Protein AF-0000000066228039 (afdb_homodimer)

Solvent-accessible surface area (backbone atoms only — not comparable to full-atom values): 43867 Å² total; per-residue (Å²): 128,67,71,74,52,61,68,42,88,36,39,60,69,29,49,45,78,56,31,52,53,53,50,50,52,51,50,52,42,49,57,50,37,39,31,60,58,36,40,48,34,48,66,56,63,55,35,44,38,63,57,51,46,48,49,45,32,68,83,21,65,51,63,66,64,15,53,51,63,43,64,46,97,85,69,42,59,28,18,46,34,66,58,59,66,60,52,52,48,40,48,39,60,56,65,63,45,70,88,60,54,58,45,41,37,32,35,66,48,77,29,28,34,61,57,84,59,50,94,71,35,43,18,48,39,37,35,43,34,40,40,40,36,52,54,78,51,38,65,56,52,32,52,52,51,48,48,53,50,51,35,32,47,75,69,70,47,40,89,59,43,45,38,36,36,28,61,55,22,46,72,69,20,38,53,56,34,52,53,53,44,48,59,57,46,57,77,42,49,90,67,39,46,74,68,41,49,53,24,57,76,75,42,47,73,55,47,60,70,48,85,46,66,64,36,43,60,56,53,71,73,45,84,53,53,77,81,40,44,44,73,66,35,47,50,42,51,53,47,25,52,52,48,26,54,70,70,68,54,72,69,42,81,34,80,62,63,67,85,80,49,73,44,58,31,32,48,33,39,34,31,29,34,79,84,55,60,91,61,26,71,44,30,41,37,34,20,28,34,50,42,41,30,63,50,42,41,93,51,70,41,31,24,36,37,36,39,28,40,47,58,46,56,56,68,73,51,88,81,88,76,88,73,91,64,38,34,34,35,36,36,52,57,80,86,21,42,66,59,43,51,48,51,51,54,55,42,39,76,70,72,37,31,40,39,79,52,71,70,78,54,67,70,59,40,50,49,55,47,58,74,64,65,40,46,38,38,34,44,29,32,70,65,24,62,75,66,60,35,40,36,36,36,34,59,81,75,71,42,76,44,80,34,42,67,72,57,44,52,58,61,70,73,105,130,68,70,75,52,60,70,41,88,35,37,61,70,28,50,44,78,54,30,54,52,53,50,49,52,51,51,52,42,49,56,51,36,39,32,59,56,36,38,48,34,47,66,54,64,58,34,44,39,64,57,50,46,48,50,45,31,69,82,21,65,51,64,66,63,15,54,52,63,43,64,44,96,84,69,42,58,29,18,45,33,65,58,60,67,58,52,51,48,40,48,39,59,56,65,63,45,71,86,59,54,59,44,40,38,32,35,68,49,77,28,30,36,62,56,84,58,50,93,73,36,43,18,49,41,36,34,44,35,40,40,39,36,52,55,80,50,40,66,56,53,31,52,50,52,48,48,53,50,52,36,32,47,74,69,69,46,40,89,58,45,44,38,36,36,26,62,53,24,46,71,68,19,39,53,55,33,51,53,53,45,46,60,56,47,58,78,42,48,89,67,37,46,74,67,42,51,54,25,57,76,75,41,49,73,55,46,59,69,47,84,44,66,62,37,43,60,57,51,69,72,46,84,54,52,76,81,41,44,43,73,66,35,46,50,43,51,53,48,25,52,52,48,26,54,69,70,66,54,75,71,41,81,34,79,62,62,66,85,81,48,74,44,57,30,32,49,32,39,34,30,31,32,78,84,56,59,90,61,26,71,44,31,40,36,34,20,28,34,52,42,42,29,63,50,41,40,94,51,68,41,29,23,35,36,37,40,28,40,47,58,45,55,58,67,74,52,87,80,88,76,88,76,90,61,39,33,35,35,34,35,70,46,82,85,24,41,67,58,45,51,49,50,50,54,56,42,38,76,70,73,37,30,41,40,78,52,70,69,77,54,67,71,60,40,50,49,54,46,58,74,61,64,40,46,38,38,33,43,30,36,71,67,25,63,74,68,60,36,38,36,35,35,33,61,82,76,71,42,74,44,80,34,42,66,71,57,45,52,56,61,69,74,99

Nearest PDB structures (foldseek):
  4e51-assembly1_A  TM=9.260E-01  e=1.771E-45  Burkholderia thailandensis E264
  4rdx-assembly1_A-2  TM=8.899E-01  e=1.552E-43  Thermus thermophilus HB27
  2el9-assembly1_A  TM=9.300E-01  e=3.653E-41  Escherichia coli
  1h4v-assembly1_B-2  TM=8.916E-01  e=3.252E-41  Thermus thermophilus HB27
  3hrk-assembly1_A  TM=7.608E-01  e=1.314E-29  Trypanosoma cruzi

Secondary structure (DSSP, 8-state):
------PPTT---B-HHHHHHHHHHHHHHHHHHHHTT-EE-B--SEEEHHHHHHHH-TTSHIIIII--EEE-TTS-EEEE-S-SHHHHHHHHHHTTGGGG-SEEEEEEEEEE-----BTTB-SEEEEEEEEEES--SHHHHHHHHHHHHHHHHHTT-GGG-EEEEEE---HHHHHHHHHHHHHHHHTTGGGS-HHHHHHHHH-GGGGGG---HHHHHHHTTS--GGGG--HHHHHHHHHHHHHHHHTT---EE-TT---S-TT-EEEEEEEE-STTTT--EEEEEEE-TTHHHHTT-SS---EEEEEEEHHHHHHTS------PPPEEEEE-SGGGHHHHHHHHHHHHHTT--EEE--SS-HHHHHHHHHHTT-SEEEEE-HHHHHHT-EEEEETTTTEEEEE-HHHHHHHHH-/------PPTT---B-HHHHHHHHHHHHHHHHHHHHTT-EE-B--SEEEHHHHHHHH-TTSHIIIII--EEE-TTS-EEEE-S-SHHHHHHHHHHTTGGGG-SEEEEEEEEEE-----BTTB-SEEEEEEEEEES--SHHHHHHHHHHHHHHHHHTT-GGG-EEEEEE---HHHHHHHHHHHHHHHHTTGGGS-HHHHHHHHH-GGGGGG---HHHHHHHTTS--GGGG--HHHHHHHHHHHHHHHHTT---EE-TT---S-TT-EEEEEEEE-STTTT--EEEEEEE-TTHHHHTT-SS---EEEEEEEHHHHHHTS------PPPEEEEESSGGGHHHHHHHHHHHHHTT--EEE--SS-HHHHHHHHHHTT-SEEEEE-HHHHHHT-EEEEETTTTEEEEE-HHHHHHHHH-

Foldseek 3Di:
DPDDDDDDFQDDDCDPVNVVLLVVLLVLLVVLLVVVPADEDDFDQKAQLVLCCLQQPCLFCQNVPWWAWDQDPVRTIMTGAQDCPSRVLVVCVVVVCLVVPFHKYWYKDWHATRDNDDQLGGRIFMKIKIKGWFDDALLVVLSQVLSVLVSCVSLPLNVQKAKEKEFCADPQLVVVLLVQQLVQCVVVLVQQDPSCNVCSVVPNLLLLVDPDPSSVVSNVPGDFSVVRHDPVLVVRVVVNVVSNVVSVHDHDYDRSADPSGDQFGTMWIFMFGPPPPPGTTFKIWGWRQCSSVSSPDPDTMTMIMMMGTSSVSSVSDDDDDDDQAAEEEEEDDPVCVVVSVVLQVVLVVVVGHYYYQYDDDPVVSVVVSVVSVHQKYWYTYPVCVVVQWIWMAGPVVRDIDIGHSVVVSVVRVD/DPDDDDDDFQDDDQDPVNVVLLVVLLVLLVVLLVVVVADEDDFDQKDQLVLCCLQFPCLFCQNVPWWAWDQDPVRTIMTGAQDCPSRVLVVCVVVVCLVVPFHKYWYKDWHATRDNDDQLGGRIFMKIKIKGWFDDALLVVLSQVLSVLVSCVSLPLNVQKAKEKEFCADPQLVVVLLVQQLVQCVVVLVQQDPSCNVCSVVPNLLLLVDPDPSSVVSNVPGDFSVVRHDPVLVVRVVVNVVSNVVSVHDHDYDRSADPSGDQFGTMWIFMFGPPPPPGTTFKIWGWRQCSSVSSPDPDTMTMIMMMGTSSVSSVSDDDDDDDQAAEEEEEPDPVQVVVSVVLQVVLVVVVGHYYYQYDDDPVVSVVVSVVSVHQKYWYTYPVCSVVQWIWMAGPVVRDIDIGHSVVVSVVRVD

Structure (mmCIF, N/CA/C/O backbone):
data_AF-0000000066228039-model_v1
#
loop_
_entity.id
_entity.type
_entity.pdbx_description
1 polymer 'Histidine--tRNA ligase'
#
loop_
_atom_site.group_PDB
_atom_site.id
_atom_site.type_symbol
_atom_site.label_atom_id
_atom_site.label_alt_id
_atom_site.label_comp_id
_atom_site.label_asym_id
_atom_site.label_entity_id
_atom_site.label_seq_id
_atom_site.pdbx_PDB_ins_code
_atom_site.Cartn_x
_atom_site.Cartn_y
_atom_site.Cartn_z
_atom_site.occupancy
_atom_site.B_iso_or_equiv
_atom_site.auth_seq_id
_atom_site.auth_comp_id
_atom_site.auth_asym_id
_atom_site.auth_atom_id
_atom_site.pdbx_PDB_model_num
ATOM 1 N N . MET A 1 1 ? -26.594 -16.141 -19.859 1 44.31 1 MET A N 1
ATOM 2 C CA . MET A 1 1 ? -25.203 -15.734 -19.922 1 44.31 1 MET A CA 1
ATOM 3 C C . MET A 1 1 ? -24.75 -15.125 -18.594 1 44.31 1 MET A C 1
ATOM 5 O O . MET A 1 1 ? -25.422 -14.234 -18.062 1 44.31 1 MET A O 1
ATOM 9 N N . THR A 1 2 ? -23.797 -15.75 -17.828 1 62.97 2 THR A N 1
ATOM 10 C CA . THR A 1 2 ? -23.406 -15.289 -16.5 1 62.97 2 THR A CA 1
ATOM 11 C C . THR A 1 2 ? -22.922 -13.844 -16.547 1 62.97 2 THR A C 1
ATOM 13 O O . THR A 1 2 ? -22.156 -13.469 -17.438 1 62.97 2 THR A O 1
ATOM 16 N N . GLU A 1 3 ? -23.625 -12.945 -15.883 1 76.12 3 GLU A N 1
ATOM 17 C CA . GLU A 1 3 ? -23.328 -11.516 -15.836 1 76.12 3 GLU A CA 1
ATOM 18 C C . GLU A 1 3 ? -21.844 -11.266 -15.641 1 76.12 3 GLU A C 1
ATOM 20 O O . GLU A 1 3 ? -21.203 -11.93 -14.828 1 76.12 3 GLU A O 1
ATOM 25 N N . LYS A 1 4 ? -21.328 -10.477 -16.562 1 82.06 4 LYS A N 1
ATOM 26 C CA . LYS A 1 4 ? -19.922 -10.141 -16.5 1 82.06 4 LYS A CA 1
ATOM 27 C C . LYS A 1 4 ? -19.609 -9.359 -15.227 1 82.06 4 LYS A C 1
ATOM 29 O O . LYS A 1 4 ? -20.312 -8.422 -14.867 1 82.06 4 LYS A O 1
ATOM 34 N N . LEU A 1 5 ? -18.594 -9.852 -14.547 1 90.75 5 LEU A N 1
ATOM 35 C CA . LEU A 1 5 ? -18.188 -9.227 -13.297 1 90.75 5 LEU A CA 1
ATOM 36 C C . LEU A 1 5 ? -17.531 -7.875 -13.555 1 90.75 5 LEU A C 1
ATOM 38 O O . LEU A 1 5 ? -16.781 -7.723 -14.523 1 90.75 5 LEU A O 1
ATOM 42 N N . GLN A 1 6 ? -17.953 -6.848 -12.875 1 92.06 6 GLN A N 1
ATOM 43 C CA . GLN A 1 6 ? -17.422 -5.488 -12.961 1 92.06 6 GLN A CA 1
ATOM 44 C C . GLN A 1 6 ? -16.969 -4.984 -11.594 1 92.06 6 GLN A C 1
ATOM 46 O O . GLN A 1 6 ? -17.453 -5.453 -10.562 1 92.06 6 GLN A O 1
ATOM 51 N N . PRO A 1 7 ? -15.961 -4.129 -11.602 1 94.25 7 PRO A N 1
ATOM 52 C CA . PRO A 1 7 ? -15.703 -3.457 -10.328 1 94.25 7 PRO A CA 1
ATOM 53 C C . PRO A 1 7 ? -16.859 -2.561 -9.891 1 94.25 7 PRO A C 1
ATOM 55 O O . PRO A 1 7 ? -17.719 -2.221 -10.695 1 94.25 7 PRO A O 1
ATOM 58 N N . LEU A 1 8 ? -16.859 -2.227 -8.617 1 94.56 8 LEU A N 1
ATOM 59 C CA . LEU A 1 8 ? -17.875 -1.291 -8.148 1 94.56 8 LEU A CA 1
ATOM 60 C C . LEU A 1 8 ? -17.734 0.058 -8.844 1 94.56 8 LEU A C 1
ATOM 62 O O . LEU A 1 8 ? -16.641 0.462 -9.211 1 94.56 8 LEU A O 1
ATOM 66 N N . ARG A 1 9 ? -18.906 0.684 -8.914 1 92.06 9 ARG A N 1
ATOM 67 C CA . ARG A 1 9 ? -18.891 2.041 -9.453 1 92.06 9 ARG A CA 1
ATOM 68 C C . ARG A 1 9 ? -17.953 2.932 -8.641 1 92.06 9 ARG A C 1
ATOM 70 O O . ARG A 1 9 ? -18.031 2.949 -7.406 1 92.06 9 ARG A O 1
ATOM 77 N N . GLY A 1 10 ? -17.047 3.633 -9.312 1 93.44 10 GLY A N 1
ATOM 78 C CA . GLY A 1 10 ? -16.141 4.551 -8.641 1 93.44 10 GLY A CA 1
ATOM 79 C C . GLY A 1 10 ? -14.883 3.881 -8.125 1 93.44 10 GLY A C 1
ATOM 80 O O . GLY A 1 10 ? -14.008 4.539 -7.559 1 93.44 10 GLY A O 1
ATOM 81 N N . MET A 1 11 ? -14.797 2.609 -8.297 1 94.75 11 MET A N 1
ATOM 82 C CA . MET A 1 11 ? -13.586 1.885 -7.918 1 94.75 11 MET A CA 1
ATOM 83 C C . MET A 1 11 ? -12.883 1.316 -9.141 1 94.75 11 MET A C 1
ATOM 85 O O . MET A 1 11 ? -13.5 0.649 -9.969 1 94.75 11 MET A O 1
ATOM 89 N N . LYS A 1 12 ? -11.672 1.653 -9.281 1 95.38 12 LYS A N 1
ATOM 90 C CA . LYS A 1 12 ? -10.953 1.305 -10.508 1 95.38 12 LYS A CA 1
ATOM 91 C C . LYS A 1 12 ? -9.758 0.416 -10.203 1 95.38 12 LYS A C 1
ATOM 93 O O . LYS A 1 12 ? -9.078 0.602 -9.188 1 95.38 12 LYS A O 1
ATOM 98 N N . ASP A 1 13 ? -9.516 -0.549 -11.078 1 97.69 13 ASP A N 1
ATOM 99 C CA . ASP A 1 13 ? -8.258 -1.287 -11.055 1 97.69 13 ASP A CA 1
ATOM 100 C C . ASP A 1 13 ? -7.09 -0.39 -11.461 1 97.69 13 ASP A C 1
ATOM 102 O O . ASP A 1 13 ? -7.207 0.418 -12.383 1 97.69 13 ASP A O 1
ATOM 106 N N . LEU A 1 14 ? -6.039 -0.48 -10.711 1 97.94 14 LEU A N 1
ATOM 107 C CA . LEU A 1 14 ? -4.781 0.117 -11.148 1 97.94 14 LEU A CA 1
ATOM 108 C C . LEU A 1 14 ? -3.941 -0.893 -11.922 1 97.94 14 LEU A C 1
ATOM 110 O O . LEU A 1 14 ? -3.129 -1.61 -11.336 1 97.94 14 LEU A O 1
ATOM 114 N N . LEU A 1 15 ? -4.109 -0.898 -13.227 1 98 15 LEU A N 1
ATOM 115 C CA . LEU A 1 15 ? -3.289 -1.758 -14.07 1 98 15 LEU A CA 1
ATOM 116 C C . LEU A 1 15 ? -1.834 -1.299 -14.062 1 98 15 LEU A C 1
ATOM 118 O O . LEU A 1 15 ? -1.52 -0.225 -13.547 1 98 15 LEU A O 1
ATOM 122 N N . PRO A 1 16 ? -0.871 -2.029 -14.539 1 96.5 16 PRO A N 1
ATOM 123 C CA . PRO A 1 16 ? 0.557 -1.754 -14.367 1 96.5 16 PRO A CA 1
ATOM 124 C C . PRO A 1 16 ? 0.943 -0.345 -14.812 1 96.5 16 PRO A C 1
ATOM 126 O O . PRO A 1 16 ? 1.729 0.327 -14.141 1 96.5 16 PRO A O 1
ATOM 129 N N . ASP A 1 17 ? 0.383 0.131 -15.875 1 95.25 17 ASP A N 1
ATOM 130 C CA . ASP A 1 17 ? 0.742 1.449 -16.391 1 95.25 17 ASP A CA 1
ATOM 131 C C . ASP A 1 17 ? 0.316 2.553 -15.43 1 95.25 17 ASP A C 1
ATOM 133 O O . ASP A 1 17 ? 1.046 3.525 -15.227 1 95.25 17 ASP A O 1
ATOM 137 N N . ASP A 1 18 ? -0.859 2.391 -14.852 1 95.81 18 ASP A N 1
ATOM 138 C CA . ASP A 1 18 ? -1.334 3.352 -13.867 1 95.81 18 ASP A CA 1
ATOM 139 C C . ASP A 1 18 ? -0.622 3.158 -12.523 1 95.81 18 ASP A C 1
ATOM 141 O O . ASP A 1 18 ? -0.309 4.133 -11.836 1 95.81 18 ASP A O 1
ATOM 145 N N . TYR A 1 19 ? -0.403 1.95 -12.234 1 97.5 19 TYR A N 1
ATOM 146 C CA . TYR A 1 19 ? 0.233 1.646 -10.953 1 97.5 19 TYR A CA 1
ATOM 147 C C . TYR A 1 19 ? 1.625 2.26 -10.883 1 97.5 19 TYR A C 1
ATOM 149 O O . TYR A 1 19 ? 2.023 2.781 -9.836 1 97.5 19 TYR A O 1
ATOM 157 N N . LYS A 1 20 ? 2.402 2.164 -11.938 1 96.88 20 LYS A N 1
ATOM 158 C CA . LYS A 1 20 ? 3.77 2.68 -11.938 1 96.88 20 LYS A CA 1
ATOM 159 C C . LYS A 1 20 ? 3.791 4.18 -11.664 1 96.88 20 LYS A C 1
ATOM 161 O O . LYS A 1 20 ? 4.703 4.684 -11.008 1 96.88 20 LYS A O 1
ATOM 166 N N . VAL A 1 21 ? 2.768 4.871 -12.203 1 97.94 21 VAL A N 1
ATOM 167 C CA . VAL A 1 21 ? 2.668 6.305 -11.961 1 97.94 21 VAL A CA 1
ATOM 168 C C . VAL A 1 21 ? 2.363 6.566 -10.484 1 97.94 21 VAL A C 1
ATOM 170 O O . VAL A 1 21 ? 3.008 7.406 -9.852 1 97.94 21 VAL A O 1
ATOM 173 N N . HIS A 1 22 ? 1.357 5.859 -9.922 1 98.25 22 HIS A N 1
ATOM 174 C CA . HIS A 1 22 ? 1.043 5.98 -8.5 1 98.25 22 HIS A CA 1
ATOM 175 C C . HIS A 1 22 ? 2.271 5.711 -7.641 1 98.25 22 HIS A C 1
ATOM 177 O O . HIS A 1 22 ? 2.562 6.465 -6.711 1 98.25 22 HIS A O 1
ATOM 183 N N . ASP A 1 23 ? 2.896 4.629 -8.008 1 97.81 23 ASP A N 1
ATOM 184 C CA . ASP A 1 23 ? 4.07 4.219 -7.246 1 97.81 23 ASP A CA 1
ATOM 185 C C . ASP A 1 23 ? 5.168 5.277 -7.312 1 97.81 23 ASP A C 1
ATOM 187 O O . ASP A 1 23 ? 5.848 5.539 -6.316 1 97.81 23 ASP A O 1
ATOM 191 N N . TYR A 1 24 ? 5.402 5.875 -8.492 1 97.94 24 TYR A N 1
ATOM 192 C CA . TYR A 1 24 ? 6.367 6.953 -8.672 1 97.94 24 TYR A CA 1
ATOM 193 C C . TYR A 1 24 ? 6.043 8.133 -7.766 1 97.94 24 TYR A C 1
ATOM 195 O O . TYR A 1 24 ? 6.926 8.656 -7.082 1 97.94 24 TYR A O 1
ATOM 203 N N . ILE A 1 25 ? 4.812 8.531 -7.75 1 98.75 25 ILE A N 1
ATOM 204 C CA . ILE A 1 25 ? 4.352 9.664 -6.953 1 98.75 25 ILE A CA 1
ATOM 205 C C . ILE A 1 25 ? 4.57 9.375 -5.469 1 98.75 25 ILE A C 1
ATOM 207 O O . ILE A 1 25 ? 5.09 10.219 -4.734 1 98.75 25 ILE A O 1
ATOM 211 N N . ILE A 1 26 ? 4.18 8.195 -5.02 1 98.69 26 ILE A N 1
ATOM 212 C CA . ILE A 1 26 ? 4.305 7.797 -3.623 1 98.69 26 ILE A CA 1
ATOM 213 C C . ILE A 1 26 ? 5.777 7.801 -3.215 1 98.69 26 ILE A C 1
ATOM 215 O O . ILE A 1 26 ? 6.133 8.328 -2.16 1 98.69 26 ILE A O 1
ATOM 219 N N . ASN A 1 27 ? 6.621 7.238 -4.043 1 97.94 27 ASN A N 1
ATOM 220 C CA . ASN A 1 27 ? 8.039 7.141 -3.725 1 97.94 27 ASN A CA 1
ATOM 221 C C . ASN A 1 27 ? 8.695 8.516 -3.652 1 97.94 27 ASN A C 1
ATOM 223 O O . ASN A 1 27 ? 9.508 8.773 -2.762 1 97.94 27 ASN A O 1
ATOM 227 N N . LYS A 1 28 ? 8.367 9.375 -4.621 1 98.38 28 LYS A N 1
ATOM 228 C CA . LYS A 1 28 ? 8.906 10.734 -4.594 1 98.38 28 LYS A CA 1
ATOM 229 C C . LYS A 1 28 ? 8.484 11.469 -3.318 1 98.38 28 LYS A C 1
ATOM 231 O O . LYS A 1 28 ? 9.305 12.125 -2.68 1 98.38 28 LYS A O 1
ATOM 236 N N . ALA A 1 29 ? 7.207 11.367 -2.967 1 98.75 29 ALA A N 1
ATOM 237 C CA . ALA A 1 29 ? 6.695 12.008 -1.76 1 98.75 29 ALA A CA 1
ATOM 238 C C . ALA A 1 29 ? 7.375 11.453 -0.512 1 98.75 29 ALA A C 1
ATOM 240 O O . ALA A 1 29 ? 7.742 12.203 0.393 1 98.75 29 ALA A O 1
ATOM 241 N N . ARG A 1 30 ? 7.477 10.141 -0.447 1 98.25 30 ARG A N 1
ATOM 242 C CA . ARG A 1 30 ? 8.141 9.492 0.678 1 98.25 30 ARG A CA 1
ATOM 243 C C . ARG A 1 30 ? 9.57 10 0.836 1 98.25 30 ARG A C 1
ATOM 245 O O . ARG A 1 30 ? 10 10.336 1.943 1 98.25 30 ARG A O 1
ATOM 252 N N . ASP A 1 31 ? 10.32 10.055 -0.283 1 97.88 31 ASP A N 1
ATOM 253 C CA . ASP A 1 31 ? 11.719 10.469 -0.256 1 97.88 31 ASP A CA 1
ATOM 254 C C . ASP A 1 31 ? 11.867 11.891 0.281 1 97.88 31 ASP A C 1
ATOM 256 O O . ASP A 1 31 ? 12.758 12.164 1.084 1 97.88 31 ASP A O 1
ATOM 260 N N . VAL A 1 32 ? 10.984 12.75 -0.179 1 98.56 32 VAL A N 1
ATOM 261 C CA . VAL A 1 32 ? 11.023 14.125 0.319 1 98.56 32 VAL A CA 1
ATOM 262 C C . VAL A 1 32 ? 10.664 14.141 1.804 1 98.56 32 VAL A C 1
ATOM 264 O O . VAL A 1 32 ? 11.297 14.852 2.592 1 98.56 32 VAL A O 1
ATOM 267 N N . GLY A 1 33 ? 9.609 13.398 2.217 1 98.44 33 GLY A N 1
ATOM 268 C CA . GLY A 1 33 ? 9.195 13.344 3.609 1 98.44 33 GLY A CA 1
ATOM 269 C C . GLY A 1 33 ? 10.312 12.914 4.543 1 98.44 33 GLY A C 1
ATOM 270 O O . GLY A 1 33 ? 10.414 13.414 5.668 1 98.44 33 GLY A O 1
ATOM 271 N N . VAL A 1 34 ? 11.156 12.016 4.086 1 97.38 34 VAL A N 1
ATOM 272 C CA . VAL A 1 34 ? 12.273 11.516 4.879 1 97.38 34 VAL A CA 1
ATOM 273 C C . VAL A 1 34 ? 13.227 12.664 5.207 1 97.38 34 VAL A C 1
ATOM 275 O O . VAL A 1 34 ? 13.773 12.727 6.312 1 97.38 34 VAL A O 1
ATOM 278 N N . LEU A 1 35 ? 13.453 13.602 4.285 1 97.5 35 LEU A N 1
ATOM 279 C CA . LEU A 1 35 ? 14.336 14.742 4.496 1 97.5 35 LEU A CA 1
ATOM 280 C C . LEU A 1 35 ? 13.812 15.625 5.625 1 97.5 35 LEU A C 1
ATOM 282 O O . LEU A 1 35 ? 14.578 16.375 6.234 1 97.5 35 LEU A O 1
ATOM 286 N N . TYR A 1 36 ? 12.508 15.531 5.875 1 98 36 TYR A N 1
ATOM 287 C CA . TYR A 1 36 ? 11.859 16.328 6.91 1 98 36 TYR A CA 1
ATOM 288 C C . TYR A 1 36 ? 11.68 15.523 8.188 1 98 36 TYR A C 1
ATOM 290 O O . TYR A 1 36 ? 11.094 16 9.164 1 98 36 TYR A O 1
ATOM 298 N N . GLY A 1 37 ? 12.094 14.234 8.172 1 96.31 37 GLY A N 1
ATOM 299 C CA . GLY A 1 37 ? 12.062 13.414 9.367 1 96.31 37 GLY A CA 1
ATOM 300 C C . GLY A 1 37 ? 10.789 12.609 9.516 1 96.31 37 GLY A C 1
ATOM 301 O O . GLY A 1 37 ? 10.508 12.062 10.586 1 96.31 37 GLY A O 1
ATOM 302 N N . TYR A 1 38 ? 9.977 12.539 8.484 1 97.88 38 TYR A N 1
ATOM 303 C CA . TYR A 1 38 ? 8.734 11.773 8.562 1 97.88 38 TYR A CA 1
ATOM 304 C C . TYR A 1 38 ? 9.008 10.281 8.469 1 97.88 38 TYR A C 1
ATOM 306 O O . TYR A 1 38 ? 9.875 9.852 7.699 1 97.88 38 TYR A O 1
ATOM 314 N N . LYS A 1 39 ? 8.266 9.516 9.258 1 97 39 LYS A N 1
ATOM 315 C CA . LYS A 1 39 ? 8.312 8.055 9.25 1 97 39 LYS A CA 1
ATOM 316 C C . LYS A 1 39 ? 6.98 7.469 8.781 1 97 39 LYS A C 1
ATOM 318 O O . LYS A 1 39 ? 5.914 7.977 9.125 1 97 39 LYS A O 1
ATOM 323 N N . GLN A 1 40 ? 7.043 6.473 8.031 1 97.88 40 GLN A N 1
ATOM 324 C CA . GLN A 1 40 ? 5.836 5.926 7.422 1 97.88 40 GLN A CA 1
ATOM 325 C C . GLN A 1 40 ? 5.113 4.984 8.383 1 97.88 40 GLN A C 1
ATOM 327 O O . GLN A 1 40 ? 5.75 4.242 9.125 1 97.88 40 GLN A O 1
ATOM 332 N N . MET A 1 41 ? 3.867 5.02 8.391 1 98.31 41 MET A N 1
ATOM 333 C CA . MET A 1 41 ? 2.979 4.129 9.133 1 98.31 41 MET A CA 1
ATOM 334 C C . MET A 1 41 ? 1.677 3.904 8.375 1 98.31 41 MET A C 1
ATOM 336 O O . MET A 1 41 ? 1.448 4.52 7.332 1 98.31 41 MET A O 1
ATOM 340 N N . SER A 1 42 ? 0.885 2.984 8.789 1 98.31 42 SER A N 1
ATOM 341 C CA . SER A 1 42 ? -0.4 2.697 8.164 1 98.31 42 SER A CA 1
ATOM 342 C C . SER A 1 42 ? -1.448 2.307 9.195 1 98.31 42 SER A C 1
ATOM 344 O O . SER A 1 42 ? -1.128 1.662 10.195 1 98.31 42 SER A O 1
ATOM 346 N N . THR A 1 43 ? -2.652 2.734 8.984 1 98.38 43 THR A N 1
ATOM 347 C CA . THR A 1 43 ? -3.785 2.367 9.828 1 98.38 43 THR A CA 1
ATOM 348 C C . THR A 1 43 ? -4.719 1.412 9.094 1 98.38 43 THR A C 1
ATOM 350 O O . THR A 1 43 ? -4.645 1.285 7.867 1 98.38 43 THR A O 1
ATOM 353 N N . PRO A 1 44 ? -5.555 0.731 9.797 1 98.12 44 PRO A N 1
ATOM 354 C CA . PRO A 1 44 ? -6.504 -0.18 9.148 1 98.12 44 PRO A CA 1
ATOM 355 C C . PRO A 1 44 ? -7.43 0.53 8.164 1 98.12 44 PRO A C 1
ATOM 357 O O . PRO A 1 44 ? -7.711 1.721 8.328 1 98.12 44 PRO A O 1
ATOM 360 N N . ILE A 1 45 ? -7.875 -0.251 7.195 1 98.5 45 ILE A N 1
ATOM 361 C CA . ILE A 1 45 ? -8.82 0.233 6.195 1 98.5 45 ILE A CA 1
ATOM 362 C C . ILE A 1 45 ? -10.172 0.495 6.852 1 98.5 45 ILE A C 1
ATOM 364 O O . ILE A 1 45 ? -10.898 1.413 6.457 1 98.5 45 ILE A O 1
ATOM 368 N N . VAL A 1 46 ? -10.523 -0.31 7.801 1 97.56 46 VAL A N 1
ATOM 369 C CA . VAL A 1 46 ? -11.812 -0.244 8.469 1 97.56 46 VAL A CA 1
ATOM 370 C C . VAL A 1 46 ? -11.625 0.208 9.914 1 97.56 46 VAL A C 1
ATOM 372 O O . VAL A 1 46 ? -10.75 -0.302 10.625 1 97.56 46 VAL A O 1
ATOM 375 N N . GLU A 1 47 ? -12.391 1.202 10.32 1 97.5 47 GLU A N 1
ATOM 376 C CA . GLU A 1 47 ? -12.445 1.719 11.68 1 97.5 47 GLU A CA 1
ATOM 377 C C . GLU A 1 47 ? -13.875 1.72 12.219 1 97.5 47 GLU A C 1
ATOM 379 O O . GLU A 1 47 ? -14.828 1.557 11.453 1 97.5 47 GLU A O 1
ATOM 384 N N . TYR A 1 48 ? -13.984 1.815 13.562 1 96.31 48 TYR A N 1
ATOM 385 C CA . TYR A 1 48 ? -15.312 2.105 14.086 1 96.31 48 TYR A CA 1
ATOM 386 C C . TYR A 1 48 ? -15.844 3.42 13.523 1 96.31 48 TYR A C 1
ATOM 388 O O . TYR A 1 48 ? -15.109 4.402 13.43 1 96.31 48 TYR A O 1
ATOM 396 N N . THR A 1 49 ? -17.109 3.443 13.203 1 95.06 49 THR A N 1
ATOM 397 C CA . THR A 1 49 ? -17.719 4.645 12.633 1 95.06 49 THR A CA 1
ATOM 398 C C . THR A 1 49 ? -17.578 5.824 13.594 1 95.06 49 THR A C 1
ATOM 400 O O . THR A 1 49 ? -17.406 6.969 13.156 1 95.06 49 THR A O 1
ATOM 403 N N . LYS A 1 50 ? -17.562 5.57 14.859 1 94.19 50 LYS A N 1
ATOM 404 C CA . LYS A 1 50 ? -17.5 6.613 15.875 1 94.19 50 LYS A CA 1
ATOM 405 C C . LYS A 1 50 ? -16.203 7.406 15.781 1 94.19 50 LYS A C 1
ATOM 407 O O . LYS A 1 50 ? -16.141 8.555 16.219 1 94.19 50 LYS A O 1
ATOM 412 N N . VAL A 1 51 ? -15.133 6.797 15.211 1 95.69 51 VAL A N 1
ATOM 413 C CA . VAL A 1 51 ? -13.875 7.504 14.984 1 95.69 51 VAL A CA 1
ATOM 414 C C . VAL A 1 51 ? -14.125 8.734 14.117 1 95.69 51 VAL A C 1
ATOM 416 O O . VAL A 1 51 ? -13.625 9.82 14.414 1 95.69 51 VAL A O 1
ATOM 419 N N . PHE A 1 52 ? -14.945 8.602 13.172 1 94.31 52 PHE A N 1
ATOM 420 C CA . PHE A 1 52 ? -15.172 9.664 12.195 1 94.31 52 PHE A CA 1
ATOM 421 C C . PHE A 1 52 ? -16.312 10.578 12.648 1 94.31 52 PHE A C 1
ATOM 423 O O . PHE A 1 52 ? -16.297 11.773 12.359 1 94.31 52 PHE A O 1
ATOM 430 N N . ASN A 1 53 ? -17.25 10.031 13.359 1 91.12 53 ASN A N 1
ATOM 431 C CA . ASN A 1 53 ? -18.312 10.859 13.922 1 91.12 53 ASN A CA 1
ATOM 432 C C . ASN A 1 53 ? -17.75 11.898 14.898 1 91.12 53 ASN A C 1
ATOM 434 O O . ASN A 1 53 ? -18.188 13.047 14.906 1 91.12 53 ASN A O 1
ATOM 438 N N . ARG A 1 54 ? -16.828 11.461 15.617 1 88.56 54 ARG A N 1
ATOM 439 C CA . ARG A 1 54 ? -16.25 12.336 16.625 1 88.56 54 ARG A CA 1
ATOM 440 C C . ARG A 1 54 ? -15.32 13.367 15.992 1 88.56 54 ARG A C 1
ATOM 442 O O . ARG A 1 54 ? -15.211 14.5 16.469 1 88.56 54 ARG A O 1
ATOM 449 N N . SER A 1 55 ? -14.609 12.984 14.992 1 88.75 55 SER A N 1
ATOM 450 C CA . SER A 1 55 ? -13.586 13.852 14.422 1 88.75 55 SER A CA 1
ATOM 451 C C . SER A 1 55 ? -14.188 14.859 13.445 1 88.75 55 SER A C 1
ATOM 453 O O . SER A 1 55 ? -13.922 16.062 13.547 1 88.75 55 SER A O 1
ATOM 455 N N . MET A 1 56 ? -14.977 14.461 12.555 1 83.88 56 MET A N 1
ATOM 456 C CA . MET A 1 56 ? -15.453 15.312 11.461 1 83.88 56 MET A CA 1
ATOM 457 C C . MET A 1 56 ? -16.797 15.953 11.82 1 83.88 56 MET A C 1
ATOM 459 O O . MET A 1 56 ? -17.188 16.953 11.227 1 83.88 56 MET A O 1
ATOM 463 N N . GLY A 1 57 ? -17.406 15.477 12.805 1 78.62 57 GLY A N 1
ATOM 464 C CA . GLY A 1 57 ? -18.703 16.016 13.172 1 78.62 57 GLY A CA 1
ATOM 465 C C . GLY A 1 57 ? -19.828 15.5 12.305 1 78.62 57 GLY A C 1
ATOM 466 O O . GLY A 1 57 ? -19.641 15.25 11.109 1 78.62 57 GLY A O 1
ATOM 467 N N . GLU A 1 58 ? -20.953 15.477 12.789 1 73.62 58 GLU A N 1
ATOM 468 C CA . GLU A 1 58 ? -22.109 14.914 12.117 1 73.62 58 GLU A CA 1
ATOM 469 C C . GLU A 1 58 ? -22.578 15.812 10.969 1 73.62 58 GLU A C 1
ATOM 471 O O . GLU A 1 58 ? -23.203 15.336 10.023 1 73.62 58 GLU A O 1
ATOM 476 N N . SER A 1 59 ? -22.141 17 11.023 1 71.56 59 SER A N 1
ATOM 477 C CA . SER A 1 59 ? -22.609 17.953 10.016 1 71.56 59 SER A CA 1
ATOM 478 C C . SER A 1 59 ? -21.703 17.969 8.797 1 71.56 59 SER A C 1
ATOM 480 O O . SER A 1 59 ? -22.031 18.578 7.777 1 71.56 59 SER A O 1
ATOM 482 N N . SER A 1 60 ? -20.641 17.266 8.906 1 79.19 60 SER A N 1
ATOM 483 C CA . SER A 1 60 ? -19.75 17.219 7.75 1 79.19 60 SER A CA 1
ATOM 484 C C . SER A 1 60 ? -20.375 16.453 6.59 1 79.19 60 SER A C 1
ATOM 486 O O . SER A 1 60 ? -21.062 15.453 6.801 1 79.19 60 SER A O 1
ATOM 488 N N . ASP A 1 61 ? -20.094 16.875 5.363 1 77.88 61 ASP A N 1
ATOM 489 C CA . ASP A 1 61 ? -20.594 16.203 4.164 1 77.88 61 ASP A CA 1
ATOM 490 C C . ASP A 1 61 ? -20.109 14.758 4.105 1 77.88 61 ASP A C 1
ATOM 492 O O . ASP A 1 61 ? -20.828 13.875 3.637 1 77.88 61 ASP A O 1
ATOM 496 N N . VAL A 1 62 ? -19 14.531 4.613 1 80.56 62 VAL A N 1
ATOM 497 C CA . VAL A 1 62 ? -18.406 13.195 4.586 1 80.56 62 VAL A CA 1
ATOM 498 C C . VAL A 1 62 ? -19.234 12.25 5.461 1 80.56 62 VAL A C 1
ATOM 500 O O . VAL A 1 62 ? -19.625 11.172 5.023 1 80.56 62 VAL A O 1
ATOM 503 N N . ILE A 1 63 ? -19.562 12.641 6.598 1 81.25 63 ILE A N 1
ATOM 504 C CA . ILE A 1 63 ? -20.266 11.789 7.547 1 81.25 63 ILE A CA 1
ATOM 505 C C . ILE A 1 63 ? -21.734 11.672 7.145 1 81.25 63 ILE A C 1
ATOM 507 O O . ILE A 1 63 ? -22.312 10.578 7.184 1 81.25 63 ILE A O 1
ATOM 511 N N . SER A 1 64 ? -22.25 12.695 6.703 1 78.81 64 SER A N 1
ATOM 512 C CA . SER A 1 64 ? -23.688 12.727 6.457 1 78.81 64 SER A CA 1
ATOM 513 C C . SER A 1 64 ? -24.031 12.031 5.141 1 78.81 64 SER A C 1
ATOM 515 O O . SER A 1 64 ? -25.094 11.414 5.02 1 78.81 64 SER A O 1
ATOM 517 N N . LYS A 1 65 ? -23.094 12.023 4.215 1 81.56 65 LYS A N 1
ATOM 518 C CA . LYS A 1 65 ? -23.5 11.609 2.877 1 81.56 65 LYS A CA 1
ATOM 519 C C . LYS A 1 65 ? -22.516 10.609 2.277 1 81.56 65 LYS A C 1
ATOM 521 O O . LYS A 1 65 ? -22.906 9.758 1.475 1 81.56 65 LYS A O 1
ATOM 526 N N . GLU A 1 66 ? -21.281 10.719 2.672 1 89.38 66 GLU A N 1
ATOM 527 C CA . GLU A 1 66 ? -20.281 10.094 1.809 1 89.38 66 GLU A CA 1
ATOM 528 C C . GLU A 1 66 ? -19.609 8.914 2.502 1 89.38 66 GLU A C 1
ATOM 530 O O . GLU A 1 66 ? -18.875 8.156 1.871 1 89.38 66 GLU A O 1
ATOM 535 N N . ILE A 1 67 ? -19.891 8.664 3.707 1 92.25 67 ILE A N 1
ATOM 536 C CA . ILE A 1 67 ? -19.156 7.656 4.465 1 92.25 67 ILE A CA 1
ATOM 537 C C . ILE A 1 67 ? -19.703 6.27 4.133 1 92.25 67 ILE A C 1
ATOM 539 O O . ILE A 1 67 ? -20.906 6.09 3.994 1 92.25 67 ILE A O 1
ATOM 543 N N . TYR A 1 68 ? -18.797 5.301 3.832 1 93.62 68 TYR A N 1
ATOM 544 C CA . TYR A 1 68 ? -19.156 3.891 3.742 1 93.62 68 TYR A CA 1
ATOM 545 C C . TYR A 1 68 ? -19.234 3.258 5.125 1 93.62 68 TYR A C 1
ATOM 547 O O . TYR A 1 68 ? -18.25 2.701 5.617 1 93.62 68 TYR A O 1
ATOM 555 N N . SER A 1 69 ? -20.391 3.318 5.711 1 93 69 SER A N 1
ATOM 556 C CA . SER A 1 69 ? -20.609 2.752 7.035 1 93 69 SER A CA 1
ATOM 557 C C . SER A 1 69 ? -21.547 1.558 6.977 1 93 69 SER A C 1
ATOM 559 O O . SER A 1 69 ? -22.516 1.562 6.211 1 93 69 SER A O 1
ATOM 561 N N . PHE A 1 70 ? -21.281 0.505 7.754 1 93.25 70 PHE A N 1
ATOM 562 C CA . PHE A 1 70 ? -22.094 -0.705 7.77 1 93.25 70 PHE A CA 1
ATOM 563 C C . PHE A 1 70 ? -21.984 -1.42 9.109 1 93.25 70 PHE A C 1
ATOM 565 O O . PHE A 1 70 ? -21.094 -1.104 9.914 1 93.25 70 PHE A O 1
ATOM 572 N N . LEU A 1 71 ? -22.859 -2.326 9.352 1 92.25 71 LEU A N 1
ATOM 573 C CA . LEU A 1 71 ? -22.812 -3.164 10.547 1 92.25 71 LEU A CA 1
ATOM 574 C C . LEU A 1 71 ? -21.922 -4.383 10.32 1 92.25 71 LEU A C 1
ATOM 576 O O . LEU A 1 71 ? -22.062 -5.086 9.32 1 92.25 71 LEU A O 1
ATOM 580 N N . ASP A 1 72 ? -21.031 -4.555 11.211 1 88.56 72 ASP A N 1
ATOM 581 C CA . ASP A 1 72 ? -20.188 -5.738 11.078 1 88.56 72 ASP A CA 1
ATOM 582 C C . ASP A 1 72 ? -20.844 -6.957 11.711 1 88.56 72 ASP A C 1
ATOM 584 O O . ASP A 1 72 ? -22 -6.895 12.133 1 88.56 72 ASP A O 1
ATOM 588 N N . LYS A 1 73 ? -20.172 -8.086 11.711 1 87.38 73 LYS A N 1
ATOM 589 C CA . LYS A 1 73 ? -20.734 -9.336 12.203 1 87.38 73 LYS A CA 1
ATOM 590 C C . LYS A 1 73 ? -21 -9.273 13.703 1 87.38 73 LYS A C 1
ATOM 592 O O . LYS A 1 73 ? -21.812 -10.039 14.227 1 87.38 73 LYS A O 1
ATOM 597 N N . SER A 1 74 ? -20.312 -8.414 14.43 1 88.12 74 SER A N 1
ATOM 598 C CA . SER A 1 74 ? -20.531 -8.211 15.859 1 88.12 74 SER A CA 1
ATOM 599 C C . SER A 1 74 ? -21.594 -7.137 16.109 1 88.12 74 SER A C 1
ATOM 601 O O . SER A 1 74 ? -21.734 -6.668 17.25 1 88.12 74 SER A O 1
ATOM 603 N N . ASN A 1 75 ? -22.156 -6.594 15.117 1 91.31 75 ASN A N 1
ATOM 604 C CA . ASN A 1 75 ? -23.203 -5.574 15.172 1 91.31 75 ASN A CA 1
ATOM 605 C C . ASN A 1 75 ? -22.641 -4.223 15.602 1 91.31 75 ASN A C 1
ATOM 607 O O . ASN A 1 75 ? -23.312 -3.465 16.297 1 91.31 75 ASN A O 1
ATOM 611 N N . ASP A 1 76 ? -21.422 -4.047 15.336 1 92.25 76 ASP A N 1
ATOM 612 C CA . ASP A 1 76 ? -20.812 -2.734 15.516 1 92.25 76 ASP A CA 1
ATOM 613 C C . ASP A 1 76 ? -20.812 -1.946 14.211 1 92.25 76 ASP A C 1
ATOM 615 O O . ASP A 1 76 ? -20.609 -2.516 13.133 1 92.25 76 ASP A O 1
ATOM 619 N N . PHE A 1 77 ? -21.078 -0.671 14.367 1 94.25 77 PHE A N 1
ATOM 620 C CA . PHE A 1 77 ? -20.969 0.184 13.195 1 94.25 77 PHE A CA 1
ATOM 621 C C . PHE A 1 77 ? -19.5 0.443 12.852 1 94.25 77 PHE A C 1
ATOM 623 O O . PHE A 1 77 ? -18.766 1.015 13.656 1 94.25 77 PHE A O 1
ATOM 630 N N . VAL A 1 78 ? -19.141 0.026 11.672 1 96.06 78 VAL A N 1
ATOM 631 C CA . VAL A 1 78 ? -17.766 0.22 11.203 1 96.06 78 VAL A CA 1
ATOM 632 C C . VAL A 1 78 ? -17.781 0.917 9.844 1 96.06 78 VAL A C 1
ATOM 634 O O . VAL A 1 78 ? -18.812 0.935 9.156 1 96.06 78 VAL A O 1
ATOM 637 N N . ALA A 1 79 ? -16.719 1.575 9.5 1 96.38 79 ALA A N 1
ATOM 638 C CA . ALA A 1 79 ? -16.672 2.359 8.273 1 96.38 79 ALA A CA 1
ATOM 639 C C . ALA A 1 79 ? -15.328 2.195 7.566 1 96.38 79 ALA A C 1
ATOM 641 O O . ALA A 1 79 ? -14.289 2.041 8.219 1 96.38 79 ALA A O 1
ATOM 642 N N . LEU A 1 80 ? -15.398 2.121 6.199 1 97.44 80 LEU A N 1
ATOM 643 C CA . LEU A 1 80 ? -14.172 2.348 5.441 1 97.44 80 LEU A CA 1
ATOM 644 C C . LEU A 1 80 ? -13.641 3.758 5.676 1 97.44 80 LEU A C 1
ATOM 646 O O . LEU A 1 80 ? -14.406 4.723 5.668 1 97.44 80 LEU A O 1
ATOM 650 N N . ARG A 1 81 ? -12.367 3.871 5.934 1 97.88 81 ARG A N 1
ATOM 651 C CA . ARG A 1 81 ? -11.82 5.176 6.289 1 97.88 81 ARG A CA 1
ATOM 652 C C . ARG A 1 81 ? -12.016 6.18 5.156 1 97.88 81 ARG A C 1
ATOM 654 O O . ARG A 1 81 ? -11.602 5.934 4.023 1 97.88 81 ARG A O 1
ATOM 661 N N . PRO A 1 82 ? -12.539 7.363 5.43 1 96.38 82 PRO A N 1
ATOM 662 C CA . PRO A 1 82 ? -12.672 8.406 4.406 1 96.38 82 PRO A CA 1
ATOM 663 C C . PRO A 1 82 ? -11.461 9.336 4.359 1 96.38 82 PRO A C 1
ATOM 665 O O . PRO A 1 82 ? -11.375 10.195 3.477 1 96.38 82 PRO A O 1
ATOM 668 N N . GLU A 1 83 ? -10.57 9.188 5.328 1 94.94 83 GLU A N 1
ATOM 669 C CA . GLU A 1 83 ? -9.359 9.992 5.449 1 94.94 83 GLU A CA 1
ATOM 670 C C . GLU A 1 83 ? -8.367 9.344 6.418 1 94.94 83 GLU A C 1
ATOM 672 O O . GLU A 1 83 ? -8.703 8.383 7.113 1 94.94 83 GLU A O 1
ATOM 677 N N . PHE A 1 84 ? -7.195 9.859 6.52 1 97.81 84 PHE A N 1
ATOM 678 C CA . PHE A 1 84 ? -6.148 9.273 7.348 1 97.81 84 PHE A CA 1
ATOM 679 C C . PHE A 1 84 ? -6.082 9.961 8.703 1 97.81 84 PHE A C 1
ATOM 681 O O . PHE A 1 84 ? -5.715 9.344 9.703 1 97.81 84 PHE A O 1
ATOM 688 N N . THR A 1 85 ? -6.34 11.273 8.766 1 97.88 85 THR A N 1
ATOM 689 C CA . THR A 1 85 ? -6.016 12.094 9.922 1 97.88 85 THR A CA 1
ATOM 690 C C . THR A 1 85 ? -6.68 11.539 11.18 1 97.88 85 THR A C 1
ATOM 692 O O . THR A 1 85 ? -6.012 11.305 12.188 1 97.88 85 THR A O 1
ATOM 695 N N . ALA A 1 86 ? -7.996 11.312 11.109 1 96.75 86 ALA A N 1
ATOM 696 C CA . ALA A 1 86 ? -8.727 10.789 12.266 1 96.75 86 ALA A CA 1
ATOM 697 C C . ALA A 1 86 ? -8.172 9.43 12.695 1 96.75 86 ALA A C 1
ATOM 699 O O . ALA A 1 86 ? -8.094 9.141 13.891 1 96.75 86 ALA A O 1
ATOM 700 N N . CYS A 1 87 ? -7.844 8.617 11.711 1 98.25 87 CYS A N 1
ATOM 701 C CA . CYS A 1 87 ? -7.305 7.293 11.992 1 98.25 87 CYS A CA 1
ATOM 702 C C . CYS A 1 87 ? -5.953 7.391 12.688 1 98.25 87 CYS A C 1
ATOM 704 O O . CYS A 1 87 ? -5.664 6.617 13.602 1 98.25 87 CYS A O 1
ATOM 706 N N . ILE A 1 88 ? -5.129 8.305 12.266 1 98.5 88 ILE A N 1
ATOM 707 C CA . ILE A 1 88 ? -3.793 8.477 12.82 1 98.5 88 ILE A CA 1
ATOM 708 C C . ILE A 1 88 ? -3.9 9 14.258 1 98.5 88 ILE A C 1
ATOM 710 O O . ILE A 1 88 ? -3.168 8.555 15.141 1 98.5 88 ILE A O 1
ATOM 714 N N . ILE A 1 89 ? -4.809 9.938 14.492 1 97.81 89 ILE A N 1
ATOM 715 C CA . ILE A 1 89 ? -5.004 10.445 15.852 1 97.81 89 ILE A CA 1
ATOM 716 C C . ILE A 1 89 ? -5.57 9.344 16.734 1 97.81 89 ILE A C 1
ATOM 718 O O . ILE A 1 89 ? -5.184 9.211 17.906 1 97.81 89 ILE A O 1
ATOM 722 N N . ARG A 1 90 ? -6.531 8.57 16.234 1 98.06 90 ARG A N 1
ATOM 723 C CA . ARG A 1 90 ? -6.984 7.391 16.953 1 98.06 90 ARG A CA 1
ATOM 724 C C . ARG A 1 90 ? -5.809 6.484 17.312 1 98.06 90 ARG A C 1
ATOM 726 O O . ARG A 1 90 ? -5.723 5.984 18.438 1 98.06 90 ARG A O 1
ATOM 733 N N . SER A 1 91 ? -4.926 6.219 16.359 1 98.25 91 SER A N 1
ATOM 734 C CA . SER A 1 91 ? -3.74 5.395 16.578 1 98.25 91 SER A CA 1
ATOM 735 C C . SER A 1 91 ? -2.859 5.973 17.688 1 98.25 91 SER A C 1
ATOM 737 O O . SER A 1 91 ? -2.328 5.23 18.516 1 98.25 91 SER A O 1
ATOM 739 N N . LEU A 1 92 ? -2.664 7.316 17.656 1 97.62 92 LEU A N 1
ATOM 740 C CA . LEU A 1 92 ? -1.904 7.996 18.703 1 97.62 92 LEU A CA 1
ATOM 741 C C . LEU A 1 92 ? -2.486 7.703 20.078 1 97.62 92 LEU A C 1
ATOM 743 O O . LEU A 1 92 ? -1.749 7.371 21.016 1 97.62 92 LEU A O 1
ATOM 747 N N . ILE A 1 93 ? -3.793 7.801 20.188 1 96.44 93 ILE A N 1
ATOM 748 C CA . ILE A 1 93 ? -4.492 7.648 21.453 1 96.44 93 ILE A CA 1
ATOM 749 C C . ILE A 1 93 ? -4.445 6.184 21.906 1 96.44 93 ILE A C 1
ATOM 751 O O . ILE A 1 93 ? -4.031 5.883 23.016 1 96.44 93 ILE A O 1
ATOM 755 N N . SER A 1 94 ? -4.805 5.289 21.031 1 96.75 94 SER A N 1
ATOM 756 C CA . SER A 1 94 ? -4.965 3.883 21.391 1 96.75 94 SER A CA 1
ATOM 757 C C . SER A 1 94 ? -3.613 3.229 21.656 1 96.75 94 SER A C 1
ATOM 759 O O . SER A 1 94 ? -3.521 2.305 22.469 1 96.75 94 SER A O 1
ATOM 761 N N . ASN A 1 95 ? -2.613 3.682 21 1 96.81 95 ASN A N 1
ATOM 762 C CA . ASN A 1 95 ? -1.286 3.117 21.219 1 96.81 95 ASN A CA 1
ATOM 763 C C . ASN A 1 95 ? -0.521 3.887 22.297 1 96.81 95 ASN A C 1
ATOM 765 O O . ASN A 1 95 ? 0.642 3.586 22.562 1 96.81 95 ASN A O 1
ATOM 769 N N . ARG A 1 96 ? -1.08 4.867 22.922 1 95.44 96 ARG A N 1
ATOM 770 C CA . ARG A 1 96 ? -0.495 5.656 24 1 95.44 96 ARG A CA 1
ATOM 771 C C . ARG A 1 96 ? 0.866 6.211 23.594 1 95.44 96 ARG A C 1
ATOM 773 O O . ARG A 1 96 ? 1.854 6.027 24.312 1 95.44 96 ARG A O 1
ATOM 780 N N . LEU A 1 97 ? 0.837 6.914 22.453 1 95.88 97 LEU A N 1
ATOM 781 C CA . LEU A 1 97 ? 2.098 7.387 21.891 1 95.88 97 LEU A CA 1
ATOM 782 C C . LEU A 1 97 ? 2.424 8.789 22.391 1 95.88 97 LEU A C 1
ATOM 784 O O . LEU A 1 97 ? 3.344 9.438 21.875 1 95.88 97 LEU A O 1
ATOM 788 N N . GLN A 1 98 ? 1.766 9.305 23.359 1 93.19 98 GLN A N 1
ATOM 789 C CA . GLN A 1 98 ? 1.913 10.68 23.812 1 93.19 98 GLN A CA 1
ATOM 790 C C . GLN A 1 98 ? 3.322 10.93 24.344 1 93.19 98 GLN A C 1
ATOM 792 O O . GLN A 1 98 ? 3.857 12.031 24.203 1 93.19 98 GLN A O 1
ATOM 797 N N . HIS A 1 99 ? 3.906 9.938 24.922 1 92 99 HIS A N 1
ATOM 798 C CA . HIS A 1 99 ? 5.227 10.086 25.516 1 92 99 HIS A CA 1
ATOM 799 C C . HIS A 1 99 ? 6.305 10.211 24.438 1 92 99 HIS A C 1
ATOM 801 O O . HIS A 1 99 ? 7.434 10.609 24.734 1 92 99 HIS A O 1
ATOM 807 N N . LYS A 1 100 ? 5.965 9.992 23.188 1 93.69 100 LYS A N 1
ATOM 808 C CA . LYS A 1 100 ? 6.934 10.008 22.094 1 93.69 100 LYS A CA 1
ATOM 809 C C . LYS A 1 100 ? 6.82 11.297 21.281 1 93.69 100 LYS A C 1
ATOM 811 O O . LYS A 1 100 ? 7.488 11.453 20.266 1 93.69 100 LYS A O 1
ATOM 816 N N . LEU A 1 101 ? 5.988 12.219 21.672 1 94.81 101 LEU A N 1
ATOM 817 C CA . LEU A 1 101 ? 5.785 13.461 20.938 1 94.81 101 LEU A CA 1
ATOM 818 C C . LEU A 1 101 ? 7.035 14.336 21 1 94.81 101 LEU A C 1
ATOM 820 O O . LEU A 1 101 ? 7.754 14.336 22 1 94.81 101 LEU A O 1
ATOM 824 N N . PRO A 1 102 ? 7.293 15.031 19.938 1 96.38 102 PRO A N 1
ATOM 825 C CA . PRO A 1 102 ? 6.531 15.164 18.703 1 96.38 102 PRO A CA 1
ATOM 826 C C . PRO A 1 102 ? 6.766 14 17.734 1 96.38 102 PRO A C 1
ATOM 828 O O . PRO A 1 102 ? 7.812 13.352 17.797 1 96.38 102 PRO A O 1
ATOM 831 N N . LEU A 1 103 ? 5.75 13.742 16.906 1 97.12 103 LEU A N 1
ATOM 832 C CA . LEU A 1 103 ? 5.785 12.656 15.938 1 97.12 103 LEU A CA 1
ATOM 833 C C . LEU A 1 103 ? 5.48 13.172 14.531 1 97.12 103 LEU A C 1
ATOM 835 O O . LEU A 1 103 ? 4.625 14.047 14.359 1 97.12 103 LEU A O 1
ATOM 839 N N . LYS A 1 104 ? 6.152 12.719 13.547 1 97.81 104 LYS A N 1
ATOM 840 C CA . LYS A 1 104 ? 5.918 12.992 12.133 1 97.81 104 LYS A CA 1
ATOM 841 C C . LYS A 1 104 ? 5.617 11.711 11.367 1 97.81 104 LYS A C 1
ATOM 843 O O . LYS A 1 104 ? 6.5 10.867 11.188 1 97.81 104 LYS A O 1
ATOM 848 N N . PHE A 1 105 ? 4.398 11.602 10.859 1 98.75 105 PHE A N 1
ATOM 849 C CA . PHE A 1 105 ? 3.977 10.375 10.188 1 98.75 105 PHE A CA 1
ATOM 850 C C . PHE A 1 105 ? 3.654 10.641 8.727 1 98.75 105 PHE A C 1
ATOM 852 O O . PHE A 1 105 ? 3.051 11.664 8.391 1 98.75 105 PHE A O 1
ATOM 859 N N . PHE A 1 106 ? 4.125 9.812 7.883 1 98.81 106 PHE A N 1
ATOM 860 C CA . PHE A 1 106 ? 3.709 9.719 6.488 1 98.81 106 PHE A CA 1
ATOM 861 C C . PHE A 1 106 ? 2.855 8.477 6.266 1 98.81 106 PHE A C 1
ATOM 863 O O . PHE A 1 106 ? 3.217 7.379 6.703 1 98.81 106 PHE A O 1
ATOM 870 N N . SER A 1 107 ? 1.703 8.609 5.699 1 98.81 107 SER A N 1
ATOM 871 C CA . SER A 1 107 ? 0.84 7.488 5.328 1 98.81 107 SER A CA 1
ATOM 872 C C . SER A 1 107 ? 0.345 7.625 3.893 1 98.81 107 SER A C 1
ATOM 874 O O . SER A 1 107 ? 0.209 8.742 3.381 1 98.81 107 SER A O 1
ATOM 876 N N . THR A 1 108 ? 0.123 6.535 3.262 1 98.75 108 THR A N 1
ATOM 877 C CA . THR A 1 108 ? -0.434 6.508 1.913 1 98.75 108 THR A CA 1
ATOM 878 C C . THR A 1 108 ? -1.335 5.289 1.728 1 98.75 108 THR A C 1
ATOM 880 O O . THR A 1 108 ? -1.214 4.305 2.459 1 98.75 108 THR A O 1
ATOM 883 N N . GLY A 1 109 ? -2.195 5.324 0.858 1 98.06 109 GLY A N 1
ATOM 884 C CA . GLY A 1 109 ? -3.104 4.23 0.56 1 98.06 109 GLY A CA 1
ATOM 885 C C . GLY A 1 109 ? -4.504 4.695 0.201 1 98.06 109 GLY A C 1
ATOM 886 O O . GLY A 1 109 ? -4.734 5.891 0.016 1 98.06 109 GLY A O 1
ATOM 887 N N . PRO A 1 110 ? -5.438 3.764 0.088 1 98.31 110 PRO A N 1
ATOM 888 C CA . PRO A 1 110 ? -6.793 4.105 -0.355 1 98.31 110 PRO A CA 1
ATOM 889 C C . PRO A 1 110 ? -7.641 4.711 0.758 1 98.31 110 PRO A C 1
ATOM 891 O O . PRO A 1 110 ? -7.492 4.34 1.926 1 98.31 110 PRO A O 1
ATOM 894 N N . VAL A 1 111 ? -8.438 5.59 0.429 1 97.94 111 VAL A N 1
ATOM 895 C CA . VAL A 1 111 ? -9.523 6.129 1.237 1 97.94 111 VAL A CA 1
ATOM 896 C C . VAL A 1 111 ? -10.836 6.062 0.452 1 97.94 111 VAL A C 1
ATOM 898 O O . VAL A 1 111 ? -10.828 5.859 -0.765 1 97.94 111 VAL A O 1
ATOM 901 N N . PHE A 1 112 ? -11.969 6.23 1.146 1 97.19 112 PHE A N 1
ATOM 902 C CA . PHE A 1 112 ? -13.242 5.883 0.532 1 97.19 112 PHE A CA 1
ATOM 903 C C . PHE A 1 112 ? -14.281 6.973 0.787 1 97.19 112 PHE A C 1
ATOM 905 O O . PHE A 1 112 ? -14.531 7.344 1.936 1 97.19 112 PHE A O 1
ATOM 912 N N . ARG A 1 113 ? -14.844 7.43 -0.2 1 94.88 113 ARG A N 1
ATOM 913 C CA . ARG A 1 113 ? -15.961 8.367 -0.125 1 94.88 113 ARG A CA 1
ATOM 914 C C . ARG A 1 113 ? -17.016 8.047 -1.185 1 94.88 113 ARG A C 1
ATOM 916 O O . ARG A 1 113 ? -16.688 7.883 -2.361 1 94.88 113 ARG A O 1
ATOM 923 N N . TYR A 1 114 ? -18.234 7.906 -0.726 1 91.75 114 TYR A N 1
ATOM 924 C CA . TYR A 1 114 ? -19.344 7.586 -1.622 1 91.75 114 TYR A CA 1
ATOM 925 C C . TYR A 1 114 ? -19.797 8.82 -2.391 1 91.75 114 TYR A C 1
ATOM 927 O O . TYR A 1 114 ? -20.906 9.312 -2.195 1 91.75 114 TYR A O 1
ATOM 935 N N . ASP A 1 115 ? -18.984 9.227 -3.27 1 86.31 115 ASP A N 1
ATOM 936 C CA . ASP A 1 115 ? -19.266 10.398 -4.09 1 86.31 115 ASP A CA 1
ATOM 937 C C . ASP A 1 115 ? -19.641 10 -5.516 1 86.31 115 ASP A C 1
ATOM 939 O O . ASP A 1 115 ? -19.531 8.828 -5.883 1 86.31 115 ASP A O 1
ATOM 943 N N . ARG A 1 116 ? -20.203 10.953 -6.23 1 84.5 116 ARG A N 1
ATOM 944 C CA . ARG A 1 116 ? -20.438 10.727 -7.652 1 84.5 116 ARG A CA 1
ATOM 945 C C . ARG A 1 116 ? -19.125 10.688 -8.43 1 84.5 116 ARG A C 1
ATOM 947 O O . ARG A 1 116 ? -18.406 11.695 -8.5 1 84.5 116 ARG A O 1
ATOM 954 N N . PRO A 1 117 ? -18.906 9.539 -9.047 1 84.19 117 PRO A N 1
ATOM 955 C CA . PRO A 1 117 ? -17.609 9.383 -9.688 1 84.19 117 PRO A CA 1
ATOM 956 C C . PRO A 1 117 ? -17.422 10.312 -10.891 1 84.19 117 PRO A C 1
ATOM 958 O O . PRO A 1 117 ? -18.375 10.539 -11.648 1 84.19 117 PRO A O 1
ATOM 961 N N . GLN A 1 118 ? -16.328 10.93 -11.102 1 81.06 118 GLN A N 1
ATOM 962 C CA . GLN A 1 118 ? -15.867 11.727 -12.234 1 81.06 118 GLN A CA 1
ATOM 963 C C . GLN A 1 118 ? -14.359 11.602 -12.414 1 81.06 118 GLN A C 1
ATOM 965 O O . GLN A 1 118 ? -13.703 10.836 -11.695 1 81.06 118 GLN A O 1
ATOM 970 N N . ALA A 1 119 ? -13.93 12.312 -13.492 1 74.69 119 ALA A N 1
ATOM 971 C CA . ALA A 1 119 ? -12.492 12.258 -13.711 1 74.69 119 ALA A CA 1
ATOM 972 C C . ALA A 1 119 ? -11.727 12.797 -12.508 1 74.69 119 ALA A C 1
ATOM 974 O O . ALA A 1 119 ? -11.977 13.914 -12.055 1 74.69 119 ALA A O 1
ATOM 975 N N . GLY A 1 120 ? -10.883 11.945 -11.953 1 73.31 120 GLY A N 1
ATOM 976 C CA . GLY A 1 120 ? -10.086 12.352 -10.805 1 73.31 120 GLY A CA 1
ATOM 977 C C . GLY A 1 120 ? -10.836 12.203 -9.492 1 73.31 120 GLY A C 1
ATOM 978 O O . GLY A 1 120 ? -10.281 12.5 -8.422 1 73.31 120 GLY A O 1
ATOM 979 N N . ARG A 1 121 ? -12.086 11.836 -9.609 1 82.81 121 ARG A N 1
ATOM 980 C CA . ARG A 1 121 ? -12.898 11.625 -8.414 1 82.81 121 ARG A CA 1
ATOM 981 C C . ARG A 1 121 ? -13.492 10.219 -8.391 1 82.81 121 ARG A C 1
ATOM 983 O O . ARG A 1 121 ? -14.414 9.922 -9.164 1 82.81 121 ARG A O 1
ATOM 990 N N . GLN A 1 122 ? -12.969 9.461 -7.508 1 92.62 122 GLN A N 1
ATOM 991 C CA . GLN A 1 122 ? -13.383 8.07 -7.344 1 92.62 122 GLN A CA 1
ATOM 992 C C . GLN A 1 122 ? -13.898 7.812 -5.934 1 92.62 122 GLN A C 1
ATOM 994 O O . GLN A 1 122 ? -13.711 8.633 -5.035 1 92.62 122 GLN A O 1
ATOM 999 N N . ARG A 1 123 ? -14.641 6.754 -5.82 1 96.12 123 ARG A N 1
ATOM 1000 C CA . ARG A 1 123 ? -15.133 6.379 -4.496 1 96.12 123 ARG A CA 1
ATOM 1001 C C . ARG A 1 123 ? -14.031 5.715 -3.674 1 96.12 123 ARG A C 1
ATOM 1003 O O . ARG A 1 123 ? -14.031 5.797 -2.443 1 96.12 123 ARG A O 1
ATOM 1010 N N . GLN A 1 124 ? -13.211 4.996 -4.301 1 97.5 124 GLN A N 1
ATOM 1011 C CA . GLN A 1 124 ? -11.898 4.625 -3.781 1 97.5 124 GLN A CA 1
ATOM 1012 C C . GLN A 1 124 ? -10.781 5.395 -4.492 1 97.5 124 GLN A C 1
ATOM 1014 O O . GLN A 1 124 ? -10.625 5.281 -5.707 1 97.5 124 GLN A O 1
ATOM 1019 N N . PHE A 1 125 ? -10.133 6.219 -3.785 1 96.94 125 PHE A N 1
ATOM 1020 C CA . PHE A 1 125 ? -8.969 6.926 -4.316 1 96.94 125 PHE A CA 1
ATOM 1021 C C . PHE A 1 125 ? -7.812 6.887 -3.328 1 96.94 125 PHE A C 1
ATOM 1023 O O . PHE A 1 125 ? -7.93 6.305 -2.248 1 96.94 125 PHE A O 1
ATOM 1030 N N . HIS A 1 126 ? -6.672 7.355 -3.691 1 98.12 126 HIS A N 1
ATOM 1031 C CA . HIS A 1 126 ? -5.477 7.191 -2.875 1 98.12 126 HIS A CA 1
ATOM 1032 C C . HIS A 1 126 ? -4.922 8.547 -2.438 1 98.12 126 HIS A C 1
ATOM 1034 O O . HIS A 1 126 ? -5.004 9.523 -3.18 1 98.12 126 HIS A O 1
ATOM 1040 N N . GLN A 1 127 ? -4.391 8.523 -1.235 1 98.38 127 GLN A N 1
ATOM 1041 C CA . GLN A 1 127 ? -3.895 9.789 -0.707 1 98.38 127 GLN A CA 1
ATOM 1042 C C . GLN A 1 127 ? -2.449 9.656 -0.232 1 98.38 127 GLN A C 1
ATOM 1044 O O . GLN A 1 127 ? -2.02 8.57 0.172 1 98.38 127 GLN A O 1
ATOM 1049 N N . LEU A 1 128 ? -1.687 10.695 -0.38 1 98.75 128 LEU A N 1
ATOM 1050 C CA . LEU A 1 128 ? -0.54 10.992 0.47 1 98.75 128 LEU A CA 1
ATOM 1051 C C . LEU A 1 128 ? -0.97 11.766 1.711 1 98.75 128 LEU A C 1
ATOM 1053 O O . LEU A 1 128 ? -1.771 12.695 1.619 1 98.75 128 LEU A O 1
ATOM 1057 N N . ASN A 1 129 ? -0.509 11.344 2.846 1 98.88 129 ASN A N 1
ATOM 1058 C CA . ASN A 1 129 ? -0.921 12.016 4.074 1 98.88 129 ASN A CA 1
ATOM 1059 C C . ASN A 1 129 ? 0.262 12.242 5.012 1 98.88 129 ASN A C 1
ATOM 1061 O O . ASN A 1 129 ? 1.001 11.305 5.324 1 98.88 129 ASN A O 1
ATOM 1065 N N . TYR A 1 130 ? 0.482 13.445 5.398 1 98.88 130 TYR A N 1
ATOM 1066 C CA . TYR A 1 130 ? 1.526 13.828 6.344 1 98.88 130 TYR A CA 1
ATOM 1067 C C . TYR A 1 130 ? 0.928 14.445 7.602 1 98.88 130 TYR A C 1
ATOM 1069 O O . TYR A 1 130 ? 0.061 15.32 7.52 1 98.88 130 TYR A O 1
ATOM 1077 N N . GLU A 1 131 ? 1.312 13.969 8.766 1 98.88 131 GLU A N 1
ATOM 1078 C CA . GLU A 1 131 ? 0.85 14.492 10.047 1 98.88 131 GLU A CA 1
ATOM 1079 C C . GLU A 1 131 ? 2.023 14.828 10.961 1 98.88 131 GLU A C 1
ATOM 1081 O O . GLU A 1 131 ? 2.842 13.961 11.273 1 98.88 131 GLU A O 1
ATOM 1086 N N . TYR A 1 132 ? 2.162 16.062 11.297 1 98.69 132 TYR A N 1
ATOM 1087 C CA . TYR A 1 132 ? 3.09 16.531 12.32 1 98.69 132 TYR A CA 1
ATOM 1088 C C . TYR A 1 132 ? 2.367 16.766 13.641 1 98.69 132 TYR A C 1
ATOM 1090 O O . TYR A 1 132 ? 1.638 17.75 13.781 1 98.69 132 TYR A O 1
ATOM 1098 N N . ILE A 1 133 ? 2.605 15.922 14.656 1 98.56 133 ILE A N 1
ATOM 1099 C CA . ILE A 1 133 ? 1.795 15.875 15.867 1 98.56 133 ILE A CA 1
ATOM 1100 C C . ILE A 1 133 ? 2.66 16.219 17.078 1 98.56 133 ILE A C 1
ATOM 1102 O O . ILE A 1 133 ? 3.744 15.656 17.25 1 98.56 133 ILE A O 1
ATOM 1106 N N . GLY A 1 134 ? 2.164 17.125 17.922 1 97.38 134 GLY A N 1
ATOM 1107 C CA . GLY A 1 134 ? 2.789 17.328 19.219 1 97.38 134 GLY A CA 1
ATOM 1108 C C . GLY A 1 134 ? 3.629 18.594 19.266 1 97.38 134 GLY A C 1
ATOM 1109 O O . GLY A 1 134 ? 4.305 18.844 20.266 1 97.38 134 GLY A O 1
ATOM 1110 N N . ALA A 1 135 ? 3.643 19.422 18.203 1 95.44 135 ALA A N 1
ATOM 1111 C CA . ALA A 1 135 ? 4.41 20.656 18.172 1 95.44 135 ALA A CA 1
ATOM 1112 C C . ALA A 1 135 ? 3.555 21.828 17.672 1 95.44 135 ALA A C 1
ATOM 1114 O O . ALA A 1 135 ? 2.895 21.719 16.641 1 95.44 135 ALA A O 1
ATOM 1115 N N . LYS A 1 136 ? 3.553 22.844 18.469 1 94.62 136 LYS A N 1
ATOM 1116 C CA . LYS A 1 136 ? 2.775 24.031 18.078 1 94.62 136 LYS A CA 1
ATOM 1117 C C . LYS A 1 136 ? 3.686 25.203 17.766 1 94.62 136 LYS A C 1
ATOM 1119 O O . LYS A 1 136 ? 4.582 25.531 18.547 1 94.62 136 LYS A O 1
ATOM 1124 N N . GLY A 1 137 ? 3.441 25.828 16.641 1 95.31 137 GLY A N 1
ATOM 1125 C CA . GLY A 1 137 ? 4.145 27.047 16.281 1 95.31 137 GLY A CA 1
ATOM 1126 C C . GLY A 1 137 ? 4.059 27.359 14.805 1 95.31 137 GLY A C 1
ATOM 1127 O O . GLY A 1 137 ? 3.859 26.469 13.984 1 95.31 137 GLY A O 1
ATOM 1128 N N . ALA A 1 138 ? 4.203 28.641 14.539 1 97.69 138 ALA A N 1
ATOM 1129 C CA . ALA A 1 138 ? 4.195 29.094 13.141 1 97.69 138 ALA A CA 1
ATOM 1130 C C . ALA A 1 138 ? 5.309 28.406 12.352 1 97.69 138 ALA A C 1
ATOM 1132 O O . ALA A 1 138 ? 5.148 28.141 11.156 1 97.69 138 ALA A O 1
ATOM 1133 N N . ILE A 1 139 ? 6.383 28.062 13.016 1 97.5 139 ILE A N 1
ATOM 1134 C CA . ILE A 1 139 ? 7.543 27.484 12.352 1 97.5 139 ILE A CA 1
ATOM 1135 C C . ILE A 1 139 ? 7.199 26.062 11.875 1 97.5 139 ILE A C 1
ATOM 1137 O O . ILE A 1 139 ? 7.664 25.641 10.812 1 97.5 139 ILE A O 1
ATOM 1141 N N . THR A 1 140 ? 6.414 25.281 12.688 1 98 140 THR A N 1
ATOM 1142 C CA . THR A 1 140 ? 6.008 23.938 12.281 1 98 140 THR A CA 1
ATOM 1143 C C . THR A 1 140 ? 5.059 24 11.086 1 98 140 THR A C 1
ATOM 1145 O O . THR A 1 140 ? 5.109 23.156 10.195 1 98 140 THR A O 1
ATOM 1148 N N . ASP A 1 141 ? 4.215 25.062 11.117 1 98.69 141 ASP A N 1
ATOM 1149 C CA . ASP A 1 141 ? 3.307 25.266 9.992 1 98.69 141 ASP A CA 1
ATOM 1150 C C . ASP A 1 141 ? 4.078 25.562 8.711 1 98.69 141 ASP A C 1
ATOM 1152 O O . ASP A 1 141 ? 3.791 25 7.652 1 98.69 141 ASP A O 1
ATOM 1156 N N . ALA A 1 142 ? 5.035 26.469 8.859 1 98.69 142 ALA A N 1
ATOM 1157 C CA . ALA A 1 142 ? 5.852 26.844 7.707 1 98.69 142 ALA A CA 1
ATOM 1158 C C . ALA A 1 142 ? 6.633 25.656 7.176 1 98.69 142 ALA A C 1
ATOM 1160 O O . ALA A 1 142 ? 6.75 25.469 5.961 1 98.69 142 ALA A O 1
ATOM 1161 N N . ASP A 1 143 ? 7.195 24.891 8.094 1 98.38 143 ASP A N 1
ATOM 1162 C CA . ASP A 1 143 ? 7.945 23.688 7.73 1 98.38 143 ASP A CA 1
ATOM 1163 C C . ASP A 1 143 ? 7.062 22.688 6.973 1 98.38 143 ASP A C 1
ATOM 1165 O O . ASP A 1 143 ? 7.504 22.078 6 1 98.38 143 ASP A O 1
ATOM 1169 N N . THR A 1 144 ? 5.848 22.516 7.414 1 98.69 144 THR A N 1
ATOM 1170 C CA . THR A 1 144 ? 4.887 21.609 6.785 1 98.69 144 THR A CA 1
ATOM 1171 C C . THR A 1 144 ? 4.52 22.109 5.387 1 98.69 144 THR A C 1
ATOM 1173 O O . THR A 1 144 ? 4.449 21.312 4.445 1 98.69 144 THR A O 1
ATOM 1176 N N . LEU A 1 145 ? 4.301 23.406 5.289 1 98.81 145 LEU A N 1
ATOM 1177 C CA . LEU A 1 145 ? 3.975 23.984 3.99 1 98.81 145 LEU A CA 1
ATOM 1178 C C . LEU A 1 145 ? 5.148 23.844 3.025 1 98.81 145 LEU A C 1
ATOM 1180 O O . LEU A 1 145 ? 4.953 23.562 1.84 1 98.81 145 LEU A O 1
ATOM 1184 N N . LYS A 1 146 ? 6.352 24.078 3.521 1 98.81 146 LYS A N 1
ATOM 1185 C CA . LYS A 1 146 ? 7.535 23.922 2.682 1 98.81 146 LYS A CA 1
ATOM 1186 C C . LYS A 1 146 ? 7.688 22.469 2.211 1 98.81 146 LYS A C 1
ATOM 1188 O O . LYS A 1 146 ? 8.102 22.219 1.075 1 98.81 146 LYS A O 1
ATOM 1193 N N . LEU A 1 147 ? 7.387 21.547 3.08 1 98.81 147 LEU A N 1
ATOM 1194 C CA . LEU A 1 147 ? 7.359 20.141 2.693 1 98.81 147 LEU A CA 1
ATOM 1195 C C . LEU A 1 147 ? 6.441 19.922 1.498 1 98.81 147 LEU A C 1
ATOM 1197 O O . LEU A 1 147 ? 6.824 19.281 0.521 1 98.81 147 LEU A O 1
ATOM 1201 N N . ALA A 1 148 ? 5.219 20.453 1.602 1 98.88 148 ALA A N 1
ATOM 1202 C CA . ALA A 1 148 ? 4.262 20.312 0.507 1 98.88 148 ALA A CA 1
ATOM 1203 C C . ALA A 1 148 ? 4.828 20.875 -0.791 1 98.88 148 ALA A C 1
ATOM 1205 O O . ALA A 1 148 ? 4.738 20.25 -1.845 1 98.88 148 ALA A O 1
ATOM 1206 N N . VAL A 1 149 ? 5.438 22.047 -0.702 1 98.75 149 VAL A N 1
ATOM 1207 C CA . VAL A 1 149 ? 6.02 22.688 -1.869 1 98.75 149 VAL A CA 1
ATOM 1208 C C . VAL A 1 149 ? 7.129 21.812 -2.451 1 98.75 149 VAL A C 1
ATOM 1210 O O . VAL A 1 149 ? 7.207 21.641 -3.668 1 98.75 149 VAL A O 1
ATOM 1213 N N . ASP A 1 150 ? 7.996 21.297 -1.597 1 98.75 150 ASP A N 1
ATOM 1214 C CA . ASP A 1 150 ? 9.125 20.5 -2.055 1 98.75 150 ASP A CA 1
ATOM 1215 C C . ASP A 1 150 ? 8.648 19.203 -2.719 1 98.75 150 ASP A C 1
ATOM 1217 O O . ASP A 1 150 ? 9.281 18.719 -3.66 1 98.75 150 ASP A O 1
ATOM 1221 N N . ILE A 1 151 ? 7.547 18.656 -2.223 1 98.81 151 ILE A N 1
ATOM 1222 C CA . ILE A 1 151 ? 6.969 17.469 -2.855 1 98.81 151 ILE A CA 1
ATOM 1223 C C . ILE A 1 151 ? 6.477 17.828 -4.258 1 98.81 151 ILE A C 1
ATOM 1225 O O . ILE A 1 151 ? 6.75 17.109 -5.219 1 98.81 151 ILE A O 1
ATOM 1229 N N . LEU A 1 152 ? 5.742 18.938 -4.379 1 98.75 152 LEU A N 1
ATOM 1230 C CA . LEU A 1 152 ? 5.227 19.375 -5.676 1 98.75 152 LEU A CA 1
ATOM 1231 C C . LEU A 1 152 ? 6.367 19.672 -6.641 1 98.75 152 LEU A C 1
ATOM 1233 O O . LEU A 1 152 ? 6.258 19.391 -7.84 1 98.75 152 LEU A O 1
ATOM 1237 N N . LYS A 1 153 ? 7.477 20.219 -6.152 1 98.5 153 LYS A N 1
ATOM 1238 C CA . LYS A 1 153 ? 8.664 20.469 -6.969 1 98.5 153 LYS A CA 1
ATOM 1239 C C . LYS A 1 153 ? 9.281 19.156 -7.449 1 98.5 153 LYS A C 1
ATOM 1241 O O . LYS A 1 153 ? 9.641 19.031 -8.625 1 98.5 153 LYS A O 1
ATOM 1246 N N . ALA A 1 154 ? 9.414 18.234 -6.492 1 98.25 154 ALA A N 1
ATOM 1247 C CA . ALA A 1 154 ? 9.992 16.953 -6.84 1 98.25 154 ALA A CA 1
ATOM 1248 C C . ALA A 1 154 ? 9.164 16.25 -7.926 1 98.25 154 ALA A C 1
ATOM 1250 O O . ALA A 1 154 ? 9.719 15.539 -8.766 1 98.25 154 ALA A O 1
ATOM 1251 N N . LEU A 1 155 ? 7.898 16.484 -7.914 1 98.38 155 LEU A N 1
ATOM 1252 C CA . LEU A 1 155 ? 6.988 15.875 -8.883 1 98.38 155 LEU A CA 1
ATOM 1253 C C . LEU A 1 155 ? 6.887 16.734 -10.141 1 98.38 155 LEU A C 1
ATOM 1255 O O . LEU A 1 155 ? 6.199 16.359 -11.094 1 98.38 155 LEU A O 1
ATOM 1259 N N . GLU A 1 156 ? 7.496 17.906 -10.125 1 98.06 156 GLU A N 1
ATOM 1260 C CA . GLU A 1 156 ? 7.582 18.828 -11.258 1 98.06 156 GLU A CA 1
ATOM 1261 C C . GLU A 1 156 ? 6.203 19.375 -11.625 1 98.06 156 GLU A C 1
ATOM 1263 O O . GLU A 1 156 ? 5.867 19.484 -12.805 1 98.06 156 GLU A O 1
ATOM 1268 N N . ILE A 1 157 ? 5.395 19.688 -10.594 1 97.94 157 ILE A N 1
ATOM 1269 C CA . ILE A 1 157 ? 4.078 20.234 -10.883 1 97.94 157 ILE A CA 1
ATOM 1270 C C . ILE A 1 157 ? 3.852 21.484 -10.039 1 97.94 157 ILE A C 1
ATOM 1272 O O . ILE A 1 157 ? 2.75 22.047 -10.023 1 97.94 157 ILE A O 1
ATOM 1276 N N . GLU A 1 158 ? 4.875 21.953 -9.312 1 97.88 158 GLU A N 1
ATOM 1277 C CA . GLU A 1 158 ? 4.75 23.125 -8.43 1 97.88 158 GLU A CA 1
ATOM 1278 C C . GLU A 1 158 ? 4.285 24.344 -9.203 1 97.88 158 GLU A C 1
ATOM 1280 O O . GLU A 1 158 ? 3.422 25.094 -8.727 1 97.88 158 GLU A O 1
ATOM 1285 N N . GLN A 1 159 ? 4.809 24.516 -10.398 1 97.06 159 GLN A N 1
ATOM 1286 C CA . GLN A 1 159 ? 4.527 25.719 -11.188 1 97.06 159 GLN A CA 1
ATOM 1287 C C . GLN A 1 159 ? 3.064 25.75 -11.617 1 97.06 159 GLN A C 1
ATOM 1289 O O . GLN A 1 159 ? 2.535 26.828 -11.945 1 97.06 159 GLN A O 1
ATOM 1294 N N . ASP A 1 160 ? 2.439 24.625 -11.602 1 97.06 160 ASP A N 1
ATOM 1295 C CA . ASP A 1 160 ? 1.051 24.516 -12.039 1 97.06 160 ASP A CA 1
ATOM 1296 C C . ASP A 1 160 ? 0.093 24.594 -10.852 1 97.06 160 ASP A C 1
ATOM 1298 O O . ASP A 1 160 ? -1.103 24.328 -10.992 1 97.06 160 ASP A O 1
ATOM 1302 N N . THR A 1 161 ? 0.595 24.938 -9.68 1 97.62 161 THR A N 1
ATOM 1303 C CA . THR A 1 161 ? -0.249 24.984 -8.492 1 97.62 161 THR A CA 1
ATOM 1304 C C . THR A 1 161 ? -0.14 26.344 -7.812 1 97.62 161 THR A C 1
ATOM 1306 O O . THR A 1 161 ? 0.832 27.078 -8.023 1 97.62 161 THR A O 1
ATOM 1309 N N . THR A 1 162 ? -1.14 26.719 -7.125 1 97.5 162 THR A N 1
ATOM 1310 C CA . THR A 1 162 ? -1.182 27.938 -6.32 1 97.5 162 THR A CA 1
ATOM 1311 C C . THR A 1 162 ? -1.536 27.609 -4.871 1 97.5 162 THR A C 1
ATOM 1313 O O . THR A 1 162 ? -2.523 26.922 -4.609 1 97.5 162 THR A O 1
ATOM 1316 N N . LEU A 1 163 ? -0.694 28.078 -3.982 1 98.25 163 LEU A N 1
ATOM 1317 C CA . LEU A 1 163 ? -0.984 27.906 -2.562 1 98.25 163 LEU A CA 1
ATOM 1318 C C . LEU A 1 163 ? -1.951 28.984 -2.08 1 98.25 163 LEU A C 1
ATOM 1320 O O . LEU A 1 163 ? -1.609 30.172 -2.064 1 98.25 163 LEU A O 1
ATOM 1324 N N . GLU A 1 164 ? -3.162 28.594 -1.749 1 97.44 164 GLU A N 1
ATOM 1325 C CA . GLU A 1 164 ? -4.113 29.453 -1.045 1 97.44 164 GLU A CA 1
ATOM 1326 C C . GLU A 1 164 ? -3.998 29.281 0.467 1 97.44 164 GLU A C 1
ATOM 1328 O O . GLU A 1 164 ? -4.047 28.156 0.972 1 97.44 164 GLU A O 1
ATOM 1333 N N . LEU A 1 165 ? -3.809 30.375 1.116 1 97.88 165 LEU A N 1
ATOM 1334 C CA . LEU A 1 165 ? -3.492 30.359 2.539 1 97.88 165 LEU A CA 1
ATOM 1335 C C . LEU A 1 165 ? -4.48 31.203 3.334 1 97.88 165 LEU A C 1
ATOM 1337 O O . LEU A 1 165 ? -4.883 32.281 2.887 1 97.88 165 LEU A O 1
ATOM 1341 N N . ASN A 1 166 ? -4.973 30.703 4.438 1 96.38 166 ASN A N 1
ATOM 1342 C CA . ASN A 1 166 ? -5.801 31.438 5.391 1 96.38 166 ASN A CA 1
ATOM 1343 C C . ASN A 1 166 ? -5.488 31.031 6.828 1 96.38 166 ASN A C 1
ATOM 1345 O O . ASN A 1 166 ? -4.754 30.078 7.062 1 96.38 166 ASN A O 1
ATOM 1349 N N . SER A 1 167 ? -5.828 31.859 7.789 1 97 167 SER A N 1
ATOM 1350 C CA . SER A 1 167 ? -5.809 31.5 9.203 1 97 167 SER A CA 1
ATOM 1351 C C . SER A 1 167 ? -7.215 31.5 9.797 1 97 167 SER A C 1
ATOM 1353 O O . SER A 1 167 ? -7.953 32.469 9.641 1 97 167 SER A O 1
ATOM 1355 N N . LEU A 1 168 ? -7.566 30.438 10.461 1 94.94 168 LEU A N 1
ATOM 1356 C CA . LEU A 1 168 ? -8.875 30.328 11.094 1 94.94 168 LEU A CA 1
ATOM 1357 C C . LEU A 1 168 ? -8.828 30.844 12.531 1 94.94 168 LEU A C 1
ATOM 1359 O O . LEU A 1 168 ? -9.828 30.781 13.25 1 94.94 168 LEU A O 1
ATOM 1363 N N . GLY A 1 169 ? -7.668 31.359 12.922 1 95.44 169 GLY A N 1
ATOM 1364 C CA . GLY A 1 169 ? -7.508 31.922 14.25 1 95.44 169 GLY A CA 1
ATOM 1365 C C . GLY A 1 169 ? -7.715 30.922 15.367 1 95.44 169 GLY A C 1
ATOM 1366 O O . GLY A 1 169 ? -7.789 29.719 15.117 1 95.44 169 GLY A O 1
ATOM 1367 N N . CYS A 1 170 ? -7.625 31.375 16.578 1 94.88 170 CYS A N 1
ATOM 1368 C CA . CYS A 1 170 ? -7.875 30.562 17.766 1 94.88 170 CYS A CA 1
ATOM 1369 C C . CYS A 1 170 ? -9.367 30.422 18.031 1 94.88 170 CYS A C 1
ATOM 1371 O O . CYS A 1 170 ? -10.188 30.969 17.281 1 94.88 170 CYS A O 1
ATOM 1373 N N . ASN A 1 171 ? -9.688 29.688 19.031 1 92.5 171 ASN A N 1
ATOM 1374 C CA . ASN A 1 171 ? -11.094 29.453 19.375 1 92.5 171 ASN A CA 1
ATOM 1375 C C . ASN A 1 171 ? -11.828 30.766 19.641 1 92.5 171 ASN A C 1
ATOM 1377 O O . ASN A 1 171 ? -12.992 30.922 19.25 1 92.5 171 ASN A O 1
ATOM 1381 N N . GLU A 1 172 ? -11.195 31.656 20.328 1 95.38 172 GLU A N 1
ATOM 1382 C CA . GLU A 1 172 ? -11.805 32.938 20.641 1 95.38 172 GLU A CA 1
ATOM 1383 C C . GLU A 1 172 ? -12.094 33.75 19.375 1 95.38 172 GLU A C 1
ATOM 1385 O O . GLU A 1 172 ? -13.172 34.312 19.219 1 95.38 172 GLU A O 1
ATOM 1390 N N . SER A 1 173 ? -11.094 33.844 18.5 1 95.5 173 SER A N 1
ATOM 1391 C CA . SER A 1 173 ? -11.273 34.5 17.219 1 95.5 173 SER A CA 1
ATOM 1392 C C . SER A 1 173 ? -12.453 33.938 16.438 1 95.5 173 SER A C 1
ATOM 1394 O O . SER A 1 173 ? -13.289 34.656 15.922 1 95.5 173 SER A O 1
ATOM 1396 N N . ARG A 1 174 ? -12.57 32.625 16.391 1 92.69 174 ARG A N 1
ATOM 1397 C CA . ARG A 1 174 ? -13.586 31.938 15.617 1 92.69 174 ARG A CA 1
ATOM 1398 C C . ARG A 1 174 ? -14.977 32.156 16.203 1 92.69 174 ARG A C 1
ATOM 1400 O O . ARG A 1 174 ? -15.945 32.312 15.469 1 92.69 174 ARG A O 1
ATOM 1407 N N . SER A 1 175 ? -15.023 32.094 17.484 1 93.06 175 SER A N 1
ATOM 1408 C CA . SER A 1 175 ? -16.297 32.281 18.156 1 93.06 175 SER A CA 1
ATOM 1409 C C . SER A 1 175 ? -16.891 33.656 17.859 1 93.06 175 SER A C 1
ATOM 1411 O O . SER A 1 175 ? -18.078 33.781 17.547 1 93.06 175 SER A O 1
ATOM 1413 N N . VAL A 1 176 ? -16.078 34.625 17.969 1 95.62 176 VAL A N 1
ATOM 1414 C CA . VAL A 1 176 ? -16.531 36 17.688 1 95.62 176 VAL A CA 1
ATOM 1415 C C . VAL A 1 176 ? -16.922 36.125 16.219 1 95.62 176 VAL A C 1
ATOM 1417 O O . VAL A 1 176 ? -17.969 36.688 15.898 1 95.62 176 VAL A O 1
ATOM 1420 N N . TYR A 1 177 ? -16.141 35.594 15.383 1 94.56 177 TYR A N 1
ATOM 1421 C CA . TYR A 1 177 ? -16.406 35.656 13.953 1 94.56 177 TYR A CA 1
ATOM 1422 C C . TYR A 1 177 ? -17.703 34.938 13.609 1 94.56 177 TYR A C 1
ATOM 1424 O O . TYR A 1 177 ? -18.5 35.438 12.812 1 94.56 177 TYR A O 1
ATOM 1432 N N . GLN A 1 178 ? -17.875 33.75 14.117 1 93.06 178 GLN A N 1
ATOM 1433 C CA . GLN A 1 178 ? -19.078 32.969 13.836 1 93.06 178 GLN A CA 1
ATOM 1434 C C . GLN A 1 178 ? -20.328 33.75 14.195 1 93.06 178 GLN A C 1
ATOM 1436 O O . GLN A 1 178 ? -21.328 33.719 13.469 1 93.06 178 GLN A O 1
ATOM 1441 N N . GLN A 1 179 ? -20.281 34.438 15.32 1 95.12 179 GLN A N 1
ATOM 1442 C CA . GLN A 1 179 ? -21.422 35.25 15.727 1 95.12 179 GLN A CA 1
ATOM 1443 C C . GLN A 1 179 ? -21.688 36.344 14.711 1 95.12 179 GLN A C 1
ATOM 1445 O O . GLN A 1 179 ? -22.844 36.594 14.336 1 95.12 179 GLN A O 1
ATOM 1450 N N . LYS A 1 180 ? -20.641 37 14.305 1 96.19 180 LYS A N 1
ATOM 1451 C CA . LYS A 1 180 ? -20.781 38.094 13.336 1 96.19 180 LYS A CA 1
ATOM 1452 C C . LYS A 1 180 ? -21.266 37.562 11.992 1 96.19 180 LYS A C 1
ATOM 1454 O O . LYS A 1 180 ? -22.047 38.219 11.305 1 96.19 180 LYS A O 1
ATOM 1459 N N . LEU A 1 181 ? -20.734 36.406 11.641 1 95.25 181 LEU A N 1
ATOM 1460 C CA . LEU A 1 181 ? -21.141 35.781 10.383 1 95.25 181 LEU A CA 1
ATOM 1461 C C . LEU A 1 181 ? -22.625 35.438 10.398 1 95.25 181 LEU A C 1
ATOM 1463 O O . LEU A 1 181 ? -23.328 35.656 9.414 1 95.25 181 LEU A O 1
ATOM 1467 N N . VAL A 1 182 ? -23.047 34.875 11.477 1 96.19 182 VAL A N 1
ATOM 1468 C CA . VAL A 1 182 ? -24.453 34.5 11.617 1 96.19 182 VAL A CA 1
ATOM 1469 C C . VAL A 1 182 ? -25.328 35.781 11.547 1 96.19 182 VAL A C 1
ATOM 1471 O O . VAL A 1 182 ? -26.375 35.781 10.906 1 96.19 182 VAL A O 1
ATOM 1474 N N . GLU A 1 183 ? -24.938 36.781 12.266 1 96.62 183 GLU A N 1
ATOM 1475 C CA . GLU A 1 183 ? -25.656 38.062 12.219 1 96.62 183 GLU A CA 1
ATOM 1476 C C . GLU A 1 183 ? -25.797 38.562 10.781 1 96.62 183 GLU A C 1
ATOM 1478 O O . GLU A 1 183 ? -26.875 38.969 10.359 1 96.62 183 GLU A O 1
ATOM 1483 N N . TYR A 1 184 ? -24.75 38.5 10.078 1 96.94 184 TYR A N 1
ATOM 1484 C CA . TYR A 1 184 ? -24.734 38.969 8.688 1 96.94 184 TYR A CA 1
ATOM 1485 C C . TYR A 1 184 ? -25.625 38.094 7.824 1 96.94 184 TYR A C 1
ATOM 1487 O O . TYR A 1 184 ? -26.453 38.594 7.055 1 96.94 184 TYR A O 1
ATOM 1495 N N . LEU A 1 185 ? -25.516 36.781 7.93 1 96.44 185 LEU A N 1
ATOM 1496 C CA . LEU A 1 185 ? -26.188 35.844 7.047 1 96.44 185 LEU A CA 1
ATOM 1497 C C . LEU A 1 185 ? -27.688 35.844 7.324 1 96.44 185 LEU A C 1
ATOM 1499 O O . LEU A 1 185 ? -28.484 35.531 6.434 1 96.44 185 LEU A O 1
ATOM 1503 N N . ASN A 1 186 ? -27.984 36.156 8.57 1 96.38 186 ASN A N 1
ATOM 1504 C CA . ASN A 1 186 ? -29.406 36.219 8.914 1 96.38 186 ASN A CA 1
ATOM 1505 C C . ASN A 1 186 ? -30.141 37.25 8.086 1 96.38 186 ASN A C 1
ATOM 1507 O O . ASN A 1 186 ? -31.328 37.094 7.793 1 96.38 186 ASN A O 1
ATOM 1511 N N . ASP A 1 187 ? -29.5 38.25 7.715 1 96.19 187 ASP A N 1
ATOM 1512 C CA . ASP A 1 187 ? -30.094 39.281 6.875 1 96.19 187 ASP A CA 1
ATOM 1513 C C . ASP A 1 187 ? -30.438 38.719 5.492 1 96.19 187 ASP A C 1
ATOM 1515 O O . ASP A 1 187 ? -31.266 39.281 4.785 1 96.19 187 ASP A O 1
ATOM 1519 N N . PHE A 1 188 ? -29.828 37.688 5.145 1 96.19 188 PHE A N 1
ATOM 1520 C CA . PHE A 1 188 ? -30.016 37.094 3.814 1 96.19 188 PHE A CA 1
ATOM 1521 C C . PHE A 1 188 ? -30.625 35.719 3.908 1 96.19 188 PHE A C 1
ATOM 1523 O O . PHE A 1 188 ? -30.547 34.938 2.955 1 96.19 188 PHE A O 1
ATOM 1530 N N . LYS A 1 189 ? -31.094 35.312 4.945 1 95.12 189 LYS A N 1
ATOM 1531 C CA . LYS A 1 189 ? -31.531 33.969 5.266 1 95.12 189 LYS A CA 1
ATOM 1532 C C . LYS A 1 189 ? -32.438 33.406 4.184 1 95.12 189 LYS A C 1
ATOM 1534 O O . LYS A 1 189 ? -32.312 32.25 3.771 1 95.12 189 LYS A O 1
ATOM 1539 N N . ASP A 1 190 ? -33.344 34.156 3.646 1 95.06 190 ASP A N 1
ATOM 1540 C CA . ASP A 1 190 ? -34.344 33.719 2.686 1 95.06 190 ASP A CA 1
ATOM 1541 C C . ASP A 1 190 ? -33.719 33.531 1.299 1 95.06 190 ASP A C 1
ATOM 1543 O O . ASP A 1 190 ? -34.312 32.844 0.444 1 95.06 190 ASP A O 1
ATOM 1547 N N . GLN A 1 191 ? -32.594 34.156 1.151 1 96.06 191 GLN A N 1
ATOM 1548 C CA . GLN A 1 191 ? -31.938 34.094 -0.154 1 96.06 191 GLN A CA 1
ATOM 1549 C C . GLN A 1 191 ? -30.938 32.938 -0.217 1 96.06 191 GLN A C 1
ATOM 1551 O O . GLN A 1 191 ? -30.516 32.531 -1.303 1 96.06 191 GLN A O 1
ATOM 1556 N N . LEU A 1 192 ? -30.531 32.406 0.895 1 96.12 192 LEU A N 1
ATOM 1557 C CA . LEU A 1 192 ? -29.547 31.359 0.961 1 96.12 192 LEU A CA 1
ATOM 1558 C C . LEU A 1 192 ? -30.094 30.062 0.356 1 96.12 192 LEU A C 1
ATOM 1560 O O . LEU A 1 192 ? -31.312 29.844 0.357 1 96.12 192 LEU A O 1
ATOM 1564 N N . SER A 1 193 ? -29.234 29.281 -0.242 1 95.19 193 SER A N 1
ATOM 1565 C CA . SER A 1 193 ? -29.609 27.953 -0.703 1 95.19 193 SER A CA 1
ATOM 1566 C C . SER A 1 193 ? -30.172 27.109 0.438 1 95.19 193 SER A C 1
ATOM 1568 O O . SER A 1 193 ? -29.922 27.406 1.61 1 95.19 193 SER A O 1
ATOM 1570 N N . GLU A 1 194 ? -30.875 26.047 0.116 1 92.31 194 GLU A N 1
ATOM 1571 C CA . GLU A 1 194 ? -31.469 25.172 1.123 1 92.31 194 GLU A CA 1
ATOM 1572 C C . GLU A 1 194 ? -30.406 24.547 2.01 1 92.31 194 GLU A C 1
ATOM 1574 O O . GLU A 1 194 ? -30.578 24.438 3.225 1 92.31 194 GLU A O 1
ATOM 1579 N N . GLU A 1 195 ? -29.359 24.234 1.41 1 88.56 195 GLU A N 1
ATOM 1580 C CA . GLU A 1 195 ? -28.25 23.656 2.166 1 88.56 195 GLU A CA 1
ATOM 1581 C C . GLU A 1 195 ? -27.672 24.672 3.148 1 88.56 195 GLU A C 1
ATOM 1583 O O . GLU A 1 195 ? -27.359 24.328 4.289 1 88.56 195 GLU A O 1
ATOM 1588 N N . SER A 1 196 ? -27.562 25.844 2.697 1 92.94 196 SER A N 1
ATOM 1589 C CA . SER A 1 196 ? -26.953 26.891 3.533 1 92.94 196 SER A CA 1
ATOM 1590 C C . SER A 1 196 ? -27.922 27.328 4.633 1 92.94 196 SER A C 1
ATOM 1592 O O . SER A 1 196 ? -27.484 27.734 5.715 1 92.94 196 SER A O 1
ATOM 1594 N N . LYS A 1 197 ? -29.156 27.141 4.383 1 93.69 197 LYS A N 1
ATOM 1595 C CA . LYS A 1 197 ? -30.125 27.406 5.441 1 93.69 197 LYS A CA 1
ATOM 1596 C C . LYS A 1 197 ? -29.953 26.438 6.602 1 93.69 197 LYS A C 1
ATOM 1598 O O . LYS A 1 197 ? -30.016 26.828 7.766 1 93.69 197 LYS A O 1
ATOM 1603 N N . ILE A 1 198 ? -29.672 25.312 6.281 1 88.88 198 ILE A N 1
ATOM 1604 C CA . ILE A 1 198 ? -29.453 24.281 7.293 1 88.88 198 ILE A CA 1
ATOM 1605 C C . ILE A 1 198 ? -28.141 24.547 8.016 1 88.88 198 ILE A C 1
ATOM 1607 O O . ILE A 1 198 ? -28.062 24.484 9.25 1 88.88 198 ILE A O 1
ATOM 1611 N N . ARG A 1 199 ? -27.156 24.922 7.293 1 88.06 199 ARG A N 1
ATOM 1612 C CA . ARG A 1 199 ? -25.828 25.156 7.848 1 88.06 199 ARG A CA 1
ATOM 1613 C C . ARG A 1 199 ? -25.828 26.375 8.766 1 88.06 199 ARG A C 1
ATOM 1615 O O . ARG A 1 199 ? -25.047 26.453 9.719 1 88.06 199 ARG A O 1
ATOM 1622 N N . LEU A 1 200 ? -26.688 27.281 8.422 1 92.25 200 LEU A N 1
ATOM 1623 C CA . LEU A 1 200 ? -26.75 28.516 9.211 1 92.25 200 LEU A CA 1
ATOM 1624 C C . LEU A 1 200 ? -27 28.203 10.68 1 92.25 200 LEU A C 1
ATOM 1626 O O . LEU A 1 200 ? -26.484 28.875 11.562 1 92.25 200 LEU A O 1
ATOM 1630 N N . SER A 1 201 ? -27.766 27.156 10.938 1 87.94 201 SER A N 1
ATOM 1631 C CA . SER A 1 201 ? -28.109 26.781 12.305 1 87.94 201 SER A CA 1
ATOM 1632 C C . SER A 1 201 ? -27.125 25.781 12.883 1 87.94 201 SER A C 1
ATOM 1634 O O . SER A 1 201 ? -26.875 25.75 14.086 1 87.94 201 SER A O 1
ATOM 1636 N N . LYS A 1 202 ? -26.484 25 12.094 1 84.06 202 LYS A N 1
ATOM 1637 C CA . LYS A 1 202 ? -25.672 23.891 12.578 1 84.06 202 LYS A CA 1
ATOM 1638 C C . LYS A 1 202 ? -24.188 24.281 12.578 1 84.06 202 LYS A C 1
ATOM 1640 O O . LYS A 1 202 ? -23.469 24.016 13.555 1 84.06 202 LYS A O 1
ATOM 1645 N N . ASN A 1 203 ? -23.766 24.797 11.438 1 85.06 203 ASN A N 1
ATOM 1646 C CA . ASN A 1 203 ? -22.375 25.172 11.258 1 85.06 203 ASN A CA 1
ATOM 1647 C C . ASN A 1 203 ? -22.219 26.281 10.219 1 85.06 203 ASN A C 1
ATOM 1649 O O . ASN A 1 203 ? -21.781 26.031 9.094 1 85.06 203 ASN A O 1
ATOM 1653 N N . PRO A 1 204 ? -22.438 27.5 10.672 1 89 204 PRO A N 1
ATOM 1654 C CA . PRO A 1 204 ? -22.484 28.625 9.734 1 89 204 PRO A CA 1
ATOM 1655 C C . PRO A 1 204 ? -21.188 28.797 8.945 1 89 204 PRO A C 1
ATOM 1657 O O . PRO A 1 204 ? -21.203 29.281 7.816 1 89 204 PRO A O 1
ATOM 1660 N N . MET A 1 205 ? -20.047 28.375 9.484 1 86.69 205 MET A N 1
ATOM 1661 C CA . MET A 1 205 ? -18.766 28.547 8.812 1 86.69 205 MET A CA 1
ATOM 1662 C C . MET A 1 205 ? -18.734 27.75 7.508 1 86.69 205 MET A C 1
ATOM 1664 O O . MET A 1 205 ? -18.031 28.125 6.57 1 86.69 205 MET A O 1
ATOM 1668 N N . ARG A 1 206 ? -19.484 26.781 7.395 1 85.69 206 ARG A N 1
ATOM 1669 C CA . ARG A 1 206 ? -19.5 25.906 6.223 1 85.69 206 ARG A CA 1
ATOM 1670 C C . ARG A 1 206 ? -20.156 26.594 5.035 1 85.69 206 ARG A C 1
ATOM 1672 O O . ARG A 1 206 ? -19.969 26.188 3.887 1 85.69 206 ARG A O 1
ATOM 1679 N N . ILE A 1 207 ? -20.953 27.578 5.301 1 89.88 207 ILE A N 1
ATOM 1680 C CA . ILE A 1 207 ? -21.625 28.328 4.234 1 89.88 207 ILE A CA 1
ATOM 1681 C C . ILE A 1 207 ? -20.562 29.031 3.375 1 89.88 207 ILE A C 1
ATOM 1683 O O . ILE A 1 207 ? -20.797 29.266 2.184 1 89.88 207 ILE A O 1
ATOM 1687 N N . LEU A 1 208 ? -19.438 29.281 3.924 1 89.06 208 LEU A N 1
ATOM 1688 C CA . LEU A 1 208 ? -18.344 29.969 3.227 1 89.06 208 LEU A CA 1
ATOM 1689 C C . LEU A 1 208 ? -17.781 29.094 2.109 1 89.06 208 LEU A C 1
ATOM 1691 O O . LEU A 1 208 ? -17.109 29.594 1.212 1 89.06 208 LEU A O 1
ATOM 1695 N N . ASP A 1 209 ? -18.031 27.812 2.18 1 82.62 209 ASP A N 1
ATOM 1696 C CA . ASP A 1 209 ? -17.547 26.875 1.175 1 82.62 209 ASP A CA 1
ATOM 1697 C C . ASP A 1 209 ? -18.656 26.5 0.197 1 82.62 209 ASP A C 1
ATOM 1699 O O . ASP A 1 209 ? -18.531 25.547 -0.566 1 82.62 209 ASP A O 1
ATOM 1703 N N . SER A 1 210 ? -19.75 27.203 0.267 1 86.62 210 SER A N 1
ATOM 1704 C CA . SER A 1 210 ? -20.891 26.875 -0.58 1 86.62 210 SER A CA 1
ATOM 1705 C C . SER A 1 210 ? -20.547 27.031 -2.057 1 86.62 210 SER A C 1
ATOM 1707 O O . SER A 1 210 ? -19.844 27.969 -2.439 1 86.62 210 SER A O 1
ATOM 1709 N N . LYS A 1 211 ? -21.047 26.234 -2.953 1 79.88 211 LYS A N 1
ATOM 1710 C CA . LYS A 1 211 ? -20.828 26.266 -4.398 1 79.88 211 LYS A CA 1
ATOM 1711 C C . LYS A 1 211 ? -21.969 26.984 -5.113 1 79.88 211 LYS A C 1
ATOM 1713 O O . LYS A 1 211 ? -21.906 27.203 -6.324 1 79.88 211 LYS A O 1
ATOM 1718 N N . SER A 1 212 ? -22.969 27.25 -4.238 1 90.19 212 SER A N 1
ATOM 1719 C CA . SER A 1 212 ? -24.109 27.969 -4.793 1 90.19 212 SER A CA 1
ATOM 1720 C C . SER A 1 212 ? -23.703 29.375 -5.215 1 90.19 212 SER A C 1
ATOM 1722 O O . SER A 1 212 ? -23.109 30.125 -4.434 1 90.19 212 SER A O 1
ATOM 1724 N N . GLU A 1 213 ? -24.141 29.688 -6.395 1 92.56 213 GLU A N 1
ATOM 1725 C CA . GLU A 1 213 ? -23.812 31.016 -6.91 1 92.56 213 GLU A CA 1
ATOM 1726 C C . GLU A 1 213 ? -24.438 32.094 -6.039 1 92.56 213 GLU A C 1
ATOM 1728 O O . GLU A 1 213 ? -23.812 33.125 -5.793 1 92.56 213 GLU A O 1
ATOM 1733 N N . THR A 1 214 ? -25.625 31.797 -5.711 1 93.88 214 THR A N 1
ATOM 1734 C CA . THR A 1 214 ? -26.312 32.781 -4.879 1 93.88 214 THR A CA 1
ATOM 1735 C C . THR A 1 214 ? -25.594 32.938 -3.537 1 93.88 214 THR A C 1
ATOM 1737 O O . THR A 1 214 ? -25.422 34.062 -3.057 1 93.88 214 THR A O 1
ATOM 1740 N N . ASP A 1 215 ? -25.281 31.891 -2.885 1 95.44 215 ASP A N 1
ATOM 1741 C CA . ASP A 1 215 ? -24.562 31.938 -1.616 1 95.44 215 ASP A CA 1
ATOM 1742 C C . ASP A 1 215 ? -23.234 32.688 -1.771 1 95.44 215 ASP A C 1
ATOM 1744 O O . ASP A 1 215 ? -22.859 33.469 -0.904 1 95.44 215 ASP A O 1
ATOM 1748 N N . GLN A 1 216 ? -22.609 32.406 -2.844 1 93.25 216 GLN A N 1
ATOM 1749 C CA . GLN A 1 216 ? -21.297 33 -3.084 1 93.25 216 GLN A CA 1
ATOM 1750 C C . GLN A 1 216 ? -21.391 34.5 -3.184 1 93.25 216 GLN A C 1
ATOM 1752 O O . GLN A 1 216 ? -20.516 35.219 -2.701 1 93.25 216 GLN A O 1
ATOM 1757 N N . LYS A 1 217 ? -22.391 34.969 -3.797 1 94.81 217 LYS A N 1
ATOM 1758 C CA . LYS A 1 217 ? -22.609 36.406 -3.902 1 94.81 217 LYS A CA 1
ATOM 1759 C C . LYS A 1 217 ? -22.828 37.031 -2.527 1 94.81 217 LYS A C 1
ATOM 1761 O O . LYS A 1 217 ? -22.344 38.125 -2.252 1 94.81 217 LYS A O 1
ATOM 1766 N N . ILE A 1 218 ? -23.562 36.344 -1.783 1 95.62 218 ILE A N 1
ATOM 1767 C CA . ILE A 1 218 ? -23.844 36.812 -0.438 1 95.62 218 ILE A CA 1
ATOM 1768 C C . ILE A 1 218 ? -22.578 36.812 0.406 1 95.62 218 ILE A C 1
ATOM 1770 O O . ILE A 1 218 ? -22.281 37.781 1.105 1 95.62 218 ILE A O 1
ATOM 1774 N N . ILE A 1 219 ? -21.828 35.75 0.319 1 94.06 219 ILE A N 1
ATOM 1775 C CA . ILE A 1 219 ? -20.625 35.531 1.122 1 94.06 219 ILE A CA 1
ATOM 1776 C C . ILE A 1 219 ? -19.547 36.531 0.736 1 94.06 219 ILE A C 1
ATOM 1778 O O . ILE A 1 219 ? -18.719 36.906 1.566 1 94.06 219 ILE A O 1
ATOM 1782 N N . ALA A 1 220 ? -19.656 37 -0.468 1 93.38 220 ALA A N 1
ATOM 1783 C CA . ALA A 1 220 ? -18.625 37.906 -0.979 1 93.38 220 ALA A CA 1
ATOM 1784 C C . ALA A 1 220 ? -18.547 39.188 -0.132 1 93.38 220 ALA A C 1
ATOM 1786 O O . ALA A 1 220 ? -17.484 39.812 -0.034 1 93.38 220 ALA A O 1
ATOM 1787 N N . ASN A 1 221 ? -19.641 39.5 0.498 1 94 221 ASN A N 1
ATOM 1788 C CA . ASN A 1 221 ? -19.672 40.719 1.299 1 94 221 ASN A CA 1
ATOM 1789 C C . ASN A 1 221 ? -19.75 40.406 2.791 1 94 221 ASN A C 1
ATOM 1791 O O . ASN A 1 221 ? -19.984 41.281 3.605 1 94 221 ASN A O 1
ATOM 1795 N N . ALA A 1 222 ? -19.547 39.188 3.064 1 95.12 222 ALA A N 1
ATOM 1796 C CA . ALA A 1 222 ? -19.578 38.812 4.469 1 95.12 222 ALA A CA 1
ATOM 1797 C C . ALA A 1 222 ? -18.328 39.281 5.207 1 95.12 222 ALA A C 1
ATOM 1799 O O . ALA A 1 222 ? -17.281 39.5 4.59 1 95.12 222 ALA A O 1
ATOM 1800 N N . PRO A 1 223 ? -18.422 39.469 6.488 1 95.5 223 PRO A N 1
ATOM 1801 C CA . PRO A 1 223 ? -17.203 39.781 7.254 1 95.5 223 PRO A CA 1
ATOM 1802 C C . PRO A 1 223 ? -16.125 38.719 7.078 1 95.5 223 PRO A C 1
ATOM 1804 O O . PRO A 1 223 ? -16.422 37.562 6.75 1 95.5 223 PRO A O 1
ATOM 1807 N N . VAL A 1 224 ? -14.945 39.156 7.262 1 95.19 224 VAL A N 1
ATOM 1808 C CA . VAL A 1 224 ? -13.828 38.219 7.133 1 95.19 224 VAL A CA 1
ATOM 1809 C C . VAL A 1 224 ? -13.219 37.969 8.508 1 95.19 224 VAL A C 1
ATOM 1811 O O . VAL A 1 224 ? -13.117 38.875 9.336 1 95.19 224 VAL A O 1
ATOM 1814 N N . LEU A 1 225 ? -12.812 36.781 8.68 1 94.38 225 LEU A N 1
ATOM 1815 C CA . LEU A 1 225 ? -12.375 36.281 9.977 1 94.38 225 LEU A CA 1
ATOM 1816 C C . LEU A 1 225 ? -11.18 37.094 10.484 1 94.38 225 LEU A C 1
ATOM 1818 O O . LEU A 1 225 ? -11.055 37.344 11.688 1 94.38 225 LEU A O 1
ATOM 1822 N N . SER A 1 226 ? -10.281 37.562 9.625 1 95.62 226 SER A N 1
ATOM 1823 C CA . SER A 1 226 ? -9.055 38.25 10.008 1 95.62 226 SER A CA 1
ATOM 1824 C C . SER A 1 226 ? -9.352 39.531 10.773 1 95.62 226 SER A C 1
ATOM 1826 O O . SER A 1 226 ? -8.5 40.031 11.508 1 95.62 226 SER A O 1
ATOM 1828 N N . GLU A 1 227 ? -10.539 40.031 10.609 1 96.06 227 GLU A N 1
ATOM 1829 C CA . GLU A 1 227 ? -10.953 41.25 11.297 1 96.06 227 GLU A CA 1
ATOM 1830 C C . GLU A 1 227 ? -11.188 41 12.781 1 96.06 227 GLU A C 1
ATOM 1832 O O . GLU A 1 227 ? -11.25 41.938 13.578 1 96.06 227 GLU A O 1
ATOM 1837 N N . TYR A 1 228 ? -11.242 39.781 13.094 1 96.5 228 TYR A N 1
ATOM 1838 C CA . TYR A 1 228 ? -11.633 39.438 14.461 1 96.5 228 TYR A CA 1
ATOM 1839 C C . TYR A 1 228 ? -10.555 38.625 15.164 1 96.5 228 TYR A C 1
ATOM 1841 O O . TYR A 1 228 ? -10.82 37.969 16.188 1 96.5 228 TYR A O 1
ATOM 1849 N N . TYR A 1 229 ? -9.398 38.625 14.656 1 97.38 229 TYR A N 1
ATOM 1850 C CA . TYR A 1 229 ? -8.266 37.906 15.258 1 97.38 229 TYR A CA 1
ATOM 1851 C C . TYR A 1 229 ? -7.965 38.469 16.641 1 97.38 229 TYR A C 1
ATOM 1853 O O . TYR A 1 229 ? -8.016 39.688 16.859 1 97.38 229 TYR A O 1
ATOM 1861 N N . THR A 1 230 ? -7.68 37.594 17.594 1 97.81 230 THR A N 1
ATOM 1862 C CA . THR A 1 230 ? -6.977 38.031 18.781 1 97.81 230 THR A CA 1
ATOM 1863 C C . THR A 1 230 ? -5.551 38.469 18.453 1 97.81 230 THR A C 1
ATOM 1865 O O . THR A 1 230 ? -5.059 38.188 17.359 1 97.81 230 THR A O 1
ATOM 1868 N N . ASP A 1 231 ? -4.871 39.094 19.406 1 97.56 231 ASP A N 1
ATOM 1869 C CA . ASP A 1 231 ? -3.477 39.5 19.203 1 97.56 231 ASP A CA 1
ATOM 1870 C C . ASP A 1 231 ? -2.594 38.281 18.969 1 97.56 231 ASP A C 1
ATOM 1872 O O . ASP A 1 231 ? -1.693 38.281 18.141 1 97.56 231 ASP A O 1
ATOM 1876 N N . GLU A 1 232 ? -2.918 37.25 19.641 1 95.75 232 GLU A N 1
ATOM 1877 C CA . GLU A 1 232 ? -2.15 36.031 19.516 1 95.75 232 GLU A CA 1
ATOM 1878 C C . GLU A 1 232 ? -2.299 35.438 18.125 1 95.75 232 GLU A C 1
ATOM 1880 O O . GLU A 1 232 ? -1.318 34.969 17.531 1 95.75 232 GLU A O 1
ATOM 1885 N N . SER A 1 233 ? -3.539 35.406 17.656 1 97.44 233 SER A N 1
ATOM 1886 C CA . SER A 1 233 ? -3.799 34.844 16.328 1 97.44 233 SER A CA 1
ATOM 1887 C C . SER A 1 233 ? -3.129 35.688 15.242 1 97.44 233 SER A C 1
ATOM 1889 O O . SER A 1 233 ? -2.611 35.125 14.266 1 97.44 233 SER A O 1
ATOM 1891 N N . LYS A 1 234 ? -3.168 36.969 15.43 1 97.69 234 LYS A N 1
ATOM 1892 C CA . LYS A 1 234 ? -2.52 37.875 14.484 1 97.69 234 LYS A CA 1
ATOM 1893 C C . LYS A 1 234 ? -1.014 37.625 14.438 1 97.69 234 LYS A C 1
ATOM 1895 O O . LYS A 1 234 ? -0.426 37.531 13.359 1 97.69 234 LYS A O 1
ATOM 1900 N N . GLU A 1 235 ? -0.453 37.562 15.578 1 97.62 235 GLU A N 1
ATOM 1901 C CA . GLU A 1 235 ? 0.986 37.344 15.68 1 97.62 235 GLU A CA 1
ATOM 1902 C C . GLU A 1 235 ? 1.383 36 15.078 1 97.62 235 GLU A C 1
ATOM 1904 O O . GLU A 1 235 ? 2.406 35.906 14.398 1 97.62 235 GLU A O 1
ATOM 1909 N N . TYR A 1 236 ? 0.568 35.031 15.391 1 97.75 236 TYR A N 1
ATOM 1910 C CA . TYR A 1 236 ? 0.817 33.688 14.859 1 97.75 236 TYR A CA 1
ATOM 1911 C C . TYR A 1 236 ? 0.853 33.688 13.336 1 97.75 236 TYR A C 1
ATOM 1913 O O . TYR A 1 236 ? 1.765 33.125 12.719 1 97.75 236 TYR A O 1
ATOM 1921 N N . PHE A 1 237 ? -0.077 34.344 12.727 1 98.12 237 PHE A N 1
ATOM 1922 C CA . PHE A 1 237 ? -0.18 34.375 11.273 1 98.12 237 PHE A CA 1
ATOM 1923 C C . PHE A 1 237 ? 0.942 35.219 10.672 1 98.12 237 PHE A C 1
ATOM 1925 O O . PHE A 1 237 ? 1.502 34.875 9.633 1 98.12 237 PHE A O 1
ATOM 1932 N N . GLU A 1 238 ? 1.258 36.312 11.281 1 98.06 238 GLU A N 1
ATOM 1933 C CA . GLU A 1 238 ? 2.357 37.156 10.828 1 98.06 238 GLU A CA 1
ATOM 1934 C C . GLU A 1 238 ? 3.684 36.406 10.852 1 98.06 238 GLU A C 1
ATOM 1936 O O . GLU A 1 238 ? 4.492 36.531 9.938 1 98.06 238 GLU A O 1
ATOM 1941 N N . GLU A 1 239 ? 3.889 35.656 11.914 1 97.81 239 GLU A N 1
ATOM 1942 C CA . GLU A 1 239 ? 5.09 34.812 12.016 1 97.81 239 GLU A CA 1
ATOM 1943 C C . GLU A 1 239 ? 5.141 33.781 10.906 1 97.81 239 GLU A C 1
ATOM 1945 O O . GLU A 1 239 ? 6.203 33.5 10.344 1 97.81 239 GLU A O 1
ATOM 1950 N N . LEU A 1 240 ? 3.99 33.125 10.641 1 98.56 240 LEU A N 1
ATOM 1951 C CA . LEU A 1 240 ? 3.926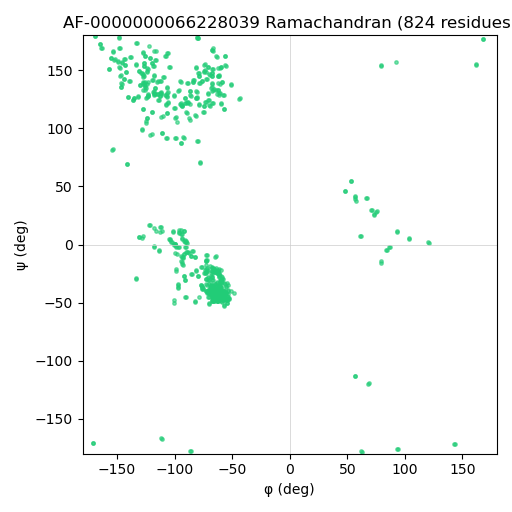 32.156 9.562 1 98.56 240 LEU A CA 1
ATOM 1952 C C . LEU A 1 240 ? 4.344 32.781 8.234 1 98.56 240 LEU A C 1
ATOM 1954 O O . LEU A 1 240 ? 5.152 32.219 7.504 1 98.56 240 LEU A O 1
ATOM 1958 N N . ILE A 1 241 ? 3.824 33.938 7.949 1 98.38 241 ILE A N 1
ATOM 1959 C CA . ILE A 1 241 ? 4.129 34.656 6.707 1 98.38 241 ILE A CA 1
ATOM 1960 C C . ILE A 1 241 ? 5.625 34.938 6.637 1 98.38 241 ILE A C 1
ATOM 1962 O O . ILE A 1 241 ? 6.25 34.75 5.59 1 98.38 241 ILE A O 1
ATOM 1966 N N . GLN A 1 242 ? 6.156 35.375 7.738 1 98.25 242 GLN A N 1
ATOM 1967 C CA . GLN A 1 242 ? 7.586 35.688 7.797 1 98.25 242 GLN A CA 1
ATOM 1968 C C . GLN A 1 242 ? 8.414 34.438 7.457 1 98.25 242 GLN A C 1
ATOM 1970 O O . GLN A 1 242 ? 9.359 34.531 6.668 1 98.25 242 GLN A O 1
ATOM 1975 N N . TYR A 1 243 ? 8.117 33.312 8.078 1 98.38 243 TYR A N 1
ATOM 1976 C CA . TYR A 1 243 ? 8.859 32.094 7.832 1 98.38 243 TYR A CA 1
ATOM 1977 C C . TYR A 1 243 ? 8.68 31.625 6.391 1 98.38 243 TYR A C 1
ATOM 1979 O O . TYR A 1 243 ? 9.625 31.125 5.773 1 98.38 243 TYR A O 1
ATOM 1987 N N . LEU A 1 244 ? 7.43 31.719 5.84 1 98.69 244 LEU A N 1
ATOM 1988 C CA . LEU A 1 244 ? 7.191 31.328 4.453 1 98.69 244 LEU A CA 1
ATOM 1989 C C . LEU A 1 244 ? 8.031 32.188 3.504 1 98.69 244 LEU A C 1
ATOM 1991 O O . LEU A 1 244 ? 8.562 31.672 2.514 1 98.69 244 LEU A O 1
ATOM 1995 N N . ASP A 1 245 ? 8.172 33.469 3.812 1 98.25 245 ASP A N 1
ATOM 1996 C CA . ASP A 1 245 ? 8.984 34.344 3.006 1 98.25 245 ASP A CA 1
ATOM 1997 C C . ASP A 1 245 ? 10.453 33.938 3.035 1 98.25 245 ASP A C 1
ATOM 1999 O O . ASP A 1 245 ? 11.133 33.938 2.002 1 98.25 245 ASP A O 1
ATOM 2003 N N . ILE A 1 246 ? 10.906 33.594 4.18 1 97.44 246 ILE A N 1
ATOM 2004 C CA . ILE A 1 246 ? 12.281 33.156 4.348 1 97.44 246 ILE A CA 1
ATOM 2005 C C . ILE A 1 246 ? 12.516 31.875 3.518 1 97.44 246 ILE A C 1
ATOM 2007 O O . ILE A 1 246 ? 13.578 31.719 2.902 1 97.44 246 ILE A O 1
ATOM 2011 N N . LEU A 1 247 ? 11.547 31.031 3.471 1 98.06 247 LEU A N 1
ATOM 2012 C CA . LEU A 1 247 ? 11.664 29.75 2.793 1 98.06 247 LEU A CA 1
ATOM 2013 C C . LEU A 1 247 ? 11.375 29.891 1.301 1 98.06 247 LEU A C 1
ATOM 2015 O O . LEU A 1 247 ? 11.461 28.922 0.55 1 98.06 247 LEU A O 1
ATOM 2019 N N . GLY A 1 248 ? 10.969 31.047 0.853 1 97.69 248 GLY A N 1
ATOM 2020 C CA . GLY A 1 248 ? 10.703 31.297 -0.555 1 97.69 248 GLY A CA 1
ATOM 2021 C C . GLY A 1 248 ? 9.406 30.688 -1.04 1 97.69 248 GLY A C 1
ATOM 2022 O O . GLY A 1 248 ? 9.289 30.328 -2.213 1 97.69 248 GLY A O 1
ATOM 2023 N N . VAL A 1 249 ? 8.445 30.531 -0.135 1 98.44 249 VAL A N 1
ATOM 2024 C CA . VAL A 1 249 ? 7.164 29.922 -0.491 1 98.44 249 VAL A CA 1
ATOM 2025 C C . VAL A 1 249 ? 6.191 31.016 -0.949 1 98.44 249 VAL A C 1
ATOM 2027 O O . VAL A 1 249 ? 5.91 31.953 -0.205 1 98.44 249 VAL A O 1
ATOM 2030 N N . LYS A 1 250 ? 5.711 30.875 -2.146 1 98.19 250 LYS A N 1
ATOM 2031 C CA . LYS A 1 250 ? 4.711 31.797 -2.67 1 98.19 250 LYS A CA 1
ATOM 2032 C C . LYS A 1 250 ? 3.305 31.391 -2.238 1 98.19 250 LYS A C 1
ATOM 2034 O O . LYS A 1 250 ? 2.984 30.203 -2.193 1 98.19 250 LYS A O 1
ATOM 2039 N N . TYR A 1 251 ? 2.516 32.344 -1.911 1 98.19 251 TYR A N 1
ATOM 2040 C CA . TYR A 1 251 ? 1.156 32.062 -1.467 1 98.19 251 TYR A CA 1
ATOM 2041 C C . TYR A 1 251 ? 0.204 33.188 -1.853 1 98.19 251 TYR A C 1
ATOM 2043 O O . TYR A 1 251 ? 0.64 34.281 -2.191 1 98.19 251 TYR A O 1
ATOM 2051 N N . SER A 1 252 ? -1.058 32.906 -1.937 1 97.81 252 SER A N 1
ATOM 2052 C CA . SER A 1 252 ? -2.154 33.875 -2.025 1 97.81 252 SER A CA 1
ATOM 2053 C C . SER A 1 252 ? -3.092 33.75 -0.828 1 97.81 252 SER A C 1
ATOM 2055 O O . SER A 1 252 ? -3.516 32.656 -0.473 1 97.81 252 SER A O 1
ATOM 2057 N N . ILE A 1 253 ? -3.371 34.875 -0.227 1 97.25 253 ILE A N 1
ATOM 2058 C CA . ILE A 1 253 ? -4.285 34.844 0.911 1 97.25 253 ILE A CA 1
ATOM 2059 C C . ILE A 1 253 ? -5.723 34.75 0.414 1 97.25 253 ILE A C 1
ATOM 2061 O O . ILE A 1 253 ? -6.168 35.562 -0.387 1 97.25 253 ILE A O 1
ATOM 2065 N N . ASN A 1 254 ? -6.418 33.719 0.803 1 95.06 254 ASN A N 1
ATOM 2066 C CA . ASN A 1 254 ? -7.844 33.531 0.552 1 95.06 254 ASN A CA 1
ATOM 2067 C C . ASN A 1 254 ? -8.656 33.625 1.843 1 95.06 254 ASN A C 1
ATOM 2069 O O . ASN A 1 254 ? -8.82 32.594 2.533 1 95.06 254 ASN A O 1
ATOM 2073 N N . PRO A 1 255 ? -9.203 34.75 2.137 1 92.75 255 PRO A N 1
ATOM 2074 C CA . PRO A 1 255 ? -9.891 34.938 3.416 1 92.75 255 PRO A CA 1
ATOM 2075 C C . PRO A 1 255 ? -11.125 34.062 3.561 1 92.75 255 PRO A C 1
ATOM 2077 O O . PRO A 1 255 ? -11.68 33.938 4.656 1 92.75 255 PRO A O 1
ATOM 2080 N N . ARG A 1 256 ? -11.578 33.406 2.521 1 90.38 256 ARG A N 1
ATOM 2081 C CA . ARG A 1 256 ? -12.789 32.594 2.564 1 90.38 256 ARG A CA 1
ATOM 2082 C C . ARG A 1 256 ? -12.445 31.094 2.658 1 90.38 256 ARG A C 1
ATOM 2084 O O . ARG A 1 256 ? -13.344 30.25 2.727 1 90.38 256 ARG A O 1
ATOM 2091 N N . LEU A 1 257 ? -11.211 30.766 2.736 1 91.44 257 LEU A N 1
ATOM 2092 C CA . LEU A 1 257 ? -10.773 29.375 2.818 1 91.44 257 LEU A CA 1
ATOM 2093 C C . LEU A 1 257 ? -11.039 28.797 4.203 1 91.44 257 LEU A C 1
ATOM 2095 O O . LEU A 1 257 ? -10.492 29.281 5.199 1 91.44 257 LEU A O 1
ATOM 2099 N N . VAL A 1 258 ? -11.961 27.75 4.43 1 84.06 258 VAL A N 1
ATOM 2100 C CA . VAL A 1 258 ? -12.273 27.156 5.73 1 84.06 258 VAL A CA 1
ATOM 2101 C C . VAL A 1 258 ? -12.133 25.641 5.656 1 84.06 258 VAL A C 1
ATOM 2103 O O . VAL A 1 258 ? -12.234 24.953 6.676 1 84.06 258 VAL A O 1
ATOM 2106 N N . ARG A 1 259 ? -11.719 24.812 4.758 1 71.88 259 ARG A N 1
ATOM 2107 C CA . ARG A 1 259 ? -11.328 23.422 4.52 1 71.88 259 ARG A CA 1
ATOM 2108 C C . ARG A 1 259 ? -12.492 22.484 4.793 1 71.88 259 ARG A C 1
ATOM 2110 O O . ARG A 1 259 ? -12.328 21.25 4.754 1 71.88 259 ARG A O 1
ATOM 2117 N N . GLY A 1 260 ? -13.547 22.609 5.027 1 65.94 260 GLY A N 1
ATOM 2118 C CA . GLY A 1 260 ? -14.711 21.75 5.145 1 65.94 260 GLY A CA 1
ATOM 2119 C C . GLY A 1 260 ? -14.773 21 6.465 1 65.94 260 GLY A C 1
ATOM 2120 O O . GLY A 1 260 ? -15.75 20.312 6.75 1 65.94 260 GLY A O 1
ATOM 2121 N N . LEU A 1 261 ? -13.641 20.922 7.258 1 71.06 261 LEU A N 1
ATOM 2122 C CA . LEU A 1 261 ? -13.625 20.219 8.539 1 71.06 261 LEU A CA 1
ATOM 2123 C C . LEU A 1 261 ? -13.656 21.203 9.703 1 71.06 261 LEU A C 1
ATOM 2125 O O . LEU A 1 261 ? -13.062 22.281 9.617 1 71.06 261 LEU A O 1
ATOM 2129 N N . ASP A 1 262 ? -14.18 20.734 10.758 1 77.62 262 ASP A N 1
ATOM 2130 C CA . ASP A 1 262 ? -14.492 21.641 11.867 1 77.62 262 ASP A CA 1
ATOM 2131 C C . ASP A 1 262 ? -13.328 21.703 12.859 1 77.62 262 ASP A C 1
ATOM 2133 O O . ASP A 1 262 ? -13.266 22.609 13.68 1 77.62 262 ASP A O 1
ATOM 2137 N N . TYR A 1 263 ? -12.43 20.812 12.664 1 87.06 263 TYR A N 1
ATOM 2138 C CA . TYR A 1 263 ? -11.453 20.734 13.75 1 87.06 263 TYR A CA 1
ATOM 2139 C C . TYR A 1 263 ? -10.234 21.609 13.445 1 87.06 263 TYR A C 1
ATOM 2141 O O . TYR A 1 263 ? -9.328 21.719 14.273 1 87.06 263 TYR A O 1
ATOM 2149 N N . TYR A 1 264 ? -10.266 22.328 12.398 1 91 264 TYR A N 1
ATOM 2150 C CA . TYR A 1 264 ? -9.102 23.125 12.023 1 91 264 TYR A CA 1
ATOM 2151 C C . TYR A 1 264 ? -9.023 24.406 12.852 1 91 264 TYR A C 1
ATOM 2153 O O . TYR A 1 264 ? -10.047 24.938 13.281 1 91 264 TYR A O 1
ATOM 2161 N N . CYS A 1 265 ? -7.855 24.844 13.109 1 94.44 265 CYS A N 1
ATOM 2162 C CA . CYS A 1 265 ? -7.547 26.109 13.742 1 94.44 265 CYS A CA 1
ATOM 2163 C C . CYS A 1 265 ? -6.293 26.734 13.141 1 94.44 265 CYS A C 1
ATOM 2165 O O . CYS A 1 265 ? -5.5 26.047 12.492 1 94.44 265 CYS A O 1
ATOM 2167 N N . HIS A 1 266 ? -6.188 28.062 13.234 1 96.38 266 HIS A N 1
ATOM 2168 C CA . HIS A 1 266 ? -5.023 28.781 12.734 1 96.38 266 HIS A CA 1
ATOM 2169 C C . HIS A 1 266 ? -4.789 28.5 11.258 1 96.38 266 HIS A C 1
ATOM 2171 O O . HIS A 1 266 ? -5.684 28.703 10.43 1 96.38 266 HIS A O 1
ATOM 2177 N N . THR A 1 267 ? -3.723 27.844 10.867 1 97.94 267 THR A N 1
ATOM 2178 C CA . THR A 1 267 ? -3.291 27.734 9.477 1 97.94 267 THR A CA 1
ATOM 2179 C C . THR A 1 267 ? -4.211 26.781 8.703 1 97.94 267 THR A C 1
ATOM 2181 O O . THR A 1 267 ? -4.438 25.656 9.117 1 97.94 267 THR A O 1
ATOM 2184 N N . ALA A 1 268 ? -4.805 27.203 7.676 1 96.94 268 ALA A N 1
ATOM 2185 C CA . ALA A 1 268 ? -5.531 26.422 6.676 1 96.94 268 ALA A CA 1
ATOM 2186 C C . ALA A 1 268 ? -5.012 26.719 5.27 1 96.94 268 ALA A C 1
ATOM 2188 O O . ALA A 1 268 ? -4.711 27.859 4.941 1 96.94 268 ALA A O 1
ATOM 2189 N N . PHE A 1 269 ? -4.848 25.719 4.469 1 97.88 269 PHE A N 1
ATOM 2190 C CA . PHE A 1 269 ? -4.277 25.969 3.154 1 97.88 269 PHE A CA 1
ATOM 2191 C C . PHE A 1 269 ? -4.754 24.938 2.143 1 97.88 269 PHE A C 1
ATOM 2193 O O . PHE A 1 269 ? -5.234 23.859 2.521 1 97.88 269 PHE A O 1
ATOM 2200 N N . GLU A 1 270 ? -4.645 25.312 0.903 1 96.81 270 GLU A N 1
ATOM 2201 C CA . GLU A 1 270 ? -4.914 24.453 -0.245 1 96.81 270 GLU A CA 1
ATOM 2202 C C . GLU A 1 270 ? -4 24.797 -1.419 1 96.81 270 GLU A C 1
ATOM 2204 O O . GLU A 1 270 ? -3.693 25.969 -1.649 1 96.81 270 GLU A O 1
ATOM 2209 N N . PHE A 1 271 ? -3.48 23.812 -2.025 1 97.94 271 PHE A N 1
ATOM 2210 C CA . PHE A 1 271 ? -2.854 23.969 -3.332 1 97.94 271 PHE A CA 1
ATOM 2211 C C . PHE A 1 271 ? -3.844 23.672 -4.449 1 97.94 271 PHE A C 1
ATOM 2213 O O . PHE A 1 271 ? -4.367 22.562 -4.535 1 97.94 271 PHE A O 1
ATOM 2220 N N . THR A 1 272 ? -4.086 24.641 -5.285 1 96.44 272 THR A N 1
ATOM 2221 C CA . THR A 1 272 ? -5.07 24.5 -6.355 1 96.44 272 THR A CA 1
ATOM 2222 C C . THR A 1 272 ? -4.398 24.594 -7.723 1 96.44 272 THR A C 1
ATOM 2224 O O . THR A 1 272 ? -3.248 25.016 -7.824 1 96.44 272 THR A O 1
ATOM 2227 N N . THR A 1 273 ? -5.066 24.078 -8.688 1 96.38 273 THR A N 1
ATOM 2228 C CA . THR A 1 273 ? -4.574 24.125 -10.062 1 96.38 273 THR A CA 1
ATOM 2229 C C . THR A 1 273 ? -5.684 24.562 -11.016 1 96.38 273 THR A C 1
ATOM 2231 O O . THR A 1 273 ? -6.867 24.422 -10.703 1 96.38 273 THR A O 1
ATOM 2234 N N . LYS A 1 274 ? -5.363 25.109 -12.102 1 93.19 274 LYS A N 1
ATOM 2235 C CA . LYS A 1 274 ? -6.309 25.453 -13.164 1 93.19 274 LYS A CA 1
ATOM 2236 C C . LYS A 1 274 ? -6.289 24.406 -14.273 1 93.19 274 LYS A C 1
ATOM 2238 O O . LYS A 1 274 ? -7.102 24.469 -15.203 1 93.19 274 LYS A O 1
ATOM 2243 N N . LYS A 1 275 ? -5.469 23.422 -14.094 1 91.75 275 LYS A N 1
ATOM 2244 C CA . LYS A 1 275 ? -5.27 22.438 -15.156 1 91.75 275 LYS A CA 1
ATOM 2245 C C . LYS A 1 275 ? -6.379 21.406 -15.156 1 91.75 275 LYS A C 1
ATOM 2247 O O . LYS A 1 275 ? -6.621 20.734 -16.172 1 91.75 275 LYS A O 1
ATOM 2252 N N . LEU A 1 276 ? -7.039 21.203 -14.094 1 86.31 276 LEU A N 1
ATOM 2253 C CA . LEU A 1 276 ? -7.945 20.062 -13.977 1 86.31 276 LEU A CA 1
ATOM 2254 C C . LEU A 1 276 ? -9.398 20.531 -13.922 1 86.31 276 LEU A C 1
ATOM 2256 O O . LEU A 1 276 ? -10.273 19.781 -13.484 1 86.31 276 LEU A O 1
ATOM 2260 N N . GLY A 1 277 ? -9.703 21.672 -14.242 1 80.44 277 GLY A N 1
ATOM 2261 C CA . GLY A 1 277 ? -11.07 22.156 -14.305 1 80.44 277 GLY A CA 1
ATOM 2262 C C . GLY A 1 277 ? -11.727 22.25 -12.938 1 80.44 277 GLY A C 1
ATOM 2263 O O . GLY A 1 277 ? -11.188 22.875 -12.023 1 80.44 277 GLY A O 1
ATOM 2264 N N . SER A 1 278 ? -12.852 21.484 -12.758 1 70.56 278 SER A N 1
ATOM 2265 C CA . SER A 1 278 ? -13.656 21.578 -11.539 1 70.56 278 SER A CA 1
ATOM 2266 C C . SER A 1 278 ? -12.93 20.984 -10.344 1 70.56 278 SER A C 1
ATOM 2268 O O . SER A 1 278 ? -13.242 21.297 -9.195 1 70.56 278 SER A O 1
ATOM 2270 N N . GLN A 1 279 ? -12.047 20.172 -10.602 1 73.81 279 GLN A N 1
ATOM 2271 C CA . GLN A 1 279 ? -11.258 19.578 -9.531 1 73.81 279 GLN A CA 1
ATOM 2272 C C . GLN A 1 279 ? -9.961 20.359 -9.312 1 73.81 279 GLN A C 1
ATOM 2274 O O . GLN A 1 279 ? -8.883 19.875 -9.672 1 73.81 279 GLN A O 1
ATOM 2279 N N . SER A 1 280 ? -10.055 21.297 -8.539 1 86.75 280 SER A N 1
ATOM 2280 C CA . SER A 1 280 ? -8.945 22.25 -8.539 1 86.75 280 SER A CA 1
ATOM 2281 C C . SER A 1 280 ? -7.977 21.969 -7.395 1 86.75 280 SER A C 1
ATOM 2283 O O . SER A 1 280 ? -6.812 22.375 -7.449 1 86.75 280 SER A O 1
ATOM 2285 N N . THR A 1 281 ? -8.414 21.297 -6.348 1 92.88 281 THR A N 1
ATOM 2286 C CA . THR A 1 281 ? -7.539 21.125 -5.191 1 92.88 281 THR A CA 1
ATOM 2287 C C . THR A 1 281 ? -6.641 19.906 -5.355 1 92.88 281 THR A C 1
ATOM 2289 O O . THR A 1 281 ? -7.133 18.797 -5.539 1 92.88 281 THR A O 1
ATOM 2292 N N . ILE A 1 282 ? -5.402 20.078 -5.332 1 95.88 282 ILE A N 1
ATOM 2293 C CA . ILE A 1 282 ? -4.402 19.031 -5.445 1 95.88 282 ILE A CA 1
ATOM 2294 C C . ILE A 1 282 ? -4.047 18.5 -4.059 1 95.88 282 ILE A C 1
ATOM 2296 O O . ILE A 1 282 ? -3.902 17.281 -3.867 1 95.88 282 ILE A O 1
ATOM 2300 N N . LEU A 1 283 ? -3.848 19.391 -3.156 1 97.06 283 LEU A N 1
ATOM 2301 C CA . LEU A 1 283 ? -3.488 19.094 -1.773 1 97.06 283 LEU A CA 1
ATOM 2302 C C . LEU A 1 283 ? -4.082 20.125 -0.827 1 97.06 283 LEU A C 1
ATOM 2304 O O . LEU A 1 283 ? -4.262 21.297 -1.206 1 97.06 283 LEU A O 1
ATOM 2308 N N . ALA A 1 284 ? -4.461 19.672 0.368 1 97 284 ALA A N 1
ATOM 2309 C CA . ALA A 1 284 ? -5.031 20.562 1.365 1 97 284 ALA A CA 1
ATOM 2310 C C . ALA A 1 284 ? -4.672 20.125 2.779 1 97 284 ALA A C 1
ATOM 2312 O O . ALA A 1 284 ? -4.414 18.938 3.018 1 97 284 ALA A O 1
ATOM 2313 N N . GLY A 1 285 ? -4.617 21.047 3.629 1 97.19 285 GLY A N 1
ATOM 2314 C CA . GLY A 1 285 ? -4.285 20.734 5.012 1 97.19 285 GLY A CA 1
ATOM 2315 C C . GLY A 1 285 ? -4.48 21.922 5.945 1 97.19 285 GLY A C 1
ATOM 2316 O O . GLY A 1 285 ? -5.137 22.891 5.586 1 97.19 285 GLY A O 1
ATOM 2317 N N . GLY A 1 286 ? -4.012 21.734 7.129 1 97.75 286 GLY A N 1
ATOM 2318 C CA . GLY A 1 286 ? -4.145 22.75 8.148 1 97.75 286 GLY A CA 1
ATOM 2319 C C . GLY A 1 286 ? -3.811 22.266 9.547 1 97.75 286 GLY A C 1
ATOM 2320 O O . GLY A 1 286 ? -3.436 21.094 9.719 1 97.75 286 GLY A O 1
ATOM 2321 N N . ARG A 1 287 ? -3.877 23.234 10.438 1 98.06 287 ARG A N 1
ATOM 2322 C CA . ARG A 1 287 ? -3.621 22.938 11.844 1 98.06 287 ARG A CA 1
ATOM 2323 C C . ARG A 1 287 ? -4.902 22.516 12.555 1 98.06 287 ARG A C 1
ATOM 2325 O O . ARG A 1 287 ? -5.965 23.094 12.328 1 98.06 287 ARG A O 1
ATOM 2332 N N . TYR A 1 288 ? -4.785 21.484 13.422 1 96.88 288 TYR A N 1
ATOM 2333 C CA . TYR A 1 288 ? -5.953 20.938 14.109 1 96.88 288 TYR A CA 1
ATOM 2334 C C . TYR A 1 288 ? -5.609 20.562 15.547 1 96.88 288 TYR A C 1
ATOM 2336 O O . TYR A 1 288 ? -5.84 19.422 15.969 1 96.88 288 TYR A O 1
ATOM 2344 N N . ASP A 1 289 ? -5.363 21.453 16.359 1 97.25 289 ASP A N 1
ATOM 2345 C CA . ASP A 1 289 ? -4.809 21.297 17.703 1 97.25 289 ASP A CA 1
ATOM 2346 C C . ASP A 1 289 ? -5.805 20.609 18.625 1 97.25 289 ASP A C 1
ATOM 2348 O O . ASP A 1 289 ? -5.406 19.938 19.594 1 97.25 289 ASP A O 1
ATOM 2352 N N . GLY A 1 290 ? -7.039 20.719 18.391 1 95.19 290 GLY A N 1
ATOM 2353 C CA . GLY A 1 290 ? -8.039 20.25 19.328 1 95.19 290 GLY A CA 1
ATOM 2354 C C . GLY A 1 290 ? -8.57 18.875 18.984 1 95.19 290 GLY A C 1
ATOM 2355 O O . GLY A 1 290 ? -9.352 18.281 19.75 1 95.19 290 GLY A O 1
ATOM 2356 N N . LEU A 1 291 ? -8.148 18.25 17.906 1 95.75 291 LEU A N 1
ATOM 2357 C CA . LEU A 1 291 ? -8.758 17.031 17.391 1 95.75 291 LEU A CA 1
ATOM 2358 C C . LEU A 1 291 ? -8.578 15.883 18.375 1 95.75 291 LEU A C 1
ATOM 2360 O O . LEU A 1 291 ? -9.523 15.125 18.625 1 95.75 291 LEU A O 1
ATOM 2364 N N . ALA A 1 292 ? -7.367 15.727 18.922 1 96.25 292 ALA A N 1
ATOM 2365 C CA . ALA A 1 292 ? -7.125 14.633 19.859 1 96.25 292 ALA A CA 1
ATOM 2366 C C . ALA A 1 292 ? -8.094 14.703 21.031 1 96.25 292 ALA A C 1
ATOM 2368 O O . ALA A 1 292 ? -8.656 13.68 21.438 1 96.25 292 ALA A O 1
ATOM 2369 N N . LYS A 1 293 ? -8.273 15.859 21.578 1 95.12 293 LYS A N 1
ATOM 2370 C CA . LYS A 1 293 ? -9.18 16.031 22.703 1 95.12 293 LYS A CA 1
ATOM 2371 C C . LYS A 1 293 ? -10.617 15.727 22.297 1 95.12 293 LYS A C 1
ATOM 2373 O O . LYS A 1 293 ? -11.352 15.055 23.031 1 95.12 293 LYS A O 1
ATOM 2378 N N . ILE A 1 294 ? -11.016 16.234 21.172 1 92.88 294 ILE A N 1
ATOM 2379 C CA . ILE A 1 294 ? -12.344 15.953 20.641 1 92.88 294 ILE A CA 1
ATOM 2380 C C . ILE A 1 294 ? -12.57 14.445 20.547 1 92.88 294 ILE A C 1
ATOM 2382 O O . ILE A 1 294 ? -13.664 13.961 20.828 1 92.88 294 ILE A O 1
ATOM 2386 N N . MET A 1 295 ? -11.539 13.742 20.281 1 94.69 295 MET A N 1
ATOM 2387 C CA . MET A 1 295 ? -11.648 12.305 20.047 1 94.69 295 MET A CA 1
ATOM 2388 C C . MET A 1 295 ? -11.469 11.531 21.344 1 94.69 295 MET A C 1
ATOM 2390 O O . MET A 1 295 ? -11.461 10.297 21.344 1 94.69 295 MET A O 1
ATOM 2394 N N . GLY A 1 296 ? -11.227 12.172 22.391 1 92.69 296 GLY A N 1
ATOM 2395 C CA . GLY A 1 296 ? -11.273 11.484 23.688 1 92.69 296 GLY A CA 1
ATOM 2396 C C . GLY A 1 296 ? -9.953 11.531 24.422 1 92.69 296 GLY A C 1
ATOM 2397 O O . GLY A 1 296 ? -9.82 10.961 25.516 1 92.69 296 GLY A O 1
ATOM 2398 N N . ASN A 1 297 ? -8.977 12.188 23.875 1 93.94 297 ASN A N 1
ATOM 2399 C CA . ASN A 1 297 ? -7.734 12.398 24.609 1 93.94 297 ASN A CA 1
ATOM 2400 C C . ASN A 1 297 ? -7.922 13.398 25.75 1 93.94 297 ASN A C 1
ATOM 2402 O O . ASN A 1 297 ? -8.805 14.258 25.688 1 93.94 297 ASN A O 1
ATOM 2406 N N . ASN A 1 298 ? -7.113 13.258 26.75 1 92.94 298 ASN A N 1
ATOM 2407 C CA . ASN A 1 298 ? -7.246 14.148 27.906 1 92.94 298 ASN A CA 1
ATOM 2408 C C . ASN A 1 298 ? -6.836 15.57 27.562 1 92.94 298 ASN A C 1
ATOM 2410 O O . ASN A 1 298 ? -7.469 16.531 28 1 92.94 298 ASN A O 1
ATOM 2414 N N . ASP A 1 299 ? -5.824 15.68 26.828 1 93.81 299 ASP A N 1
ATOM 2415 C CA . ASP A 1 299 ? -5.266 16.984 26.531 1 93.81 299 ASP A CA 1
ATOM 2416 C C . ASP A 1 299 ? -5.281 17.266 25.016 1 93.81 299 ASP A C 1
ATOM 2418 O O . ASP A 1 299 ? -5.375 16.328 24.219 1 93.81 299 ASP A O 1
ATOM 2422 N N . ASP A 1 300 ? -5.262 18.578 24.734 1 95.81 300 ASP A N 1
ATOM 2423 C CA . ASP A 1 300 ? -4.977 18.938 23.359 1 95.81 300 ASP A CA 1
ATOM 2424 C C . ASP A 1 300 ? -3.592 18.453 22.938 1 95.81 300 ASP A C 1
ATOM 2426 O O . ASP A 1 300 ? -2.678 18.375 23.75 1 95.81 300 ASP A O 1
ATOM 2430 N N . VAL A 1 301 ? -3.521 18.094 21.75 1 97.69 301 VAL A N 1
ATOM 2431 C CA . VAL A 1 301 ? -2.246 17.766 21.125 1 97.69 301 VAL A CA 1
ATOM 2432 C C . VAL A 1 301 ? -2.084 18.547 19.828 1 97.69 301 VAL A C 1
ATOM 2434 O O . VAL A 1 301 ? -2.619 18.172 18.781 1 97.69 301 VAL A O 1
ATOM 2437 N N . PRO A 1 302 ? -1.34 19.656 19.875 1 98 302 PRO A N 1
ATOM 2438 C CA . PRO A 1 302 ? -1.166 20.438 18.656 1 98 302 PRO A CA 1
ATOM 2439 C C . PRO A 1 302 ? -0.716 19.578 17.469 1 98 302 PRO A C 1
ATOM 2441 O O . PRO A 1 302 ? 0.103 18.672 17.625 1 98 302 PRO A O 1
ATOM 2444 N N . ALA A 1 303 ? -1.3 19.844 16.328 1 98.44 303 ALA A N 1
ATOM 2445 C CA . ALA A 1 303 ? -0.961 19.047 15.141 1 98.44 303 ALA A CA 1
ATOM 2446 C C . ALA A 1 303 ? -1.274 19.828 13.859 1 98.44 303 ALA A C 1
ATOM 2448 O O . ALA A 1 303 ? -2.164 20.672 13.844 1 98.44 303 ALA A O 1
ATOM 2449 N N . ILE A 1 304 ? -0.547 19.547 12.852 1 98.62 304 ILE A N 1
ATOM 2450 C CA . ILE A 1 304 ? -0.777 20.062 11.508 1 98.62 304 ILE A CA 1
ATOM 2451 C C . ILE A 1 304 ? -0.465 18.984 10.477 1 98.62 304 ILE A C 1
ATOM 2453 O O . ILE A 1 304 ? 0.349 18.094 10.727 1 98.62 304 ILE A O 1
ATOM 2457 N N . GLY A 1 305 ? -1.145 19.016 9.406 1 98.31 305 GLY A N 1
ATOM 2458 C CA . GLY A 1 305 ? -0.898 18.047 8.352 1 98.31 305 GLY A CA 1
ATOM 2459 C C . GLY A 1 305 ? -1.611 18.375 7.059 1 98.31 305 GLY A C 1
ATOM 2460 O O . GLY A 1 305 ? -2.236 19.438 6.941 1 98.31 305 GLY A O 1
ATOM 2461 N N . PHE A 1 306 ? -1.412 17.547 6.117 1 98.56 306 PHE A N 1
ATOM 2462 C CA . PHE A 1 306 ? -2.105 17.719 4.848 1 98.56 306 PHE A CA 1
ATOM 2463 C C . PHE A 1 306 ? -2.223 16.375 4.117 1 98.56 306 PHE A C 1
ATOM 2465 O O . PHE A 1 306 ? -1.551 15.406 4.477 1 98.56 306 PHE A O 1
ATOM 2472 N N . ALA A 1 307 ? -3.143 16.359 3.205 1 98.06 307 ALA A N 1
ATOM 2473 C CA . ALA A 1 307 ? -3.342 15.211 2.32 1 98.06 307 ALA A CA 1
ATOM 2474 C C . ALA A 1 307 ? -3.375 15.648 0.858 1 98.06 307 ALA A C 1
ATOM 2476 O O . ALA A 1 307 ? -3.756 16.781 0.551 1 98.06 307 ALA A O 1
ATOM 2477 N N . ALA A 1 308 ? -2.916 14.836 0.023 1 98.12 308 ALA A N 1
ATOM 2478 C CA . ALA A 1 308 ? -2.932 15.062 -1.42 1 98.12 308 ALA A CA 1
ATOM 2479 C C . ALA A 1 308 ? -3.508 13.852 -2.156 1 98.12 308 ALA A C 1
ATOM 2481 O O . ALA A 1 308 ? -3.232 12.711 -1.793 1 98.12 308 ALA A O 1
ATOM 2482 N N . GLY A 1 309 ? -4.336 14.109 -3.121 1 97.12 309 GLY A N 1
ATOM 2483 C CA . GLY A 1 309 ? -4.867 13.023 -3.928 1 97.12 309 GLY A CA 1
ATOM 2484 C C . GLY A 1 309 ? -3.906 12.555 -5 1 97.12 309 GLY A C 1
ATOM 2485 O O . GLY A 1 309 ? -3.49 13.336 -5.859 1 97.12 309 GLY A O 1
ATOM 2486 N N . ILE A 1 310 ? -3.625 11.297 -5.039 1 98 310 ILE A N 1
ATOM 2487 C CA . ILE A 1 310 ? -2.646 10.742 -5.969 1 98 310 ILE A CA 1
ATOM 2488 C C . ILE A 1 310 ? -3.223 10.75 -7.387 1 98 310 ILE A C 1
ATOM 2490 O O . ILE A 1 310 ? -2.508 11.031 -8.352 1 98 310 ILE A O 1
ATOM 2494 N N . GLU A 1 311 ? -4.547 10.414 -7.527 1 96.44 311 GLU A N 1
ATOM 2495 C CA . GLU A 1 311 ? -5.188 10.391 -8.836 1 96.44 311 GLU A CA 1
ATOM 2496 C C . GLU A 1 311 ? -5.105 11.758 -9.516 1 96.44 311 GLU A C 1
ATOM 2498 O O . GLU A 1 311 ? -4.828 11.852 -10.711 1 96.44 311 GLU A O 1
ATOM 2503 N N . ARG A 1 312 ? -5.355 12.773 -8.727 1 95.69 312 ARG A N 1
ATOM 2504 C CA . ARG A 1 312 ? -5.301 14.125 -9.281 1 95.69 312 ARG A CA 1
ATOM 2505 C C . ARG A 1 312 ? -3.875 14.5 -9.672 1 95.69 312 ARG A C 1
ATOM 2507 O O . ARG A 1 312 ? -3.652 15.109 -10.719 1 95.69 312 ARG A O 1
ATOM 2514 N N . ILE A 1 313 ? -2.9 14.211 -8.805 1 97.69 313 ILE A N 1
ATOM 2515 C CA . ILE A 1 313 ? -1.499 14.484 -9.117 1 97.69 313 ILE A CA 1
ATOM 2516 C C . ILE A 1 313 ? -1.101 13.75 -10.398 1 97.69 313 ILE A C 1
ATOM 2518 O O . ILE A 1 313 ? -0.375 14.297 -11.227 1 97.69 313 ILE A O 1
ATOM 2522 N N . ALA A 1 314 ? -1.566 12.523 -10.57 1 96.75 314 ALA A N 1
ATOM 2523 C CA . ALA A 1 314 ? -1.246 11.703 -11.734 1 96.75 314 ALA A CA 1
ATOM 2524 C C . ALA A 1 314 ? -1.731 12.367 -13.023 1 96.75 314 ALA A C 1
ATOM 2526 O O . ALA A 1 314 ? -1.152 12.164 -14.086 1 96.75 314 ALA A O 1
ATOM 2527 N N . LEU A 1 315 ? -2.771 13.172 -12.938 1 95.31 315 LEU A N 1
ATOM 2528 C CA . LEU A 1 315 ? -3.367 13.797 -14.109 1 95.31 315 LEU A CA 1
ATOM 2529 C C . LEU A 1 315 ? -2.641 15.094 -14.461 1 95.31 315 LEU A C 1
ATOM 2531 O O . LEU A 1 315 ? -2.869 15.664 -15.531 1 95.31 315 LEU A O 1
ATOM 2535 N N . MET A 1 316 ? -1.744 15.594 -13.594 1 96.56 316 MET A N 1
ATOM 2536 C CA . MET A 1 316 ? -1.165 16.922 -13.719 1 96.56 316 MET A CA 1
ATOM 2537 C C . MET A 1 316 ? -0.17 16.984 -14.867 1 96.56 316 MET A C 1
ATOM 2539 O O . MET A 1 316 ? 0.126 18.062 -15.383 1 96.56 316 MET A O 1
ATOM 2543 N N . ARG A 1 317 ? 0.384 15.828 -15.227 1 96.5 317 ARG A N 1
ATOM 2544 C CA . ARG A 1 317 ? 1.351 15.758 -16.312 1 96.5 317 ARG A CA 1
ATOM 2545 C C . ARG A 1 317 ? 1.525 14.328 -16.797 1 96.5 317 ARG A C 1
ATOM 2547 O O . ARG A 1 317 ? 1.003 13.391 -16.203 1 96.5 317 ARG A O 1
ATOM 2554 N N . GLU A 1 318 ? 2.166 14.227 -17.859 1 96.44 318 GLU A N 1
ATOM 2555 C CA . GLU A 1 318 ? 2.562 12.898 -18.312 1 96.44 318 GLU A CA 1
ATOM 2556 C C . GLU A 1 318 ? 3.822 12.422 -17.609 1 96.44 318 GLU A C 1
ATOM 2558 O O . GLU A 1 318 ? 4.793 13.172 -17.484 1 96.44 318 GLU A O 1
ATOM 2563 N N . TYR A 1 319 ? 3.691 11.242 -17.031 1 96 319 TYR A N 1
ATOM 2564 C CA . TYR A 1 319 ? 4.836 10.656 -16.344 1 96 319 TYR A CA 1
ATOM 2565 C C . TYR A 1 319 ? 5.52 9.609 -17.219 1 96 319 TYR A C 1
ATOM 2567 O O . TYR A 1 319 ? 4.883 8.648 -17.656 1 96 319 TYR A O 1
ATOM 2575 N N . ASN A 1 320 ? 6.75 9.852 -17.562 1 92.75 320 ASN A N 1
ATOM 2576 C CA . ASN A 1 320 ? 7.539 8.867 -18.297 1 92.75 320 ASN A CA 1
ATOM 2577 C C . ASN A 1 320 ? 8.469 8.086 -17.375 1 92.75 320 ASN A C 1
ATOM 2579 O O . ASN A 1 320 ? 9.641 8.438 -17.219 1 92.75 320 ASN A O 1
ATOM 2583 N N . ILE A 1 321 ? 7.957 6.984 -16.906 1 92.94 321 ILE A N 1
ATOM 2584 C CA . ILE A 1 321 ? 8.703 6.188 -15.953 1 92.94 321 ILE A CA 1
ATOM 2585 C C . ILE A 1 321 ? 9.359 5.004 -16.656 1 92.94 321 ILE A C 1
ATOM 2587 O O . ILE A 1 321 ? 8.688 4.242 -17.359 1 92.94 321 ILE A O 1
ATOM 2591 N N . SER A 1 322 ? 10.68 4.855 -16.438 1 87.88 322 SER A N 1
ATOM 2592 C CA . SER A 1 322 ? 11.414 3.754 -17.047 1 87.88 322 SER A CA 1
ATOM 2593 C C . SER A 1 322 ? 11.055 2.42 -16.406 1 87.88 322 SER A C 1
ATOM 2595 O O . SER A 1 322 ? 10.75 2.365 -15.203 1 87.88 322 SER A O 1
ATOM 2597 N N . GLU A 1 323 ? 10.984 1.37 -17.25 1 85.75 323 GLU A N 1
ATOM 2598 C CA . GLU A 1 323 ? 10.734 0.017 -16.766 1 85.75 323 GLU A CA 1
ATOM 2599 C C . GLU A 1 323 ? 11.844 -0.941 -17.203 1 85.75 323 GLU A C 1
ATOM 2601 O O . GLU A 1 323 ? 12.508 -0.713 -18.203 1 85.75 323 GLU A O 1
ATOM 2606 N N . VAL A 1 324 ? 12.023 -1.918 -16.391 1 87.88 324 VAL A N 1
ATOM 2607 C CA . VAL A 1 324 ? 12.977 -2.969 -16.734 1 87.88 324 VAL A CA 1
ATOM 2608 C C . VAL A 1 324 ? 12.445 -3.805 -17.891 1 87.88 324 VAL A C 1
ATOM 2610 O O . VAL A 1 324 ? 11.328 -4.32 -17.828 1 87.88 324 VAL A O 1
ATOM 2613 N N . LYS A 1 325 ? 13.172 -3.939 -18.984 1 89.62 325 LYS A N 1
ATOM 2614 C CA . LYS A 1 325 ? 12.82 -4.797 -20.109 1 89.62 325 LYS A CA 1
ATOM 2615 C C . LYS A 1 325 ? 13.461 -6.176 -19.969 1 89.62 325 LYS A C 1
ATOM 2617 O O . LYS A 1 325 ? 14.688 -6.297 -19.922 1 89.62 325 LYS A O 1
ATOM 2622 N N . PRO A 1 326 ? 12.641 -7.109 -19.906 1 93.88 326 PRO A N 1
ATOM 2623 C CA . PRO A 1 326 ? 13.227 -8.438 -19.719 1 93.88 326 PRO A CA 1
ATOM 2624 C C . PRO A 1 326 ? 13.891 -8.977 -20.984 1 93.88 326 PRO A C 1
ATOM 2626 O O . PRO A 1 326 ? 13.477 -8.625 -22.094 1 93.88 326 PRO A O 1
ATOM 2629 N N . VAL A 1 327 ? 14.93 -9.773 -20.797 1 96.31 327 VAL A N 1
ATOM 2630 C CA . VAL A 1 327 ? 15.484 -10.617 -21.859 1 96.31 327 VAL A CA 1
ATOM 2631 C C . VAL A 1 327 ? 14.609 -11.852 -22.047 1 96.31 327 VAL A C 1
ATOM 2633 O O . VAL A 1 327 ? 14.094 -12.414 -21.078 1 96.31 327 VAL A O 1
ATOM 2636 N N . PHE A 1 328 ? 14.406 -12.211 -23.281 1 97.25 328 PHE A N 1
ATOM 2637 C CA . PHE A 1 328 ? 13.617 -13.414 -23.547 1 97.25 328 PHE A CA 1
ATOM 2638 C C . PHE A 1 328 ? 14.508 -14.555 -24.016 1 97.25 328 PHE A C 1
ATOM 2640 O O . PHE A 1 328 ? 15.453 -14.344 -24.781 1 97.25 328 PHE A O 1
ATOM 2647 N N . VAL A 1 329 ? 14.281 -15.695 -23.5 1 97.25 329 VAL A N 1
ATOM 2648 C CA . VAL A 1 329 ? 14.953 -16.906 -23.953 1 97.25 329 VAL A CA 1
ATOM 2649 C C . VAL A 1 329 ? 13.969 -17.797 -24.719 1 97.25 329 VAL A C 1
ATOM 2651 O O . VAL A 1 329 ? 12.891 -18.109 -24.219 1 97.25 329 VAL A O 1
ATOM 2654 N N . LEU A 1 330 ? 14.352 -18.203 -25.906 1 96.69 330 LEU A N 1
ATOM 2655 C CA . LEU A 1 330 ? 13.516 -19 -26.781 1 96.69 330 LEU A CA 1
ATOM 2656 C C . LEU A 1 330 ? 14.18 -20.344 -27.094 1 96.69 330 LEU A C 1
ATOM 2658 O O . LEU A 1 330 ? 14.945 -20.469 -28.062 1 96.69 330 LEU A O 1
ATOM 2662 N N . PRO A 1 331 ? 13.828 -21.375 -26.344 1 97.12 331 PRO A N 1
ATOM 2663 C CA . PRO A 1 331 ? 14.305 -22.703 -26.734 1 97.12 331 PRO A CA 1
ATOM 2664 C C . PRO A 1 331 ? 13.672 -23.188 -28.047 1 97.12 331 PRO A C 1
ATOM 2666 O O . PRO A 1 331 ? 12.453 -23.125 -28.203 1 97.12 331 PRO A O 1
ATOM 2669 N N . ILE A 1 332 ? 14.5 -23.688 -28.953 1 95.31 332 ILE A N 1
ATOM 2670 C CA . ILE A 1 332 ? 14.031 -24.25 -30.219 1 95.31 332 ILE A CA 1
ATOM 2671 C C . ILE A 1 332 ? 13.961 -25.766 -30.094 1 95.31 332 ILE A C 1
ATOM 2673 O O . ILE A 1 332 ? 14.984 -26.453 -30.156 1 95.31 332 ILE A O 1
ATOM 2677 N N . GLY A 1 333 ? 12.703 -26.266 -29.969 1 92.69 333 GLY A N 1
ATOM 2678 C CA . GLY A 1 333 ? 12.492 -27.688 -29.781 1 92.69 333 GLY A CA 1
ATOM 2679 C C . GLY A 1 333 ? 12.414 -28.094 -28.328 1 92.69 333 GLY A C 1
ATOM 2680 O O . GLY A 1 333 ? 13.039 -27.469 -27.469 1 92.69 333 GLY A O 1
ATOM 2681 N N . LYS A 1 334 ? 11.797 -29.203 -28.016 1 91.88 334 LYS A N 1
ATOM 2682 C CA . LYS A 1 334 ? 11.562 -29.688 -26.656 1 91.88 334 LYS A CA 1
ATOM 2683 C C . LYS A 1 334 ? 12.867 -30.078 -25.984 1 91.88 334 LYS A C 1
ATOM 2685 O O . LYS A 1 334 ? 13.008 -29.938 -24.766 1 91.88 334 LYS A O 1
ATOM 2690 N N . ASN A 1 335 ? 13.805 -30.469 -26.766 1 94.38 335 ASN A N 1
ATOM 2691 C CA . ASN A 1 335 ? 15.062 -30.984 -26.234 1 94.38 335 ASN A CA 1
ATOM 2692 C C . ASN A 1 335 ? 15.914 -29.859 -25.641 1 94.38 335 ASN A C 1
ATOM 2694 O O . ASN A 1 335 ? 16.875 -30.125 -24.906 1 94.38 335 ASN A O 1
ATOM 2698 N N . ASN A 1 336 ? 15.562 -28.609 -25.938 1 96.69 336 ASN A N 1
ATOM 2699 C CA . ASN A 1 336 ? 16.391 -27.5 -25.5 1 96.69 336 ASN A CA 1
ATOM 2700 C C . ASN A 1 336 ? 15.766 -26.75 -24.328 1 96.69 336 ASN A C 1
ATOM 2702 O O . ASN A 1 336 ? 16.344 -25.781 -23.828 1 96.69 336 ASN A O 1
ATOM 2706 N N . ILE A 1 337 ? 14.648 -27.266 -23.828 1 96.56 337 ILE A N 1
ATOM 2707 C CA . ILE A 1 337 ? 13.914 -26.578 -22.766 1 96.56 337 ILE A CA 1
ATOM 2708 C C . ILE A 1 337 ? 14.695 -26.672 -21.469 1 96.56 337 ILE A C 1
ATOM 2710 O O . ILE A 1 337 ? 14.867 -25.688 -20.75 1 96.56 337 ILE A O 1
ATOM 2714 N N . CYS A 1 338 ? 15.195 -27.844 -21.172 1 96.5 338 CYS A N 1
ATOM 2715 C CA . CYS A 1 338 ? 15.914 -28.047 -19.922 1 96.5 338 CYS A CA 1
ATOM 2716 C C . CYS A 1 338 ? 17.172 -27.172 -19.859 1 96.5 338 CYS A C 1
ATOM 2718 O O . CYS A 1 338 ? 17.422 -26.531 -18.844 1 96.5 338 CYS A O 1
ATOM 2720 N N . TYR A 1 339 ? 17.891 -27.141 -20.953 1 95.94 339 TYR A N 1
ATOM 2721 C CA . TYR A 1 339 ? 19.094 -26.312 -21 1 95.94 339 TYR A CA 1
ATOM 2722 C C . TYR A 1 339 ? 18.734 -24.844 -20.906 1 95.94 339 TYR A C 1
ATOM 2724 O O . TYR A 1 339 ? 19.406 -24.078 -20.219 1 95.94 339 TYR A O 1
ATOM 2732 N N . ALA A 1 340 ? 17.719 -24.438 -21.594 1 97.19 340 ALA A N 1
ATOM 2733 C CA . ALA A 1 340 ? 17.25 -23.062 -21.531 1 97.19 340 ALA A CA 1
ATOM 2734 C C . ALA A 1 340 ? 16.891 -22.672 -20.094 1 97.19 340 ALA A C 1
ATOM 2736 O O . ALA A 1 340 ? 17.188 -21.547 -19.656 1 97.19 340 ALA A O 1
ATOM 2737 N N . LEU A 1 341 ? 16.25 -23.594 -19.406 1 97.31 341 LEU A N 1
ATOM 2738 C CA . LEU A 1 341 ? 15.859 -23.344 -18.016 1 97.31 341 LEU A CA 1
ATOM 2739 C C . LEU A 1 341 ? 17.078 -23.141 -17.125 1 97.31 341 LEU A C 1
ATOM 2741 O O . LEU A 1 341 ? 17.078 -22.281 -16.25 1 97.31 341 LEU A O 1
ATOM 2745 N N . GLU A 1 342 ? 18.094 -23.891 -17.375 1 96.5 342 GLU A N 1
ATOM 2746 C CA . GLU A 1 342 ? 19.344 -23.734 -16.641 1 96.5 342 GLU A CA 1
ATOM 2747 C C . GLU A 1 342 ? 19.938 -22.344 -16.875 1 96.5 342 GLU A C 1
ATOM 2749 O O . GLU A 1 342 ? 20.391 -21.688 -15.938 1 96.5 342 GLU A O 1
ATOM 2754 N N . ILE A 1 343 ? 19.953 -21.922 -18.109 1 96.12 343 ILE A N 1
ATOM 2755 C CA . ILE A 1 343 ? 20.516 -20.641 -18.5 1 96.12 343 ILE A CA 1
ATOM 2756 C C . ILE A 1 343 ? 19.719 -19.516 -17.859 1 96.12 343 ILE A C 1
ATOM 2758 O O . ILE A 1 343 ? 20.312 -18.562 -17.344 1 96.12 343 ILE A O 1
ATOM 2762 N N . VAL A 1 344 ? 18.422 -19.609 -17.906 1 97.25 344 VAL A N 1
ATOM 2763 C CA . VAL A 1 344 ? 17.531 -18.594 -17.344 1 97.25 344 VAL A CA 1
ATOM 2764 C C . VAL A 1 344 ? 17.797 -18.453 -15.844 1 97.25 344 VAL A C 1
ATOM 2766 O O . VAL A 1 344 ? 17.922 -17.328 -15.336 1 97.25 344 VAL A O 1
ATOM 2769 N N . ASP A 1 345 ? 17.891 -19.562 -15.188 1 97.56 345 ASP A N 1
ATOM 2770 C CA . ASP A 1 345 ? 18.141 -19.562 -13.742 1 97.56 345 ASP A CA 1
ATOM 2771 C C . ASP A 1 345 ? 19.484 -18.906 -13.422 1 97.56 345 ASP A C 1
ATOM 2773 O O . ASP A 1 345 ? 19.578 -18.094 -12.492 1 97.56 345 ASP A O 1
ATOM 2777 N N . LYS A 1 346 ? 20.516 -19.203 -14.188 1 96.44 346 LYS A N 1
ATOM 2778 C CA . LYS A 1 346 ? 21.844 -18.625 -13.992 1 96.44 346 LYS A CA 1
ATOM 2779 C C . LYS A 1 346 ? 21.844 -17.125 -14.234 1 96.44 346 LYS A C 1
ATOM 2781 O O . LYS A 1 346 ? 22.453 -16.359 -13.484 1 96.44 346 LYS A O 1
ATOM 2786 N N . LEU A 1 347 ? 21.172 -16.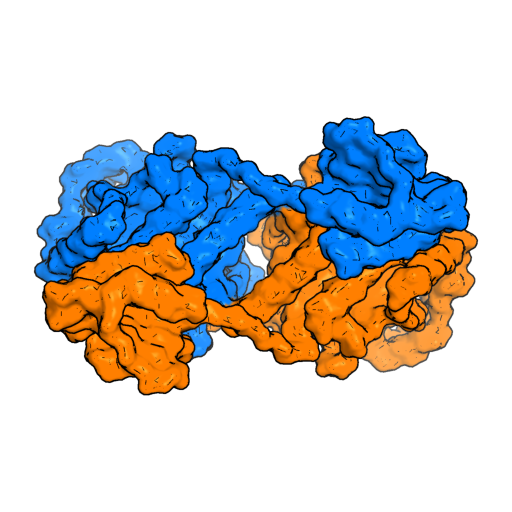688 -15.25 1 96.62 347 LEU A N 1
ATOM 2787 C CA . LEU A 1 347 ? 21.141 -15.266 -15.586 1 96.62 347 LEU A CA 1
ATOM 2788 C C . LEU A 1 347 ? 20.375 -14.477 -14.523 1 96.62 347 LEU A C 1
ATOM 2790 O O . LEU A 1 347 ? 20.734 -13.352 -14.195 1 96.62 347 LEU A O 1
ATOM 2794 N N . ARG A 1 348 ? 19.297 -15.086 -13.992 1 97.06 348 ARG A N 1
ATOM 2795 C CA . ARG A 1 348 ? 18.516 -14.422 -12.953 1 97.06 348 ARG A CA 1
ATOM 2796 C C . ARG A 1 348 ? 19.344 -14.234 -11.688 1 97.06 348 ARG A C 1
ATOM 2798 O O . ARG A 1 348 ? 19.203 -13.227 -10.992 1 97.06 348 ARG A O 1
ATOM 2805 N N . THR A 1 349 ? 20.219 -15.203 -11.383 1 95.44 349 THR A N 1
ATOM 2806 C CA . THR A 1 349 ? 21.094 -15.094 -10.227 1 95.44 349 THR A CA 1
ATOM 2807 C C . THR A 1 349 ? 22.062 -13.914 -10.383 1 95.44 349 THR A C 1
ATOM 2809 O O . THR A 1 349 ? 22.578 -13.391 -9.391 1 95.44 349 THR A O 1
ATOM 2812 N N . GLU A 1 350 ? 22.25 -13.484 -11.648 1 95.88 350 GLU A N 1
ATOM 2813 C CA . GLU A 1 350 ? 23.094 -12.328 -11.938 1 95.88 350 GLU A CA 1
ATOM 2814 C C . GLU A 1 350 ? 22.25 -11.062 -12.07 1 95.88 350 GLU A C 1
ATOM 2816 O O . GLU A 1 350 ? 22.703 -10.07 -12.641 1 95.88 350 GLU A O 1
ATOM 2821 N N . ASN A 1 351 ? 20.984 -11.141 -11.656 1 95.81 351 ASN A N 1
ATOM 2822 C CA . ASN A 1 351 ? 20.062 -10.016 -11.578 1 95.81 351 ASN A CA 1
ATOM 2823 C C . ASN A 1 351 ? 19.641 -9.539 -12.961 1 95.81 351 ASN A C 1
ATOM 2825 O O . ASN A 1 351 ? 19.484 -8.344 -13.195 1 95.81 351 ASN A O 1
ATOM 2829 N N . ILE A 1 352 ? 19.609 -10.422 -13.914 1 96.38 352 ILE A N 1
ATOM 2830 C CA . ILE A 1 352 ? 19.062 -10.117 -15.227 1 96.38 352 ILE A CA 1
ATOM 2831 C C . ILE A 1 352 ? 17.594 -10.555 -15.297 1 96.38 352 ILE A C 1
ATOM 2833 O O . ILE A 1 352 ? 17.281 -11.719 -15.047 1 96.38 352 ILE A O 1
ATOM 2837 N N . ALA A 1 353 ? 16.734 -9.617 -15.562 1 96.69 353 ALA A N 1
ATOM 2838 C CA . ALA A 1 353 ? 15.336 -9.961 -15.781 1 96.69 353 ALA A CA 1
ATOM 2839 C C . ALA A 1 353 ? 15.156 -10.781 -17.047 1 96.69 353 ALA A C 1
ATOM 2841 O O . ALA A 1 353 ? 15.578 -10.359 -18.141 1 96.69 353 ALA A O 1
ATOM 2842 N N . ILE A 1 354 ? 14.609 -11.938 -16.906 1 96.94 354 ILE A N 1
ATOM 2843 C CA . ILE A 1 354 ? 14.586 -12.844 -18.047 1 96.94 354 ILE A CA 1
ATOM 2844 C C . ILE A 1 354 ? 13.312 -13.68 -18.016 1 96.94 354 ILE A C 1
ATOM 2846 O O . ILE A 1 354 ? 12.883 -14.125 -16.953 1 96.94 354 ILE A O 1
ATOM 2850 N N . ILE A 1 355 ? 12.672 -13.906 -19.141 1 96.81 355 ILE A N 1
ATOM 2851 C CA . ILE A 1 355 ? 11.453 -14.695 -19.297 1 96.81 355 ILE A CA 1
ATOM 2852 C C . ILE A 1 355 ? 11.688 -15.82 -20.297 1 96.81 355 ILE A C 1
ATOM 2854 O O . ILE A 1 355 ? 12.242 -15.586 -21.375 1 96.81 355 ILE A O 1
ATOM 2858 N N . ILE A 1 356 ? 11.375 -16.984 -19.984 1 96.5 356 ILE A N 1
ATOM 2859 C CA . ILE A 1 356 ? 11.492 -18.125 -20.906 1 96.5 356 ILE A CA 1
ATOM 2860 C C . ILE A 1 356 ? 10.195 -18.266 -21.703 1 96.5 356 ILE A C 1
ATOM 2862 O O . ILE A 1 356 ? 9.117 -18.375 -21.125 1 96.5 356 ILE A O 1
ATOM 2866 N N . GLU A 1 357 ? 10.289 -18.219 -22.984 1 94.75 357 GLU A N 1
ATOM 2867 C CA . GLU A 1 357 ? 9.172 -18.391 -23.906 1 94.75 357 GLU A CA 1
ATOM 2868 C C . GLU A 1 357 ? 9.242 -19.75 -24.609 1 94.75 357 GLU A C 1
ATOM 2870 O O . GLU A 1 357 ? 9.734 -19.828 -25.734 1 94.75 357 GLU A O 1
ATOM 2875 N N . SER A 1 358 ? 8.586 -20.734 -24.016 1 93.19 358 SER A N 1
ATOM 2876 C CA . SER A 1 358 ? 8.742 -22.094 -24.531 1 93.19 358 SER A CA 1
ATOM 2877 C C . SER A 1 358 ? 7.41 -22.641 -25.016 1 93.19 358 SER A C 1
ATOM 2879 O O . SER A 1 358 ? 7.355 -23.75 -25.562 1 93.19 358 SER A O 1
ATOM 2881 N N . LEU A 1 359 ? 6.309 -21.875 -24.875 1 90.31 359 LEU A N 1
ATOM 2882 C CA . LEU A 1 359 ? 4.992 -22.453 -25.125 1 90.31 359 LEU A CA 1
ATOM 2883 C C . LEU A 1 359 ? 4.418 -21.938 -26.438 1 90.31 359 LEU A C 1
ATOM 2885 O O . LEU A 1 359 ? 4.426 -20.719 -26.688 1 90.31 359 LEU A O 1
ATOM 2889 N N . GLY A 1 360 ? 3.965 -22.891 -27.219 1 89.62 360 GLY A N 1
ATOM 2890 C CA . GLY A 1 360 ? 3.316 -22.516 -28.469 1 89.62 360 GLY A CA 1
ATOM 2891 C C . GLY A 1 360 ? 4.266 -22.516 -29.656 1 89.62 360 GLY A C 1
ATOM 2892 O O . GLY A 1 360 ? 5.445 -22.844 -29.516 1 89.62 360 GLY A O 1
ATOM 2893 N N . LYS A 1 361 ? 3.676 -22.078 -30.812 1 93.69 361 LYS A N 1
ATOM 2894 C CA . LYS A 1 361 ? 4.445 -22.016 -32.062 1 93.69 361 LYS A CA 1
ATOM 2895 C C . LYS A 1 361 ? 5.414 -20.828 -32.031 1 93.69 361 LYS A C 1
ATOM 2897 O O . LYS A 1 361 ? 5.141 -19.812 -31.406 1 93.69 361 LYS A O 1
ATOM 2902 N N . ILE A 1 362 ? 6.488 -21.016 -32.688 1 92.88 362 ILE A N 1
ATOM 2903 C CA . ILE A 1 362 ? 7.574 -20.047 -32.688 1 92.88 362 ILE A CA 1
ATOM 2904 C C . ILE A 1 362 ? 7.039 -18.688 -33.094 1 92.88 362 ILE A C 1
ATOM 2906 O O . ILE A 1 362 ? 7.414 -17.656 -32.531 1 92.88 362 ILE A O 1
ATOM 2910 N N . ALA A 1 363 ? 6.152 -18.656 -34.125 1 93.56 363 ALA A N 1
ATOM 2911 C CA . ALA A 1 363 ? 5.621 -17.391 -34.625 1 93.56 363 ALA A CA 1
ATOM 2912 C C . ALA A 1 363 ? 4.867 -16.641 -33.531 1 93.56 363 ALA A C 1
ATOM 2914 O O . ALA A 1 363 ? 5.012 -15.43 -33.375 1 93.56 363 ALA A O 1
ATOM 2915 N N . LYS A 1 364 ? 4.078 -17.344 -32.812 1 93.31 364 LYS A N 1
ATOM 2916 C CA . LYS A 1 364 ? 3.314 -16.734 -31.719 1 93.31 364 LYS A CA 1
ATOM 2917 C C . LYS A 1 364 ? 4.23 -16.297 -30.594 1 93.31 364 LYS A C 1
ATOM 2919 O O . LYS A 1 364 ? 3.994 -15.258 -29.969 1 93.31 364 LYS A O 1
ATOM 2924 N N . ARG A 1 365 ? 5.238 -17.125 -30.312 1 94.69 365 ARG A N 1
ATOM 2925 C CA . ARG A 1 365 ? 6.215 -16.766 -29.297 1 94.69 365 ARG A CA 1
ATOM 2926 C C . ARG A 1 365 ? 6.93 -15.461 -29.641 1 94.69 365 ARG A C 1
ATOM 2928 O O . ARG A 1 365 ? 7.066 -14.57 -28.812 1 94.69 365 ARG A O 1
ATOM 2935 N N . MET A 1 366 ? 7.266 -15.328 -30.875 1 93.38 366 MET A N 1
ATOM 2936 C CA . MET A 1 366 ? 7.953 -14.133 -31.359 1 93.38 366 MET A CA 1
ATOM 2937 C C . MET A 1 366 ? 7.047 -12.914 -31.266 1 93.38 366 MET A C 1
ATOM 2939 O O . MET A 1 366 ? 7.496 -11.828 -30.891 1 93.38 366 MET A O 1
ATOM 2943 N N . GLN A 1 367 ? 5.875 -13.133 -31.594 1 92.94 367 GLN A N 1
ATOM 2944 C CA . GLN A 1 367 ? 4.91 -12.039 -31.516 1 92.94 367 GLN A CA 1
ATOM 2945 C C . GLN A 1 367 ? 4.777 -11.516 -30.094 1 92.94 367 GLN A C 1
ATOM 2947 O O . GLN A 1 367 ? 4.734 -10.305 -29.875 1 92.94 367 GLN A O 1
ATOM 2952 N N . ARG A 1 368 ? 4.695 -12.43 -29.125 1 91.31 368 ARG A N 1
ATOM 2953 C CA . ARG A 1 368 ? 4.602 -12.039 -27.734 1 91.31 368 ARG A CA 1
ATOM 2954 C C . ARG A 1 368 ? 5.828 -11.242 -27.297 1 91.31 368 ARG A C 1
ATOM 2956 O O . ARG A 1 368 ? 5.707 -10.266 -26.547 1 91.31 368 ARG A O 1
ATOM 2963 N N . ILE A 1 369 ? 6.98 -11.641 -27.75 1 93.19 369 ILE A N 1
ATOM 2964 C CA . ILE A 1 369 ? 8.234 -10.984 -27.422 1 93.19 369 ILE A CA 1
ATOM 2965 C C . ILE A 1 369 ? 8.242 -9.562 -27.984 1 93.19 369 ILE A C 1
ATOM 2967 O O . ILE A 1 369 ? 8.625 -8.617 -27.297 1 93.19 369 ILE A O 1
ATOM 2971 N N . PHE A 1 370 ? 7.715 -9.391 -29.141 1 89.75 370 PHE A N 1
ATOM 2972 C CA . PHE A 1 370 ? 7.688 -8.078 -29.797 1 89.75 370 PHE A CA 1
ATOM 2973 C C . PHE A 1 370 ? 6.699 -7.156 -29.094 1 89.75 370 PHE A C 1
ATOM 2975 O O . PHE A 1 370 ? 6.953 -5.957 -28.953 1 89.75 370 PHE A O 1
ATOM 2982 N N . ASN A 1 371 ? 5.66 -7.758 -28.641 1 87.75 371 ASN A N 1
ATOM 2983 C CA . ASN A 1 371 ? 4.637 -6.98 -27.953 1 87.75 371 ASN A CA 1
ATOM 2984 C C . ASN A 1 371 ? 5.152 -6.43 -26.625 1 87.75 371 ASN A C 1
ATOM 2986 O O . ASN A 1 371 ? 4.645 -5.422 -26.125 1 87.75 371 ASN A O 1
ATOM 2990 N N . GLU A 1 372 ? 6.156 -7.047 -26.078 1 87.56 372 GLU A N 1
ATOM 2991 C CA . GLU A 1 372 ? 6.707 -6.629 -24.797 1 87.56 372 GLU A CA 1
ATOM 2992 C C . GLU A 1 372 ? 7.879 -5.672 -24.984 1 87.56 372 GLU A C 1
ATOM 2994 O O . GLU A 1 372 ? 8.547 -5.309 -24.016 1 87.56 372 GLU A O 1
ATOM 2999 N N . ASN A 1 373 ? 8.117 -5.215 -26.156 1 83.94 373 ASN A N 1
ATOM 3000 C CA . ASN A 1 373 ? 9.203 -4.301 -26.5 1 83.94 373 ASN A CA 1
ATOM 3001 C C . ASN A 1 373 ? 10.531 -4.77 -25.906 1 83.94 373 ASN A C 1
ATOM 3003 O O . ASN A 1 373 ? 11.266 -3.982 -25.312 1 83.94 373 ASN A O 1
ATOM 3007 N N . ALA A 1 374 ? 10.836 -6.039 -26.047 1 90.44 374 ALA A N 1
ATOM 3008 C CA . ALA A 1 374 ? 12.086 -6.617 -25.562 1 90.44 374 ALA A CA 1
ATOM 3009 C C . ALA A 1 374 ? 13.281 -6.074 -26.344 1 90.44 374 ALA A C 1
ATOM 3011 O O . ALA A 1 374 ? 13.148 -5.68 -27.5 1 90.44 374 ALA A O 1
ATOM 3012 N N . GLN A 1 375 ? 14.383 -6.039 -25.672 1 91.94 375 GLN A N 1
ATOM 3013 C CA . GLN A 1 375 ? 15.609 -5.578 -26.328 1 91.94 375 GLN A CA 1
ATOM 3014 C C . GLN A 1 375 ? 16.438 -6.75 -26.828 1 91.94 375 GLN A C 1
ATOM 3016 O O . GLN A 1 375 ? 17.047 -6.676 -27.891 1 91.94 375 GLN A O 1
ATOM 3021 N N . PHE A 1 376 ? 16.438 -7.824 -26.031 1 96.19 376 PHE A N 1
ATOM 3022 C CA . PHE A 1 376 ? 17.266 -8.961 -26.375 1 96.19 376 PHE A CA 1
ATOM 3023 C C . PHE A 1 376 ? 16.453 -10.25 -26.406 1 96.19 376 PHE A C 1
ATOM 3025 O O . PHE A 1 376 ? 15.562 -10.438 -25.578 1 96.19 376 PHE A O 1
ATOM 3032 N N . ILE A 1 377 ? 16.828 -11.109 -27.312 1 97.25 377 ILE A N 1
ATOM 3033 C CA . ILE A 1 377 ? 16.312 -12.477 -27.375 1 97.25 377 ILE A CA 1
ATOM 3034 C C . ILE A 1 377 ? 17.484 -13.461 -27.406 1 97.25 377 ILE A C 1
ATOM 3036 O O . ILE A 1 377 ? 18.453 -13.25 -28.141 1 97.25 377 ILE A O 1
ATOM 3040 N N . ILE A 1 378 ? 17.422 -14.422 -26.641 1 97.62 378 ILE A N 1
ATOM 3041 C CA . ILE A 1 378 ? 18.406 -15.508 -26.656 1 97.62 378 ILE A CA 1
ATOM 3042 C C . ILE A 1 378 ? 17.766 -16.766 -27.266 1 97.62 378 ILE A C 1
ATOM 3044 O O . ILE A 1 378 ? 16.781 -17.281 -26.75 1 97.62 378 ILE A O 1
ATOM 3048 N N . PHE A 1 379 ? 18.328 -17.234 -28.312 1 97.19 379 PHE A N 1
ATOM 3049 C CA . PHE A 1 379 ? 17.891 -18.484 -28.938 1 97.19 379 PHE A CA 1
ATOM 3050 C C . PHE A 1 379 ? 18.75 -19.656 -28.469 1 97.19 379 PHE A C 1
ATOM 3052 O O . PHE A 1 379 ? 19.969 -19.562 -28.453 1 97.19 379 PHE A O 1
ATOM 3059 N N . ILE A 1 380 ? 18.078 -20.688 -28.109 1 96.88 380 ILE A N 1
ATOM 3060 C CA . ILE A 1 380 ? 18.797 -21.906 -27.703 1 96.88 380 ILE A CA 1
ATOM 3061 C C . ILE A 1 380 ? 18.312 -23.094 -28.531 1 96.88 380 ILE A C 1
ATOM 3063 O O . ILE A 1 380 ? 17.25 -23.641 -28.266 1 96.88 380 ILE A O 1
ATOM 3067 N N . GLY A 1 381 ? 19.078 -23.5 -29.453 1 96.69 381 GLY A N 1
ATOM 3068 C CA . GLY A 1 381 ? 18.828 -24.688 -30.25 1 96.69 381 GLY A CA 1
ATOM 3069 C C . GLY A 1 381 ? 19.828 -25.797 -29.984 1 96.69 381 GLY A C 1
ATOM 3070 O O . GLY A 1 381 ? 20.562 -25.75 -28.984 1 96.69 381 GLY A O 1
ATOM 3071 N N . ASP A 1 382 ? 19.797 -26.75 -30.859 1 96.88 382 ASP A N 1
ATOM 3072 C CA . ASP A 1 382 ? 20.656 -27.922 -30.688 1 96.88 382 ASP A CA 1
ATOM 3073 C C . ASP A 1 382 ? 22.141 -27.516 -30.781 1 96.88 382 ASP A C 1
ATOM 3075 O O . ASP A 1 382 ? 22.969 -28.016 -30.016 1 96.88 382 ASP A O 1
ATOM 3079 N N . GLU A 1 383 ? 22.438 -26.688 -31.656 1 95.38 383 GLU A N 1
ATOM 3080 C CA . GLU A 1 383 ? 23.812 -26.25 -31.828 1 95.38 383 GLU A CA 1
ATOM 3081 C C . GLU A 1 383 ? 24.312 -25.469 -30.609 1 95.38 383 GLU A C 1
ATOM 3083 O O . GLU A 1 383 ? 25.438 -25.688 -30.141 1 95.38 383 GLU A O 1
ATOM 3088 N N . GLU A 1 384 ? 23.516 -24.516 -30.172 1 94.5 384 GLU A N 1
ATOM 3089 C CA . GLU A 1 384 ? 23.859 -23.719 -29 1 94.5 384 GLU A CA 1
ATOM 3090 C C . GLU A 1 384 ? 24.078 -24.594 -27.781 1 94.5 384 GLU A C 1
ATOM 3092 O O . GLU A 1 384 ? 25.031 -24.406 -27.031 1 94.5 384 GLU A O 1
ATOM 3097 N N . GLN A 1 385 ? 23.141 -25.562 -27.531 1 94.56 385 GLN A N 1
ATOM 3098 C CA . GLN A 1 385 ? 23.25 -26.469 -26.391 1 94.56 385 GLN A CA 1
ATOM 3099 C C . GLN A 1 385 ? 24.5 -27.328 -26.484 1 94.56 385 GLN A C 1
ATOM 3101 O O . GLN A 1 385 ? 25.219 -27.516 -25.484 1 94.56 385 GLN A O 1
ATOM 3106 N N . ALA A 1 386 ? 24.812 -27.828 -27.688 1 95.62 386 ALA A N 1
ATOM 3107 C CA . ALA A 1 386 ? 25.969 -28.703 -27.891 1 95.62 386 ALA A CA 1
ATOM 3108 C C . ALA A 1 386 ? 27.281 -27.953 -27.672 1 95.62 386 ALA A C 1
ATOM 3110 O O . ALA A 1 386 ? 28.234 -28.516 -27.141 1 95.62 386 ALA A O 1
ATOM 3111 N N . ASN A 1 387 ? 27.312 -26.672 -28.047 1 95 387 ASN A N 1
ATOM 3112 C CA . ASN A 1 387 ? 28.547 -25.891 -28.016 1 95 387 ASN A CA 1
ATOM 3113 C C . ASN A 1 387 ? 28.609 -25 -26.781 1 95 387 ASN A C 1
ATOM 3115 O O . ASN A 1 387 ? 29.562 -24.25 -26.609 1 95 387 ASN A O 1
ATOM 3119 N N . ASN A 1 388 ? 27.578 -25.078 -25.953 1 93.69 388 ASN A N 1
ATOM 3120 C CA . ASN A 1 388 ? 27.484 -24.266 -24.75 1 93.69 388 ASN A CA 1
ATOM 3121 C C . ASN A 1 388 ? 27.578 -22.781 -25.078 1 93.69 388 ASN A C 1
ATOM 3123 O O . ASN A 1 388 ? 28.328 -22.047 -24.438 1 93.69 388 ASN A O 1
ATOM 3127 N N . ASN A 1 389 ? 26.953 -22.422 -26.172 1 94.81 389 ASN A N 1
ATOM 3128 C CA . ASN A 1 389 ? 26.891 -21.016 -26.547 1 94.81 389 ASN A CA 1
ATOM 3129 C C . ASN A 1 389 ? 25.453 -20.5 -26.578 1 94.81 389 ASN A C 1
ATOM 3131 O O . ASN A 1 389 ? 24.516 -21.281 -26.375 1 94.81 389 ASN A O 1
ATOM 3135 N N . LEU A 1 390 ? 25.312 -19.219 -26.641 1 96.94 390 LEU A N 1
ATOM 3136 C CA . LEU A 1 390 ? 24.016 -18.531 -26.719 1 96.94 390 LEU A CA 1
ATOM 3137 C C . LEU A 1 390 ? 23.953 -17.641 -27.953 1 96.94 390 LEU A C 1
ATOM 3139 O O . LEU A 1 390 ? 24.906 -16.922 -28.25 1 96.94 390 LEU A O 1
ATOM 3143 N N . LYS A 1 391 ? 22.953 -17.812 -28.688 1 97.69 391 LYS A N 1
ATOM 3144 C CA . LYS A 1 391 ? 22.672 -16.891 -29.781 1 97.69 391 LYS A CA 1
ATOM 3145 C C . LYS A 1 391 ? 21.797 -15.734 -29.328 1 97.69 391 LYS A C 1
ATOM 3147 O O . LYS A 1 391 ? 20.641 -15.945 -28.953 1 97.69 391 LYS A O 1
ATOM 3152 N N . ILE A 1 392 ? 22.359 -14.562 -29.328 1 97.69 392 ILE A N 1
ATOM 3153 C CA . ILE A 1 392 ? 21.656 -13.398 -28.812 1 97.69 392 ILE A CA 1
ATOM 3154 C C . ILE A 1 392 ? 21.344 -12.438 -29.953 1 97.69 392 ILE A C 1
ATOM 3156 O O . ILE A 1 392 ? 22.234 -12.094 -30.75 1 97.69 392 ILE A O 1
ATOM 3160 N N . LYS A 1 393 ? 20.156 -12.078 -30.047 1 96.81 393 LYS A N 1
ATOM 3161 C CA . LYS A 1 393 ? 19.719 -11.055 -31 1 96.81 393 LYS A CA 1
ATOM 3162 C C . LYS A 1 393 ? 19.406 -9.742 -30.281 1 96.81 393 LYS A C 1
ATOM 3164 O O . LYS A 1 393 ? 18.578 -9.719 -29.359 1 96.81 393 LYS A O 1
ATOM 3169 N N . ASP A 1 394 ? 20.078 -8.688 -30.656 1 95.5 394 ASP A N 1
ATOM 3170 C CA . ASP A 1 394 ? 19.766 -7.332 -30.219 1 95.5 394 ASP A CA 1
ATOM 3171 C C . ASP A 1 394 ? 18.719 -6.688 -31.125 1 95.5 394 ASP A C 1
ATOM 3173 O O . ASP A 1 394 ? 19.016 -6.309 -32.25 1 95.5 394 ASP A O 1
ATOM 3177 N N . LEU A 1 395 ? 17.578 -6.57 -30.609 1 93.69 395 LEU A N 1
ATOM 3178 C CA . LEU A 1 395 ? 16.453 -6.117 -31.422 1 93.69 395 LEU A CA 1
ATOM 3179 C C . LEU A 1 395 ? 16.562 -4.625 -31.734 1 93.69 395 LEU A C 1
ATOM 3181 O O . LEU A 1 395 ? 16.062 -4.156 -32.75 1 93.69 395 LEU A O 1
ATOM 3185 N N . LYS A 1 396 ? 17.172 -3.916 -30.828 1 90.56 396 LYS A N 1
ATOM 3186 C CA . LYS A 1 396 ? 17.359 -2.486 -31.047 1 90.56 396 LYS A CA 1
ATOM 3187 C C . LYS A 1 396 ? 18.391 -2.238 -32.156 1 90.56 396 LYS A C 1
ATOM 3189 O O . LYS A 1 396 ? 18.172 -1.418 -33.031 1 90.56 396 LYS A O 1
ATOM 3194 N N . LYS A 1 397 ? 19.484 -3.025 -32.125 1 91.44 397 LYS A N 1
ATOM 3195 C CA . LYS A 1 397 ? 20.578 -2.844 -33.094 1 91.44 397 LYS A CA 1
ATOM 3196 C C . LYS A 1 397 ? 20.391 -3.756 -34.312 1 91.44 397 LYS A C 1
ATOM 3198 O O . LYS A 1 397 ? 21.078 -3.596 -35.312 1 91.44 397 LYS A O 1
ATOM 3203 N N . ALA A 1 398 ? 19.531 -4.633 -34.25 1 92.69 398 ALA A N 1
ATOM 3204 C CA . ALA A 1 398 ? 19.312 -5.629 -35.281 1 92.69 398 ALA A CA 1
ATOM 3205 C C . ALA A 1 398 ? 20.594 -6.414 -35.562 1 92.69 398 ALA A C 1
ATOM 3207 O O . ALA A 1 398 ? 20.984 -6.594 -36.719 1 92.69 398 ALA A O 1
ATOM 3208 N N . GLU A 1 399 ? 21.25 -6.723 -34.469 1 95.38 399 GLU A N 1
ATOM 3209 C CA . GLU A 1 399 ? 22.484 -7.512 -34.562 1 95.38 399 GLU A CA 1
ATOM 3210 C C . GLU A 1 399 ? 22.328 -8.844 -33.812 1 95.38 399 GLU A C 1
ATOM 3212 O O . GLU A 1 399 ? 21.484 -8.977 -32.938 1 95.38 399 GLU A O 1
ATOM 3217 N N . GLU A 1 400 ? 23.094 -9.773 -34.281 1 96.25 400 GLU A N 1
ATOM 3218 C CA . GLU A 1 400 ? 23.109 -11.102 -33.656 1 96.25 400 GLU A CA 1
ATOM 3219 C C . GLU A 1 400 ? 24.516 -11.492 -33.219 1 96.25 400 GLU A C 1
ATOM 3221 O O . GLU A 1 400 ? 25.5 -11.203 -33.906 1 96.25 400 GLU A O 1
ATOM 3226 N N . TYR A 1 401 ? 24.547 -12.094 -32.062 1 95.44 401 TYR A N 1
ATOM 3227 C CA . TYR A 1 401 ? 25.812 -12.539 -31.484 1 95.44 401 TYR A CA 1
ATOM 3228 C C . TYR A 1 401 ? 25.75 -14.008 -31.094 1 95.44 401 TYR A C 1
ATOM 3230 O O . TYR A 1 401 ? 24.703 -14.484 -30.625 1 95.44 401 TYR A O 1
ATOM 3238 N N . ILE A 1 402 ? 26.797 -14.695 -31.359 1 96.88 402 ILE A N 1
ATOM 3239 C CA . ILE A 1 402 ? 26.984 -16.031 -30.781 1 96.88 402 ILE A CA 1
ATOM 3240 C C . ILE A 1 402 ? 28.109 -15.984 -29.75 1 96.88 402 ILE A C 1
ATOM 3242 O O . ILE A 1 402 ? 29.266 -15.789 -30.094 1 96.88 402 ILE A O 1
ATOM 3246 N N . VAL A 1 403 ? 27.734 -16.125 -28.562 1 96.44 403 VAL A N 1
ATOM 3247 C CA . VAL A 1 403 ? 28.703 -15.875 -27.5 1 96.44 403 VAL A CA 1
ATOM 3248 C C . VAL A 1 403 ? 28.562 -16.938 -26.406 1 96.44 403 VAL A C 1
ATOM 3250 O O . VAL A 1 403 ? 27.562 -17.656 -26.344 1 96.44 403 VAL A O 1
ATOM 3253 N N . ASP A 1 404 ? 29.625 -17.031 -25.609 1 95.12 404 ASP A N 1
ATOM 3254 C CA . ASP A 1 404 ? 29.516 -17.891 -24.422 1 95.12 404 ASP A CA 1
ATOM 3255 C C . ASP A 1 404 ? 28.781 -17.172 -23.297 1 95.12 404 ASP A C 1
ATOM 3257 O O . ASP A 1 404 ? 28.359 -16.016 -23.453 1 95.12 404 ASP A O 1
ATOM 3261 N N . PHE A 1 405 ? 28.578 -17.812 -22.188 1 95 405 PHE A N 1
ATOM 3262 C CA . PHE A 1 405 ? 27.781 -17.297 -21.078 1 95 405 PHE A CA 1
ATOM 3263 C C . PHE A 1 405 ? 28.406 -16.031 -20.516 1 95 405 PHE A C 1
ATOM 3265 O O . PHE A 1 405 ? 27.703 -15.062 -20.219 1 95 405 PHE A O 1
ATOM 3272 N N . ALA A 1 406 ? 29.719 -15.984 -20.328 1 94.88 406 ALA A N 1
ATOM 3273 C CA . ALA A 1 406 ? 30.406 -14.836 -19.75 1 94.88 406 ALA A CA 1
ATOM 3274 C C . ALA A 1 406 ? 30.203 -13.586 -20.609 1 94.88 406 ALA A C 1
ATOM 3276 O O . ALA A 1 406 ? 29.953 -12.5 -20.078 1 94.88 406 ALA A O 1
ATOM 3277 N N . LYS A 1 407 ? 30.359 -13.758 -21.906 1 95.31 407 LYS A N 1
ATOM 3278 C CA . LYS A 1 407 ? 30.188 -12.633 -22.828 1 95.31 407 LYS A CA 1
ATOM 3279 C C . LYS A 1 407 ? 28.719 -12.211 -22.906 1 95.31 407 LYS A C 1
ATOM 3281 O O . LYS A 1 407 ? 28.422 -11.023 -23.062 1 95.31 407 LYS A O 1
ATOM 3286 N N . ALA A 1 408 ? 27.844 -13.195 -22.797 1 95.56 408 ALA A N 1
ATOM 3287 C CA . ALA A 1 408 ? 26.406 -12.883 -22.75 1 95.56 408 ALA A CA 1
ATOM 3288 C C . ALA A 1 408 ? 26.094 -11.969 -21.578 1 95.56 408 ALA A C 1
ATOM 3290 O O . ALA A 1 408 ? 25.344 -11 -21.719 1 95.56 408 ALA A O 1
ATOM 3291 N N . LEU A 1 409 ? 26.641 -12.266 -20.406 1 95.19 409 LEU A N 1
ATOM 3292 C CA . LEU A 1 409 ? 26.422 -11.469 -19.203 1 95.19 409 LEU A CA 1
ATOM 3293 C C . LEU A 1 409 ? 26.891 -10.031 -19.422 1 95.19 409 LEU A C 1
ATOM 3295 O O . LEU A 1 409 ? 26.203 -9.086 -19 1 95.19 409 LEU A O 1
ATOM 3299 N N . GLU A 1 410 ? 28.016 -9.891 -20.047 1 94.38 410 GLU A N 1
ATOM 3300 C CA . GLU A 1 410 ? 28.547 -8.562 -20.328 1 94.38 410 GLU A CA 1
ATOM 3301 C C . GLU A 1 410 ? 27.641 -7.773 -21.266 1 94.38 410 GLU A C 1
ATOM 3303 O O . GLU A 1 410 ? 27.422 -6.574 -21.062 1 94.38 410 GLU A O 1
ATOM 3308 N N . LEU A 1 411 ? 27.141 -8.523 -22.219 1 93.31 411 LEU A N 1
ATOM 3309 C CA . LEU A 1 411 ? 26.281 -7.898 -23.219 1 93.31 411 LEU A CA 1
ATOM 3310 C C . LEU A 1 411 ? 24.953 -7.453 -22.625 1 93.31 411 LEU A C 1
ATOM 3312 O O . LEU A 1 411 ? 24.438 -6.398 -22.984 1 93.31 411 LEU A O 1
ATOM 3316 N N . LEU A 1 412 ? 24.422 -8.242 -21.688 1 94.38 412 LEU A N 1
ATOM 3317 C CA . LEU A 1 412 ? 23.078 -8.023 -21.172 1 94.38 412 LEU A CA 1
ATOM 3318 C C . LEU A 1 412 ? 23.094 -7.004 -20.031 1 94.38 412 LEU A C 1
ATOM 3320 O O . LEU A 1 412 ? 22.062 -6.414 -19.703 1 94.38 412 LEU A O 1
ATOM 3324 N N . LYS A 1 413 ? 24.203 -6.871 -19.359 1 89.38 413 LYS A N 1
ATOM 3325 C CA . LYS A 1 413 ? 24.312 -5.918 -18.25 1 89.38 413 LYS A CA 1
ATOM 3326 C C . LYS A 1 413 ? 24.594 -4.512 -18.766 1 89.38 413 LYS A C 1
ATOM 3328 O O . LYS A 1 413 ? 24.469 -3.537 -18.031 1 89.38 413 LYS A O 1
ATOM 3333 N N . LYS A 1 414 ? 24.906 -4.383 -20.031 1 70.69 414 LYS A N 1
ATOM 3334 C CA . LYS A 1 414 ? 25.172 -3.07 -20.609 1 70.69 414 LYS A CA 1
ATOM 3335 C C . LYS A 1 414 ? 23.859 -2.338 -20.922 1 70.69 414 LYS A C 1
ATOM 3337 O O . LYS A 1 414 ? 23.781 -1.113 -20.797 1 70.69 414 LYS A O 1
ATOM 3342 N N . MET B 1 1 ? -16.766 9.68 30.938 1 44.16 1 MET B N 1
ATOM 3343 C CA . MET B 1 1 ? -15.461 9.656 30.281 1 44.16 1 MET B CA 1
ATOM 3344 C C . MET B 1 1 ? -15.578 9.086 28.859 1 44.16 1 MET B C 1
ATOM 3346 O O . MET B 1 1 ? -16.156 8.016 28.672 1 44.16 1 MET B O 1
ATOM 3350 N N . THR B 1 2 ? -15.344 9.891 27.781 1 62.72 2 THR B N 1
ATOM 3351 C CA . THR B 1 2 ? -15.547 9.445 26.406 1 62.72 2 THR B CA 1
ATOM 3352 C C . THR B 1 2 ? -14.719 8.203 26.109 1 62.72 2 THR B C 1
ATOM 3354 O O . THR B 1 2 ? -13.547 8.125 26.484 1 62.72 2 THR B O 1
ATOM 3357 N N . GLU B 1 3 ? -15.375 7.102 25.812 1 75.75 3 GLU B N 1
ATOM 3358 C CA . GLU B 1 3 ? -14.758 5.809 25.531 1 75.75 3 GLU B CA 1
ATOM 3359 C C . GLU B 1 3 ? -13.547 5.957 24.609 1 75.75 3 GLU B C 1
ATOM 3361 O O . GLU B 1 3 ? -13.602 6.703 23.641 1 75.75 3 GLU B O 1
ATOM 3366 N N . LYS B 1 4 ? -12.461 5.418 25.125 1 81.94 4 LYS B N 1
ATOM 3367 C CA . LYS B 1 4 ? -11.227 5.477 24.344 1 81.94 4 LYS B CA 1
ATOM 3368 C C . LYS B 1 4 ? -11.375 4.727 23.016 1 81.94 4 LYS B C 1
ATOM 3370 O O . LYS B 1 4 ? -11.898 3.609 22.984 1 81.94 4 LYS B O 1
ATOM 3375 N N . LEU B 1 5 ? -11.016 5.414 21.984 1 90.88 5 LEU B N 1
ATOM 3376 C CA . LEU B 1 5 ? -11.117 4.836 20.641 1 90.88 5 LEU B CA 1
ATOM 3377 C C . LEU B 1 5 ? -10.078 3.742 20.438 1 90.88 5 LEU B C 1
ATOM 3379 O O . LEU B 1 5 ? -8.945 3.867 20.906 1 90.88 5 LEU B O 1
ATOM 3383 N N . GLN B 1 6 ? -10.477 2.598 19.984 1 92.06 6 GLN B N 1
ATOM 3384 C CA . GLN B 1 6 ? -9.633 1.44 19.703 1 92.06 6 GLN B CA 1
ATOM 3385 C C . GLN B 1 6 ? -9.797 0.974 18.266 1 92.06 6 GLN B C 1
ATOM 3387 O O . GLN B 1 6 ? -10.836 1.217 17.641 1 92.06 6 GLN B O 1
ATOM 3392 N N . PRO B 1 7 ? -8.727 0.442 17.703 1 94.31 7 PRO B N 1
ATOM 3393 C CA . PRO B 1 7 ? -8.953 -0.227 16.422 1 94.31 7 PRO B CA 1
ATOM 3394 C C . PRO B 1 7 ? -9.883 -1.436 16.547 1 94.31 7 PRO B C 1
ATOM 3396 O O . PRO B 1 7 ? -10.102 -1.941 17.656 1 94.31 7 PRO B O 1
ATOM 3399 N N . LEU B 1 8 ? -10.438 -1.85 15.422 1 94.62 8 LEU B N 1
ATOM 3400 C CA . LEU B 1 8 ? -11.25 -3.061 15.438 1 94.62 8 LEU B CA 1
ATOM 3401 C C . LEU B 1 8 ? -10.422 -4.266 15.875 1 94.62 8 LEU B C 1
ATOM 3403 O O . LEU B 1 8 ? -9.219 -4.32 15.617 1 94.62 8 LEU B O 1
ATOM 3407 N N . ARG B 1 9 ? -11.18 -5.191 16.469 1 92 9 ARG B N 1
ATOM 3408 C CA . ARG B 1 9 ? -10.516 -6.445 16.828 1 92 9 ARG B CA 1
ATOM 3409 C C . ARG B 1 9 ? -9.906 -7.105 15.586 1 92 9 ARG B C 1
ATOM 3411 O O . ARG B 1 9 ? -10.57 -7.234 14.555 1 92 9 ARG B O 1
ATOM 3418 N N . GLY B 1 10 ? -8.633 -7.469 15.656 1 93.38 10 GLY B N 1
ATOM 3419 C CA . GLY B 1 10 ? -7.961 -8.148 14.562 1 93.38 10 GLY B CA 1
ATOM 3420 C C . GLY B 1 10 ? -7.363 -7.199 13.547 1 93.38 10 GLY B C 1
ATOM 3421 O O . GLY B 1 10 ? -6.738 -7.633 12.578 1 93.38 10 GLY B O 1
ATOM 3422 N N . MET B 1 11 ? -7.555 -5.945 13.758 1 94.75 11 MET B N 1
ATOM 3423 C CA . MET B 1 11 ? -6.945 -4.949 12.883 1 94.75 11 MET B CA 1
ATOM 3424 C C . MET B 1 11 ? -5.91 -4.121 13.633 1 94.75 11 MET B C 1
ATOM 3426 O O . MET B 1 11 ? -6.199 -3.588 14.711 1 94.75 11 MET B O 1
ATOM 3430 N N . LYS B 1 12 ? -4.746 -4.105 13.133 1 95.31 12 LYS B N 1
ATOM 3431 C CA . LYS B 1 12 ? -3.645 -3.486 13.859 1 95.31 12 LYS B CA 1
ATOM 3432 C C . LYS B 1 12 ? -3.045 -2.326 13.07 1 95.31 12 LYS B C 1
ATOM 3434 O O . LYS B 1 12 ? -2.934 -2.393 11.844 1 95.31 12 LYS B O 1
ATOM 3439 N N . ASP B 1 13 ? -2.686 -1.275 13.789 1 97.75 13 ASP B N 1
ATOM 3440 C CA . ASP B 1 13 ? -1.857 -0.223 13.203 1 97.75 13 ASP B CA 1
ATOM 3441 C C . ASP B 1 13 ? -0.448 -0.733 12.906 1 97.75 13 ASP B C 1
ATOM 3443 O O . ASP B 1 13 ? 0.124 -1.485 13.703 1 97.75 13 ASP B O 1
ATOM 3447 N N . LEU B 1 14 ? 0.027 -0.4 11.75 1 97.94 14 LEU B N 1
ATOM 3448 C CA . LEU B 1 14 ? 1.445 -0.594 11.477 1 97.94 14 LEU B CA 1
ATOM 3449 C C . LEU B 1 14 ? 2.242 0.663 11.805 1 97.94 14 LEU B C 1
ATOM 3451 O O . LEU B 1 14 ? 2.432 1.529 10.953 1 97.94 14 LEU B O 1
ATOM 3455 N N . LEU B 1 15 ? 2.744 0.71 13.016 1 98 15 LEU B N 1
ATOM 3456 C CA . LEU B 1 15 ? 3.604 1.822 13.406 1 98 15 LEU B CA 1
ATOM 3457 C C . LEU B 1 15 ? 4.926 1.782 12.648 1 98 15 LEU B C 1
ATOM 3459 O O . LEU B 1 15 ? 5.223 0.801 11.969 1 98 15 LEU B O 1
ATOM 3463 N N . PRO B 1 16 ? 5.75 2.781 12.641 1 96.5 16 PRO B N 1
ATOM 3464 C CA . PRO B 1 16 ? 6.922 2.898 11.766 1 96.5 16 PRO B CA 1
ATOM 3465 C C . PRO B 1 16 ? 7.848 1.688 11.859 1 96.5 16 PRO B C 1
ATOM 3467 O O . PRO B 1 16 ? 8.352 1.211 10.836 1 96.5 16 PRO B O 1
ATOM 3470 N N . ASP B 1 17 ? 8.055 1.156 13.023 1 95.25 17 ASP B N 1
ATOM 3471 C CA . ASP B 1 17 ? 8.969 0.032 13.188 1 95.25 17 ASP B CA 1
ATOM 3472 C C . ASP B 1 17 ? 8.438 -1.216 12.484 1 95.25 17 ASP B C 1
ATOM 3474 O O . ASP B 1 17 ? 9.211 -1.966 11.883 1 95.25 17 ASP B O 1
ATOM 3478 N N . ASP B 1 18 ? 7.145 -1.428 12.578 1 95.81 18 ASP B N 1
ATOM 3479 C CA . ASP B 1 18 ? 6.527 -2.555 11.883 1 95.81 18 ASP B CA 1
ATOM 3480 C C . ASP B 1 18 ? 6.398 -2.275 10.391 1 95.81 18 ASP B C 1
ATOM 3482 O O . ASP B 1 18 ? 6.582 -3.176 9.562 1 95.81 18 ASP B O 1
ATOM 3486 N N . TYR B 1 19 ? 6.105 -1.072 10.117 1 97.56 19 TYR B N 1
ATOM 3487 C CA . TYR B 1 19 ? 5.918 -0.703 8.719 1 97.56 19 TYR B CA 1
ATOM 3488 C C . TYR B 1 19 ? 7.199 -0.916 7.918 1 97.56 19 TYR B C 1
ATOM 3490 O O . TYR B 1 19 ? 7.156 -1.383 6.777 1 97.56 19 TYR B O 1
ATOM 3498 N N . LYS B 1 20 ? 8.336 -0.53 8.469 1 96.88 20 LYS B N 1
ATOM 3499 C CA . LYS B 1 20 ? 9.602 -0.649 7.758 1 96.88 20 LYS B CA 1
ATOM 3500 C C . LYS B 1 20 ? 9.898 -2.104 7.398 1 96.88 20 LYS B C 1
ATOM 3502 O O . LYS B 1 20 ? 10.469 -2.385 6.344 1 96.88 20 LYS B O 1
ATOM 3507 N N . VAL B 1 21 ? 9.508 -3.002 8.32 1 97.94 21 VAL B N 1
ATOM 3508 C CA . VAL B 1 21 ? 9.703 -4.426 8.055 1 97.94 21 VAL B CA 1
ATOM 3509 C C . VAL B 1 21 ? 8.797 -4.867 6.906 1 97.94 21 VAL B C 1
ATOM 3511 O O . VAL B 1 21 ? 9.242 -5.535 5.977 1 97.94 21 VAL B O 1
ATOM 3514 N N . HIS B 1 22 ? 7.492 -4.512 6.961 1 98.19 22 HIS B N 1
ATOM 3515 C CA . HIS B 1 22 ? 6.562 -4.816 5.875 1 98.19 22 HIS B CA 1
ATOM 3516 C C . HIS B 1 22 ? 7.078 -4.285 4.543 1 98.19 22 HIS B C 1
ATOM 3518 O O . HIS B 1 22 ? 7.066 -5 3.537 1 98.19 22 HIS B O 1
ATOM 3524 N N . ASP B 1 23 ? 7.477 -3.049 4.633 1 97.81 23 ASP B N 1
ATOM 3525 C CA . ASP B 1 23 ? 7.961 -2.389 3.426 1 97.81 23 ASP B CA 1
ATOM 3526 C C . ASP B 1 23 ? 9.188 -3.104 2.863 1 97.81 23 ASP B C 1
ATOM 3528 O O . ASP B 1 23 ? 9.328 -3.244 1.646 1 97.81 23 ASP B O 1
ATOM 3532 N N . TYR B 1 24 ? 10.125 -3.527 3.723 1 97.94 24 TYR B N 1
ATOM 3533 C CA . TYR B 1 24 ? 11.305 -4.281 3.322 1 97.94 24 TYR B CA 1
ATOM 3534 C C . TYR B 1 24 ? 10.914 -5.57 2.609 1 97.94 24 TYR B C 1
ATOM 3536 O O . TYR B 1 24 ? 11.445 -5.883 1.542 1 97.94 24 TYR B O 1
ATOM 3544 N N . ILE B 1 25 ? 10 -6.293 3.172 1 98.75 25 ILE B N 1
ATOM 3545 C CA . ILE B 1 25 ? 9.531 -7.566 2.627 1 98.75 25 ILE B CA 1
ATOM 3546 C C . ILE B 1 25 ? 8.898 -7.336 1.257 1 98.75 25 ILE B C 1
ATOM 3548 O O . ILE B 1 25 ? 9.195 -8.055 0.3 1 98.75 25 ILE B O 1
ATOM 3552 N N . ILE B 1 26 ? 8.031 -6.348 1.151 1 98.69 26 ILE B N 1
ATOM 3553 C CA . ILE B 1 26 ? 7.336 -6.035 -0.092 1 98.69 26 ILE B CA 1
ATOM 3554 C C . ILE B 1 26 ? 8.352 -5.664 -1.173 1 98.69 26 ILE B C 1
ATOM 3556 O O . ILE B 1 26 ? 8.266 -6.152 -2.303 1 98.69 26 ILE B O 1
ATOM 3560 N N . ASN B 1 27 ? 9.305 -4.836 -0.83 1 98 27 ASN B N 1
ATOM 3561 C CA . ASN B 1 27 ? 10.289 -4.375 -1.802 1 98 27 ASN B CA 1
ATOM 3562 C C . ASN B 1 27 ? 11.172 -5.52 -2.291 1 98 27 ASN B C 1
ATOM 3564 O O . ASN B 1 27 ? 11.469 -5.613 -3.484 1 98 27 ASN B O 1
ATOM 3568 N N . LYS B 1 28 ? 11.609 -6.367 -1.36 1 98.38 28 LYS B N 1
ATOM 3569 C CA . LYS B 1 28 ? 12.414 -7.527 -1.748 1 98.38 28 LYS B CA 1
ATOM 3570 C C . LYS B 1 28 ? 11.633 -8.438 -2.699 1 98.38 28 LYS B C 1
ATOM 3572 O O . LYS B 1 28 ? 12.18 -8.891 -3.707 1 98.38 28 LYS B O 1
ATOM 3577 N N . ALA B 1 29 ? 10.375 -8.711 -2.373 1 98.75 29 ALA B N 1
ATOM 3578 C CA . ALA B 1 29 ? 9.531 -9.555 -3.213 1 98.75 29 ALA B CA 1
ATOM 3579 C C . ALA B 1 29 ? 9.32 -8.93 -4.586 1 98.75 29 ALA B C 1
ATOM 3581 O O . ALA B 1 29 ? 9.383 -9.617 -5.609 1 98.75 29 ALA B O 1
ATOM 3582 N N . ARG B 1 30 ? 9.016 -7.656 -4.586 1 98.25 30 ARG B N 1
ATOM 3583 C CA . ARG B 1 30 ? 8.836 -6.934 -5.84 1 98.25 30 ARG B CA 1
ATOM 3584 C C . ARG B 1 30 ? 10.07 -7.043 -6.723 1 98.25 30 ARG B C 1
ATOM 3586 O O . ARG B 1 30 ? 9.969 -7.332 -7.914 1 98.25 30 ARG B O 1
ATOM 3593 N N . ASP B 1 31 ? 11.266 -6.801 -6.125 1 97.88 31 ASP B N 1
ATOM 3594 C CA . ASP B 1 31 ? 12.516 -6.812 -6.871 1 97.88 31 ASP B CA 1
ATOM 3595 C C . ASP B 1 31 ? 12.766 -8.18 -7.516 1 97.88 31 ASP B C 1
ATOM 3597 O O . ASP B 1 31 ? 13.18 -8.258 -8.672 1 97.88 31 ASP B O 1
ATOM 3601 N N . VAL B 1 32 ? 12.508 -9.219 -6.75 1 98.56 32 VAL B N 1
ATOM 3602 C CA . VAL B 1 32 ? 12.664 -10.562 -7.301 1 98.56 32 VAL B CA 1
ATOM 3603 C C . VAL B 1 32 ? 11.641 -10.789 -8.406 1 98.56 32 VAL B C 1
ATOM 3605 O O . VAL B 1 32 ? 11.969 -11.359 -9.461 1 98.56 32 VAL B O 1
ATOM 3608 N N . GLY B 1 33 ? 10.359 -10.398 -8.195 1 98.44 33 GLY B N 1
ATOM 3609 C CA . GLY B 1 33 ? 9.32 -10.555 -9.195 1 98.44 33 GLY B CA 1
ATOM 3610 C C . GLY B 1 33 ? 9.664 -9.914 -10.523 1 98.44 33 GLY B C 1
ATOM 3611 O O . GLY B 1 33 ? 9.328 -10.445 -11.586 1 98.44 33 GLY B O 1
ATOM 3612 N N . VAL B 1 34 ? 10.336 -8.789 -10.469 1 97.38 34 VAL B N 1
ATOM 3613 C CA . VAL B 1 34 ? 10.734 -8.055 -11.672 1 97.38 34 VAL B CA 1
ATOM 3614 C C . VAL B 1 34 ? 11.672 -8.922 -12.516 1 97.38 34 VAL B C 1
ATOM 3616 O O . VAL B 1 34 ? 11.594 -8.914 -13.742 1 97.38 34 VAL B O 1
ATOM 3619 N N . LE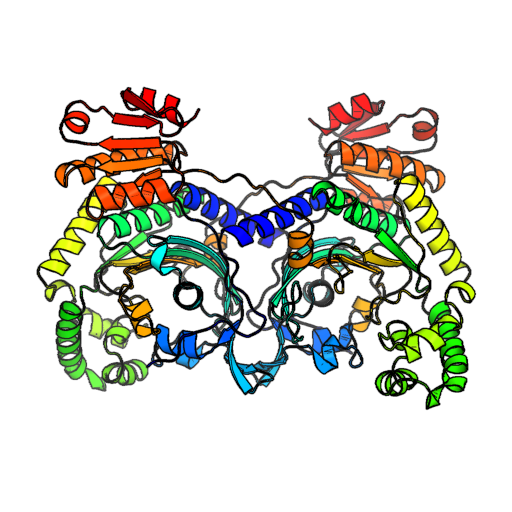U B 1 35 ? 12.57 -9.688 -11.891 1 97.5 35 LEU B N 1
ATOM 3620 C CA . LEU B 1 35 ? 13.5 -10.555 -12.594 1 97.5 35 LEU B CA 1
ATOM 3621 C C . LEU B 1 35 ? 12.758 -11.633 -13.383 1 97.5 35 LEU B C 1
ATOM 3623 O O . LEU B 1 35 ? 13.297 -12.188 -14.344 1 97.5 35 LEU B O 1
ATOM 3627 N N . TYR B 1 36 ? 11.539 -11.906 -12.945 1 98 36 TYR B N 1
ATOM 3628 C CA . TYR B 1 36 ? 10.711 -12.93 -13.586 1 98 36 TYR B CA 1
ATOM 3629 C C . TYR B 1 36 ? 9.711 -12.297 -14.547 1 98 36 TYR B C 1
ATOM 3631 O O . TYR B 1 36 ? 8.875 -13 -15.133 1 98 36 TYR B O 1
ATOM 3639 N N . GLY B 1 37 ? 9.711 -10.953 -14.641 1 96.38 37 GLY B N 1
ATOM 3640 C CA . GLY B 1 37 ? 8.867 -10.266 -15.609 1 96.38 37 GLY B CA 1
ATOM 3641 C C . GLY B 1 37 ? 7.52 -9.852 -15.039 1 96.38 37 GLY B C 1
ATOM 3642 O O . GLY B 1 37 ? 6.617 -9.484 -15.789 1 96.38 37 GLY B O 1
ATOM 3643 N N . TYR B 1 38 ? 7.34 -9.938 -13.75 1 97.94 38 TYR B N 1
ATOM 3644 C CA . TYR B 1 38 ? 6.066 -9.547 -13.148 1 97.94 38 TYR B CA 1
ATOM 3645 C C . TYR B 1 38 ? 5.934 -8.031 -13.086 1 97.94 38 TYR B C 1
ATOM 3647 O O . TYR B 1 38 ? 6.906 -7.328 -12.82 1 97.94 38 TYR B O 1
ATOM 3655 N N . LYS B 1 39 ? 4.715 -7.57 -13.352 1 97 39 LYS B N 1
ATOM 3656 C CA . LYS B 1 39 ? 4.355 -6.156 -13.258 1 97 39 LYS B CA 1
ATOM 3657 C C . LYS B 1 39 ? 3.334 -5.922 -12.148 1 97 39 LYS B C 1
ATOM 3659 O O . LYS B 1 39 ? 2.426 -6.73 -11.953 1 97 39 LYS B O 1
ATOM 3664 N N . GLN B 1 40 ? 3.477 -4.895 -11.461 1 97.81 40 GLN B N 1
ATOM 3665 C CA . GLN B 1 40 ? 2.633 -4.66 -10.297 1 97.81 40 GLN B CA 1
ATOM 3666 C C . GLN B 1 40 ? 1.305 -4.023 -10.695 1 97.81 40 GLN B C 1
ATOM 3668 O O . GLN B 1 40 ? 1.258 -3.191 -11.609 1 97.81 40 GLN B O 1
ATOM 3673 N N . MET B 1 41 ? 0.284 -4.391 -10.086 1 98.31 41 MET B N 1
ATOM 3674 C CA . MET B 1 41 ? -1.059 -3.834 -10.227 1 98.31 41 MET B CA 1
ATOM 3675 C C . MET B 1 41 ? -1.82 -3.922 -8.906 1 98.31 41 MET B C 1
ATOM 3677 O O . MET B 1 41 ? -1.332 -4.512 -7.941 1 98.31 41 MET B O 1
ATOM 3681 N N . SER B 1 42 ? -2.936 -3.277 -8.805 1 98.31 42 SER B N 1
ATOM 3682 C CA . SER B 1 42 ? -3.762 -3.309 -7.605 1 98.31 42 SER B CA 1
ATOM 3683 C C . SER B 1 42 ? -5.246 -3.293 -7.953 1 98.31 42 SER B C 1
ATOM 3685 O O . SER B 1 42 ? -5.656 -2.645 -8.922 1 98.31 42 SER B O 1
ATOM 3687 N N . THR B 1 43 ? -6.016 -4.02 -7.223 1 98.38 43 THR B N 1
ATOM 3688 C CA . THR B 1 43 ? -7.469 -4.039 -7.363 1 98.38 43 THR B CA 1
ATOM 3689 C C . THR B 1 43 ? -8.133 -3.32 -6.195 1 98.38 43 THR B C 1
ATOM 3691 O O . THR B 1 43 ? -7.504 -3.084 -5.164 1 98.38 43 THR B O 1
ATOM 3694 N N . PRO B 1 44 ? -9.352 -2.955 -6.344 1 98.12 44 PRO B N 1
ATOM 3695 C CA . PRO B 1 44 ? -10.07 -2.291 -5.25 1 98.12 44 PRO B CA 1
ATOM 3696 C C . PRO B 1 44 ? -10.156 -3.152 -3.994 1 98.12 44 PRO B C 1
ATOM 3698 O O . PRO B 1 44 ? -10.141 -4.383 -4.082 1 98.12 44 PRO B O 1
ATOM 3701 N N . ILE B 1 45 ? -10.258 -2.451 -2.871 1 98.5 45 ILE B N 1
ATOM 3702 C CA . ILE B 1 45 ? -10.414 -3.1 -1.574 1 98.5 45 ILE B CA 1
ATOM 3703 C C . ILE B 1 45 ? -11.789 -3.771 -1.498 1 98.5 45 ILE B C 1
ATOM 3705 O O . ILE B 1 45 ? -11.938 -4.82 -0.866 1 98.5 45 ILE B O 1
ATOM 3709 N N . VAL B 1 46 ? -12.758 -3.162 -2.092 1 97.56 46 VAL B N 1
ATOM 3710 C CA . VAL B 1 46 ? -14.141 -3.629 -2.041 1 97.56 46 VAL B CA 1
ATOM 3711 C C . VAL B 1 46 ? -14.57 -4.121 -3.422 1 97.56 46 VAL B C 1
ATOM 3713 O O . VAL B 1 46 ? -14.344 -3.443 -4.426 1 97.56 46 VAL B O 1
ATOM 3716 N N . GLU B 1 47 ? -15.133 -5.316 -3.465 1 97.5 47 GLU B N 1
ATOM 3717 C CA . GLU B 1 47 ? -15.711 -5.93 -4.66 1 97.5 47 GLU B CA 1
ATOM 3718 C C . GLU B 1 47 ? -17.156 -6.359 -4.418 1 97.5 47 GLU B C 1
ATOM 3720 O O . GLU B 1 47 ? -17.609 -6.398 -3.275 1 97.5 47 GLU B O 1
ATOM 3725 N N . TYR B 1 48 ? -17.875 -6.578 -5.543 1 96.31 48 TYR B N 1
ATOM 3726 C CA . TYR B 1 48 ? -19.141 -7.258 -5.359 1 96.31 48 TYR B CA 1
ATOM 3727 C C . TYR B 1 48 ? -18.953 -8.617 -4.711 1 96.31 48 TYR B C 1
ATOM 3729 O O . TYR B 1 48 ? -18.031 -9.359 -5.062 1 96.31 48 TYR B O 1
ATOM 3737 N N . THR B 1 49 ? -19.844 -8.969 -3.801 1 95.06 49 THR B N 1
ATOM 3738 C CA . THR B 1 49 ? -19.734 -10.242 -3.098 1 95.06 49 THR B CA 1
ATOM 3739 C C . THR B 1 49 ? -19.75 -11.406 -4.082 1 95.06 49 THR B C 1
ATOM 3741 O O . THR B 1 49 ? -19.094 -12.422 -3.863 1 95.06 49 THR B O 1
ATOM 3744 N N . LYS B 1 50 ? -20.453 -11.25 -5.168 1 94.19 50 LYS B N 1
ATOM 3745 C CA . LYS B 1 50 ? -20.625 -12.312 -6.156 1 94.19 50 LYS B CA 1
ATOM 3746 C C . LYS B 1 50 ? -19.281 -12.703 -6.773 1 94.19 50 LYS B C 1
ATOM 3748 O O . LYS B 1 50 ? -19.125 -13.82 -7.273 1 94.19 50 LYS B O 1
ATOM 3753 N N . VAL B 1 51 ? -18.281 -11.789 -6.766 1 95.62 51 VAL B N 1
ATOM 3754 C CA . VAL B 1 51 ? -16.938 -12.109 -7.246 1 95.62 51 VAL B CA 1
ATOM 3755 C C . VAL B 1 51 ? -16.375 -13.289 -6.461 1 95.62 51 VAL B C 1
ATOM 3757 O O . VAL B 1 51 ? -15.812 -14.219 -7.047 1 95.62 51 VAL B O 1
ATOM 3760 N N . PHE B 1 52 ? -16.625 -13.328 -5.227 1 94.25 52 PHE B N 1
ATOM 3761 C CA . PHE B 1 52 ? -16.047 -14.336 -4.348 1 94.25 52 PHE B CA 1
ATOM 3762 C C . PHE B 1 52 ? -16.953 -15.555 -4.246 1 94.25 52 PHE B C 1
ATOM 3764 O O . PHE B 1 52 ? -16.469 -16.672 -4.094 1 94.25 52 PHE B O 1
ATOM 3771 N N . ASN B 1 53 ? -18.234 -15.336 -4.363 1 91.12 53 ASN B N 1
ATOM 3772 C CA . ASN B 1 53 ? -19.156 -16.469 -4.395 1 91.12 53 ASN B CA 1
ATOM 3773 C C . ASN B 1 53 ? -18.891 -17.375 -5.586 1 91.12 53 ASN B C 1
ATOM 3775 O O . ASN B 1 53 ? -18.938 -18.609 -5.461 1 91.12 53 ASN B O 1
ATOM 3779 N N . ARG B 1 54 ? -18.609 -16.766 -6.629 1 88.5 54 ARG B N 1
ATOM 3780 C CA . ARG B 1 54 ? -18.391 -17.531 -7.855 1 88.5 54 ARG B CA 1
ATOM 3781 C C . ARG B 1 54 ? -17.031 -18.203 -7.84 1 88.5 54 ARG B C 1
ATOM 3783 O O . ARG B 1 54 ? -16.875 -19.297 -8.391 1 88.5 54 ARG B O 1
ATOM 3790 N N . SER B 1 55 ? -16.047 -17.578 -7.293 1 88.62 55 SER B N 1
ATOM 3791 C CA . SER B 1 55 ? -14.688 -18.078 -7.367 1 88.62 55 SER B CA 1
ATOM 3792 C C . SER B 1 55 ? -14.43 -19.141 -6.301 1 88.62 55 SER B C 1
ATOM 3794 O O . SER B 1 55 ? -13.938 -20.234 -6.605 1 88.62 55 SER B O 1
ATOM 3796 N N . MET B 1 56 ? -14.75 -18.922 -5.102 1 83.75 56 MET B N 1
ATOM 3797 C CA . MET B 1 56 ? -14.383 -19.781 -3.984 1 83.75 56 MET B CA 1
ATOM 3798 C C . MET B 1 56 ? -15.484 -20.797 -3.686 1 83.75 56 MET B C 1
ATOM 3800 O O . MET B 1 56 ? -15.242 -21.812 -3.047 1 83.75 56 MET B O 1
ATOM 3804 N N . GLY B 1 57 ? -16.609 -20.578 -4.207 1 78.44 57 GLY B N 1
ATOM 3805 C CA . GLY B 1 57 ? -17.703 -21.469 -3.928 1 78.44 57 GLY B CA 1
ATOM 3806 C C . GLY B 1 57 ? -18.359 -21.219 -2.582 1 78.44 57 GLY B C 1
ATOM 3807 O O . GLY B 1 57 ? -17.688 -20.828 -1.624 1 78.44 57 GLY B O 1
ATOM 3808 N N . GLU B 1 58 ? -19.516 -21.547 -2.443 1 73.44 58 GLU B N 1
ATOM 3809 C CA . GLU B 1 58 ? -20.312 -21.281 -1.248 1 73.44 58 GLU B CA 1
ATOM 3810 C C . GLU B 1 58 ? -19.875 -22.156 -0.084 1 73.44 58 GLU B C 1
ATOM 3812 O O . GLU B 1 58 ? -20.078 -21.812 1.08 1 73.44 58 GLU B O 1
ATOM 3817 N N . SER B 1 59 ? -19.234 -23.188 -0.432 1 71.12 59 SER B N 1
ATOM 3818 C CA . SER B 1 59 ? -18.859 -24.156 0.604 1 71.12 59 SER B CA 1
ATOM 3819 C C . SER B 1 59 ? -17.5 -23.828 1.212 1 71.12 59 SER B C 1
ATOM 3821 O O . SER B 1 59 ? -17.109 -24.422 2.213 1 71.12 59 SER B O 1
ATOM 3823 N N . SER B 1 60 ? -16.875 -22.875 0.653 1 79 60 SER B N 1
ATOM 3824 C CA . SER B 1 60 ? -15.586 -22.516 1.222 1 79 60 SER B CA 1
ATOM 3825 C C . SER B 1 60 ? -15.75 -21.859 2.592 1 79 60 SER B C 1
ATOM 3827 O O . SER B 1 60 ? -16.703 -21.109 2.82 1 79 60 SER B O 1
ATOM 3829 N N . ASP B 1 61 ? -14.789 -22.078 3.49 1 78.06 61 ASP B N 1
ATOM 3830 C CA . ASP B 1 61 ? -14.797 -21.484 4.82 1 78.06 61 ASP B CA 1
ATOM 3831 C C . ASP B 1 61 ? -14.766 -19.953 4.738 1 78.06 61 ASP B C 1
ATOM 3833 O O . ASP B 1 61 ? -15.383 -19.266 5.555 1 78.06 61 ASP B O 1
ATOM 3837 N N . VAL B 1 62 ? -14.148 -19.469 3.762 1 80.19 62 VAL B N 1
ATOM 3838 C CA . VAL B 1 62 ? -14.023 -18.031 3.592 1 80.19 62 VAL B CA 1
ATOM 3839 C C . VAL B 1 62 ? -15.398 -17.422 3.303 1 80.19 62 VAL B C 1
ATOM 3841 O O . VAL B 1 62 ? -15.812 -16.469 3.961 1 80.19 62 VAL B O 1
ATOM 3844 N N . ILE B 1 63 ? -16.125 -17.969 2.451 1 81.06 63 ILE B N 1
ATOM 3845 C CA . ILE B 1 63 ? -17.406 -17.422 2.031 1 81.06 63 ILE B CA 1
ATOM 3846 C C . ILE B 1 63 ? -18.453 -17.672 3.111 1 81.06 63 ILE B C 1
ATOM 3848 O O . ILE B 1 63 ? -19.25 -16.797 3.436 1 81.06 63 ILE B O 1
ATOM 3852 N N . SER B 1 64 ? -18.375 -18.766 3.686 1 78.75 64 SER B N 1
ATOM 3853 C CA . SER B 1 64 ? -19.438 -19.156 4.609 1 78.75 64 SER B CA 1
ATOM 3854 C C . SER B 1 64 ? -19.266 -18.484 5.965 1 78.75 64 SER B C 1
ATOM 3856 O O . SER B 1 64 ? -20.25 -18.172 6.637 1 78.75 64 SER B O 1
ATOM 3858 N N . LYS B 1 65 ? -18.031 -18.156 6.301 1 81.44 65 LYS B N 1
ATOM 3859 C CA . LYS B 1 65 ? -17.828 -17.766 7.695 1 81.44 65 LYS B CA 1
ATOM 3860 C C . LYS B 1 65 ? -16.984 -16.5 7.797 1 81.44 65 LYS B C 1
ATOM 3862 O O . LYS B 1 65 ? -17.141 -15.719 8.742 1 81.44 65 LYS B O 1
ATOM 3867 N N . GLU B 1 66 ? -16.125 -16.297 6.836 1 89.38 66 GLU B N 1
ATOM 3868 C CA . GLU B 1 66 ? -15.039 -15.375 7.133 1 89.38 66 GLU B CA 1
ATOM 3869 C C . GLU B 1 66 ? -15.148 -14.102 6.289 1 89.38 66 GLU B C 1
ATOM 3871 O O . GLU B 1 66 ? -14.422 -13.133 6.523 1 89.38 66 GLU B O 1
ATOM 3876 N N . ILE B 1 67 ? -16.031 -14.031 5.398 1 92.25 67 ILE B N 1
ATOM 3877 C CA . ILE B 1 67 ? -16.078 -12.914 4.457 1 92.25 67 ILE B CA 1
ATOM 3878 C C . ILE B 1 67 ? -16.75 -11.711 5.113 1 92.25 67 ILE B C 1
ATOM 3880 O O . ILE B 1 67 ? -17.734 -11.852 5.844 1 92.25 67 ILE B O 1
ATOM 3884 N N . TYR B 1 68 ? -16.109 -10.508 5.012 1 93.56 68 TYR B N 1
ATOM 3885 C CA . TYR B 1 68 ? -16.75 -9.25 5.375 1 93.56 68 TYR B CA 1
ATOM 3886 C C . TYR B 1 68 ? -17.672 -8.766 4.262 1 93.56 68 TYR B C 1
ATOM 3888 O O . TYR B 1 68 ? -17.25 -7.988 3.398 1 93.56 68 TYR B O 1
ATOM 3896 N N . SER B 1 69 ? -18.891 -9.188 4.305 1 93 69 SER B N 1
ATOM 3897 C CA . SER B 1 69 ? -19.875 -8.805 3.305 1 93 69 SER B CA 1
ATOM 3898 C C . SER B 1 69 ? -20.953 -7.914 3.912 1 93 69 SER B C 1
ATOM 3900 O O . SER B 1 69 ? -21.375 -8.133 5.051 1 93 69 SER B O 1
ATOM 3902 N N . PHE B 1 70 ? -21.406 -6.887 3.193 1 93.19 70 PHE B N 1
ATOM 3903 C CA . PHE B 1 70 ? -22.422 -5.953 3.67 1 93.19 70 PHE B CA 1
ATOM 3904 C C . PHE B 1 70 ? -23.188 -5.332 2.5 1 93.19 70 PHE B C 1
ATOM 3906 O O . PHE B 1 70 ? -22.766 -5.453 1.349 1 93.19 70 PHE B O 1
ATOM 3913 N N . LEU B 1 71 ? -24.266 -4.719 2.783 1 92.25 71 LEU B N 1
ATOM 3914 C CA . LEU B 1 71 ? -25.047 -3.992 1.787 1 92.25 71 LEU B CA 1
ATOM 3915 C C . LEU B 1 71 ? -24.531 -2.566 1.63 1 92.25 71 LEU B C 1
ATOM 3917 O O . LEU B 1 71 ? -24.359 -1.854 2.621 1 92.25 71 LEU B O 1
ATOM 3921 N N . ASP B 1 72 ? -24.297 -2.227 0.438 1 88.75 72 ASP B N 1
ATOM 3922 C CA . ASP B 1 72 ? -23.844 -0.85 0.225 1 88.75 72 ASP B CA 1
ATOM 3923 C C . ASP B 1 72 ? -25.047 0.091 0.083 1 88.75 72 ASP B C 1
ATOM 3925 O O . ASP B 1 72 ? -26.188 -0.317 0.285 1 88.75 72 ASP B O 1
ATOM 3929 N N . LYS B 1 73 ? -24.781 1.36 -0.164 1 87.56 73 LYS B N 1
ATOM 3930 C CA . LYS B 1 73 ? -25.828 2.371 -0.219 1 87.56 73 LYS B CA 1
ATOM 3931 C C . LYS B 1 73 ? -26.766 2.125 -1.398 1 87.56 73 LYS B C 1
ATOM 3933 O O . LYS B 1 73 ? -27.906 2.596 -1.4 1 87.56 73 LYS B O 1
ATOM 3938 N N . SER B 1 74 ? -26.344 1.419 -2.432 1 88.19 74 SER B N 1
ATOM 3939 C CA . SER B 1 74 ? -27.172 1.065 -3.58 1 88.19 74 SER B CA 1
ATOM 3940 C C . SER B 1 74 ? -27.875 -0.271 -3.365 1 88.19 74 SER B C 1
ATOM 3942 O O . SER B 1 74 ? -28.422 -0.845 -4.305 1 88.19 74 SER B O 1
ATOM 3944 N N . ASN B 1 75 ? -27.703 -0.869 -2.258 1 91.31 75 ASN B N 1
ATOM 3945 C CA . ASN B 1 75 ? -28.328 -2.135 -1.865 1 91.31 75 ASN B CA 1
ATOM 3946 C C . ASN B 1 75 ? -27.703 -3.312 -2.609 1 91.31 75 ASN B C 1
ATOM 3948 O O . ASN B 1 75 ? -28.391 -4.273 -2.943 1 91.31 75 ASN B O 1
ATOM 3952 N N . ASP B 1 76 ? -26.516 -3.123 -2.994 1 92.31 76 ASP B N 1
ATOM 3953 C CA . ASP B 1 76 ? -25.734 -4.23 -3.543 1 92.31 76 ASP B CA 1
ATOM 3954 C C . ASP B 1 76 ? -24.875 -4.887 -2.467 1 92.31 76 ASP B C 1
ATOM 3956 O O . ASP B 1 76 ? -24.328 -4.199 -1.597 1 92.31 76 ASP B O 1
ATOM 3960 N N . PHE B 1 77 ? -24.828 -6.195 -2.555 1 94.25 77 PHE B N 1
ATOM 3961 C CA . PHE B 1 77 ? -23.922 -6.891 -1.652 1 94.25 77 PHE B CA 1
ATOM 3962 C C . PHE B 1 77 ? -22.469 -6.711 -2.1 1 94.25 77 PHE B C 1
ATOM 3964 O O . PHE B 1 77 ? -22.094 -7.113 -3.205 1 94.25 77 PHE B O 1
ATOM 3971 N N . VAL B 1 78 ? -21.703 -6.125 -1.229 1 96.06 78 VAL B N 1
ATOM 3972 C CA . VAL B 1 78 ? -20.281 -5.902 -1.51 1 96.06 78 VAL B CA 1
ATOM 3973 C C . VAL B 1 78 ? -19.438 -6.473 -0.378 1 96.06 78 VAL B C 1
ATOM 3975 O O . VAL B 1 78 ? -19.938 -6.719 0.722 1 96.06 78 VAL B O 1
ATOM 3978 N N . ALA B 1 79 ? -18.203 -6.789 -0.66 1 96.38 79 ALA B N 1
ATOM 3979 C CA . ALA B 1 79 ? -17.344 -7.438 0.327 1 96.38 79 ALA B CA 1
ATOM 3980 C C . ALA B 1 79 ? -15.922 -6.863 0.287 1 96.38 79 ALA B C 1
ATOM 3982 O O . ALA B 1 79 ? -15.43 -6.484 -0.778 1 96.38 79 ALA B O 1
ATOM 3983 N N . LEU B 1 80 ? -15.336 -6.711 1.515 1 97.44 80 LEU B N 1
ATOM 3984 C CA . LEU B 1 80 ? -13.883 -6.535 1.552 1 97.44 80 LEU B CA 1
ATOM 3985 C C . LEU B 1 80 ? -13.18 -7.758 0.982 1 97.44 80 LEU B C 1
ATOM 3987 O O . LEU B 1 80 ? -13.539 -8.898 1.293 1 97.44 80 LEU B O 1
ATOM 3991 N N . ARG B 1 81 ? -12.227 -7.535 0.125 1 97.88 81 ARG B N 1
ATOM 3992 C CA . ARG B 1 81 ? -11.586 -8.664 -0.549 1 97.88 81 ARG B CA 1
ATOM 3993 C C . ARG B 1 81 ? -10.922 -9.594 0.455 1 97.88 81 ARG B C 1
ATOM 3995 O O . ARG B 1 81 ? -10.086 -9.164 1.251 1 97.88 81 ARG B O 1
ATOM 4002 N N . PRO B 1 82 ? -11.164 -10.898 0.389 1 96.31 82 PRO B N 1
ATOM 4003 C CA . PRO B 1 82 ? -10.484 -11.859 1.261 1 96.31 82 PRO B CA 1
ATOM 4004 C C . PRO B 1 82 ? -9.211 -12.414 0.638 1 96.31 82 PRO B C 1
ATOM 4006 O O . PRO B 1 82 ? -8.469 -13.148 1.296 1 96.31 82 PRO B O 1
ATOM 4009 N N . GLU B 1 83 ? -8.992 -12.094 -0.637 1 94.94 83 GLU B N 1
ATOM 4010 C CA . GLU B 1 83 ? -7.832 -12.539 -1.399 1 94.94 83 GLU B CA 1
ATOM 4011 C C . GLU B 1 83 ? -7.668 -11.727 -2.678 1 94.94 83 GLU B C 1
ATOM 4013 O O . GLU B 1 83 ? -8.547 -10.938 -3.041 1 94.94 83 GLU B O 1
ATOM 4018 N N . PHE B 1 84 ? -6.602 -11.906 -3.369 1 97.81 84 PHE B N 1
ATOM 4019 C CA . PHE B 1 84 ? -6.309 -11.117 -4.559 1 97.81 84 PHE B CA 1
ATOM 4020 C C . PHE B 1 84 ? -6.73 -11.867 -5.82 1 97.81 84 PHE B C 1
ATOM 4022 O O . PHE B 1 84 ? -7.09 -11.242 -6.824 1 97.81 84 PHE B O 1
ATOM 4029 N N . THR B 1 85 ? -6.617 -13.195 -5.84 1 97.88 85 THR B N 1
ATOM 4030 C CA . THR B 1 85 ? -6.695 -13.984 -7.066 1 97.88 85 THR B CA 1
ATOM 4031 C C . THR B 1 85 ? -8.016 -13.727 -7.789 1 97.88 85 THR B C 1
ATOM 4033 O O . THR B 1 85 ? -8.031 -13.391 -8.977 1 97.88 85 THR B O 1
ATOM 4036 N N . ALA B 1 86 ? -9.133 -13.875 -7.062 1 96.75 86 ALA B N 1
ATOM 4037 C CA . ALA B 1 86 ? -10.445 -13.656 -7.668 1 96.75 86 ALA B CA 1
ATOM 4038 C C . ALA B 1 86 ? -10.57 -12.234 -8.211 1 96.75 86 ALA B C 1
ATOM 4040 O O . ALA B 1 86 ? -11.172 -12.023 -9.266 1 96.75 86 ALA B O 1
ATOM 4041 N N . CYS B 1 87 ? -10.039 -11.289 -7.461 1 98.25 87 CYS B N 1
ATOM 4042 C CA . CYS B 1 87 ? -10.094 -9.891 -7.871 1 98.25 87 CYS B CA 1
ATOM 4043 C C . CYS B 1 87 ? -9.297 -9.664 -9.148 1 98.25 87 CYS B C 1
ATOM 4045 O O . CYS B 1 87 ? -9.727 -8.914 -10.031 1 98.25 87 CYS B O 1
ATOM 4047 N N . ILE B 1 88 ? -8.156 -10.281 -9.25 1 98.5 88 ILE B N 1
ATOM 4048 C CA . ILE B 1 88 ? -7.285 -10.125 -10.406 1 98.5 88 ILE B CA 1
ATOM 4049 C C . ILE B 1 88 ? -7.93 -10.766 -11.633 1 98.5 88 ILE B C 1
ATOM 4051 O O . ILE B 1 88 ? -7.887 -10.203 -12.727 1 98.5 88 ILE B O 1
ATOM 4055 N N . ILE B 1 89 ? -8.547 -11.922 -11.469 1 97.88 89 ILE B N 1
ATOM 4056 C CA . ILE B 1 89 ? -9.234 -12.562 -12.586 1 97.88 89 ILE B CA 1
ATOM 4057 C C . ILE B 1 89 ? -10.445 -11.727 -12.992 1 97.88 89 ILE B C 1
ATOM 4059 O O . ILE B 1 89 ? -10.734 -11.586 -14.18 1 97.88 89 ILE B O 1
ATOM 4063 N N . ARG B 1 90 ? -11.195 -11.219 -12.023 1 98 90 ARG B N 1
ATOM 4064 C CA . ARG B 1 90 ? -12.25 -10.266 -12.344 1 98 90 ARG B CA 1
ATOM 4065 C C . ARG B 1 90 ? -11.703 -9.102 -13.164 1 98 90 ARG B C 1
ATOM 4067 O O . ARG B 1 90 ? -12.32 -8.68 -14.141 1 98 90 ARG B O 1
ATOM 4074 N N . SER B 1 91 ? -10.586 -8.531 -12.75 1 98.19 91 SER B N 1
ATOM 4075 C CA . SER B 1 91 ? -9.938 -7.434 -13.461 1 98.19 91 SER B CA 1
ATOM 4076 C C . SER B 1 91 ? -9.594 -7.824 -14.891 1 98.19 91 SER B C 1
ATOM 4078 O O . SER B 1 91 ? -9.766 -7.031 -15.82 1 98.19 91 SER B O 1
ATOM 4080 N N . LEU B 1 92 ? -9.047 -9.055 -15.07 1 97.62 92 LEU B N 1
ATOM 4081 C CA . LEU B 1 92 ? -8.75 -9.578 -16.391 1 97.62 92 LEU B CA 1
ATOM 4082 C C . LEU B 1 92 ? -9.984 -9.555 -17.281 1 97.62 92 LEU B C 1
ATOM 4084 O O . LEU B 1 92 ? -9.922 -9.102 -18.438 1 97.62 92 LEU B O 1
ATOM 4088 N N . ILE B 1 93 ? -11.094 -10.023 -16.75 1 96.38 93 ILE B N 1
ATOM 4089 C CA . ILE B 1 93 ? -12.336 -10.164 -17.5 1 96.38 93 ILE B CA 1
ATOM 4090 C C . ILE B 1 93 ? -12.914 -8.789 -17.797 1 96.38 93 ILE B C 1
ATOM 4092 O O . ILE B 1 93 ? -13.203 -8.461 -18.953 1 96.38 93 ILE B O 1
ATOM 4096 N N . SER B 1 94 ? -13.039 -7.965 -16.781 1 96.75 94 SER B N 1
ATOM 4097 C CA . SER B 1 94 ? -13.734 -6.688 -16.922 1 96.75 94 SER B CA 1
ATOM 4098 C C . SER B 1 94 ? -12.938 -5.711 -17.766 1 96.75 94 SER B C 1
ATOM 4100 O O . SER B 1 94 ? -13.508 -4.859 -18.453 1 96.75 94 SER B O 1
ATOM 4102 N N . ASN B 1 95 ? -11.656 -5.816 -17.719 1 96.81 95 ASN B N 1
ATOM 4103 C CA . ASN B 1 95 ? -10.82 -4.93 -18.531 1 96.81 95 ASN B CA 1
ATOM 4104 C C . ASN B 1 95 ? -10.508 -5.535 -19.891 1 96.81 95 ASN B C 1
ATOM 4106 O O . ASN B 1 95 ? -9.758 -4.949 -20.672 1 96.81 95 ASN B O 1
ATOM 4110 N N . ARG B 1 96 ? -11 -6.68 -20.234 1 95.5 96 ARG B N 1
ATOM 4111 C CA . ARG B 1 96 ? -10.836 -7.352 -21.516 1 95.5 96 ARG B CA 1
ATOM 4112 C C . ARG B 1 96 ? -9.359 -7.48 -21.875 1 95.5 96 ARG B C 1
ATOM 4114 O O . ARG B 1 96 ? -8.945 -7.086 -22.969 1 95.5 96 ARG B O 1
ATOM 4121 N N . LEU B 1 97 ? -8.625 -8.078 -20.922 1 95.88 97 LEU B N 1
ATOM 4122 C CA . LEU B 1 97 ? -7.18 -8.141 -21.078 1 95.88 97 LEU B CA 1
ATOM 4123 C C . LEU B 1 97 ? -6.773 -9.438 -21.781 1 95.88 97 LEU B C 1
ATOM 4125 O O . LEU B 1 97 ? -5.586 -9.766 -21.844 1 95.88 97 LEU B O 1
ATOM 4129 N N . GLN B 1 98 ? -7.656 -10.18 -22.344 1 93.19 98 GLN B N 1
ATOM 4130 C CA . GLN B 1 98 ? -7.383 -11.492 -22.922 1 93.19 98 GLN B CA 1
ATOM 4131 C C . GLN B 1 98 ? -6.418 -11.383 -24.094 1 93.19 98 GLN B C 1
ATOM 4133 O O . GLN B 1 98 ? -5.602 -12.281 -24.312 1 93.19 98 GLN B O 1
ATOM 4138 N N . HIS B 1 99 ? -6.488 -10.312 -24.797 1 91.88 99 HIS B N 1
ATOM 4139 C CA . HIS B 1 99 ? -5.648 -10.141 -25.969 1 91.88 99 HIS B CA 1
ATOM 4140 C C . HIS B 1 99 ? -4.195 -9.891 -25.578 1 91.88 99 HIS B C 1
ATOM 4142 O O . HIS B 1 99 ? -3.299 -9.984 -26.422 1 91.88 99 HIS B O 1
ATOM 4148 N N . LYS B 1 100 ? -3.918 -9.68 -24.312 1 93.69 100 LYS B N 1
ATOM 4149 C CA . LYS B 1 100 ? -2.574 -9.352 -23.844 1 93.69 100 LYS B CA 1
ATOM 4150 C C . LYS B 1 100 ? -1.916 -10.555 -23.172 1 93.69 100 LYS B C 1
ATOM 4152 O O . LYS B 1 100 ? -0.819 -10.445 -22.625 1 93.69 100 LYS B O 1
ATOM 4157 N N . LEU B 1 101 ? -2.541 -11.695 -23.172 1 94.81 101 LEU B N 1
ATOM 4158 C CA . LEU B 1 101 ? -2.008 -12.891 -22.531 1 94.81 101 LEU B CA 1
ATOM 4159 C C . LEU B 1 101 ? -0.763 -13.391 -23.25 1 94.81 101 LEU B C 1
ATOM 4161 O O . LEU B 1 101 ? -0.664 -13.273 -24.484 1 94.81 101 LEU B O 1
ATOM 4165 N N . PRO B 1 102 ? 0.162 -13.906 -22.531 1 96.38 102 PRO B N 1
ATOM 4166 C CA . PRO B 1 102 ? 0.183 -14.156 -21.094 1 96.38 102 PRO B CA 1
ATOM 4167 C C . PRO B 1 102 ? 0.535 -12.906 -20.281 1 96.38 102 PRO B C 1
ATOM 4169 O O . PRO B 1 102 ? 1.201 -12 -20.797 1 96.38 102 PRO B O 1
ATOM 4172 N N . LEU B 1 103 ? 0.028 -12.875 -19.047 1 97.06 103 LEU B N 1
ATOM 4173 C CA . LEU B 1 103 ? 0.237 -11.75 -18.141 1 97.06 103 LEU B CA 1
ATOM 4174 C C . LEU B 1 103 ? 0.82 -12.227 -16.812 1 97.06 103 LEU B C 1
ATOM 4176 O O . LEU B 1 103 ? 0.439 -13.281 -16.297 1 97.06 103 LEU B O 1
ATOM 4180 N N . LYS B 1 104 ? 1.737 -11.531 -16.25 1 97.75 104 LYS B N 1
ATOM 4181 C CA . LYS B 1 104 ? 2.314 -11.75 -14.93 1 97.75 104 LYS B CA 1
ATOM 4182 C C . LYS B 1 104 ? 2.094 -10.547 -14.023 1 97.75 104 LYS B C 1
ATOM 4184 O O . LYS B 1 104 ? 2.676 -9.484 -14.242 1 97.75 104 LYS B O 1
ATOM 4189 N N . PHE B 1 105 ? 1.309 -10.742 -12.977 1 98.75 105 PHE B N 1
ATOM 4190 C CA . PHE B 1 105 ? 0.953 -9.633 -12.094 1 98.75 105 PHE B CA 1
ATOM 4191 C C . PHE B 1 105 ? 1.486 -9.867 -10.688 1 98.75 105 PHE B C 1
ATOM 4193 O O . PHE B 1 105 ? 1.436 -10.992 -10.172 1 98.75 105 PHE B O 1
ATOM 4200 N N . PHE B 1 106 ? 2.064 -8.875 -10.125 1 98.81 106 PHE B N 1
ATOM 4201 C CA . PHE B 1 106 ? 2.383 -8.789 -8.711 1 98.81 106 PHE B CA 1
ATOM 4202 C C . PHE B 1 106 ? 1.448 -7.812 -8 1 98.81 106 PHE B C 1
ATOM 4204 O O . PHE B 1 106 ? 1.233 -6.695 -8.477 1 98.81 106 PHE B O 1
ATOM 4211 N N . SER B 1 107 ? 0.808 -8.211 -6.957 1 98.81 107 SER B N 1
ATOM 4212 C CA . SER B 1 107 ? -0.027 -7.352 -6.129 1 98.81 107 SER B CA 1
ATOM 4213 C C . SER B 1 107 ? 0.31 -7.512 -4.648 1 98.81 107 SER B C 1
ATOM 4215 O O . SER B 1 107 ? 0.757 -8.578 -4.223 1 98.81 107 SER B O 1
ATOM 4217 N N . THR B 1 108 ? 0.143 -6.473 -3.908 1 98.75 108 THR B N 1
ATOM 4218 C CA . THR B 1 108 ? 0.336 -6.496 -2.463 1 98.75 108 THR B CA 1
ATOM 4219 C C . THR B 1 108 ? -0.649 -5.559 -1.77 1 98.75 108 THR B C 1
ATOM 4221 O O . THR B 1 108 ? -1.168 -4.629 -2.387 1 98.75 108 THR B O 1
ATOM 4224 N N . GLY B 1 109 ? -0.926 -5.777 -0.596 1 98.06 109 GLY B N 1
ATOM 4225 C CA . GLY B 1 109 ? -1.83 -4.953 0.191 1 98.06 109 GLY B CA 1
ATOM 4226 C C . GLY B 1 109 ? -2.68 -5.758 1.158 1 98.06 109 GLY B C 1
ATOM 4227 O O . GLY B 1 109 ? -2.455 -6.953 1.344 1 98.06 109 GLY B O 1
ATOM 4228 N N . PRO B 1 110 ? -3.641 -5.105 1.79 1 98.31 110 PRO B N 1
ATOM 4229 C CA . PRO B 1 110 ? -4.445 -5.77 2.816 1 98.31 110 PRO B CA 1
ATOM 4230 C C . PRO B 1 110 ? -5.531 -6.668 2.225 1 98.31 110 PRO B C 1
ATOM 4232 O O . PRO B 1 110 ? -6.086 -6.355 1.168 1 98.31 110 PRO B O 1
ATOM 4235 N N . VAL B 1 111 ? -5.789 -7.707 2.838 1 97.94 111 VAL B N 1
ATOM 4236 C CA . VAL B 1 111 ? -6.938 -8.578 2.633 1 97.94 111 VAL B CA 1
ATOM 4237 C C . VAL B 1 111 ? -7.652 -8.82 3.961 1 97.94 111 VAL B C 1
ATOM 4239 O O . VAL B 1 111 ? -7.098 -8.539 5.027 1 97.94 111 VAL B O 1
ATOM 4242 N N . PHE B 1 112 ? -8.883 -9.344 3.898 1 97.19 112 PHE B N 1
ATOM 4243 C CA . PHE B 1 112 ? -9.734 -9.32 5.086 1 97.19 112 PHE B CA 1
ATOM 4244 C C . PHE B 1 112 ? -10.414 -10.664 5.293 1 97.19 112 PHE B C 1
ATOM 4246 O O . PHE B 1 112 ? -11.086 -11.172 4.391 1 97.19 112 PHE B O 1
ATOM 4253 N N . ARG B 1 113 ? -10.273 -11.188 6.398 1 94.88 113 ARG B N 1
ATOM 4254 C CA . ARG B 1 113 ? -10.977 -12.391 6.816 1 94.88 113 ARG B CA 1
ATOM 4255 C C . ARG B 1 113 ? -11.414 -12.297 8.273 1 94.88 113 ARG B C 1
ATOM 4257 O O . ARG B 1 113 ? -10.617 -11.961 9.148 1 94.88 113 ARG B O 1
ATOM 4264 N N . TYR B 1 114 ? -12.703 -12.531 8.492 1 91.75 114 TYR B N 1
ATOM 4265 C CA . TYR B 1 114 ? -13.258 -12.461 9.836 1 91.75 114 TYR B CA 1
ATOM 4266 C C . TYR B 1 114 ? -12.922 -13.719 10.633 1 91.75 114 TYR B C 1
ATOM 4268 O O . TYR B 1 114 ? -13.805 -14.508 10.961 1 91.75 114 TYR B O 1
ATOM 4276 N N . ASP B 1 115 ? -11.703 -13.812 10.969 1 86.12 115 ASP B N 1
ATOM 4277 C CA . ASP B 1 115 ? -11.219 -14.953 11.727 1 86.12 115 ASP B CA 1
ATOM 4278 C C . ASP B 1 115 ? -10.922 -14.57 13.172 1 86.12 115 ASP B C 1
ATOM 4280 O O . ASP B 1 115 ? -10.969 -13.391 13.523 1 86.12 115 ASP B O 1
ATOM 4284 N N . ARG B 1 116 ? -10.781 -15.594 14 1 84.19 116 ARG B N 1
ATOM 4285 C CA . ARG B 1 116 ? -10.336 -15.328 15.367 1 84.19 116 ARG B CA 1
ATOM 4286 C C . ARG B 1 116 ? -8.875 -14.883 15.391 1 84.19 116 ARG B C 1
ATOM 4288 O O . ARG B 1 116 ? -7.98 -15.641 15.016 1 84.19 116 ARG B O 1
ATOM 4295 N N . PRO B 1 117 ? -8.703 -13.68 15.914 1 83.81 117 PRO B N 1
ATOM 4296 C CA . PRO B 1 117 ? -7.352 -13.125 15.844 1 83.81 117 PRO B CA 1
ATOM 4297 C C . PRO B 1 117 ? -6.359 -13.875 16.719 1 83.81 117 PRO B C 1
ATOM 4299 O O . PRO B 1 117 ? -6.707 -14.305 17.828 1 83.81 117 PRO B O 1
ATOM 4302 N N . GLN B 1 118 ? -5.176 -14.141 16.328 1 80.81 118 GLN B N 1
ATOM 4303 C CA . GLN B 1 118 ? -4.016 -14.695 17.016 1 80.81 118 GLN B CA 1
ATOM 4304 C C . GLN B 1 118 ? -2.717 -14.148 16.438 1 80.81 118 GLN B C 1
ATOM 4306 O O . GLN B 1 118 ? -2.74 -13.289 15.547 1 80.81 118 GLN B O 1
ATOM 4311 N N . ALA B 1 119 ? -1.633 -14.633 17.109 1 74.12 119 ALA B N 1
ATOM 4312 C CA . ALA B 1 119 ? -0.348 -14.156 16.594 1 74.12 119 ALA B CA 1
ATOM 4313 C C . ALA B 1 119 ? -0.162 -14.547 15.133 1 74.12 119 ALA B C 1
ATOM 4315 O O . ALA B 1 119 ? -0.284 -15.719 14.773 1 74.12 119 ALA B O 1
ATOM 4316 N N . GLY B 1 120 ? 0.033 -13.547 14.312 1 72.62 120 GLY B N 1
ATOM 4317 C CA . GLY B 1 120 ? 0.23 -13.797 12.898 1 72.62 120 GLY B CA 1
ATOM 4318 C C . GLY B 1 120 ? -1.071 -13.961 12.133 1 72.62 120 GLY B C 1
ATOM 4319 O O . GLY B 1 120 ? -1.062 -14.172 10.914 1 72.62 120 GLY B O 1
ATOM 4320 N N . ARG B 1 121 ? -2.156 -13.945 12.883 1 82.56 121 ARG B N 1
ATOM 4321 C CA . ARG B 1 121 ? -3.473 -14.055 12.258 1 82.56 121 ARG B CA 1
ATOM 4322 C C . ARG B 1 121 ? -4.359 -12.875 12.633 1 82.56 121 ARG B C 1
ATOM 4324 O O . ARG B 1 121 ? -4.82 -12.781 13.773 1 82.56 121 ARG B O 1
ATOM 4331 N N . GLN B 1 122 ? -4.566 -12.07 11.664 1 92.44 122 GLN B N 1
ATOM 4332 C CA . GLN B 1 122 ? -5.367 -10.859 11.828 1 92.44 122 GLN B CA 1
ATOM 4333 C C . GLN B 1 122 ? -6.559 -10.859 10.875 1 92.44 122 GLN B C 1
ATOM 4335 O O . GLN B 1 122 ? -6.609 -11.656 9.938 1 92.44 122 GLN B O 1
ATOM 4340 N N . ARG B 1 123 ? -7.523 -10.055 11.219 1 96 123 ARG B N 1
ATOM 4341 C CA . ARG B 1 123 ? -8.68 -9.93 10.336 1 96 123 ARG B CA 1
ATOM 4342 C C . ARG B 1 123 ? -8.359 -9.055 9.133 1 96 123 ARG B C 1
ATOM 4344 O O . ARG B 1 123 ? -8.945 -9.227 8.062 1 96 123 ARG B O 1
ATOM 4351 N N . GLN B 1 124 ? -7.57 -8.094 9.32 1 97.5 124 GLN B N 1
ATOM 4352 C CA . GLN B 1 124 ? -6.848 -7.414 8.258 1 97.5 124 GLN B CA 1
ATOM 4353 C C . GLN B 1 124 ? -5.367 -7.793 8.266 1 97.5 124 GLN B C 1
ATOM 4355 O O . GLN B 1 124 ? -4.664 -7.551 9.25 1 97.5 124 GLN B O 1
ATOM 4360 N N . PHE B 1 125 ? -4.941 -8.461 7.281 1 96.94 125 PHE B N 1
ATOM 4361 C CA . PHE B 1 125 ? -3.527 -8.789 7.117 1 96.94 125 PHE B CA 1
ATOM 4362 C C . PHE B 1 125 ? -3.066 -8.5 5.691 1 96.94 125 PHE B C 1
ATOM 4364 O O . PHE B 1 125 ? -3.854 -8.047 4.859 1 96.94 125 PHE B O 1
ATOM 4371 N N . HIS B 1 126 ? -1.826 -8.617 5.414 1 98.12 126 HIS B N 1
ATOM 4372 C CA . HIS B 1 126 ? -1.284 -8.195 4.125 1 98.12 126 HIS B CA 1
ATOM 4373 C C . HIS B 1 126 ? -0.675 -9.367 3.371 1 98.12 126 HIS B C 1
ATOM 4375 O O . HIS B 1 126 ? -0.114 -10.281 3.984 1 98.12 126 HIS B O 1
ATOM 4381 N N . GLN B 1 127 ? -0.831 -9.281 2.064 1 98.38 127 GLN B N 1
ATOM 4382 C CA . GLN B 1 127 ? -0.337 -10.398 1.266 1 98.38 127 GLN B CA 1
ATOM 4383 C C . GLN B 1 127 ? 0.588 -9.906 0.154 1 98.38 127 GLN B C 1
ATOM 4385 O O . GLN B 1 127 ? 0.452 -8.781 -0.326 1 98.38 127 GLN B O 1
ATOM 4390 N N . LEU B 1 128 ? 1.574 -10.695 -0.169 1 98.75 128 LEU B N 1
ATOM 4391 C CA . LEU B 1 128 ? 2.186 -10.727 -1.493 1 98.75 128 LEU B CA 1
ATOM 4392 C C . LEU B 1 128 ? 1.433 -11.68 -2.414 1 98.75 128 LEU B C 1
ATOM 4394 O O . LEU B 1 128 ? 1.076 -12.789 -2.01 1 98.75 128 LEU B O 1
ATOM 4398 N N . ASN B 1 129 ? 1.135 -11.234 -3.596 1 98.88 129 ASN B N 1
ATOM 4399 C CA . ASN B 1 129 ? 0.37 -12.078 -4.508 1 98.88 129 ASN B CA 1
ATOM 4400 C C . ASN B 1 129 ? 0.948 -12.047 -5.918 1 98.88 129 ASN B C 1
ATOM 4402 O O . ASN B 1 129 ? 1.153 -10.977 -6.488 1 98.88 129 ASN B O 1
ATOM 4406 N N . TYR B 1 130 ? 1.263 -13.18 -6.457 1 98.88 130 TYR B N 1
ATOM 4407 C CA . TYR B 1 130 ? 1.764 -13.328 -7.816 1 98.88 130 TYR B CA 1
ATOM 4408 C C . TYR B 1 130 ? 0.816 -14.172 -8.656 1 98.88 130 TYR B C 1
ATOM 4410 O O . TYR B 1 130 ? 0.38 -15.242 -8.227 1 98.88 130 TYR B O 1
ATOM 4418 N N . GLU B 1 131 ? 0.437 -13.695 -9.82 1 98.88 131 GLU B N 1
ATOM 4419 C CA . GLU B 1 131 ? -0.431 -14.422 -10.742 1 98.88 131 GLU B CA 1
ATOM 4420 C C . GLU B 1 131 ? 0.183 -14.492 -12.133 1 98.88 131 GLU B C 1
ATOM 4422 O O . GLU B 1 131 ? 0.468 -13.461 -12.75 1 98.88 131 GLU B O 1
ATOM 4427 N N . TYR B 1 132 ? 0.47 -15.664 -12.578 1 98.69 132 TYR B N 1
ATOM 4428 C CA . TYR B 1 132 ? 0.861 -15.938 -13.953 1 98.69 132 TYR B CA 1
ATOM 4429 C C . TYR B 1 132 ? -0.318 -16.469 -14.766 1 98.69 132 TYR B C 1
ATOM 4431 O O . TYR B 1 132 ? -0.72 -17.625 -14.602 1 98.69 132 TYR B O 1
ATOM 4439 N N . ILE B 1 133 ? -0.857 -15.656 -15.703 1 98.56 133 ILE B N 1
ATOM 4440 C CA . ILE B 1 133 ? -2.135 -15.93 -16.344 1 98.56 133 ILE B CA 1
ATOM 4441 C C . ILE B 1 133 ? -1.927 -16.109 -17.859 1 98.56 133 ILE B C 1
ATOM 4443 O O . ILE B 1 133 ? -1.27 -15.281 -18.5 1 98.56 133 ILE B O 1
ATOM 4447 N N . GLY B 1 134 ? -2.498 -17.156 -18.406 1 97.31 134 GLY B N 1
ATOM 4448 C CA . GLY B 1 134 ? -2.562 -17.297 -19.859 1 97.31 134 GLY B CA 1
ATOM 4449 C C . GLY B 1 134 ? -1.555 -18.281 -20.406 1 97.31 134 GLY B C 1
ATOM 4450 O O . GLY B 1 134 ? -1.42 -18.422 -21.625 1 97.31 134 GLY B O 1
ATOM 4451 N N . ALA B 1 135 ? -0.797 -19 -19.547 1 95.38 135 ALA B N 1
ATOM 4452 C CA . ALA B 1 135 ? 0.19 -19.984 -19.984 1 95.38 135 ALA B CA 1
ATOM 4453 C C . ALA B 1 135 ? 0.034 -21.297 -19.219 1 95.38 135 ALA B C 1
ATOM 4455 O O . ALA B 1 135 ? -0.039 -21.297 -17.984 1 95.38 135 ALA B O 1
ATOM 4456 N N . LYS B 1 136 ? -0.06 -22.344 -19.984 1 94.5 136 LYS B N 1
ATOM 4457 C CA . LYS B 1 136 ? -0.196 -23.656 -19.359 1 94.5 136 LYS B CA 1
ATOM 4458 C C . LYS B 1 136 ? 1.035 -24.516 -19.609 1 94.5 136 LYS B C 1
ATOM 4460 O O . LYS B 1 136 ? 1.485 -24.641 -20.75 1 94.5 136 LYS B O 1
ATOM 4465 N N . GLY B 1 137 ? 1.551 -25.094 -18.562 1 95.19 137 GLY B N 1
ATOM 4466 C CA . GLY B 1 137 ? 2.643 -26.047 -18.688 1 95.19 137 GLY B CA 1
ATOM 4467 C C . GLY B 1 137 ? 3.393 -26.266 -17.391 1 95.19 137 GLY B C 1
ATOM 4468 O O . GLY B 1 137 ? 3.385 -25.406 -16.516 1 95.19 137 GLY B O 1
ATOM 4469 N N . ALA B 1 138 ? 3.998 -27.438 -17.328 1 97.56 138 ALA B N 1
ATOM 4470 C CA . ALA B 1 138 ? 4.801 -27.75 -16.141 1 97.56 138 ALA B CA 1
ATOM 4471 C C . ALA B 1 138 ? 5.922 -26.734 -15.953 1 97.56 138 ALA B C 1
ATOM 4473 O O . ALA B 1 138 ? 6.309 -26.438 -14.828 1 97.56 138 ALA B O 1
ATOM 4474 N N . ILE B 1 139 ? 6.387 -26.141 -17.047 1 97.38 139 ILE B N 1
ATOM 4475 C CA . ILE B 1 139 ? 7.508 -25.219 -17 1 97.38 139 ILE B CA 1
ATOM 4476 C C . ILE B 1 139 ? 7.074 -23.922 -16.297 1 97.38 139 ILE B C 1
ATOM 4478 O O . ILE B 1 139 ? 7.859 -23.297 -15.586 1 97.38 139 ILE B O 1
ATOM 4482 N N . THR B 1 140 ? 5.809 -23.453 -16.562 1 97.88 140 THR B N 1
ATOM 4483 C CA . THR B 1 140 ? 5.309 -22.25 -15.906 1 97.88 140 THR B CA 1
ATOM 4484 C C . THR B 1 140 ? 5.133 -22.484 -14.406 1 97.88 140 THR B C 1
ATOM 4486 O O . THR B 1 140 ? 5.379 -21.594 -13.602 1 97.88 140 THR B O 1
ATOM 4489 N N . ASP B 1 141 ? 4.711 -23.719 -14.102 1 98.69 141 ASP B N 1
ATOM 4490 C CA . ASP B 1 141 ? 4.574 -24.078 -12.695 1 98.69 141 ASP B CA 1
ATOM 4491 C C . ASP B 1 141 ? 5.926 -24.078 -11.984 1 98.69 141 ASP B C 1
ATOM 4493 O O . ASP B 1 141 ? 6.059 -23.531 -10.891 1 98.69 141 ASP B O 1
ATOM 4497 N N . ALA B 1 142 ? 6.887 -24.688 -12.656 1 98.62 142 ALA B N 1
ATOM 4498 C CA . ALA B 1 142 ? 8.234 -24.734 -12.086 1 98.62 142 ALA B CA 1
ATOM 4499 C C . ALA B 1 142 ? 8.812 -23.344 -11.922 1 98.62 142 ALA B C 1
ATOM 4501 O O . ALA B 1 142 ? 9.453 -23.047 -10.914 1 98.62 142 ALA B O 1
ATOM 4502 N N . ASP B 1 143 ? 8.617 -22.516 -12.938 1 98.31 143 ASP B N 1
ATOM 4503 C CA . ASP B 1 143 ? 9.086 -21.141 -12.906 1 98.31 143 ASP B CA 1
ATOM 4504 C C . ASP B 1 143 ? 8.453 -20.375 -11.742 1 98.31 143 ASP B C 1
ATOM 4506 O O . ASP B 1 143 ? 9.133 -19.594 -11.07 1 98.31 143 ASP B O 1
ATOM 4510 N N . THR B 1 144 ? 7.188 -20.562 -11.508 1 98.69 144 THR B N 1
ATOM 4511 C CA . THR B 1 144 ? 6.457 -19.922 -10.422 1 98.69 144 THR B CA 1
ATOM 4512 C C . THR B 1 144 ? 6.977 -20.391 -9.07 1 98.69 144 THR B C 1
ATOM 4514 O O . THR B 1 144 ? 7.168 -19.578 -8.156 1 98.69 144 THR B O 1
ATOM 4517 N N . LEU B 1 145 ? 7.195 -21.688 -8.977 1 98.81 145 LEU B N 1
ATOM 4518 C CA . LEU B 1 145 ? 7.727 -22.219 -7.727 1 98.81 145 LEU B CA 1
ATOM 4519 C C . LEU B 1 145 ? 9.133 -21.688 -7.461 1 98.81 145 LEU B C 1
ATOM 4521 O O . LEU B 1 145 ? 9.484 -21.391 -6.316 1 98.81 145 LEU B O 1
ATOM 4525 N N . LYS B 1 146 ? 9.945 -21.625 -8.5 1 98.81 146 LYS B N 1
ATOM 4526 C CA . LYS B 1 146 ? 11.297 -21.094 -8.344 1 98.81 146 LYS B CA 1
ATOM 4527 C C . LYS B 1 146 ? 11.258 -19.625 -7.906 1 98.81 146 LYS B C 1
ATOM 4529 O O . LYS B 1 146 ? 12.086 -19.188 -7.109 1 98.81 146 LYS B O 1
ATOM 4534 N N . LEU B 1 147 ? 10.336 -18.891 -8.445 1 98.81 147 LEU B N 1
ATOM 4535 C CA . LEU B 1 147 ? 10.117 -17.516 -7.996 1 98.81 147 LEU B CA 1
ATOM 4536 C C . LEU B 1 147 ? 9.883 -17.469 -6.488 1 98.81 147 LEU B C 1
ATOM 4538 O O . LEU B 1 147 ? 10.508 -16.672 -5.785 1 98.81 147 LEU B O 1
ATOM 4542 N N . ALA B 1 148 ? 8.969 -18.312 -6.016 1 98.88 148 ALA B N 1
ATOM 4543 C CA . ALA B 1 148 ? 8.68 -18.375 -4.586 1 98.88 148 ALA B CA 1
ATOM 4544 C C . ALA B 1 148 ? 9.945 -18.656 -3.779 1 98.88 148 ALA B C 1
ATOM 4546 O O . ALA B 1 148 ? 10.211 -18 -2.777 1 98.88 148 ALA B O 1
ATOM 4547 N N . VAL B 1 149 ? 10.719 -19.609 -4.246 1 98.75 149 VAL B N 1
ATOM 4548 C CA . VAL B 1 149 ? 11.953 -19.984 -3.568 1 98.75 149 VAL B CA 1
ATOM 4549 C C . VAL B 1 149 ? 12.922 -18.797 -3.547 1 98.75 149 VAL B C 1
ATOM 4551 O O . VAL B 1 149 ? 13.531 -18.516 -2.518 1 98.75 149 VAL B O 1
ATOM 4554 N N . ASP B 1 150 ? 13.07 -18.125 -4.676 1 98.75 150 ASP B N 1
ATOM 4555 C CA . ASP B 1 150 ? 14.016 -17.016 -4.781 1 98.75 150 ASP B CA 1
ATOM 4556 C C . ASP B 1 150 ? 13.594 -15.859 -3.877 1 98.75 150 ASP B C 1
ATOM 4558 O O . ASP B 1 150 ? 14.445 -15.148 -3.338 1 98.75 150 ASP B O 1
ATOM 4562 N N . ILE B 1 151 ? 12.289 -15.672 -3.719 1 98.81 151 ILE B N 1
ATOM 4563 C CA . ILE B 1 151 ? 11.797 -14.656 -2.797 1 98.81 151 ILE B CA 1
ATOM 4564 C C . ILE B 1 151 ? 12.188 -15.023 -1.366 1 98.81 151 ILE B C 1
ATOM 4566 O O . ILE B 1 151 ? 12.688 -14.188 -0.617 1 98.81 151 ILE B O 1
ATOM 4570 N N . LEU B 1 152 ? 11.945 -16.281 -0.981 1 98.75 152 LEU B N 1
ATOM 4571 C CA . LEU B 1 152 ? 12.273 -16.734 0.366 1 98.75 152 LEU B CA 1
ATOM 4572 C C . LEU B 1 152 ? 13.781 -16.625 0.619 1 98.75 152 LEU B C 1
ATOM 4574 O O . LEU B 1 152 ? 14.203 -16.312 1.729 1 98.75 152 LEU B O 1
ATOM 4578 N N . LYS B 1 153 ? 14.609 -16.906 -0.39 1 98.5 153 LYS B N 1
ATOM 4579 C CA . LYS B 1 153 ? 16.062 -16.75 -0.286 1 98.5 153 LYS B CA 1
ATOM 4580 C C . LYS B 1 153 ? 16.453 -15.297 -0.081 1 98.5 153 LYS B C 1
ATOM 4582 O O . LYS B 1 153 ? 17.281 -14.984 0.771 1 98.5 153 LYS B O 1
ATOM 4587 N N . ALA B 1 154 ? 15.828 -14.445 -0.906 1 98.25 154 ALA B N 1
ATOM 4588 C CA . ALA B 1 154 ? 16.125 -13.016 -0.795 1 98.25 154 ALA B CA 1
ATOM 4589 C C . ALA B 1 154 ? 15.789 -12.5 0.6 1 98.25 154 ALA B C 1
ATOM 4591 O O . ALA B 1 154 ? 16.469 -11.602 1.112 1 98.25 154 ALA B O 1
ATOM 4592 N N . LEU B 1 155 ? 14.805 -13.062 1.202 1 98.38 155 LEU B N 1
ATOM 4593 C CA . LEU B 1 155 ? 14.367 -12.664 2.535 1 98.38 155 LEU B CA 1
ATOM 4594 C C . LEU B 1 155 ? 15.141 -13.414 3.611 1 98.38 155 LEU B C 1
ATOM 4596 O O . LEU B 1 155 ? 14.945 -13.18 4.805 1 98.38 155 LEU B O 1
ATOM 4600 N N . GLU B 1 156 ? 15.945 -14.375 3.209 1 98.06 156 GLU B N 1
ATOM 4601 C CA . GLU B 1 156 ? 16.828 -15.148 4.082 1 98.06 156 GLU B CA 1
ATOM 4602 C C . GLU B 1 156 ? 16.031 -16.016 5.039 1 98.06 156 GLU B C 1
ATOM 4604 O O . GLU B 1 156 ? 16.359 -16.125 6.223 1 98.06 156 GLU B O 1
ATOM 4609 N N . ILE B 1 157 ? 14.938 -16.625 4.527 1 97.94 157 ILE B N 1
ATOM 4610 C CA . ILE B 1 157 ? 14.148 -17.5 5.387 1 97.94 157 ILE B CA 1
ATOM 4611 C C . ILE B 1 157 ? 13.883 -18.828 4.676 1 97.94 157 ILE B C 1
ATOM 4613 O O . ILE B 1 157 ? 13.117 -19.656 5.168 1 97.94 157 ILE B O 1
ATOM 4617 N N . GLU B 1 158 ? 14.492 -19.047 3.506 1 97.88 158 GLU B N 1
ATOM 4618 C CA . GLU B 1 158 ? 14.273 -20.25 2.723 1 97.88 158 GLU B CA 1
ATOM 4619 C C . GLU B 1 158 ? 14.602 -21.5 3.533 1 97.88 158 GLU B C 1
ATOM 4621 O O . GLU B 1 158 ? 13.867 -22.484 3.496 1 97.88 158 GLU B O 1
ATOM 4626 N N . GLN B 1 159 ? 15.68 -21.438 4.301 1 97.12 159 GLN B N 1
ATOM 4627 C CA . GLN B 1 159 ? 16.156 -22.594 5.039 1 97.12 159 GLN B CA 1
ATOM 4628 C C . GLN B 1 159 ? 15.18 -23 6.133 1 97.12 159 GLN B C 1
ATOM 4630 O O . GLN B 1 159 ? 15.195 -24.141 6.598 1 97.12 159 GLN B O 1
ATOM 4635 N N . ASP B 1 160 ? 14.344 -22.078 6.5 1 97.06 160 ASP B N 1
ATOM 4636 C CA . ASP B 1 160 ? 13.391 -22.328 7.574 1 97.06 160 ASP B CA 1
ATOM 4637 C C . ASP B 1 160 ? 12.031 -22.75 7.012 1 97.06 160 ASP B C 1
ATOM 4639 O O . ASP B 1 160 ? 11.047 -22.812 7.746 1 97.06 160 ASP B O 1
ATOM 4643 N N . THR B 1 161 ? 11.961 -23.031 5.73 1 97.56 161 THR B N 1
ATOM 4644 C CA . THR B 1 161 ? 10.688 -23.391 5.113 1 97.56 161 THR B CA 1
ATOM 4645 C C . THR B 1 161 ? 10.812 -24.719 4.375 1 97.56 161 THR B C 1
ATOM 4647 O O . THR B 1 161 ? 11.922 -25.141 4.027 1 97.56 161 THR B O 1
ATOM 4650 N N . THR B 1 162 ? 9.75 -25.391 4.238 1 97.44 162 THR B N 1
ATOM 4651 C CA . THR B 1 162 ? 9.648 -26.641 3.477 1 97.44 162 THR B CA 1
ATOM 4652 C C . THR B 1 162 ? 8.555 -26.531 2.418 1 97.44 162 THR B C 1
ATOM 4654 O O . THR B 1 162 ? 7.418 -26.156 2.725 1 97.44 162 THR B O 1
ATOM 4657 N N . LEU B 1 163 ? 8.93 -26.812 1.199 1 98.25 163 LEU B N 1
ATOM 4658 C CA . LEU B 1 163 ? 7.949 -26.844 0.122 1 98.25 163 LEU B CA 1
ATOM 4659 C C . LEU B 1 163 ? 7.207 -28.172 0.103 1 98.25 163 LEU B C 1
ATOM 4661 O O . LEU B 1 163 ? 7.805 -29.219 -0.171 1 98.25 163 LEU B O 1
ATOM 4665 N N . GLU B 1 164 ? 5.938 -28.156 0.443 1 97.44 164 GLU B N 1
ATOM 4666 C CA . GLU B 1 164 ? 5.039 -29.297 0.238 1 97.44 164 GLU B CA 1
ATOM 4667 C C . GLU B 1 164 ? 4.34 -29.203 -1.116 1 97.44 164 GLU B C 1
ATOM 4669 O O . GLU B 1 164 ? 3.742 -28.188 -1.446 1 97.44 164 GLU B O 1
ATOM 4674 N N . LEU B 1 165 ? 4.477 -30.266 -1.851 1 97.88 165 LEU B N 1
ATOM 4675 C CA . LEU B 1 165 ? 4.031 -30.25 -3.24 1 97.88 165 LEU B CA 1
ATOM 4676 C C . LEU B 1 165 ? 3.055 -31.406 -3.504 1 97.88 165 LEU B C 1
ATOM 4678 O O . LEU B 1 165 ? 3.236 -32.5 -2.992 1 97.88 165 LEU B O 1
ATOM 4682 N N . ASN B 1 166 ? 1.978 -31.125 -4.191 1 96.38 166 ASN B N 1
ATOM 4683 C CA . ASN B 1 166 ? 1.029 -32.125 -4.664 1 96.38 166 ASN B CA 1
ATOM 4684 C C . ASN B 1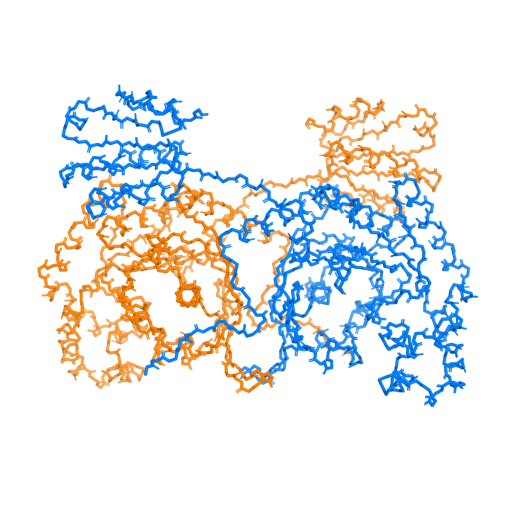 166 ? 0.466 -31.766 -6.035 1 96.38 166 ASN B C 1
ATOM 4686 O O . ASN B 1 166 ? 0.696 -30.672 -6.531 1 96.38 166 ASN B O 1
ATOM 4690 N N . SER B 1 167 ? -0.071 -32.719 -6.758 1 97 167 SER B N 1
ATOM 4691 C CA . SER B 1 167 ? -0.852 -32.469 -7.965 1 97 167 SER B CA 1
ATOM 4692 C C . SER B 1 167 ? -2.303 -32.906 -7.785 1 97 167 SER B C 1
ATOM 4694 O O . SER B 1 167 ? -2.57 -34.031 -7.367 1 97 167 SER B O 1
ATOM 4696 N N . LEU B 1 168 ? -3.209 -32.031 -8.109 1 95 168 LEU B N 1
ATOM 4697 C CA . LEU B 1 168 ? -4.633 -32.312 -8.008 1 95 168 LEU B CA 1
ATOM 4698 C C . LEU B 1 168 ? -5.16 -32.906 -9.312 1 95 168 LEU B C 1
ATOM 4700 O O . LEU B 1 168 ? -6.359 -33.156 -9.445 1 95 168 LEU B O 1
ATOM 4704 N N . GLY B 1 169 ? -4.266 -33.125 -10.258 1 95.44 169 GLY B N 1
ATOM 4705 C CA . GLY B 1 169 ? -4.629 -33.75 -11.531 1 95.44 169 GLY B CA 1
ATOM 4706 C C . GLY B 1 169 ? -5.617 -32.906 -12.328 1 95.44 169 GLY B C 1
ATOM 4707 O O . GLY B 1 169 ? -5.879 -31.75 -11.984 1 95.44 169 GLY B O 1
ATOM 4708 N N . CYS B 1 170 ? -6.016 -33.406 -13.453 1 94.88 170 CYS B N 1
ATOM 4709 C CA . CYS B 1 170 ? -7.027 -32.781 -14.297 1 94.88 170 CYS B CA 1
ATOM 4710 C C . CYS B 1 170 ? -8.43 -33.094 -13.781 1 94.88 170 CYS B C 1
ATOM 4712 O O . CYS B 1 170 ? -8.594 -33.75 -12.773 1 94.88 170 CYS B O 1
ATOM 4714 N N . ASN B 1 171 ? -9.383 -32.531 -14.445 1 92.5 171 ASN B N 1
ATOM 4715 C CA . ASN B 1 171 ? -10.766 -32.719 -14.031 1 92.5 171 ASN B CA 1
ATOM 4716 C C . ASN B 1 171 ? -11.156 -34.188 -14 1 92.5 171 ASN B C 1
ATOM 4718 O O . ASN B 1 171 ? -11.883 -34.625 -13.102 1 92.5 171 ASN B O 1
ATOM 4722 N N . GL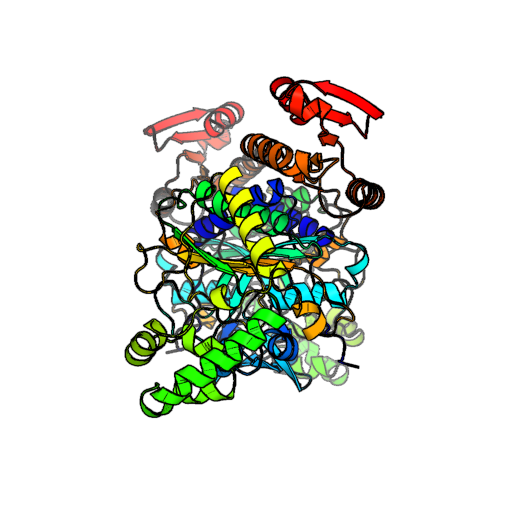U B 1 172 ? -10.734 -34.906 -14.969 1 95.38 172 GLU B N 1
ATOM 4723 C CA . GLU B 1 172 ? -11.039 -36.344 -15.031 1 95.38 172 GLU B CA 1
ATOM 4724 C C . GLU B 1 172 ? -10.438 -37.094 -13.852 1 95.38 172 GLU B C 1
ATOM 4726 O O . GLU B 1 172 ? -11.109 -37.938 -13.227 1 95.38 172 GLU B O 1
ATOM 4731 N N . SER B 1 173 ? -9.164 -36.844 -13.594 1 95.56 173 SER B N 1
ATOM 4732 C CA . SER B 1 173 ? -8.508 -37.469 -12.445 1 95.56 173 SER B CA 1
ATOM 4733 C C . SER B 1 173 ? -9.258 -37.156 -11.148 1 95.56 173 SER B C 1
ATOM 4735 O O . SER B 1 173 ? -9.492 -38.062 -10.344 1 95.56 173 SER B O 1
ATOM 4737 N N . ARG B 1 174 ? -9.68 -35.969 -10.953 1 92.75 174 ARG B N 1
ATOM 4738 C CA . ARG B 1 174 ? -10.328 -35.5 -9.727 1 92.75 174 ARG B CA 1
ATOM 4739 C C . ARG B 1 174 ? -11.711 -36.125 -9.578 1 92.75 174 ARG B C 1
ATOM 4741 O O . ARG B 1 174 ? -12.109 -36.5 -8.469 1 92.75 174 ARG B O 1
ATOM 4748 N N . SER B 1 175 ? -12.391 -36.188 -10.656 1 93.12 175 SER B N 1
ATOM 4749 C CA . SER B 1 175 ? -13.727 -36.75 -10.625 1 93.12 175 SER B CA 1
ATOM 4750 C C . SER B 1 175 ? -13.695 -38.219 -10.18 1 93.12 175 SER B C 1
ATOM 4752 O O . SER B 1 175 ? -14.492 -38.625 -9.336 1 93.12 175 SER B O 1
ATOM 4754 N N . VAL B 1 176 ? -12.805 -38.938 -10.742 1 95.69 176 VAL B N 1
ATOM 4755 C CA . VAL B 1 176 ? -12.664 -40.344 -10.383 1 95.69 176 VAL B CA 1
ATOM 4756 C C . VAL B 1 176 ? -12.242 -40.469 -8.922 1 95.69 176 VAL B C 1
ATOM 4758 O O . VAL B 1 176 ? -12.789 -41.281 -8.172 1 95.69 176 VAL B O 1
ATOM 4761 N N . TYR B 1 177 ? -11.32 -39.688 -8.547 1 94.62 177 TYR B N 1
ATOM 4762 C CA . TYR B 1 177 ? -10.82 -39.719 -7.176 1 94.62 177 TYR B CA 1
ATOM 4763 C C . TYR B 1 177 ? -11.922 -39.375 -6.184 1 94.62 177 TYR B C 1
ATOM 4765 O O . TYR B 1 177 ? -12.062 -40 -5.141 1 94.62 177 TYR B O 1
ATOM 4773 N N . GLN B 1 178 ? -12.641 -38.312 -6.461 1 93.12 178 GLN B N 1
ATOM 4774 C CA . GLN B 1 178 ? -13.711 -37.875 -5.566 1 93.12 178 GLN B CA 1
ATOM 4775 C C . GLN B 1 178 ? -14.711 -39 -5.32 1 93.12 178 GLN B C 1
ATOM 4777 O O . GLN B 1 178 ? -15.188 -39.156 -4.199 1 93.12 178 GLN B O 1
ATOM 4782 N N . GLN B 1 179 ? -15.039 -39.719 -6.375 1 95.19 179 GLN B N 1
ATOM 4783 C CA . GLN B 1 179 ? -15.945 -40.844 -6.23 1 95.19 179 GLN B CA 1
ATOM 4784 C C . GLN B 1 179 ? -15.367 -41.906 -5.293 1 95.19 179 GLN B C 1
ATOM 4786 O O . GLN B 1 179 ? -16.062 -42.406 -4.418 1 95.19 179 GLN B O 1
ATOM 4791 N N . LYS B 1 180 ? -14.133 -42.188 -5.5 1 96.25 180 LYS B N 1
ATOM 4792 C CA . LYS B 1 180 ? -13.477 -43.188 -4.672 1 96.25 180 LYS B CA 1
ATOM 4793 C C . LYS B 1 180 ? -13.352 -42.719 -3.227 1 96.25 180 LYS B C 1
ATOM 4795 O O . LYS B 1 180 ? -13.484 -43.531 -2.295 1 96.25 180 LYS B O 1
ATOM 4800 N N . LEU B 1 181 ? -13.07 -41.438 -3.096 1 95.38 181 LEU B N 1
ATOM 4801 C CA . LEU B 1 181 ? -12.953 -40.875 -1.765 1 95.38 181 LEU B CA 1
ATOM 4802 C C . LEU B 1 181 ? -14.281 -40.938 -1.021 1 95.38 181 LEU B C 1
ATOM 4804 O O . LEU B 1 181 ? -14.32 -41.281 0.16 1 95.38 181 LEU B O 1
ATOM 4808 N N . VAL B 1 182 ? -15.32 -40.594 -1.71 1 96.31 182 VAL B N 1
ATOM 4809 C CA . VAL B 1 182 ? -16.641 -40.656 -1.112 1 96.31 182 VAL B CA 1
ATOM 4810 C C . VAL B 1 182 ? -16.984 -42.094 -0.72 1 96.31 182 VAL B C 1
ATOM 4812 O O . VAL B 1 182 ? -17.531 -42.344 0.358 1 96.31 182 VAL B O 1
ATOM 4815 N N . GLU B 1 183 ? -16.734 -43 -1.604 1 96.69 183 GLU B N 1
ATOM 4816 C CA . GLU B 1 183 ? -16.953 -44.406 -1.301 1 96.69 183 GLU B CA 1
ATOM 4817 C C . GLU B 1 183 ? -16.219 -44.844 -0.028 1 96.69 183 GLU B C 1
ATOM 4819 O O . GLU B 1 183 ? -16.797 -45.5 0.841 1 96.69 183 GLU B O 1
ATOM 4824 N N . TYR B 1 184 ? -15.031 -44.438 0.083 1 97 184 TYR B N 1
ATOM 4825 C CA . TYR B 1 184 ? -14.211 -44.75 1.246 1 97 184 TYR B CA 1
ATOM 4826 C C . TYR B 1 184 ? -14.766 -44.094 2.502 1 97 184 TYR B C 1
ATOM 4828 O O . TYR B 1 184 ? -14.93 -44.75 3.535 1 97 184 TYR B O 1
ATOM 4836 N N . LEU B 1 185 ? -15.078 -42.844 2.445 1 96.5 185 LEU B N 1
ATOM 4837 C CA . LEU B 1 185 ? -15.461 -42.062 3.613 1 96.5 185 LEU B CA 1
ATOM 4838 C C . LEU B 1 185 ? -16.844 -42.469 4.109 1 96.5 185 LEU B C 1
ATOM 4840 O O . LEU B 1 185 ? -17.156 -42.312 5.297 1 96.5 185 LEU B O 1
ATOM 4844 N N . ASN B 1 186 ? -17.609 -42.938 3.154 1 96.38 186 ASN B N 1
ATOM 4845 C CA . ASN B 1 186 ? -18.938 -43.406 3.547 1 96.38 186 ASN B CA 1
ATOM 4846 C C . ASN B 1 186 ? -18.859 -44.562 4.559 1 96.38 186 ASN B C 1
ATOM 4848 O O . ASN B 1 186 ? -19.734 -44.688 5.414 1 96.38 186 ASN B O 1
ATOM 4852 N N . ASP B 1 187 ? -17.875 -45.312 4.488 1 96.25 187 ASP B N 1
ATOM 4853 C CA . ASP B 1 187 ? -17.672 -46.406 5.441 1 96.25 187 ASP B CA 1
ATOM 4854 C C . ASP B 1 187 ? -17.422 -45.844 6.848 1 96.25 187 ASP B C 1
ATOM 4856 O O . ASP B 1 187 ? -17.609 -46.562 7.832 1 96.25 187 ASP B O 1
ATOM 4860 N N . PHE B 1 188 ? -17.031 -44.656 6.926 1 96.25 188 PHE B N 1
ATOM 4861 C CA . PHE B 1 188 ? -16.688 -44.062 8.211 1 96.25 188 PHE B CA 1
ATOM 4862 C C . PHE B 1 188 ? -17.625 -42.875 8.523 1 96.25 188 PHE B C 1
ATOM 4864 O O . PHE B 1 188 ? -17.297 -42.031 9.367 1 96.25 188 PHE B O 1
ATOM 4871 N N . LYS B 1 189 ? -18.625 -42.719 7.902 1 95.25 189 LYS B N 1
ATOM 4872 C CA . LYS B 1 189 ? -19.516 -41.562 7.93 1 95.25 189 LYS B CA 1
ATOM 4873 C C . LYS B 1 189 ? -19.906 -41.188 9.359 1 95.25 189 LYS B C 1
ATOM 4875 O O . LYS B 1 189 ? -19.891 -40.031 9.727 1 95.25 189 LYS B O 1
ATOM 4880 N N . ASP B 1 190 ? -20.156 -42.125 10.211 1 95.06 190 ASP B N 1
ATOM 4881 C CA . ASP B 1 190 ? -20.641 -41.906 11.57 1 95.06 190 ASP B CA 1
ATOM 4882 C C . ASP B 1 190 ? -19.5 -41.438 12.484 1 95.06 190 ASP B C 1
ATOM 4884 O O . ASP B 1 190 ? -19.75 -40.875 13.562 1 95.06 190 ASP B O 1
ATOM 4888 N N . GLN B 1 191 ? -18.328 -41.719 12.008 1 96.12 191 GLN B N 1
ATOM 4889 C CA . GLN B 1 191 ? -17.172 -41.375 12.828 1 96.12 191 GLN B CA 1
ATOM 4890 C C . GLN B 1 191 ? -16.625 -40 12.469 1 96.12 191 GLN B C 1
ATOM 4892 O O . GLN B 1 191 ? -15.852 -39.406 13.227 1 96.12 191 GLN B O 1
ATOM 4897 N N . LEU B 1 192 ? -16.984 -39.469 11.328 1 96.19 192 LEU B N 1
ATOM 4898 C CA . LEU B 1 192 ? -16.484 -38.188 10.859 1 96.19 192 LEU B CA 1
ATOM 4899 C C . LEU B 1 192 ? -17 -37.062 11.742 1 96.19 192 LEU B C 1
ATOM 4901 O O . LEU B 1 192 ? -18.062 -37.188 12.352 1 96.19 192 LEU B O 1
ATOM 4905 N N . SER B 1 193 ? -16.203 -36.031 11.891 1 95.25 193 SER B N 1
ATOM 4906 C CA . SER B 1 193 ? -16.672 -34.812 12.57 1 95.25 193 SER B CA 1
ATOM 4907 C C . SER B 1 193 ? -17.922 -34.25 11.914 1 95.25 193 SER B C 1
ATOM 4909 O O . SER B 1 193 ? -18.219 -34.562 10.758 1 95.25 193 SER B O 1
ATOM 4911 N N . GLU B 1 194 ? -18.641 -33.406 12.609 1 92.31 194 GLU B N 1
ATOM 4912 C CA . GLU B 1 194 ? -19.859 -32.812 12.086 1 92.31 194 GLU B CA 1
ATOM 4913 C C . GLU B 1 194 ? -19.594 -32 10.836 1 92.31 194 GLU B C 1
ATOM 4915 O O . GLU B 1 194 ? -20.359 -32.031 9.867 1 92.31 194 GLU B O 1
ATOM 4920 N N . GLU B 1 195 ? -18.531 -31.344 10.859 1 88.62 195 GLU B N 1
ATOM 4921 C CA . GLU B 1 195 ? -18.141 -30.547 9.703 1 88.62 195 GLU B CA 1
ATOM 4922 C C . GLU B 1 195 ? -17.859 -31.438 8.492 1 88.62 195 GLU B C 1
ATOM 4924 O O . GLU B 1 195 ? -18.266 -31.109 7.371 1 88.62 195 GLU B O 1
ATOM 4929 N N . SER B 1 196 ? -17.219 -32.5 8.75 1 92.94 196 SER B N 1
ATOM 4930 C CA . SER B 1 196 ? -16.859 -33.406 7.664 1 92.94 196 SER B CA 1
ATOM 4931 C C . SER B 1 196 ? -18.062 -34.188 7.148 1 92.94 196 SER B C 1
ATOM 4933 O O . SER B 1 196 ? -18.125 -34.531 5.969 1 92.94 196 SER B O 1
ATOM 4935 N N . LYS B 1 197 ? -19.016 -34.312 8 1 93.69 197 LYS B N 1
ATOM 4936 C CA . LYS B 1 197 ? -20.266 -34.938 7.539 1 93.69 197 LYS B CA 1
ATOM 4937 C C . LYS B 1 197 ? -20.953 -34.031 6.512 1 93.69 197 LYS B C 1
ATOM 4939 O O . LYS B 1 197 ? -21.469 -34.531 5.5 1 93.69 197 LYS B O 1
ATOM 4944 N N . ILE B 1 198 ? -20.875 -32.844 6.719 1 88.88 198 ILE B N 1
ATOM 4945 C CA . ILE B 1 198 ? -21.469 -31.891 5.801 1 88.88 198 ILE B CA 1
ATOM 4946 C C . ILE B 1 198 ? -20.656 -31.844 4.508 1 88.88 198 ILE B C 1
ATOM 4948 O O . ILE B 1 198 ? -21.219 -31.875 3.412 1 88.88 198 ILE B O 1
ATOM 4952 N N . ARG B 1 199 ? -19.391 -31.859 4.637 1 88.06 199 ARG B N 1
ATOM 4953 C CA . ARG B 1 199 ? -18.5 -31.781 3.488 1 88.06 199 ARG B CA 1
ATOM 4954 C C . ARG B 1 199 ? -18.609 -33.031 2.613 1 88.06 199 ARG B C 1
ATOM 4956 O O . ARG B 1 199 ? -18.422 -32.938 1.396 1 88.06 199 ARG B O 1
ATOM 4963 N N . LEU B 1 200 ? -18.906 -34.094 3.26 1 92.38 200 LEU B N 1
ATOM 4964 C CA . LEU B 1 200 ? -19 -35.344 2.527 1 92.38 200 LEU B CA 1
ATOM 4965 C C . LEU B 1 200 ? -20.016 -35.25 1.391 1 92.38 200 LEU B C 1
ATOM 4967 O O . LEU B 1 200 ? -19.812 -35.812 0.319 1 92.38 200 LEU B O 1
ATOM 4971 N N . SER B 1 201 ? -21.062 -34.469 1.613 1 88 201 SER B N 1
ATOM 4972 C CA . SER B 1 201 ? -22.125 -34.312 0.615 1 88 201 SER B CA 1
ATOM 4973 C C . SER B 1 201 ? -21.859 -33.125 -0.299 1 88 201 SER B C 1
ATOM 4975 O O . SER B 1 201 ? -22.234 -33.125 -1.471 1 88 201 SER B O 1
ATOM 4977 N N . LYS B 1 202 ? -21.156 -32.125 0.142 1 84.12 202 LYS B N 1
ATOM 4978 C CA . LYS B 1 202 ? -21.031 -30.891 -0.606 1 84.12 202 LYS B CA 1
ATOM 4979 C C . LYS B 1 202 ? -19.703 -30.828 -1.354 1 84.12 202 LYS B C 1
ATOM 4981 O O . LYS B 1 202 ? -19.656 -30.438 -2.523 1 84.12 202 LYS B O 1
ATOM 4986 N N . ASN B 1 203 ? -18.656 -31.141 -0.611 1 85.25 203 ASN B N 1
ATOM 4987 C CA . ASN B 1 203 ? -17.297 -31.109 -1.162 1 85.25 203 ASN B CA 1
ATOM 4988 C C . ASN B 1 203 ? -16.359 -32.062 -0.416 1 85.25 203 ASN B C 1
ATOM 4990 O O . ASN B 1 203 ? -15.523 -31.609 0.37 1 85.25 203 ASN B O 1
ATOM 4994 N N . PRO B 1 204 ? -16.438 -33.312 -0.78 1 89.19 204 PRO B N 1
ATOM 4995 C CA . PRO B 1 204 ? -15.703 -34.344 -0.033 1 89.19 204 PRO B CA 1
ATOM 4996 C C . PRO B 1 204 ? -14.195 -34.062 0.006 1 89.19 204 PRO B C 1
ATOM 4998 O O . PRO B 1 204 ? -13.523 -34.469 0.965 1 89.19 204 PRO B O 1
ATOM 5001 N N . MET B 1 205 ? -13.633 -33.406 -1 1 86.88 205 MET B N 1
ATOM 5002 C CA . MET B 1 205 ? -12.195 -33.156 -1.059 1 86.88 205 MET B CA 1
ATOM 5003 C C . MET B 1 205 ? -11.742 -32.312 0.115 1 86.88 205 MET B C 1
ATOM 5005 O O . MET B 1 205 ? -10.602 -32.406 0.556 1 86.88 205 MET B O 1
ATOM 5009 N N . ARG B 1 206 ? -12.586 -31.547 0.65 1 85.75 206 ARG B N 1
ATOM 5010 C CA . ARG B 1 206 ? -12.266 -30.625 1.731 1 85.75 206 ARG B CA 1
ATOM 5011 C C . ARG B 1 206 ? -12.039 -31.359 3.041 1 85.75 206 ARG B C 1
ATOM 5013 O O . ARG B 1 206 ? -11.422 -30.828 3.969 1 85.75 206 ARG B O 1
ATOM 5020 N N . ILE B 1 207 ? -12.555 -32.562 3.139 1 89.94 207 ILE B N 1
ATOM 5021 C CA . ILE B 1 207 ? -12.367 -33.344 4.336 1 89.94 207 ILE B CA 1
ATOM 5022 C C . ILE B 1 207 ? -10.891 -33.688 4.52 1 89.94 207 ILE B C 1
ATOM 5024 O O . ILE B 1 207 ? -10.422 -33.875 5.648 1 89.94 207 ILE B O 1
ATOM 5028 N N . LEU B 1 208 ? -10.148 -33.656 3.467 1 89.06 208 LEU B N 1
ATOM 5029 C CA . LEU B 1 208 ? -8.719 -33.969 3.494 1 89.06 208 LEU B CA 1
ATOM 5030 C C . LEU B 1 208 ? -7.949 -32.875 4.246 1 89.06 208 LEU B C 1
ATOM 5032 O O . LEU B 1 208 ? -6.805 -33.094 4.656 1 89.06 208 LEU B O 1
ATOM 5036 N N . ASP B 1 209 ? -8.547 -31.734 4.395 1 82.62 209 ASP B N 1
ATOM 5037 C CA . ASP B 1 209 ? -7.918 -30.625 5.094 1 82.62 209 ASP B CA 1
ATOM 5038 C C . ASP B 1 209 ? -8.461 -30.484 6.516 1 82.62 209 ASP B C 1
ATOM 5040 O O . ASP B 1 209 ? -8.234 -29.469 7.18 1 82.62 209 ASP B O 1
ATOM 5044 N N . SER B 1 210 ? -9.188 -31.469 6.945 1 86.62 210 SER B N 1
ATOM 5045 C CA . SER B 1 210 ? -9.812 -31.406 8.266 1 86.62 210 SER B CA 1
ATOM 5046 C C . SER B 1 210 ? -8.758 -31.328 9.367 1 86.62 210 SER B C 1
ATOM 5048 O O . SER B 1 210 ? -7.727 -32 9.289 1 86.62 210 SER B O 1
ATOM 5050 N N . LYS B 1 211 ? -8.961 -30.641 10.438 1 79.88 211 LYS B N 1
ATOM 5051 C CA . LYS B 1 211 ? -8.062 -30.484 11.578 1 79.88 211 LYS B CA 1
ATOM 5052 C C . LYS B 1 211 ? -8.469 -31.422 12.719 1 79.88 211 LYS B C 1
ATOM 5054 O O . LYS B 1 211 ? -7.758 -31.531 13.719 1 79.88 211 LYS B O 1
ATOM 5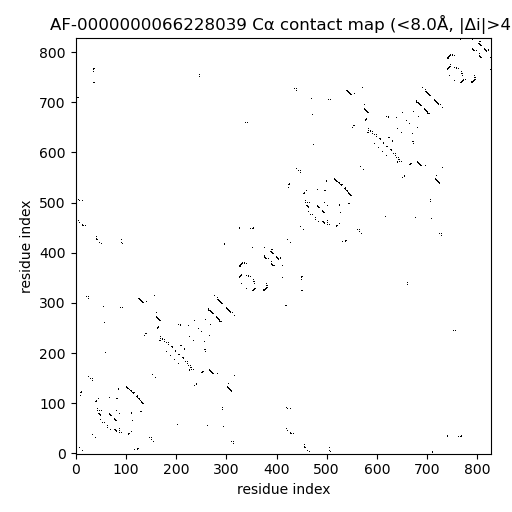059 N N . SER B 1 212 ? -9.641 -32.031 12.43 1 90.25 212 SER B N 1
ATOM 5060 C CA . SER B 1 212 ? -10.109 -33 13.422 1 90.25 212 SER B CA 1
ATOM 5061 C C . SER B 1 212 ? -9.188 -34.188 13.492 1 90.25 212 SER B C 1
ATOM 5063 O O . SER B 1 212 ? -8.875 -34.812 12.469 1 90.25 212 SER B O 1
ATOM 5065 N N . GLU B 1 213 ? -8.875 -34.531 14.703 1 92.62 213 GLU B N 1
ATOM 5066 C CA . GLU B 1 213 ? -7.992 -35.656 14.898 1 92.62 213 GLU B CA 1
ATOM 5067 C C . GLU B 1 213 ? -8.625 -36.938 14.375 1 92.62 213 GLU B C 1
ATOM 5069 O O . GLU B 1 213 ? -7.945 -37.781 13.781 1 92.62 213 GLU B O 1
ATOM 5074 N N . THR B 1 214 ? -9.852 -37 14.695 1 94 214 THR B N 1
ATOM 5075 C CA . THR B 1 214 ? -10.562 -38.188 14.242 1 94 214 THR B CA 1
ATOM 5076 C C . THR B 1 214 ? -10.586 -38.25 12.719 1 94 214 THR B C 1
ATOM 5078 O O . THR B 1 214 ? -10.359 -39.312 12.133 1 94 214 THR B O 1
ATOM 5081 N N . ASP B 1 215 ? -10.922 -37.219 12.062 1 95.5 215 ASP B N 1
ATOM 5082 C CA . ASP B 1 215 ? -10.938 -37.188 10.602 1 95.5 215 ASP B CA 1
ATOM 5083 C C . ASP B 1 215 ? -9.555 -37.531 10.039 1 95.5 215 ASP B C 1
ATOM 5085 O O . ASP B 1 215 ? -9.453 -38.25 9.047 1 95.5 215 ASP B O 1
ATOM 5089 N N . GLN B 1 216 ? -8.602 -36.969 10.68 1 93.31 216 GLN B N 1
ATOM 5090 C CA . GLN B 1 216 ? -7.234 -37.156 10.203 1 93.31 216 GLN B CA 1
ATOM 5091 C C . GLN B 1 216 ? -6.84 -38.656 10.234 1 93.31 216 GLN B C 1
ATOM 5093 O O . GLN B 1 216 ? -6.152 -39.125 9.328 1 93.31 216 GLN B O 1
ATOM 5098 N N . LYS B 1 217 ? -7.246 -39.312 11.227 1 94.81 217 LYS B N 1
ATOM 5099 C CA . LYS B 1 217 ? -6.973 -40.75 11.328 1 94.81 217 LYS B CA 1
ATOM 5100 C C . LYS B 1 217 ? -7.656 -41.5 10.203 1 94.81 217 LYS B C 1
ATOM 5102 O O . LYS B 1 217 ? -7.082 -42.438 9.641 1 94.81 217 LYS B O 1
ATOM 5107 N N . ILE B 1 218 ? -8.812 -41.094 9.953 1 95.62 218 ILE B N 1
ATOM 5108 C CA . ILE B 1 218 ? -9.578 -41.75 8.898 1 95.62 218 ILE B CA 1
ATOM 5109 C C . ILE B 1 218 ? -8.945 -41.469 7.539 1 95.62 218 ILE B C 1
ATOM 5111 O O . ILE B 1 218 ? -8.766 -42.344 6.719 1 95.62 218 ILE B O 1
ATOM 5115 N N . ILE B 1 219 ? -8.57 -40.25 7.324 1 94.12 219 ILE B N 1
ATOM 5116 C CA . ILE B 1 219 ? -8.047 -39.75 6.055 1 94.12 219 ILE B CA 1
ATOM 5117 C C . ILE B 1 219 ? -6.68 -40.375 5.789 1 94.12 219 ILE B C 1
ATOM 5119 O O . ILE B 1 219 ? -6.297 -40.594 4.637 1 94.12 219 ILE B O 1
ATOM 5123 N N . ALA B 1 220 ? -6.043 -40.781 6.855 1 93.38 220 ALA B N 1
ATOM 5124 C CA . ALA B 1 220 ? -4.695 -41.344 6.734 1 93.38 220 ALA B CA 1
ATOM 5125 C C . ALA B 1 220 ? -4.691 -42.594 5.871 1 93.38 220 ALA B C 1
ATOM 5127 O O . ALA B 1 220 ? -3.689 -42.906 5.223 1 93.38 220 ALA B O 1
ATOM 5128 N N . ASN B 1 221 ? -5.816 -43.219 5.82 1 93.94 221 ASN B N 1
ATOM 5129 C CA . ASN B 1 221 ? -5.898 -44.469 5.059 1 93.94 221 ASN B CA 1
ATOM 5130 C C . ASN B 1 221 ? -6.777 -44.312 3.824 1 93.94 221 ASN B C 1
ATOM 5132 O O . ASN B 1 221 ? -7.129 -45.312 3.174 1 93.94 221 ASN B O 1
ATOM 5136 N N . ALA B 1 222 ? -7.086 -43.125 3.568 1 95.12 222 ALA B N 1
ATOM 5137 C CA . ALA B 1 222 ? -7.914 -42.875 2.396 1 95.12 222 ALA B CA 1
ATOM 5138 C C . ALA B 1 222 ? -7.113 -43.031 1.108 1 95.12 222 ALA B C 1
ATOM 5140 O O . ALA B 1 222 ? -5.887 -42.938 1.115 1 95.12 222 ALA B O 1
ATOM 5141 N N . PRO B 1 223 ? -7.77 -43.344 0.026 1 95.5 223 PRO B N 1
ATOM 5142 C CA . PRO B 1 223 ? -7.059 -43.375 -1.256 1 95.5 223 PRO B CA 1
ATOM 5143 C C . PRO B 1 223 ? -6.363 -42.062 -1.566 1 95.5 223 PRO B C 1
ATOM 5145 O O . PRO B 1 223 ? -6.766 -41 -1.05 1 95.5 223 PRO B O 1
ATOM 5148 N N . VAL B 1 224 ? -5.355 -42.188 -2.338 1 95.19 224 VAL B N 1
ATOM 5149 C CA . VAL B 1 224 ? -4.625 -40.969 -2.709 1 95.19 224 VAL B CA 1
ATOM 5150 C C . VAL B 1 224 ? -4.875 -40.656 -4.18 1 95.19 224 VAL B C 1
ATOM 5152 O O . VAL B 1 224 ? -4.953 -41.562 -5.016 1 95.19 224 VAL B O 1
ATOM 5155 N N . LEU B 1 225 ? -4.949 -39.438 -4.445 1 94.44 225 LEU B N 1
ATOM 5156 C CA . LEU B 1 225 ? -5.359 -38.938 -5.754 1 94.44 225 LEU B CA 1
ATOM 5157 C C . LEU B 1 225 ? -4.402 -39.406 -6.84 1 94.44 225 LEU B C 1
ATOM 5159 O O . LEU B 1 225 ? -4.828 -39.688 -7.961 1 94.44 225 LEU B O 1
ATOM 5163 N N . SER B 1 226 ? -3.115 -39.531 -6.574 1 95.62 226 SER B N 1
ATOM 5164 C CA . SER B 1 226 ? -2.1 -39.906 -7.562 1 95.62 226 SER B CA 1
ATOM 5165 C C . SER B 1 226 ? -2.373 -41.25 -8.164 1 95.62 226 SER B C 1
ATOM 5167 O O . SER B 1 226 ? -1.887 -41.562 -9.258 1 95.62 226 SER B O 1
ATOM 5169 N N . GLU B 1 227 ? -3.129 -42.062 -7.477 1 96.06 227 GLU B N 1
ATOM 5170 C CA . GLU B 1 227 ? -3.479 -43.406 -7.957 1 96.06 227 GLU B CA 1
ATOM 5171 C C . GLU B 1 227 ? -4.473 -43.312 -9.109 1 96.06 227 GLU B C 1
ATOM 5173 O O . GLU B 1 227 ? -4.66 -44.312 -9.836 1 96.06 227 GLU B O 1
ATOM 5178 N N . TYR B 1 228 ? -5.004 -42.188 -9.266 1 96.56 228 TYR B N 1
ATOM 5179 C CA . TYR B 1 228 ? -6.094 -42.094 -10.234 1 96.56 228 TYR B CA 1
ATOM 5180 C C . TYR B 1 228 ? -5.766 -41.062 -11.312 1 96.56 228 TYR B C 1
ATOM 5182 O O . TYR B 1 228 ? -6.66 -40.594 -12.023 1 96.56 228 TYR B O 1
ATOM 5190 N N . TYR B 1 229 ? -4.566 -40.688 -11.438 1 97.38 229 TYR B N 1
ATOM 5191 C CA . TYR B 1 229 ? -4.125 -39.75 -12.469 1 97.38 229 TYR B CA 1
ATOM 5192 C C . TYR B 1 229 ? -4.406 -40.312 -13.859 1 97.38 229 TYR B C 1
ATOM 5194 O O . TYR B 1 229 ? -4.227 -41.5 -14.109 1 97.38 229 TYR B O 1
ATOM 5202 N N . THR B 1 230 ? -4.871 -39.469 -14.742 1 97.81 230 THR B N 1
ATOM 5203 C CA . THR B 1 230 ? -4.762 -39.781 -16.156 1 97.81 230 THR B CA 1
ATOM 5204 C C . THR B 1 230 ? -3.301 -39.781 -16.609 1 97.81 230 THR B C 1
ATOM 5206 O O . THR B 1 230 ? -2.426 -39.312 -15.875 1 97.81 230 THR B O 1
ATOM 5209 N N . ASP B 1 231 ? -3.035 -40.312 -17.812 1 97.56 231 ASP B N 1
ATOM 5210 C CA . ASP B 1 231 ? -1.678 -40.281 -18.344 1 97.56 231 ASP B CA 1
ATOM 5211 C C . ASP B 1 231 ? -1.168 -38.844 -18.5 1 97.56 231 ASP B C 1
ATOM 5213 O O . ASP B 1 231 ? -0.003 -38.562 -18.219 1 97.56 231 ASP B O 1
ATOM 5217 N N . GLU B 1 232 ? -2.043 -38.031 -18.859 1 95.75 232 GLU B N 1
ATOM 5218 C CA . GLU B 1 232 ? -1.683 -36.625 -19.031 1 95.75 232 GLU B CA 1
ATOM 5219 C C . GLU B 1 232 ? -1.282 -35.969 -17.719 1 95.75 232 GLU B C 1
ATOM 5221 O O . GLU B 1 232 ? -0.302 -35.219 -17.656 1 95.75 232 GLU B O 1
ATOM 5226 N N . SER B 1 233 ? -2.08 -36.25 -16.688 1 97.44 233 SER B N 1
ATOM 5227 C CA . SER B 1 233 ? -1.79 -35.688 -15.375 1 97.44 233 SER B CA 1
ATOM 5228 C C . SER B 1 233 ? -0.475 -36.219 -14.82 1 97.44 233 SER B C 1
ATOM 5230 O O . SER B 1 233 ? 0.288 -35.5 -14.188 1 97.44 233 SER B O 1
ATOM 5232 N N . LYS B 1 234 ? -0.249 -37.469 -15.055 1 97.69 234 LYS B N 1
ATOM 5233 C CA . LYS B 1 234 ? 0.999 -38.094 -14.617 1 97.69 234 LYS B CA 1
ATOM 5234 C C . LYS B 1 234 ? 2.201 -37.469 -15.305 1 97.69 234 LYS B C 1
ATOM 5236 O O . LYS B 1 234 ? 3.189 -37.125 -14.648 1 97.69 234 LYS B O 1
ATOM 5241 N N . GLU B 1 235 ? 2.082 -37.344 -16.562 1 97.62 235 GLU B N 1
ATOM 5242 C CA . GLU B 1 235 ? 3.16 -36.75 -17.344 1 97.62 235 GLU B CA 1
ATOM 5243 C C . GLU B 1 235 ? 3.422 -35.312 -16.922 1 97.62 235 GLU B C 1
ATOM 5245 O O . GLU B 1 235 ? 4.574 -34.875 -16.828 1 97.62 235 GLU B O 1
ATOM 5250 N N . TYR B 1 236 ? 2.316 -34.594 -16.719 1 97.69 236 TYR B N 1
ATOM 5251 C CA . TYR B 1 236 ? 2.42 -33.219 -16.297 1 97.69 236 TYR B CA 1
ATOM 5252 C C . TYR B 1 236 ? 3.203 -33.094 -14.984 1 97.69 236 TYR B C 1
ATOM 5254 O O . TYR B 1 236 ? 4.109 -32.25 -14.867 1 97.69 236 TYR B O 1
ATOM 5262 N N . PHE B 1 237 ? 2.91 -33.906 -14.055 1 98.12 237 PHE B N 1
ATOM 5263 C CA . PHE B 1 237 ? 3.553 -33.875 -12.75 1 98.12 237 PHE B CA 1
ATOM 5264 C C . PHE B 1 237 ? 5.004 -34.312 -12.844 1 98.12 237 PHE B C 1
ATOM 5266 O O . PHE B 1 237 ? 5.883 -33.75 -12.188 1 98.12 237 PHE B O 1
ATOM 5273 N N . GLU B 1 238 ? 5.266 -35.344 -13.602 1 98.06 238 GLU B N 1
ATOM 5274 C CA . GLU B 1 238 ? 6.629 -35.812 -13.805 1 98.06 238 GLU B CA 1
ATOM 5275 C C . GLU B 1 238 ? 7.504 -34.719 -14.43 1 98.06 238 GLU B C 1
ATOM 5277 O O . GLU B 1 238 ? 8.664 -34.562 -14.047 1 98.06 238 GLU B O 1
ATOM 5282 N N . GLU B 1 239 ? 6.941 -34.031 -15.383 1 97.75 239 GLU B N 1
ATOM 5283 C CA . GLU B 1 239 ? 7.66 -32.938 -16.016 1 97.75 239 GLU B CA 1
ATOM 5284 C C . GLU B 1 239 ? 7.957 -31.828 -15.008 1 97.75 239 GLU B C 1
ATOM 5286 O O . GLU B 1 239 ? 9.047 -31.234 -15.016 1 97.75 239 GLU B O 1
ATOM 5291 N N . LEU B 1 240 ? 6.969 -31.5 -14.164 1 98.56 240 LEU B N 1
ATOM 5292 C CA . LEU B 1 240 ? 7.18 -30.5 -13.125 1 98.56 240 LEU B CA 1
ATOM 5293 C C . LEU B 1 240 ? 8.352 -30.891 -12.234 1 98.56 240 LEU B C 1
ATOM 5295 O O . LEU B 1 240 ? 9.227 -30.062 -11.953 1 98.56 240 LEU B O 1
ATOM 5299 N N . ILE B 1 241 ? 8.383 -32.125 -11.812 1 98.38 241 ILE B N 1
ATOM 5300 C CA . ILE B 1 241 ? 9.438 -32.625 -10.938 1 98.38 241 ILE B CA 1
ATOM 5301 C C . ILE B 1 241 ? 10.789 -32.5 -11.633 1 98.38 241 ILE B C 1
ATOM 5303 O O . ILE B 1 241 ? 11.773 -32.062 -11.023 1 98.38 241 ILE B O 1
ATOM 5307 N N . GLN B 1 242 ? 10.805 -32.844 -12.875 1 98.19 242 GLN B N 1
ATOM 5308 C CA . GLN B 1 242 ? 12.039 -32.75 -13.648 1 98.19 242 GLN B CA 1
ATOM 5309 C C . GLN B 1 242 ? 12.555 -31.312 -13.68 1 98.19 242 GLN B C 1
ATOM 5311 O O . GLN B 1 242 ? 13.742 -31.078 -13.461 1 98.19 242 GLN B O 1
ATOM 5316 N N . TYR B 1 243 ? 11.695 -30.359 -13.984 1 98.31 243 TYR B N 1
ATOM 5317 C CA . TYR B 1 243 ? 12.094 -28.953 -14.047 1 98.31 243 TYR B CA 1
ATOM 5318 C C . TYR B 1 243 ? 12.523 -28.453 -12.68 1 98.31 243 TYR B C 1
ATOM 5320 O O . TYR B 1 243 ? 13.477 -27.672 -12.57 1 98.31 243 TYR B O 1
ATOM 5328 N N . LEU B 1 244 ? 11.797 -28.844 -11.594 1 98.69 244 LEU B N 1
ATOM 5329 C CA . LEU B 1 244 ? 12.18 -28.438 -10.25 1 98.69 244 LEU B CA 1
ATOM 5330 C C . LEU B 1 244 ? 13.578 -28.938 -9.906 1 98.69 244 LEU B C 1
ATOM 5332 O O . LEU B 1 244 ? 14.359 -28.234 -9.266 1 98.69 244 LEU B O 1
ATOM 5336 N N . ASP B 1 245 ? 13.875 -30.156 -10.336 1 98.19 245 ASP B N 1
ATOM 5337 C CA . ASP B 1 245 ? 15.195 -30.734 -10.102 1 98.19 245 ASP B CA 1
ATOM 5338 C C . ASP B 1 245 ? 16.281 -29.922 -10.828 1 98.19 245 ASP B C 1
ATOM 5340 O O . ASP B 1 245 ? 17.344 -29.672 -10.266 1 98.19 245 ASP B O 1
ATOM 5344 N N . ILE B 1 246 ? 15.992 -29.562 -12.016 1 97.38 246 ILE B N 1
ATOM 5345 C CA . ILE B 1 246 ? 16.922 -28.766 -12.805 1 97.38 246 ILE B CA 1
ATOM 5346 C C . ILE B 1 246 ? 17.188 -27.438 -12.109 1 97.38 246 ILE B C 1
ATOM 5348 O O . ILE B 1 246 ? 18.312 -26.953 -12.086 1 97.38 246 ILE B O 1
ATOM 5352 N N . LEU B 1 247 ? 16.172 -26.875 -11.516 1 98 247 LEU B N 1
ATOM 5353 C CA . LEU B 1 247 ? 16.25 -25.562 -10.898 1 98 247 LEU B CA 1
ATOM 5354 C C . LEU B 1 247 ? 16.797 -25.672 -9.477 1 98 247 LEU B C 1
ATOM 5356 O O . LEU B 1 247 ? 16.969 -24.656 -8.797 1 98 247 LEU B O 1
ATOM 5360 N N . GLY B 1 248 ? 17 -26.844 -8.977 1 97.62 248 GLY B N 1
ATOM 5361 C CA . GLY B 1 248 ? 17.547 -27.047 -7.645 1 97.62 248 GLY B CA 1
ATOM 5362 C C . GLY B 1 248 ? 16.547 -26.781 -6.539 1 97.62 248 GLY B C 1
ATOM 5363 O O . GLY B 1 248 ? 16.922 -26.375 -5.438 1 97.62 248 GLY B O 1
ATOM 5364 N N . VAL B 1 249 ? 15.258 -26.984 -6.832 1 98.44 249 VAL B N 1
ATOM 5365 C CA . VAL B 1 249 ? 14.211 -26.719 -5.848 1 98.44 249 VAL B CA 1
ATOM 5366 C C . VAL B 1 249 ? 13.93 -28 -5.051 1 98.44 249 VAL B C 1
ATOM 5368 O O . VAL B 1 249 ? 13.586 -29.031 -5.625 1 98.44 249 VAL B O 1
ATOM 5371 N N . LYS B 1 250 ? 14.086 -27.906 -3.76 1 98.12 250 LYS B N 1
ATOM 5372 C CA . LYS B 1 250 ? 13.773 -29.016 -2.881 1 98.12 250 LYS B CA 1
ATOM 5373 C C . LYS B 1 250 ? 12.289 -29.047 -2.531 1 98.12 250 LYS B C 1
ATOM 5375 O O . LYS B 1 250 ? 11.672 -28 -2.324 1 98.12 250 LYS B O 1
ATOM 5380 N N . TYR B 1 251 ? 11.734 -30.203 -2.494 1 98.19 251 TYR B N 1
ATOM 5381 C CA . TYR B 1 251 ? 10.32 -30.328 -2.188 1 98.19 251 TYR B CA 1
ATOM 5382 C C . TYR B 1 251 ? 10.031 -31.641 -1.466 1 98.19 251 TYR B C 1
ATOM 5384 O O . TYR B 1 251 ? 10.859 -32.562 -1.47 1 98.19 251 TYR B O 1
ATOM 5392 N N . SER B 1 252 ? 8.945 -31.703 -0.747 1 97.81 252 SER B N 1
ATOM 5393 C CA . SER B 1 252 ? 8.344 -32.906 -0.2 1 97.81 252 SER B CA 1
ATOM 5394 C C . SER B 1 252 ? 6.949 -33.156 -0.767 1 97.81 252 SER B C 1
ATOM 5396 O O . SER B 1 252 ? 6.125 -32.219 -0.788 1 97.81 252 SER B O 1
ATOM 5398 N N . ILE B 1 253 ? 6.727 -34.344 -1.238 1 97.25 253 ILE B N 1
ATOM 5399 C CA . ILE B 1 253 ? 5.406 -34.656 -1.773 1 97.25 253 ILE B CA 1
ATOM 5400 C C . ILE B 1 253 ? 4.434 -34.938 -0.627 1 97.25 253 ILE B C 1
ATOM 5402 O O . ILE B 1 253 ? 4.688 -35.781 0.221 1 97.25 253 ILE B O 1
ATOM 5406 N N . ASN B 1 254 ? 3.391 -34.156 -0.547 1 95.06 254 ASN B N 1
ATOM 5407 C CA . ASN B 1 254 ? 2.289 -34.344 0.386 1 95.06 254 ASN B CA 1
ATOM 5408 C C . ASN B 1 254 ? 1.002 -34.75 -0.34 1 95.06 254 ASN B C 1
ATOM 5410 O O . ASN B 1 254 ? 0.249 -33.875 -0.78 1 95.06 254 ASN B O 1
ATOM 5414 N N . PRO B 1 255 ? 0.716 -36 -0.407 1 92.75 255 PRO B N 1
ATOM 5415 C CA . PRO B 1 255 ? -0.432 -36.469 -1.192 1 92.75 255 PRO B CA 1
ATOM 5416 C C . PRO B 1 255 ? -1.764 -35.969 -0.644 1 92.75 255 PRO B C 1
ATOM 5418 O O . PRO B 1 255 ? -2.797 -36.094 -1.307 1 92.75 255 PRO B O 1
ATOM 5421 N N . ARG B 1 256 ? -1.803 -35.375 0.529 1 90.38 256 ARG B N 1
ATOM 5422 C CA . ARG B 1 256 ? -3.045 -34.938 1.148 1 90.38 256 ARG B CA 1
ATOM 5423 C C . ARG B 1 256 ? -3.215 -33.438 1.006 1 90.38 256 ARG B C 1
ATOM 5425 O O . ARG B 1 256 ? -4.219 -32.875 1.448 1 90.38 256 ARG B O 1
ATOM 5432 N N . LEU B 1 257 ? -2.324 -32.781 0.35 1 91.44 257 LEU B N 1
ATOM 5433 C CA . LEU B 1 257 ? -2.381 -31.344 0.166 1 91.44 257 LEU B CA 1
ATOM 5434 C C . LEU B 1 257 ? -3.438 -30.953 -0.867 1 91.44 257 LEU B C 1
ATOM 5436 O O . LEU B 1 257 ? -3.33 -31.344 -2.037 1 91.44 257 LEU B O 1
ATOM 5440 N N . VAL B 1 258 ? -4.605 -30.219 -0.532 1 84.25 258 VAL B N 1
ATOM 5441 C CA . VAL B 1 258 ? -5.66 -29.828 -1.462 1 84.25 258 VAL B CA 1
ATOM 5442 C C . VAL B 1 258 ? -5.922 -28.328 -1.352 1 84.25 258 VAL B C 1
ATOM 5444 O O . VAL B 1 258 ? -6.711 -27.781 -2.117 1 84.25 258 VAL B O 1
ATOM 5447 N N . ARG B 1 259 ? -5.359 -27.359 -0.726 1 71.81 259 ARG B N 1
ATOM 5448 C CA . ARG B 1 259 ? -5.297 -25.922 -0.602 1 71.81 259 ARG B CA 1
ATOM 5449 C C . ARG B 1 259 ? -6.648 -25.344 -0.193 1 71.81 259 ARG B C 1
ATOM 5451 O O . ARG B 1 259 ? -6.828 -24.125 -0.162 1 71.81 259 ARG B O 1
ATOM 5458 N N . GLY B 1 260 ? -7.586 -25.766 0.109 1 66.06 260 GLY B N 1
ATOM 5459 C CA . GLY B 1 260 ? -8.844 -25.266 0.651 1 66.06 260 GLY B CA 1
ATOM 5460 C C . GLY B 1 260 ? -9.75 -24.656 -0.403 1 66.06 260 GLY B C 1
ATOM 5461 O O . GLY B 1 260 ? -10.883 -24.266 -0.107 1 66.06 260 GLY B O 1
ATOM 5462 N N . LEU B 1 261 ? -9.234 -24.344 -1.652 1 71.25 261 LEU B N 1
ATOM 5463 C CA . LEU B 1 261 ? -10.055 -23.766 -2.717 1 71.25 261 LEU B CA 1
ATOM 5464 C C . LEU B 1 261 ? -10.375 -24.812 -3.779 1 71.25 261 LEU B C 1
ATOM 5466 O O . LEU B 1 261 ? -9.547 -25.672 -4.082 1 71.25 261 LEU B O 1
ATOM 5470 N N . ASP B 1 262 ? -11.453 -24.594 -4.398 1 77.69 262 ASP B N 1
ATOM 5471 C CA . ASP B 1 262 ? -12.008 -25.625 -5.273 1 77.69 262 ASP B CA 1
ATOM 5472 C C . ASP B 1 262 ? -11.531 -25.438 -6.715 1 77.69 262 ASP B C 1
ATOM 5474 O O . ASP B 1 262 ? -11.633 -26.359 -7.531 1 77.69 262 ASP B O 1
ATOM 5478 N N . TYR B 1 263 ? -10.953 -24.328 -6.922 1 86.94 263 TYR B N 1
ATOM 5479 C CA . TYR B 1 263 ? -10.703 -24.062 -8.336 1 86.94 263 TYR B CA 1
ATOM 5480 C C . TYR B 1 263 ? -9.312 -24.531 -8.742 1 86.94 263 TYR B C 1
ATOM 5482 O O . TYR B 1 263 ? -8.93 -24.438 -9.906 1 86.94 263 TYR B O 1
ATOM 5490 N N . TYR B 1 264 ? -8.617 -25.172 -7.871 1 91.06 264 TYR B N 1
ATOM 5491 C CA . TYR B 1 264 ? -7.25 -25.578 -8.18 1 91.06 264 TYR B CA 1
ATOM 5492 C C . TYR B 1 264 ? -7.242 -26.844 -9.031 1 91.06 264 TYR B C 1
ATOM 5494 O O . TYR B 1 264 ? -8.156 -27.672 -8.938 1 91.06 264 TYR B O 1
ATOM 5502 N N . CYS B 1 265 ? -6.289 -26.953 -9.859 1 94.44 265 CYS B N 1
ATOM 5503 C CA . CYS B 1 265 ? -5.992 -28.141 -10.656 1 94.44 265 CYS B CA 1
ATOM 5504 C C . CYS B 1 265 ? -4.488 -28.344 -10.797 1 94.44 265 CYS B C 1
ATOM 5506 O O . CYS B 1 265 ? -3.711 -27.406 -10.57 1 94.44 265 CYS B O 1
ATOM 5508 N N . HIS B 1 266 ? -4.082 -29.594 -11.023 1 96.38 266 HIS B N 1
ATOM 5509 C CA . HIS B 1 266 ? -2.676 -29.938 -11.211 1 96.38 266 HIS B CA 1
ATOM 5510 C C . HIS B 1 266 ? -1.835 -29.484 -10.023 1 96.38 266 HIS B C 1
ATOM 5512 O O . HIS B 1 266 ? -2.113 -29.859 -8.883 1 96.38 266 HIS B O 1
ATOM 5518 N N . THR B 1 267 ? -0.942 -28.531 -10.172 1 97.94 267 THR B N 1
ATOM 5519 C CA . THR B 1 267 ? 0.066 -28.203 -9.172 1 97.94 267 THR B CA 1
ATOM 5520 C C . THR B 1 267 ? -0.571 -27.484 -7.977 1 97.94 267 THR B C 1
ATOM 5522 O O . THR B 1 267 ? -1.284 -26.5 -8.141 1 97.94 267 THR B O 1
ATOM 5525 N N . ALA B 1 268 ? -0.447 -27.969 -6.824 1 96.94 268 ALA B N 1
ATOM 5526 C CA . ALA B 1 268 ? -0.767 -27.359 -5.539 1 96.94 268 ALA B CA 1
ATOM 5527 C C . ALA B 1 268 ? 0.435 -27.391 -4.602 1 96.94 268 ALA B C 1
ATOM 5529 O O . ALA B 1 268 ? 1.158 -28.391 -4.543 1 96.94 268 ALA B O 1
ATOM 5530 N N . PHE B 1 269 ? 0.686 -26.328 -3.916 1 97.88 269 PHE B N 1
ATOM 5531 C CA . PHE B 1 269 ? 1.878 -26.312 -3.076 1 97.88 269 PHE B CA 1
ATOM 5532 C C . PHE B 1 269 ? 1.698 -25.375 -1.889 1 97.88 269 PHE B C 1
ATOM 5534 O O . PHE B 1 269 ? 0.825 -24.516 -1.904 1 97.88 269 PHE B O 1
ATOM 5541 N N . GLU B 1 270 ? 2.508 -25.625 -0.89 1 96.81 270 GLU B N 1
ATOM 5542 C CA . GLU B 1 270 ? 2.611 -24.781 0.302 1 96.81 270 GLU B CA 1
ATOM 5543 C C . GLU B 1 270 ? 4.039 -24.781 0.847 1 96.81 270 GLU B C 1
ATOM 5545 O O . GLU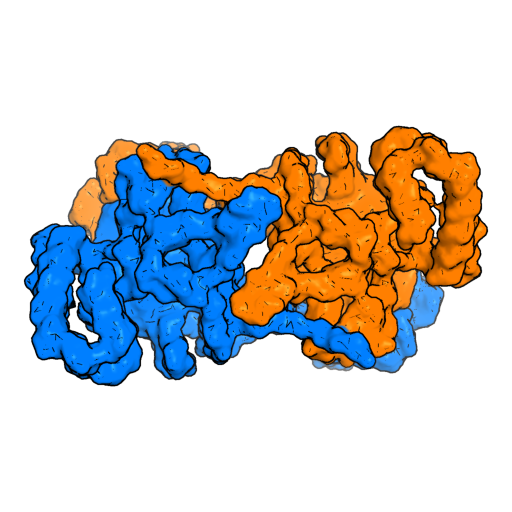 B 1 270 ? 4.727 -25.797 0.813 1 96.81 270 GLU B O 1
ATOM 5550 N N . PHE B 1 271 ? 4.496 -23.641 1.189 1 97.94 271 PHE B N 1
ATOM 5551 C CA . PHE B 1 271 ? 5.703 -23.531 2 1 97.94 271 PHE B CA 1
ATOM 5552 C C . PHE B 1 271 ? 5.352 -23.422 3.48 1 97.94 271 PHE B C 1
ATOM 5554 O O . PHE B 1 271 ? 4.652 -22.5 3.893 1 97.94 271 PHE B O 1
ATOM 5561 N N . THR B 1 272 ? 5.836 -24.359 4.25 1 96.44 272 THR B N 1
ATOM 5562 C CA . THR B 1 272 ? 5.516 -24.406 5.672 1 96.44 272 THR B CA 1
ATOM 5563 C C . THR B 1 272 ? 6.77 -24.219 6.52 1 96.44 272 THR B C 1
ATOM 5565 O O . THR B 1 272 ? 7.887 -24.297 6.008 1 96.44 272 THR B O 1
ATOM 5568 N N . THR B 1 273 ? 6.559 -23.828 7.727 1 96.44 273 THR B N 1
ATOM 5569 C CA . THR B 1 273 ? 7.656 -23.641 8.672 1 96.44 273 THR B CA 1
ATOM 5570 C C . THR B 1 273 ? 7.328 -24.281 10.016 1 96.44 273 THR B C 1
ATOM 5572 O O . THR B 1 273 ? 6.156 -24.484 10.344 1 96.44 273 THR B O 1
ATOM 5575 N N . LYS B 1 274 ? 8.281 -24.641 10.766 1 93.19 274 LYS B N 1
ATOM 5576 C CA . LYS B 1 274 ? 8.117 -25.141 12.125 1 93.19 274 LYS B CA 1
ATOM 5577 C C . LYS B 1 274 ? 8.398 -24.062 13.156 1 93.19 274 LYS B C 1
ATOM 5579 O O . LYS B 1 274 ? 8.203 -24.266 14.352 1 93.19 274 LYS B O 1
ATOM 5584 N N . LYS B 1 275 ? 8.727 -22.906 12.641 1 91.75 275 LYS B N 1
ATOM 5585 C CA . LYS B 1 275 ? 9.148 -21.828 13.539 1 91.75 275 LYS B CA 1
ATOM 5586 C C . LYS B 1 275 ? 7.941 -21.125 14.156 1 91.75 275 LYS B C 1
ATOM 5588 O O . LYS B 1 275 ? 8.062 -20.484 15.203 1 91.75 275 LYS B O 1
ATOM 5593 N N . LEU B 1 276 ? 6.82 -21.203 13.586 1 86.56 276 LEU B N 1
ATOM 5594 C CA . LEU B 1 276 ? 5.703 -20.359 14.016 1 86.56 276 LEU B CA 1
ATOM 5595 C C . LEU B 1 276 ? 4.605 -21.203 14.648 1 86.56 276 LEU B C 1
ATOM 5597 O O . LEU B 1 276 ? 3.461 -20.766 14.758 1 86.56 276 LEU B O 1
ATOM 5601 N N . GLY B 1 277 ? 4.832 -22.375 14.992 1 80.56 277 GLY B N 1
ATOM 5602 C CA . GLY B 1 277 ? 3.859 -23.203 15.688 1 80.56 277 GLY B CA 1
ATOM 5603 C C . GLY B 1 277 ? 2.672 -23.578 14.828 1 80.56 277 GLY B C 1
ATOM 5604 O O . GLY B 1 277 ? 2.84 -24.094 13.727 1 80.56 277 GLY B O 1
ATOM 5605 N N . SER B 1 278 ? 1.441 -23.156 15.273 1 71.25 278 SER B N 1
ATOM 5606 C CA . SER B 1 278 ? 0.205 -23.562 14.617 1 71.25 278 SER B CA 1
ATOM 5607 C C . SER B 1 278 ? 0.051 -22.875 13.258 1 71.25 278 SER B C 1
ATOM 5609 O O . SER B 1 278 ? -0.688 -23.359 12.398 1 71.25 278 SER B O 1
ATOM 5611 N N . GLN B 1 279 ? 0.671 -21.844 13.117 1 74.31 279 GLN B N 1
ATOM 5612 C CA . GLN B 1 279 ? 0.632 -21.141 11.836 1 74.31 279 GLN B CA 1
ATOM 5613 C C . GLN B 1 279 ? 1.81 -21.547 10.953 1 74.31 279 GLN B C 1
ATOM 5615 O O . GLN B 1 279 ? 2.742 -20.766 10.758 1 74.31 279 GLN B O 1
ATOM 5620 N N . SER B 1 280 ? 1.608 -22.531 10.258 1 86.75 280 SER B N 1
ATOM 5621 C CA . SER B 1 280 ? 2.783 -23.141 9.641 1 86.75 280 SER B CA 1
ATOM 5622 C C . SER B 1 280 ? 2.941 -22.703 8.188 1 86.75 280 SER B C 1
ATOM 5624 O O . SER B 1 280 ? 4.039 -22.766 7.633 1 86.75 280 SER B O 1
ATOM 5626 N N . THR B 1 281 ? 1.871 -22.234 7.559 1 92.88 281 THR B N 1
ATOM 5627 C CA . THR B 1 281 ? 1.978 -21.938 6.133 1 92.88 281 THR B CA 1
ATOM 5628 C C . THR B 1 281 ? 2.465 -20.5 5.922 1 92.88 281 THR B C 1
ATOM 5630 O O . THR B 1 281 ? 1.849 -19.547 6.41 1 92.88 281 THR B O 1
ATOM 5633 N N . ILE B 1 282 ? 3.527 -20.328 5.27 1 95.88 282 ILE B N 1
ATOM 5634 C CA . ILE B 1 282 ? 4.125 -19.031 4.953 1 95.88 282 ILE B CA 1
ATOM 5635 C C . ILE B 1 282 ? 3.588 -18.531 3.613 1 95.88 282 ILE B C 1
ATOM 5637 O O . ILE B 1 282 ? 3.285 -17.344 3.463 1 95.88 282 ILE B O 1
ATOM 5641 N N . LEU B 1 283 ? 3.547 -19.406 2.676 1 97.06 283 LEU B N 1
ATOM 5642 C CA . LEU B 1 283 ? 3.094 -19.125 1.317 1 97.06 283 LEU B CA 1
ATOM 5643 C C . LEU B 1 283 ? 2.42 -20.359 0.713 1 97.06 283 LEU B C 1
ATOM 5645 O O . LEU B 1 283 ? 2.779 -21.5 1.041 1 97.06 283 LEU B O 1
ATOM 5649 N N . ALA B 1 284 ? 1.383 -20.109 -0.101 1 97 284 ALA B N 1
ATOM 5650 C CA . ALA B 1 284 ? 0.668 -21.203 -0.749 1 97 284 ALA B CA 1
ATOM 5651 C C . ALA B 1 284 ? 0.138 -20.781 -2.115 1 97 284 ALA B C 1
ATOM 5653 O O . ALA B 1 284 ? -0.093 -19.594 -2.359 1 97 284 ALA B O 1
ATOM 5654 N N . GLY B 1 285 ? 0.006 -21.719 -2.951 1 97.19 285 GLY B N 1
ATOM 5655 C CA . GLY B 1 285 ? -0.488 -21.438 -4.289 1 97.19 285 GLY B CA 1
ATOM 5656 C C . GLY B 1 285 ? -0.785 -22.688 -5.09 1 97.19 285 GLY B C 1
ATOM 5657 O O . GLY B 1 285 ? -0.888 -23.781 -4.531 1 97.19 285 GLY B O 1
ATOM 5658 N N . GLY B 1 286 ? -1.036 -22.453 -6.336 1 97.75 286 GLY B N 1
ATOM 5659 C CA . GLY B 1 286 ? -1.362 -23.547 -7.23 1 97.75 286 GLY B CA 1
ATOM 5660 C C . GLY B 1 286 ? -1.908 -23.094 -8.57 1 97.75 286 GLY B C 1
ATOM 5661 O O . GLY B 1 286 ? -2.006 -21.891 -8.82 1 97.75 286 GLY B O 1
ATOM 5662 N N . ARG B 1 287 ? -2.135 -24.125 -9.383 1 98 287 ARG B N 1
ATOM 5663 C CA . ARG B 1 287 ? -2.695 -23.859 -10.711 1 98 287 ARG B CA 1
ATOM 5664 C C . ARG B 1 287 ? -4.219 -23.875 -10.664 1 98 287 ARG B C 1
ATOM 5666 O O . ARG B 1 287 ? -4.824 -24.703 -9.992 1 98 287 ARG B O 1
ATOM 5673 N N . TYR B 1 288 ? -4.836 -22.906 -11.398 1 96.88 288 TYR B N 1
ATOM 5674 C CA . TYR B 1 288 ? -6.285 -22.766 -11.375 1 96.88 288 TYR B CA 1
ATOM 5675 C C . TYR B 1 288 ? -6.82 -22.422 -12.766 1 96.88 288 TYR B C 1
ATOM 5677 O O . TYR B 1 288 ? -7.535 -21.422 -12.93 1 96.88 288 TYR B O 1
ATOM 5685 N N . ASP B 1 289 ? -6.773 -23.266 -13.656 1 97.25 289 ASP B N 1
ATOM 5686 C CA . ASP B 1 289 ? -7.023 -23.062 -15.086 1 97.25 289 ASP B CA 1
ATOM 5687 C C . ASP B 1 289 ? -8.492 -22.734 -15.344 1 97.25 289 ASP B C 1
ATOM 5689 O O . ASP B 1 289 ? -8.82 -22.062 -16.328 1 97.25 289 ASP B O 1
ATOM 5693 N N . GLY B 1 290 ? -9.359 -23.172 -14.547 1 95.19 290 GLY B N 1
ATOM 5694 C CA . GLY B 1 290 ? -10.781 -23.062 -14.828 1 95.19 290 GLY B CA 1
ATOM 5695 C C . GLY B 1 290 ? -11.43 -21.859 -14.164 1 95.19 290 GLY B C 1
ATOM 5696 O O . GLY B 1 290 ? -12.609 -21.578 -14.398 1 95.19 290 GLY B O 1
ATOM 5697 N N . LEU B 1 291 ? -10.711 -21.062 -13.391 1 95.69 291 LEU B N 1
ATOM 5698 C CA . LEU B 1 291 ? -11.289 -20.016 -12.555 1 95.69 291 LEU B CA 1
ATOM 5699 C C . LEU B 1 291 ? -11.953 -18.938 -13.414 1 95.69 291 LEU B C 1
ATOM 5701 O O . LEU B 1 291 ? -13.062 -18.5 -13.117 1 95.69 291 LEU B O 1
ATOM 5705 N N . ALA B 1 292 ? -11.258 -18.516 -14.477 1 96.25 292 ALA B N 1
ATOM 5706 C CA . ALA B 1 292 ? -11.812 -17.469 -15.328 1 96.25 292 ALA B CA 1
ATOM 5707 C C . ALA B 1 292 ? -13.18 -17.875 -15.875 1 96.25 292 ALA B C 1
ATOM 5709 O O . ALA B 1 292 ? -14.117 -17.078 -15.875 1 96.25 292 ALA B O 1
ATOM 5710 N N . LYS B 1 293 ? -13.273 -19.078 -16.344 1 95.19 293 LYS B N 1
ATOM 5711 C CA . LYS B 1 293 ? -14.539 -19.578 -16.891 1 95.19 293 LYS B CA 1
ATOM 5712 C C . LYS B 1 293 ? -15.609 -19.641 -15.805 1 95.19 293 LYS B C 1
ATOM 5714 O O . LYS B 1 293 ? -16.766 -19.25 -16.031 1 95.19 293 LYS B O 1
ATOM 5719 N N . ILE B 1 294 ? -15.25 -20.141 -14.672 1 92.88 294 ILE B N 1
ATOM 5720 C CA . ILE B 1 294 ? -16.156 -20.203 -13.531 1 92.88 294 ILE B CA 1
ATOM 5721 C C . ILE B 1 294 ? -16.719 -18.812 -13.242 1 92.88 294 ILE B C 1
ATOM 5723 O O . ILE B 1 294 ? -17.891 -18.656 -12.891 1 92.88 294 ILE B O 1
ATOM 5727 N N . MET B 1 295 ? -15.914 -17.844 -13.453 1 94.69 295 MET B N 1
ATOM 5728 C CA . MET B 1 295 ? -16.281 -16.484 -13.094 1 94.69 295 MET B CA 1
ATOM 5729 C C . MET B 1 295 ? -16.984 -15.781 -14.25 1 94.69 295 MET B C 1
ATOM 5731 O O . MET B 1 295 ? -17.312 -14.594 -14.156 1 94.69 295 MET B O 1
ATOM 5735 N N . GLY B 1 296 ? -17.125 -16.406 -15.336 1 92.75 296 GLY B N 1
ATOM 5736 C CA . GLY B 1 296 ? -17.984 -15.859 -16.375 1 92.75 296 GLY B CA 1
ATOM 5737 C C . GLY B 1 296 ? -17.234 -15.602 -17.688 1 92.75 296 GLY B C 1
ATOM 5738 O O . GLY B 1 296 ? -17.828 -15.094 -18.641 1 92.75 296 GLY B O 1
ATOM 5739 N N . ASN B 1 297 ? -15.984 -15.914 -17.719 1 93.88 297 ASN B N 1
ATOM 5740 C CA . ASN B 1 297 ? -15.266 -15.828 -18.984 1 93.88 297 ASN B CA 1
ATOM 5741 C C . ASN B 1 297 ? -15.711 -16.938 -19.953 1 93.88 297 ASN B C 1
ATOM 5743 O O . ASN B 1 297 ? -16.156 -18 -19.531 1 93.88 297 ASN B O 1
ATOM 5747 N N . ASN B 1 298 ? -15.578 -16.641 -21.219 1 93.06 298 ASN B N 1
ATOM 5748 C CA . ASN B 1 298 ? -16.016 -17.625 -22.203 1 93.06 298 ASN B CA 1
ATOM 5749 C C . ASN B 1 298 ? -15.117 -18.859 -22.219 1 93.06 298 ASN B C 1
ATOM 5751 O O . ASN B 1 298 ? -15.602 -19.984 -22.344 1 93.06 298 ASN B O 1
ATOM 5755 N N . ASP B 1 299 ? -13.898 -18.625 -22.094 1 93.94 299 ASP B N 1
ATOM 5756 C CA . ASP B 1 299 ? -12.93 -19.703 -22.203 1 93.94 299 ASP B CA 1
ATOM 5757 C C . ASP B 1 299 ? -12.125 -19.859 -20.906 1 93.94 299 ASP B C 1
ATOM 5759 O O . ASP B 1 299 ? -12.07 -18.938 -20.094 1 93.94 299 ASP B O 1
ATOM 5763 N N . ASP B 1 300 ? -11.609 -21.109 -20.766 1 95.88 300 ASP B N 1
ATOM 5764 C CA . ASP B 1 300 ? -10.594 -21.266 -19.734 1 95.88 300 ASP B CA 1
ATOM 5765 C C . ASP B 1 300 ? -9.375 -20.391 -20.016 1 95.88 300 ASP B C 1
ATOM 5767 O O . ASP B 1 300 ? -9.047 -20.125 -21.172 1 95.88 300 ASP B O 1
ATOM 5771 N N . VAL B 1 301 ? -8.828 -19.953 -18.984 1 97.69 301 VAL B N 1
ATOM 5772 C CA . VAL B 1 301 ? -7.555 -19.234 -19.047 1 97.69 301 VAL B CA 1
ATOM 5773 C C . VAL B 1 301 ? -6.566 -19.859 -18.062 1 97.69 301 VAL B C 1
ATOM 5775 O O . VAL B 1 301 ? -6.605 -19.562 -16.859 1 97.69 301 VAL B O 1
ATOM 5778 N N . PRO B 1 302 ? -5.676 -20.703 -18.562 1 97.94 302 PRO B N 1
ATOM 5779 C CA . PRO B 1 302 ? -4.711 -21.312 -17.656 1 97.94 302 PRO B CA 1
ATOM 5780 C C . PRO B 1 302 ? -3.986 -20.297 -16.781 1 97.94 302 PRO B C 1
ATOM 5782 O O . PRO B 1 302 ? -3.643 -19.203 -17.266 1 97.94 302 PRO B O 1
ATOM 5785 N N . ALA B 1 303 ? -3.836 -20.625 -15.516 1 98.44 303 ALA B N 1
ATOM 5786 C CA . ALA B 1 303 ? -3.189 -19.672 -14.602 1 98.44 303 ALA B CA 1
ATOM 5787 C C . ALA B 1 303 ? -2.609 -20.406 -13.391 1 98.44 303 ALA B C 1
ATOM 5789 O O . ALA B 1 303 ? -3.102 -21.469 -13 1 98.44 303 ALA B O 1
ATOM 5790 N N . ILE B 1 304 ? -1.585 -19.859 -12.852 1 98.62 304 ILE B N 1
ATOM 5791 C CA . ILE B 1 304 ? -0.973 -20.328 -11.609 1 98.62 304 ILE B CA 1
ATOM 5792 C C . ILE B 1 304 ? -0.503 -19.125 -10.789 1 98.62 304 ILE B C 1
ATOM 5794 O O . ILE B 1 304 ? -0.192 -18.062 -11.352 1 98.62 304 ILE B O 1
ATOM 5798 N N . GLY B 1 305 ? -0.53 -19.25 -9.531 1 98.31 305 GLY B N 1
ATOM 5799 C CA . GLY B 1 305 ? -0.073 -18.172 -8.664 1 98.31 305 GLY B CA 1
ATOM 5800 C C . GLY B 1 305 ? 0.07 -18.594 -7.215 1 98.31 305 GLY B C 1
ATOM 5801 O O . GLY B 1 305 ? -0.105 -19.766 -6.883 1 98.31 305 GLY B O 1
ATOM 5802 N N . PHE B 1 306 ? 0.472 -17.672 -6.438 1 98.56 306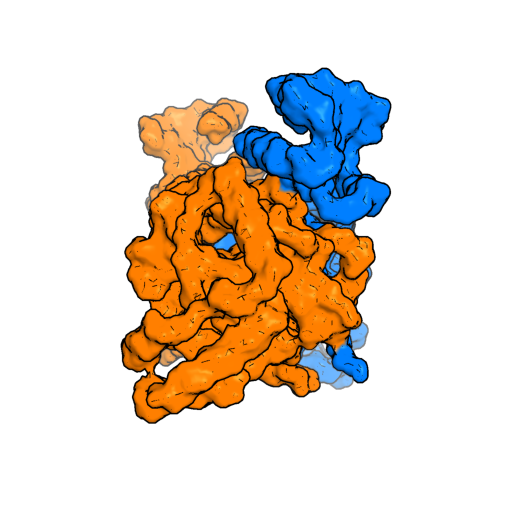 PHE B N 1
ATOM 5803 C CA . PHE B 1 306 ? 0.572 -17.922 -5.008 1 98.56 306 PHE B CA 1
ATOM 5804 C C . PHE B 1 306 ? 0.466 -16.625 -4.219 1 98.56 306 PHE B C 1
ATOM 5806 O O . PHE B 1 306 ? 0.579 -15.539 -4.785 1 98.56 306 PHE B O 1
ATOM 5813 N N . ALA B 1 307 ? 0.152 -16.797 -2.975 1 98.06 307 ALA B N 1
ATOM 5814 C CA . ALA B 1 307 ? 0.11 -15.688 -2.023 1 98.06 307 ALA B CA 1
ATOM 5815 C C . ALA B 1 307 ? 0.928 -16 -0.774 1 98.06 307 ALA B C 1
ATOM 5817 O O . ALA B 1 307 ? 1.079 -17.172 -0.405 1 98.06 307 ALA B O 1
ATOM 5818 N N . ALA B 1 308 ? 1.492 -15.031 -0.219 1 98.12 308 ALA B N 1
ATOM 5819 C CA . ALA B 1 308 ? 2.254 -15.141 1.021 1 98.12 308 ALA B CA 1
ATOM 5820 C C . ALA B 1 308 ? 1.812 -14.086 2.033 1 98.12 308 ALA B C 1
ATOM 5822 O O . ALA B 1 308 ? 1.546 -12.938 1.667 1 98.12 308 ALA B O 1
ATOM 5823 N N . GLY B 1 309 ? 1.686 -14.492 3.26 1 97.12 309 GLY B N 1
ATOM 5824 C CA . GLY B 1 309 ? 1.347 -13.531 4.301 1 97.12 309 GLY B CA 1
ATOM 5825 C C . GLY B 1 309 ? 2.539 -12.734 4.789 1 97.12 309 GLY B C 1
ATOM 5826 O O . GLY B 1 309 ? 3.521 -13.305 5.27 1 97.12 309 GLY B O 1
ATOM 5827 N N . ILE B 1 310 ? 2.445 -11.453 4.777 1 98 310 ILE B N 1
ATOM 5828 C CA . ILE B 1 310 ? 3.561 -10.586 5.141 1 98 310 ILE B CA 1
ATOM 5829 C C . ILE B 1 310 ? 3.787 -10.641 6.648 1 98 310 ILE B C 1
ATOM 5831 O O . ILE B 1 310 ? 4.93 -10.641 7.113 1 98 310 ILE B O 1
ATOM 5835 N N . GLU B 1 311 ? 2.672 -10.672 7.445 1 96.44 311 GLU B N 1
ATOM 5836 C CA . GLU B 1 311 ? 2.787 -10.727 8.898 1 96.44 311 GLU B CA 1
ATOM 5837 C C . GLU B 1 311 ? 3.562 -11.961 9.344 1 96.44 311 GLU B C 1
ATOM 5839 O O . GLU B 1 311 ? 4.406 -11.883 10.242 1 96.44 311 GLU B O 1
ATOM 5844 N N . ARG B 1 312 ? 3.242 -13.062 8.719 1 95.62 312 ARG B N 1
ATOM 5845 C CA . ARG B 1 312 ? 3.932 -14.297 9.078 1 95.62 312 ARG B CA 1
ATOM 5846 C C . ARG B 1 312 ? 5.402 -14.242 8.68 1 95.62 312 ARG B C 1
ATOM 5848 O O . ARG B 1 312 ? 6.27 -14.688 9.438 1 95.62 312 ARG B O 1
ATOM 5855 N N . ILE B 1 313 ? 5.707 -13.766 7.473 1 97.62 313 ILE B N 1
ATOM 5856 C CA . ILE B 1 313 ? 7.086 -13.617 7.027 1 97.62 313 ILE B CA 1
ATOM 5857 C C . ILE B 1 313 ? 7.852 -12.719 7.996 1 97.62 313 ILE B C 1
ATOM 5859 O O . ILE B 1 313 ? 9.008 -12.984 8.32 1 97.62 313 ILE B O 1
ATOM 5863 N N . ALA B 1 314 ? 7.215 -11.656 8.461 1 96.75 314 ALA B N 1
ATOM 5864 C CA . ALA B 1 314 ? 7.832 -10.695 9.375 1 96.75 314 ALA B CA 1
ATOM 5865 C C . ALA B 1 314 ? 8.242 -11.367 10.68 1 96.75 314 ALA B C 1
ATOM 5867 O O . ALA B 1 314 ? 9.195 -10.93 11.336 1 96.75 314 ALA B O 1
ATOM 5868 N N . LEU B 1 315 ? 7.566 -12.438 11.055 1 95.31 315 LEU B N 1
ATOM 5869 C CA . LEU B 1 315 ? 7.824 -13.117 12.32 1 95.31 315 LEU B CA 1
ATOM 5870 C C . LEU B 1 315 ? 8.953 -14.133 12.172 1 95.31 315 LEU B C 1
ATOM 5872 O O . LEU B 1 315 ? 9.453 -14.664 13.172 1 95.31 315 LEU B O 1
ATOM 5876 N N . MET B 1 316 ? 9.398 -14.422 10.945 1 96.62 316 MET B N 1
ATOM 5877 C CA . MET B 1 316 ? 10.305 -15.539 10.664 1 96.62 316 MET B CA 1
ATOM 5878 C C . MET B 1 316 ? 11.711 -15.242 11.172 1 96.62 316 MET B C 1
ATOM 5880 O O . MET B 1 316 ? 12.5 -16.156 11.391 1 96.62 316 MET B O 1
ATOM 5884 N N . ARG B 1 317 ? 12.023 -13.945 11.297 1 96.5 317 ARG B N 1
ATOM 5885 C CA . ARG B 1 317 ? 13.344 -13.539 11.773 1 96.5 317 ARG B CA 1
ATOM 5886 C C . ARG B 1 317 ? 13.336 -12.078 12.211 1 96.5 317 ARG B C 1
ATOM 5888 O O . ARG B 1 317 ? 12.352 -11.367 12.008 1 96.5 317 ARG B O 1
ATOM 5895 N N . GLU B 1 318 ? 14.359 -11.734 12.82 1 96.44 318 GLU B N 1
ATOM 5896 C CA . GLU B 1 318 ? 14.555 -10.32 13.117 1 96.44 318 GLU B CA 1
ATOM 5897 C C . GLU B 1 318 ? 15.109 -9.57 11.914 1 96.44 318 GLU B C 1
ATOM 5899 O O . GLU B 1 318 ? 16.062 -10.031 11.273 1 96.44 318 GLU B O 1
ATOM 5904 N N . TYR B 1 319 ? 14.398 -8.516 11.562 1 96.06 319 TYR B N 1
ATOM 5905 C CA . TYR B 1 319 ? 14.844 -7.691 10.445 1 96.06 319 TYR B CA 1
ATOM 5906 C C . TYR B 1 319 ? 15.555 -6.438 10.945 1 96.06 319 TYR B C 1
ATOM 5908 O O . TYR B 1 319 ? 14.992 -5.664 11.719 1 96.06 319 TYR B O 1
ATOM 5916 N N . ASN B 1 320 ? 16.812 -6.305 10.625 1 92.88 320 ASN B N 1
ATOM 5917 C CA . ASN B 1 320 ? 17.562 -5.094 10.945 1 92.88 320 ASN B CA 1
ATOM 5918 C C . ASN B 1 320 ? 17.656 -4.16 9.742 1 92.88 320 ASN B C 1
ATOM 5920 O O . ASN B 1 320 ? 18.641 -4.195 9 1 92.88 320 ASN B O 1
ATOM 5924 N N . ILE B 1 321 ? 16.703 -3.275 9.672 1 93 321 ILE B N 1
ATOM 5925 C CA . ILE B 1 321 ? 16.625 -2.379 8.523 1 93 321 ILE B CA 1
ATOM 5926 C C . ILE B 1 321 ? 17.203 -1.012 8.898 1 93 321 ILE B C 1
ATOM 5928 O O . ILE B 1 321 ? 16.781 -0.41 9.891 1 93 321 ILE B O 1
ATOM 5932 N N . SER B 1 322 ? 18.125 -0.536 8.055 1 88 322 SER B N 1
ATOM 5933 C CA . SER B 1 322 ? 18.734 0.767 8.297 1 88 322 SER B CA 1
ATOM 5934 C C . SER B 1 322 ? 17.766 1.899 8.016 1 88 322 SER B C 1
ATOM 5936 O O . SER B 1 322 ? 16.891 1.779 7.145 1 88 322 SER B O 1
ATOM 5938 N N . GLU B 1 323 ? 17.844 2.951 8.859 1 85.75 323 GLU B N 1
ATOM 5939 C CA . GLU B 1 323 ? 17.016 4.145 8.664 1 85.75 323 GLU B CA 1
ATOM 5940 C C . GLU B 1 323 ? 17.891 5.398 8.555 1 85.75 323 GLU B C 1
ATOM 5942 O O . GLU B 1 323 ? 19 5.438 9.086 1 85.75 323 GLU B O 1
ATOM 5947 N N . VAL B 1 324 ? 17.359 6.324 7.859 1 87.88 324 VAL B N 1
ATOM 5948 C CA . VAL B 1 324 ? 18.031 7.617 7.758 1 87.88 324 VAL B CA 1
ATOM 5949 C C . VAL B 1 324 ? 17.938 8.359 9.094 1 87.88 324 VAL B C 1
ATOM 5951 O O . VAL B 1 324 ? 16.844 8.531 9.625 1 87.88 324 VAL B O 1
ATOM 5954 N N . LYS B 1 325 ? 19.031 8.773 9.68 1 89.5 325 LYS B N 1
ATOM 5955 C CA . LYS B 1 325 ? 19.062 9.578 10.898 1 89.5 325 LYS B CA 1
ATOM 5956 C C . LYS B 1 325 ? 19.141 11.07 10.562 1 89.5 325 LYS B C 1
ATOM 5958 O O . LYS B 1 325 ? 20.094 11.516 9.93 1 89.5 325 LYS B O 1
ATOM 5963 N N . PRO B 1 326 ? 18.172 11.734 10.984 1 93.75 326 PRO B N 1
ATOM 5964 C CA . PRO B 1 326 ? 18.203 13.156 10.633 1 93.75 326 PRO B CA 1
ATOM 5965 C C . PRO B 1 326 ? 19.234 13.945 11.445 1 93.75 326 PRO B C 1
ATOM 5967 O O . PRO B 1 326 ? 19.531 13.578 12.578 1 93.75 326 PRO B O 1
ATOM 5970 N N . VAL B 1 327 ? 19.766 14.992 10.828 1 96.31 327 VAL B N 1
ATOM 5971 C CA . VAL B 1 327 ? 20.531 16.031 11.523 1 96.31 327 VAL B CA 1
ATOM 5972 C C . VAL B 1 327 ? 19.562 16.984 12.219 1 96.31 327 VAL B C 1
ATOM 5974 O O . VAL B 1 327 ? 18.5 17.312 11.68 1 96.31 327 VAL B O 1
ATOM 5977 N N . PHE B 1 328 ? 19.906 17.375 13.414 1 97.25 328 PHE B N 1
ATOM 5978 C CA . PHE B 1 328 ? 19.062 18.328 14.125 1 97.25 328 PHE B CA 1
ATOM 5979 C C . PHE B 1 328 ? 19.703 19.703 14.172 1 97.25 328 PHE B C 1
ATOM 5981 O O . PHE B 1 328 ? 20.922 19.812 14.352 1 97.25 328 PHE B O 1
ATOM 5988 N N . VAL B 1 329 ? 18.969 20.688 13.914 1 97.31 329 VAL B N 1
ATOM 5989 C CA . VAL B 1 329 ? 19.406 22.062 14.062 1 97.31 329 VAL B CA 1
ATOM 5990 C C . VAL B 1 329 ? 18.734 22.703 15.273 1 97.31 329 VAL B C 1
ATOM 5992 O O . VAL B 1 329 ? 17.5 22.656 15.391 1 97.31 329 VAL B O 1
ATOM 5995 N N . LEU B 1 330 ? 19.516 23.297 16.125 1 96.81 330 LEU B N 1
ATOM 5996 C CA . LEU B 1 330 ? 19.031 23.875 17.375 1 96.81 330 LEU B CA 1
ATOM 5997 C C . LEU B 1 330 ? 19.359 25.375 17.453 1 96.81 330 LEU B C 1
ATOM 5999 O O . LEU B 1 330 ? 20.422 25.75 17.938 1 96.81 330 LEU B O 1
ATOM 6003 N N . PRO B 1 331 ? 18.406 26.219 17.031 1 97.38 331 PRO B N 1
ATOM 6004 C CA . PRO B 1 331 ? 18.594 27.625 17.344 1 97.38 331 PRO B CA 1
ATOM 6005 C C . PRO B 1 331 ? 18.578 27.922 18.844 1 97.38 331 PRO B C 1
ATOM 6007 O O . PRO B 1 331 ? 17.641 27.5 19.547 1 97.38 331 PRO B O 1
ATOM 6010 N N . ILE B 1 332 ? 19.516 28.672 19.328 1 95.44 332 ILE B N 1
ATOM 6011 C CA . ILE B 1 332 ? 19.656 28.891 20.75 1 95.44 332 ILE B CA 1
ATOM 6012 C C . ILE B 1 332 ? 18.656 29.922 21.234 1 95.44 332 ILE B C 1
ATOM 6014 O O . ILE B 1 332 ? 17.969 29.719 22.234 1 95.44 332 ILE B O 1
ATOM 6018 N N . GLY B 1 333 ? 18.516 31.016 20.516 1 93.81 333 GLY B N 1
ATOM 6019 C CA . GLY B 1 333 ? 17.547 32.062 20.859 1 93.81 333 GLY B CA 1
ATOM 6020 C C . GLY B 1 333 ? 16.547 32.344 19.75 1 93.81 333 GLY B C 1
ATOM 6021 O O . GLY B 1 333 ? 16.703 31.844 18.625 1 93.81 333 GLY B O 1
ATOM 6022 N N . LYS B 1 334 ? 15.562 33.125 20.047 1 93 334 LYS B N 1
ATOM 6023 C CA . LYS B 1 334 ? 14.516 33.5 19.094 1 93 334 LYS B CA 1
ATOM 6024 C C . LYS B 1 334 ? 15.109 34.219 17.875 1 93 334 LYS B C 1
ATOM 6026 O O . LYS B 1 334 ? 14.617 34.031 16.75 1 93 334 LYS B O 1
ATOM 6031 N N . ASN B 1 335 ? 16.141 34.906 18.125 1 95.06 335 ASN B N 1
ATOM 6032 C CA . ASN B 1 335 ? 16.766 35.688 17.078 1 95.06 335 ASN B CA 1
ATOM 6033 C C . ASN B 1 335 ? 17.5 34.812 16.062 1 95.06 335 ASN B C 1
ATOM 6035 O O . ASN B 1 335 ? 17.844 35.281 14.977 1 95.06 335 ASN B O 1
ATOM 6039 N N . ASN B 1 336 ? 17.734 33.531 16.406 1 96.88 336 ASN B N 1
ATOM 6040 C CA . ASN B 1 336 ? 18.5 32.656 15.562 1 96.88 336 ASN B CA 1
ATOM 6041 C C . ASN B 1 336 ? 17.594 31.734 14.727 1 96.88 336 ASN B C 1
ATOM 6043 O O . ASN B 1 336 ? 18.078 30.984 13.883 1 96.88 336 ASN B O 1
ATOM 6047 N N . ILE B 1 337 ? 16.297 31.891 14.914 1 96.94 337 ILE B N 1
ATOM 6048 C CA . ILE B 1 337 ? 15.344 30.953 14.297 1 96.94 337 ILE B CA 1
ATOM 6049 C C . ILE B 1 337 ? 15.312 31.172 12.789 1 96.94 337 ILE B C 1
ATOM 6051 O O . ILE B 1 337 ? 15.367 30.219 12.016 1 96.94 337 ILE B O 1
ATOM 6055 N N . CYS B 1 338 ? 15.25 32.406 12.375 1 96.88 338 CYS B N 1
ATOM 6056 C CA . CYS B 1 338 ? 15.172 32.719 10.945 1 96.88 338 CYS B CA 1
ATOM 6057 C C . CYS B 1 338 ? 16.406 32.219 10.211 1 96.88 338 CYS B C 1
ATOM 6059 O O . CYS B 1 338 ? 16.297 31.594 9.148 1 96.88 338 CYS B O 1
ATOM 6061 N N . TYR B 1 339 ? 17.562 32.469 10.812 1 96.25 339 TYR B N 1
ATOM 6062 C CA . TYR B 1 339 ? 18.812 31.984 10.203 1 96.25 339 TYR B CA 1
ATOM 6063 C C . TYR B 1 339 ? 18.859 30.469 10.188 1 96.25 339 TYR B C 1
ATOM 6065 O O . TYR B 1 339 ? 19.281 29.859 9.195 1 96.25 339 TYR B O 1
ATOM 6073 N N . ALA B 1 340 ? 18.469 29.859 11.25 1 97.38 340 ALA B N 1
ATOM 6074 C CA . ALA B 1 340 ? 18.422 28.391 11.328 1 97.38 340 ALA B CA 1
ATOM 6075 C C . ALA B 1 340 ? 17.531 27.812 10.227 1 97.38 340 ALA B C 1
ATOM 6077 O O . ALA B 1 340 ? 17.859 26.797 9.617 1 97.38 340 ALA B O 1
ATOM 6078 N N . LEU B 1 341 ? 16.406 28.484 10 1 97.5 341 LEU B N 1
ATOM 6079 C CA . LEU B 1 341 ? 15.461 28.047 8.977 1 97.5 341 LEU B CA 1
ATOM 6080 C C . LEU B 1 341 ? 16.094 28.109 7.594 1 97.5 341 LEU B C 1
ATOM 6082 O O . LEU B 1 341 ? 15.883 27.219 6.766 1 97.5 341 LEU B O 1
ATOM 6086 N N . GLU B 1 342 ? 16.828 29.125 7.359 1 96.69 342 GLU B N 1
ATOM 6087 C CA . GLU B 1 342 ? 17.547 29.266 6.094 1 96.69 342 GLU B CA 1
ATOM 6088 C C . GLU B 1 342 ? 18.547 28.109 5.906 1 96.69 342 GLU B C 1
ATOM 6090 O O . GLU B 1 342 ? 18.641 27.547 4.82 1 96.69 342 GLU B O 1
ATOM 6095 N N . ILE B 1 343 ? 19.281 27.812 6.945 1 96.25 343 ILE B N 1
ATOM 6096 C CA . ILE B 1 343 ? 20.281 26.766 6.906 1 96.25 343 ILE B CA 1
ATOM 6097 C C . ILE B 1 343 ? 19.625 25.406 6.652 1 96.25 343 ILE B C 1
ATOM 6099 O O . ILE B 1 343 ? 20.094 24.625 5.84 1 96.25 343 ILE B O 1
ATOM 6103 N N . VAL B 1 344 ? 18.531 25.141 7.344 1 97.31 344 VAL B N 1
ATOM 6104 C CA . VAL B 1 344 ? 17.797 23.891 7.215 1 97.31 344 VAL B CA 1
ATOM 6105 C C . VAL B 1 344 ? 17.328 23.719 5.77 1 97.31 344 VAL B C 1
ATOM 6107 O O . VAL B 1 344 ? 17.484 22.641 5.191 1 97.31 344 VAL B O 1
ATOM 6110 N N . ASP B 1 345 ? 16.781 24.781 5.234 1 97.62 345 ASP B N 1
ATOM 6111 C CA . ASP B 1 345 ? 16.266 24.734 3.865 1 97.62 345 ASP B CA 1
ATOM 6112 C C . ASP B 1 345 ? 17.391 24.438 2.873 1 97.62 345 ASP B C 1
ATOM 6114 O O . ASP B 1 345 ? 17.234 23.625 1.966 1 97.62 345 ASP B O 1
ATOM 6118 N N . LYS B 1 346 ? 18.547 25.062 3.047 1 96.5 346 LYS B N 1
ATOM 6119 C CA . LYS B 1 346 ? 19.703 24.859 2.176 1 96.5 346 LYS B CA 1
ATOM 6120 C C . LYS B 1 346 ? 20.219 23.438 2.277 1 96.5 346 LYS B C 1
ATOM 6122 O O . LYS B 1 346 ? 20.562 22.828 1.264 1 96.5 346 LYS B O 1
ATOM 6127 N N . LEU B 1 347 ? 20.312 22.906 3.463 1 96.56 347 LEU B N 1
ATOM 6128 C CA . LEU B 1 347 ? 20.828 21.562 3.662 1 96.56 347 LEU B CA 1
ATOM 6129 C C . LEU B 1 347 ? 19.875 20.531 3.066 1 96.56 347 LEU B C 1
ATOM 6131 O O . LEU B 1 347 ? 20.328 19.516 2.512 1 96.56 347 LEU B O 1
ATOM 6135 N N . ARG B 1 348 ? 18.562 20.766 3.186 1 97.06 348 ARG B N 1
ATOM 6136 C CA . ARG B 1 348 ? 17.594 19.844 2.617 1 97.06 348 ARG B CA 1
ATOM 6137 C C . ARG B 1 348 ? 17.703 19.797 1.097 1 97.06 348 ARG B C 1
ATOM 6139 O O . ARG B 1 348 ? 17.516 18.75 0.487 1 97.06 348 ARG B O 1
ATOM 6146 N N . THR B 1 349 ? 18 20.953 0.468 1 95.44 349 THR B N 1
ATOM 6147 C CA . THR B 1 349 ? 18.172 21 -0.979 1 95.44 349 THR B CA 1
ATOM 6148 C C . THR B 1 349 ? 19.359 20.125 -1.405 1 95.44 349 THR B C 1
ATOM 6150 O O . THR B 1 349 ? 19.453 19.703 -2.559 1 95.44 349 THR B O 1
ATOM 6153 N N . GLU B 1 350 ? 20.266 19.875 -0.44 1 95.88 350 GLU B N 1
ATOM 6154 C CA . GLU B 1 350 ? 21.422 19.016 -0.691 1 95.88 350 GLU B CA 1
ATOM 6155 C C . GLU B 1 350 ? 21.141 17.578 -0.262 1 95.88 350 GLU B C 1
ATOM 6157 O O . GLU B 1 350 ? 22.078 16.781 -0.059 1 95.88 350 GLU B O 1
ATOM 6162 N N . ASN B 1 351 ? 19.875 17.281 0.016 1 95.81 351 ASN B N 1
ATOM 6163 C CA . ASN B 1 351 ? 19.375 15.938 0.316 1 95.81 351 ASN B CA 1
ATOM 6164 C C . ASN B 1 351 ? 19.844 15.469 1.692 1 95.81 351 ASN B C 1
ATOM 6166 O O . ASN B 1 351 ? 20.156 14.289 1.876 1 95.81 351 ASN B O 1
ATOM 6170 N N . ILE B 1 352 ? 20.047 16.375 2.6 1 96.31 352 ILE B N 1
ATOM 6171 C CA . ILE B 1 352 ? 20.328 16.031 3.99 1 96.31 352 ILE B CA 1
ATOM 6172 C C . ILE B 1 352 ? 19.031 16.047 4.801 1 96.31 352 ILE B C 1
ATOM 6174 O O . ILE B 1 352 ? 18.328 17.062 4.832 1 96.31 352 ILE B O 1
ATOM 6178 N N . ALA B 1 353 ? 18.719 14.938 5.398 1 96.69 353 ALA B N 1
ATOM 6179 C CA . ALA B 1 353 ? 17.578 14.898 6.305 1 96.69 353 ALA B CA 1
ATOM 6180 C C . ALA B 1 353 ? 17.828 15.734 7.555 1 96.69 353 ALA B C 1
ATOM 6182 O O . ALA B 1 353 ? 18.812 15.516 8.258 1 96.69 353 ALA B O 1
ATOM 6183 N N . ILE B 1 354 ? 16.984 16.688 7.773 1 96.94 354 ILE B N 1
ATOM 6184 C CA . ILE B 1 354 ? 17.281 17.641 8.844 1 96.94 354 ILE B CA 1
ATOM 6185 C C . ILE B 1 354 ? 15.984 18.094 9.508 1 96.94 354 ILE B C 1
ATOM 6187 O O . ILE B 1 354 ? 14.977 18.312 8.836 1 96.94 354 ILE B O 1
ATOM 6191 N N . ILE B 1 355 ? 15.953 18.203 10.812 1 96.81 355 ILE B N 1
ATOM 6192 C CA . ILE B 1 355 ? 14.812 18.641 11.609 1 96.81 355 ILE B CA 1
ATOM 6193 C C . ILE B 1 355 ? 15.195 19.844 12.453 1 96.81 355 ILE B C 1
ATOM 6195 O O . ILE B 1 355 ? 16.25 19.859 13.086 1 96.81 355 ILE B O 1
ATOM 6199 N N . ILE B 1 356 ? 14.453 20.875 12.414 1 96.62 356 ILE B N 1
ATOM 6200 C CA . ILE B 1 356 ? 14.695 22.047 13.242 1 96.62 356 ILE B CA 1
ATOM 6201 C C . ILE B 1 356 ? 13.984 21.891 14.586 1 96.62 356 ILE B C 1
ATOM 6203 O O . ILE B 1 356 ? 12.773 21.656 14.633 1 96.62 356 ILE B O 1
ATOM 6207 N N . GLU B 1 357 ? 14.703 21.969 15.648 1 94.88 357 GLU B N 1
ATOM 6208 C CA . GLU B 1 357 ? 14.195 21.891 17.016 1 94.88 357 GLU B CA 1
ATOM 6209 C C . GLU B 1 357 ? 14.234 23.266 17.688 1 94.88 357 GLU B C 1
ATOM 6211 O O . GLU B 1 357 ? 15.172 23.578 18.422 1 94.88 357 GLU B O 1
ATOM 6216 N N . SER B 1 358 ? 13.125 23.984 17.562 1 93.44 358 SER B N 1
ATOM 6217 C CA . SER B 1 358 ? 13.141 25.359 18.047 1 93.44 358 SER B CA 1
ATOM 6218 C C . SER B 1 358 ? 12.125 25.562 19.172 1 93.44 358 SER B C 1
ATOM 6220 O O . SER B 1 358 ? 12.047 26.656 19.75 1 93.44 358 SER B O 1
ATOM 6222 N N . LEU B 1 359 ? 11.359 24.516 19.531 1 90.75 359 LEU B N 1
ATOM 6223 C CA . LEU B 1 359 ? 10.234 24.719 20.438 1 90.75 359 LEU B CA 1
ATOM 6224 C C . LEU B 1 359 ? 10.555 24.172 21.828 1 90.75 359 LEU B C 1
ATOM 6226 O O . LEU B 1 359 ? 11.016 23.031 21.953 1 90.75 359 LEU B O 1
ATOM 6230 N N . GLY B 1 360 ? 10.297 25 22.797 1 90.12 360 GLY B N 1
ATOM 6231 C CA . GLY B 1 360 ? 10.492 24.562 24.172 1 90.12 360 GLY B CA 1
ATOM 6232 C C . GLY B 1 360 ? 11.859 24.906 24.719 1 90.12 360 GLY B C 1
ATOM 6233 O O . GLY B 1 360 ? 12.664 25.547 24.047 1 90.12 360 GLY B O 1
ATOM 6234 N N . LYS B 1 361 ? 12.086 24.438 25.969 1 93.88 361 LYS B N 1
ATOM 6235 C CA . LYS B 1 361 ? 13.359 24.672 26.656 1 93.88 361 LYS B CA 1
ATOM 6236 C C . LYS B 1 361 ? 14.469 23.812 26.062 1 93.88 361 LYS B C 1
ATOM 6238 O O . LYS B 1 361 ? 14.211 22.703 25.578 1 93.88 361 LYS B O 1
ATOM 6243 N N . ILE B 1 362 ? 15.617 24.328 26.109 1 93.06 362 ILE B N 1
ATOM 6244 C CA . ILE B 1 362 ? 16.766 23.688 25.484 1 93.06 362 ILE B CA 1
ATOM 6245 C C . ILE B 1 362 ? 16.922 22.266 26.031 1 93.06 362 ILE B C 1
ATOM 6247 O O . ILE B 1 362 ? 17.234 21.344 25.281 1 93.06 362 ILE B O 1
ATOM 6251 N N . ALA B 1 363 ? 16.703 22.078 27.344 1 93.62 363 ALA B N 1
ATOM 6252 C CA . ALA B 1 363 ? 16.859 20.766 27.953 1 93.62 363 ALA B CA 1
ATOM 6253 C C . ALA B 1 363 ? 15.898 19.75 27.328 1 93.62 363 ALA B C 1
ATOM 6255 O O . ALA B 1 363 ? 16.281 18.609 27.062 1 93.62 363 ALA B O 1
ATOM 6256 N N . LYS B 1 364 ? 14.703 20.156 27.156 1 93.5 364 LYS B N 1
ATOM 6257 C CA . LYS B 1 364 ? 13.695 19.281 26.562 1 93.5 364 LYS B CA 1
ATOM 6258 C C . LYS B 1 364 ? 14.008 19.016 25.094 1 93.5 364 LYS B C 1
ATOM 6260 O O . LYS B 1 364 ? 13.781 17.922 24.594 1 93.5 364 LYS B O 1
ATOM 6265 N N . ARG B 1 365 ? 14.477 20.062 24.422 1 94.88 365 ARG B N 1
ATOM 6266 C CA . ARG B 1 365 ? 14.867 19.906 23.016 1 94.88 365 ARG B CA 1
ATOM 6267 C C . ARG B 1 365 ? 15.984 18.891 22.875 1 94.88 365 ARG B C 1
ATOM 6269 O O . ARG B 1 365 ? 15.93 18.016 22.016 1 94.88 365 ARG B O 1
ATOM 6276 N N . MET B 1 366 ? 16.922 18.953 23.766 1 93.44 366 MET B N 1
ATOM 6277 C CA . MET B 1 366 ? 18.047 18.031 23.75 1 93.44 366 MET B CA 1
ATOM 6278 C C . MET B 1 366 ? 17.594 16.594 24.031 1 93.44 366 MET B C 1
ATOM 6280 O O . MET B 1 366 ? 18.078 15.656 23.391 1 93.44 366 MET B O 1
ATOM 6284 N N . GLN B 1 367 ? 16.719 16.5 24.891 1 92.94 367 GLN B N 1
ATOM 6285 C CA . GLN B 1 367 ? 16.188 15.188 25.234 1 92.94 367 GLN B CA 1
ATOM 6286 C C . GLN B 1 367 ? 15.508 14.547 24.016 1 92.94 367 GLN B C 1
ATOM 6288 O O . GLN B 1 367 ? 15.695 13.359 23.75 1 92.94 367 GLN B O 1
ATOM 6293 N N . ARG B 1 368 ? 14.719 15.336 23.297 1 91.44 368 ARG B N 1
ATOM 6294 C CA . ARG B 1 368 ? 14.047 14.844 22.094 1 91.44 368 ARG B CA 1
ATOM 6295 C C . ARG B 1 368 ? 15.062 14.375 21.062 1 91.44 368 ARG B C 1
ATOM 6297 O O . ARG B 1 368 ? 14.859 13.359 20.406 1 91.44 368 ARG B O 1
ATOM 6304 N N . ILE B 1 369 ? 16.125 15.109 20.922 1 93.25 369 ILE B N 1
ATOM 6305 C CA . ILE B 1 369 ? 17.188 14.797 19.953 1 93.25 369 ILE B CA 1
ATOM 6306 C C . ILE B 1 369 ? 17.859 13.477 20.328 1 93.25 369 ILE B C 1
ATOM 6308 O O . ILE B 1 369 ? 18.078 12.625 19.469 1 93.25 369 ILE B O 1
ATOM 6312 N N . PHE B 1 370 ? 18.031 13.258 21.578 1 89.75 370 PHE B N 1
ATOM 6313 C CA . PHE B 1 370 ? 18.688 12.047 22.047 1 89.75 370 PHE B CA 1
ATOM 6314 C C . PHE B 1 370 ? 17.781 10.836 21.875 1 89.75 370 PHE B C 1
ATOM 6316 O O . PHE B 1 370 ? 18.25 9.75 21.531 1 89.75 370 PHE B O 1
ATOM 6323 N N . ASN B 1 371 ? 16.547 11.094 22.031 1 87.75 371 ASN B N 1
ATOM 6324 C CA . ASN B 1 371 ? 15.562 10.023 21.875 1 87.75 371 ASN B CA 1
ATOM 6325 C C . ASN B 1 371 ? 15.484 9.539 20.438 1 87.75 371 ASN B C 1
ATOM 6327 O O . ASN B 1 371 ? 15.086 8.406 20.172 1 87.75 371 ASN B O 1
ATOM 6331 N N . GLU B 1 372 ? 15.883 10.359 19.516 1 87.56 372 GLU B N 1
ATOM 6332 C CA . GLU B 1 372 ? 15.812 10.023 18.094 1 87.56 372 GLU B CA 1
ATOM 6333 C C . GLU B 1 372 ? 17.125 9.438 17.609 1 87.56 372 GLU B C 1
ATOM 6335 O O . GLU B 1 372 ? 17.297 9.203 16.406 1 87.56 372 GLU B O 1
ATOM 6340 N N . ASN B 1 373 ? 18.031 9.141 18.469 1 83.81 373 ASN B N 1
ATOM 6341 C CA . ASN B 1 373 ? 19.344 8.586 18.156 1 83.81 373 ASN B CA 1
ATOM 6342 C C . ASN B 1 373 ? 20.031 9.352 17.031 1 83.81 373 ASN B C 1
ATOM 6344 O O . ASN B 1 373 ? 20.547 8.758 16.094 1 83.81 373 ASN B O 1
ATOM 6348 N N . ALA B 1 374 ? 20.016 10.656 17.094 1 90.31 374 ALA B N 1
ATOM 6349 C CA . ALA B 1 374 ? 20.641 11.523 16.109 1 90.31 374 ALA B CA 1
ATOM 6350 C C . ALA B 1 374 ? 22.156 11.383 16.141 1 90.31 374 ALA B C 1
ATOM 6352 O O . ALA B 1 374 ? 22.734 11.055 17.188 1 90.31 374 ALA B O 1
ATOM 6353 N N . GLN B 1 375 ? 22.766 11.602 15.023 1 91.88 375 GLN B N 1
ATOM 6354 C CA . GLN B 1 375 ? 24.219 11.547 14.961 1 91.88 375 GLN B CA 1
ATOM 6355 C C . GLN B 1 375 ? 24.828 12.938 15.07 1 91.88 375 GLN B C 1
ATOM 6357 O O . GLN B 1 375 ? 25.875 13.109 15.688 1 91.88 375 GLN B O 1
ATOM 6362 N N . PHE B 1 376 ? 24.141 13.914 14.461 1 96.12 376 PHE B N 1
ATOM 6363 C CA . PHE B 1 376 ? 24.688 15.258 14.43 1 96.12 376 PHE B CA 1
ATOM 6364 C C . PHE B 1 376 ? 23.672 16.266 14.953 1 96.12 376 PHE B C 1
ATOM 6366 O O . PHE B 1 376 ? 22.469 16.141 14.695 1 96.12 376 PHE B O 1
ATOM 6373 N N . ILE B 1 377 ? 24.188 17.25 15.641 1 97.25 377 ILE B N 1
ATOM 6374 C CA . ILE B 1 377 ? 23.422 18.422 16.047 1 97.25 377 ILE B CA 1
ATOM 6375 C C . ILE B 1 377 ? 24.141 19.703 15.57 1 97.25 377 ILE B C 1
ATOM 6377 O O . ILE B 1 377 ? 25.359 19.812 15.711 1 97.25 377 ILE B O 1
ATOM 6381 N N . ILE B 1 378 ? 23.453 20.547 15.016 1 97.69 378 ILE B N 1
ATOM 6382 C CA . ILE B 1 378 ? 23.969 21.859 14.641 1 97.69 378 ILE B CA 1
ATOM 6383 C C . ILE B 1 378 ? 23.391 22.938 15.57 1 97.69 378 ILE B C 1
ATOM 6385 O O . ILE B 1 378 ? 22.188 23.125 15.633 1 97.69 378 ILE B O 1
ATOM 6389 N N . PHE B 1 379 ? 24.25 23.609 16.25 1 97.31 379 PHE B N 1
ATOM 6390 C CA . PHE B 1 379 ? 23.844 24.719 17.109 1 97.31 379 PHE B CA 1
ATOM 6391 C C . PHE B 1 379 ? 24.016 26.062 16.391 1 97.31 379 PHE B C 1
ATOM 6393 O O . PHE B 1 379 ? 25.047 26.312 15.758 1 97.31 379 PHE B O 1
ATOM 6400 N N . ILE B 1 380 ? 23 26.844 16.469 1 97 380 ILE B N 1
ATOM 6401 C CA . ILE B 1 380 ? 23.062 28.172 15.875 1 97 380 ILE B CA 1
ATOM 6402 C C . ILE B 1 380 ? 22.734 29.219 16.938 1 97 380 ILE B C 1
ATOM 6404 O O . ILE B 1 380 ? 21.578 29.422 17.297 1 97 380 ILE B O 1
ATOM 6408 N N . GLY B 1 381 ? 23.688 29.906 17.391 1 96.88 381 GLY B N 1
ATOM 6409 C CA . GLY B 1 381 ? 23.562 31.047 18.297 1 96.88 381 GLY B CA 1
ATOM 6410 C C . GLY B 1 381 ? 23.922 32.375 17.641 1 96.88 381 GLY B C 1
ATOM 6411 O O . GLY B 1 381 ? 24.078 32.438 16.422 1 96.88 381 GLY B O 1
ATOM 6412 N N . ASP B 1 382 ? 24.062 33.344 18.469 1 97.12 382 ASP B N 1
ATOM 6413 C CA . ASP B 1 382 ? 24.359 34.688 17.984 1 97.12 382 ASP B CA 1
ATOM 6414 C C . ASP B 1 382 ? 25.734 34.719 17.297 1 97.12 382 ASP B C 1
ATOM 6416 O O . ASP B 1 382 ? 25.891 35.375 16.266 1 97.12 382 ASP B O 1
ATOM 6420 N N . GLU B 1 383 ? 26.672 34.062 17.859 1 95.69 383 GLU B N 1
ATOM 6421 C CA . GLU B 1 383 ? 28.016 34.062 17.297 1 95.69 383 GLU B CA 1
ATOM 6422 C C . GLU B 1 383 ? 28.047 33.344 15.945 1 95.69 383 GLU B C 1
ATOM 6424 O O . GLU B 1 383 ? 28.656 33.844 15 1 95.69 383 GLU B O 1
ATOM 6429 N N . GLU B 1 384 ? 27.453 32.156 15.898 1 94.75 384 GLU B N 1
ATOM 6430 C CA . GLU B 1 384 ? 27.391 31.406 14.648 1 94.75 384 GLU B CA 1
ATOM 6431 C C . GLU B 1 384 ? 26.719 32.219 13.547 1 94.75 384 GLU B C 1
ATOM 6433 O O . GLU B 1 384 ? 27.188 32.219 12.406 1 94.75 384 GLU B O 1
ATOM 6438 N N . GLN B 1 385 ? 25.562 32.875 13.867 1 95.25 385 GLN B N 1
ATOM 6439 C CA . GLN B 1 385 ? 24.812 33.656 12.914 1 95.25 385 GLN B CA 1
ATOM 6440 C C . GLN B 1 385 ? 25.641 34.844 12.43 1 95.25 385 GLN B C 1
ATOM 6442 O O . GLN B 1 385 ? 25.656 35.156 11.234 1 95.25 385 GLN B O 1
ATOM 6447 N N . ALA B 1 386 ? 26.359 35.5 13.336 1 96 386 ALA B N 1
ATOM 6448 C CA . ALA B 1 386 ? 27.156 36.688 13 1 96 386 ALA B CA 1
ATOM 6449 C C . ALA B 1 386 ? 28.344 36.312 12.109 1 96 386 ALA B C 1
ATOM 6451 O O . ALA B 1 386 ? 28.719 37.062 11.219 1 96 386 ALA B O 1
ATOM 6452 N N . ASN B 1 387 ? 28.906 35.125 12.32 1 95.25 387 ASN B N 1
ATOM 6453 C CA . ASN B 1 387 ? 30.125 34.719 11.625 1 95.25 387 ASN B CA 1
ATOM 6454 C C . ASN B 1 387 ? 29.812 33.781 10.453 1 95.25 387 ASN B C 1
ATOM 6456 O O . ASN B 1 387 ? 30.734 33.312 9.773 1 95.25 387 ASN B O 1
ATOM 6460 N N . ASN B 1 388 ? 28.531 33.5 10.266 1 94 388 ASN B N 1
ATOM 6461 C CA . ASN B 1 388 ? 28.078 32.625 9.203 1 94 388 ASN B CA 1
ATOM 6462 C C . ASN B 1 388 ? 28.734 31.234 9.32 1 94 388 ASN B C 1
ATOM 6464 O O . ASN B 1 388 ? 29.234 30.688 8.328 1 94 388 ASN B O 1
ATOM 6468 N N . ASN B 1 389 ? 28.875 30.812 10.547 1 94.88 389 ASN B N 1
ATOM 6469 C CA . ASN B 1 389 ? 29.391 29.484 10.797 1 94.88 389 ASN B CA 1
ATOM 6470 C C . ASN B 1 389 ? 28.359 28.594 11.484 1 94.88 389 ASN B C 1
ATOM 6472 O O . ASN B 1 389 ? 27.266 29.062 11.836 1 94.88 389 ASN B O 1
ATOM 6476 N N . LEU B 1 390 ? 28.625 27.312 11.516 1 97 390 LEU B N 1
ATOM 6477 C CA . LEU B 1 390 ? 27.797 26.312 12.172 1 97 390 LEU B CA 1
ATOM 6478 C C . LEU B 1 390 ? 28.594 25.531 13.203 1 97 390 LEU B C 1
ATOM 6480 O O . LEU B 1 390 ? 29.719 25.094 12.93 1 97 390 LEU B O 1
ATOM 6484 N N . LYS B 1 391 ? 28.094 25.469 14.344 1 97.75 391 LYS B N 1
ATOM 6485 C CA . LYS B 1 391 ? 28.672 24.578 15.359 1 97.75 391 LYS B CA 1
ATOM 6486 C C . LYS B 1 391 ? 28.016 23.203 15.305 1 97.75 391 LYS B C 1
ATOM 6488 O O . LYS B 1 391 ? 26.828 23.047 15.57 1 97.75 391 LYS B O 1
ATOM 6493 N N . ILE B 1 392 ? 28.812 22.234 14.93 1 97.75 392 ILE B N 1
ATOM 6494 C CA . ILE B 1 392 ? 28.297 20.891 14.734 1 97.75 392 ILE B CA 1
ATOM 6495 C C . ILE B 1 392 ? 28.875 19.953 15.805 1 97.75 392 ILE B C 1
ATOM 6497 O O . ILE B 1 392 ? 30.078 19.922 16.031 1 97.75 392 ILE B O 1
ATOM 6501 N N . LYS B 1 393 ? 28.031 19.281 16.453 1 96.81 393 LYS B N 1
ATOM 6502 C CA . LYS B 1 393 ? 28.422 18.25 17.391 1 96.81 393 LYS B CA 1
ATOM 6503 C C . LYS B 1 393 ? 28.172 16.859 16.828 1 96.81 393 LYS B C 1
ATOM 6505 O O . LYS B 1 393 ? 27.047 16.547 16.422 1 96.81 393 LYS B O 1
ATOM 6510 N N . ASP B 1 394 ? 29.203 16.062 16.75 1 95.44 394 ASP B N 1
ATOM 6511 C CA . ASP B 1 394 ? 29.078 14.648 16.422 1 95.44 394 ASP B CA 1
ATOM 6512 C C . ASP B 1 394 ? 28.844 13.805 17.672 1 95.44 394 ASP B C 1
ATOM 6514 O O . ASP B 1 394 ? 29.75 13.602 18.469 1 95.44 394 ASP B O 1
ATOM 6518 N N . LEU B 1 395 ? 27.672 13.344 17.766 1 93.56 395 LEU B N 1
ATOM 6519 C CA . LEU B 1 395 ? 27.281 12.656 19 1 93.56 395 LEU B CA 1
ATOM 6520 C C . LEU B 1 395 ? 27.938 11.281 19.094 1 93.56 395 LEU B C 1
ATOM 6522 O O . LEU B 1 395 ? 28.156 10.766 20.188 1 93.56 395 LEU B O 1
ATOM 6526 N N . LYS B 1 396 ? 28.188 10.703 17.953 1 90.44 396 LYS B N 1
ATOM 6527 C CA . LYS B 1 396 ? 28.844 9.398 17.953 1 90.44 396 LYS B CA 1
ATOM 6528 C C . LYS B 1 396 ? 30.312 9.523 18.375 1 90.44 396 LYS B C 1
ATOM 6530 O O . LYS B 1 396 ? 30.797 8.742 19.188 1 90.44 396 LYS B O 1
ATOM 6535 N N . LYS B 1 397 ? 30.984 10.594 17.875 1 91.19 397 LYS B N 1
ATOM 6536 C CA . LYS B 1 397 ? 32.406 10.789 18.156 1 91.19 397 LYS B CA 1
ATOM 6537 C C . LYS B 1 397 ? 32.625 11.703 19.359 1 91.19 397 LYS B C 1
ATOM 6539 O O . LYS B 1 397 ? 33.719 11.812 19.891 1 91.19 397 LYS B O 1
ATOM 6544 N N . ALA B 1 398 ? 31.625 12.297 19.797 1 92.56 398 ALA B N 1
ATOM 6545 C CA . ALA B 1 398 ? 31.703 13.266 20.891 1 92.56 398 ALA B CA 1
ATOM 6546 C C . ALA B 1 398 ? 32.688 14.391 20.562 1 92.56 398 ALA B C 1
ATOM 6548 O O . ALA B 1 398 ? 33.531 14.75 21.391 1 92.56 398 ALA B O 1
ATOM 6549 N N . GLU B 1 399 ? 32.594 14.789 19.328 1 95.31 399 GLU B N 1
ATOM 6550 C CA . GLU B 1 399 ? 33.438 15.891 18.844 1 95.31 399 GLU B CA 1
ATOM 6551 C C . GLU B 1 399 ? 32.594 17.078 18.391 1 95.31 399 GLU B C 1
ATOM 6553 O O . GLU B 1 399 ? 31.406 16.906 18.062 1 95.31 399 GLU B O 1
ATOM 6558 N N . GLU B 1 400 ? 33.188 18.203 18.469 1 96.25 400 GLU B N 1
ATOM 6559 C CA . GLU B 1 400 ? 32.531 19.438 18.047 1 96.25 400 GLU B CA 1
ATOM 6560 C C . GLU B 1 400 ? 33.344 20.172 17 1 96.25 400 GLU B C 1
ATOM 6562 O O . GLU B 1 400 ? 34.594 20.219 17.094 1 96.25 400 GLU B O 1
ATOM 6567 N N . TYR B 1 401 ? 32.656 20.672 16.031 1 95.44 401 TYR B N 1
ATOM 6568 C CA . TYR B 1 401 ? 33.281 21.406 14.945 1 95.44 401 TYR B CA 1
ATOM 6569 C C . TYR B 1 401 ? 32.625 22.781 14.75 1 95.44 401 TYR B C 1
ATOM 6571 O O . TYR B 1 401 ? 31.406 22.906 14.898 1 95.44 401 TYR B O 1
ATOM 6579 N N . ILE B 1 402 ? 33.406 23.75 14.492 1 96.88 402 ILE B N 1
ATOM 6580 C CA . ILE B 1 402 ? 32.906 25.031 14.008 1 96.88 402 ILE B CA 1
ATOM 6581 C C . ILE B 1 402 ? 33.344 25.234 12.555 1 96.88 402 ILE B C 1
ATOM 6583 O O . ILE B 1 402 ? 34.531 25.391 12.266 1 96.88 402 ILE B O 1
ATOM 6587 N N . VAL B 1 403 ? 32.406 25.172 11.719 1 96.5 403 VAL B N 1
ATOM 6588 C CA . VAL B 1 403 ? 32.75 25.109 10.297 1 96.5 403 VAL B CA 1
ATOM 6589 C C . VAL B 1 403 ? 31.812 26.016 9.508 1 96.5 403 VAL B C 1
ATOM 6591 O O . VAL B 1 403 ? 30.766 26.422 10.016 1 96.5 403 VAL B O 1
ATOM 6594 N N . ASP B 1 404 ? 32.25 26.359 8.297 1 95.25 404 ASP B N 1
ATOM 6595 C CA . ASP B 1 404 ? 31.344 27.047 7.391 1 95.25 404 ASP B CA 1
ATOM 6596 C C . ASP B 1 404 ? 30.375 26.078 6.711 1 95.25 404 ASP B C 1
ATOM 6598 O O . ASP B 1 404 ? 30.422 24.875 6.973 1 95.25 404 ASP B O 1
ATOM 6602 N N . PHE B 1 405 ? 29.484 26.562 5.922 1 95.06 405 PHE B N 1
ATOM 6603 C CA . PHE B 1 405 ? 28.422 25.75 5.312 1 95.06 405 PHE B CA 1
ATOM 6604 C C . PHE B 1 405 ? 29.016 24.672 4.418 1 95.06 405 PHE B C 1
ATOM 6606 O O . PHE B 1 405 ? 28.562 23.531 4.434 1 95.06 405 PHE B O 1
ATOM 6613 N N . ALA B 1 406 ? 30.016 25 3.605 1 94.94 406 ALA B N 1
ATOM 6614 C CA . ALA B 1 406 ? 30.625 24.047 2.678 1 94.94 406 ALA B CA 1
ATOM 6615 C C . ALA B 1 406 ? 31.234 22.859 3.422 1 94.94 406 ALA B C 1
ATOM 6617 O O . ALA B 1 406 ? 31.062 21.703 3.012 1 94.94 406 ALA B O 1
ATOM 6618 N N . LYS B 1 407 ? 31.953 23.156 4.477 1 95.25 407 LYS B N 1
ATOM 6619 C CA . LYS B 1 407 ? 32.562 22.109 5.273 1 95.25 407 LYS B CA 1
ATOM 6620 C C . LYS B 1 407 ? 31.516 21.297 6.02 1 95.25 407 LYS B C 1
ATOM 6622 O O . LYS B 1 407 ? 31.688 20.094 6.234 1 95.25 407 LYS B O 1
ATOM 6627 N N . ALA B 1 408 ? 30.469 21.984 6.449 1 95.56 408 ALA B N 1
ATOM 6628 C CA . ALA B 1 408 ? 29.359 21.281 7.09 1 95.56 408 ALA B CA 1
ATOM 6629 C C . ALA B 1 408 ? 28.766 20.234 6.156 1 95.56 408 ALA B C 1
ATOM 6631 O O . ALA B 1 408 ? 28.484 19.109 6.578 1 95.56 408 ALA B O 1
ATOM 6632 N N . LEU B 1 409 ? 28.547 20.578 4.898 1 95.19 409 LEU B N 1
ATOM 6633 C CA . LEU B 1 409 ? 28 19.672 3.902 1 95.19 409 LEU B CA 1
ATOM 6634 C C . LEU B 1 409 ? 28.891 18.438 3.746 1 95.19 409 LEU B C 1
ATOM 6636 O O . LEU B 1 409 ? 28.391 17.312 3.652 1 95.19 409 LEU B O 1
ATOM 6640 N N . GLU B 1 410 ? 30.172 18.656 3.736 1 94.38 410 GLU B N 1
ATOM 6641 C CA . GLU B 1 410 ? 31.125 17.562 3.605 1 94.38 410 GLU B CA 1
ATOM 6642 C C . GLU B 1 410 ? 31.047 16.625 4.805 1 94.38 410 GLU B C 1
ATOM 6644 O O . GLU B 1 410 ? 31.109 15.398 4.652 1 94.38 410 GLU B O 1
ATOM 6649 N N . LEU B 1 411 ? 30.891 17.266 5.934 1 93.38 411 LEU B N 1
ATOM 6650 C CA . LEU B 1 411 ? 30.859 16.5 7.18 1 93.38 411 LEU B CA 1
ATOM 6651 C C . LEU B 1 411 ? 29.594 15.664 7.27 1 93.38 411 LEU B C 1
ATOM 6653 O O . LEU B 1 411 ? 29.625 14.531 7.758 1 93.38 411 LEU B O 1
ATOM 6657 N N . LEU B 1 412 ? 28.484 16.188 6.793 1 94.38 412 LEU B N 1
ATOM 6658 C CA . LEU B 1 412 ? 27.172 15.57 6.98 1 94.38 412 LEU B CA 1
ATOM 6659 C C . LEU B 1 412 ? 26.906 14.516 5.902 1 94.38 412 LEU B C 1
ATOM 6661 O O . LEU B 1 412 ? 26.062 13.641 6.078 1 94.38 412 LEU B O 1
ATOM 6665 N N . LYS B 1 413 ? 27.531 14.641 4.754 1 89.31 413 LYS B N 1
ATOM 6666 C CA . LYS B 1 413 ? 27.344 13.68 3.666 1 89.31 413 LYS B CA 1
ATOM 6667 C C . LYS B 1 413 ? 28.219 12.445 3.861 1 89.31 413 LYS B C 1
ATOM 6669 O O . LYS B 1 413 ? 28.031 11.43 3.188 1 89.31 413 LYS B O 1
ATOM 6674 N N . LYS B 1 414 ? 29.125 12.516 4.785 1 71.25 414 LYS B N 1
ATOM 6675 C CA . LYS B 1 414 ? 30 11.375 5.059 1 71.25 414 LYS B CA 1
ATOM 6676 C C . LYS B 1 414 ? 29.281 10.328 5.906 1 71.25 414 LYS B C 1
ATOM 6678 O O . LYS B 1 414 ? 28.562 10.672 6.852 1 71.25 414 LYS B O 1
#

Radius of gyration: 30.16 Å; Cα contacts (8 Å, |Δi|>4): 1609; chains: 2; bounding box: 68×88×66 Å

pLDDT: mean 93.95, std 6.27, range [44.16, 98.88]

InterPro domains:
  IPR004154 Anticodon-binding [PF03129] (327-414)
  IPR004516 Histidine-tRNA ligase/ATP phosphoribosyltransferase regulatory subunit [PIRSF001549] (4-413)
  IPR004516 Histidine-tRNA ligase/ATP phosphoribosyltransferase regulatory subunit [PTHR43707] (4-406)
  IPR006195 Aminoacyl-tRNA synthetase, class II [PS50862] (1-326)
  IPR015807 Histidine-tRNA ligase [MF_00127] (3-414)
  IPR015807 Histidine-tRNA ligase [TIGR00442] (6-403)
  IPR033656 Histidyl-anticodon-binding [cd00859] (324-413)
  IPR036621 Anticodon-binding domain superfamily [G3DSA:3.40.50.800] (323-414)
  IPR041715 Class II Histidinyl-tRNA synthetase (HisRS)-like catalytic core domain [PF13393] (10-313)
  IPR041715 Class II Histidinyl-tRNA synthetase (HisRS)-like catalytic core domain [cd00773] (18-318)
  IPR045864 Class II Aminoacyl-tRNA synthetase/Biotinyl protein ligase (BPL) and lipoyl protein ligase (LPL) [G3DSA:3.30.930.10] (4-321)
  IPR045864 Class II Aminoacyl-tRNA synthetase/Biotinyl protein ligase (BPL) and lipoyl protein ligase (LPL) [SSF55681] (5-317)

Organism: Rickettsia conorii (strain ATCC VR-613 / Malish 7) (NCBI:txid272944)

Sequence (828 aa):
MTEKLQPLRGMKDLLPDDYKVHDYIINKARDVGVLYGYKQMSTPIVEYTKVFNRSMGESSDVISKEIYSFLDKSNDFVALRPEFTACIIRSLISNRLQHKLPLKFFSTGPVFRYDRPQAGRQRQFHQLNYEYIGAKGAITDADTLKLAVDILKALEIEQDTTLELNSLGCNESRSVYQQKLVEYLNDFKDQLSEESKIRLSKNPMRILDSKSETDQKIIANAPVLSEYYTDESKEYFEELIQYLDILGVKYSINPRLVRGLDYYCHTAFEFTTKKLGSQSTILAGGRYDGLAKIMGNNDDVPAIGFAAGIERIALMREYNISEVKPVFVLPIGKNNICYALEIVDKLRTENIAIIIESLGKIAKRMQRIFNENAQFIIFIGDEEQANNNLKIKDLKKAEEYIVDFAKALELLKKMTEKLQPLRGMKDLLPDDYKVHDYIINKARDVGVLYGYKQMSTPIVEYTKVFNRSMGESSDVISKEIYSFLDKSNDFVALRPEFTACIIRSLISNRLQHKLPLKFFSTGPVFRYDRPQAGRQRQFHQLNYEYIGAKGAITDADTLKLAVDILKALEIEQDTTLELNSLGCNESRSVYQQKLVEYLNDFKDQLSEESKIRLSKNPMRILDSKSETDQKIIANAPVLSEYYTDESKEYFEELIQYLDILGVKYSINPRLVRGLDYYCHTAFEFTTKKLGSQSTILAGGRYDGLAKIMGNNDDVPAIGFAAGIERIALMREYNISEVKPVFVLPIGKNNICYALEIVDKLRTENIAIIIESLGKIAKRMQRIFNENAQFIIFIGDEEQANNNLKIKDLKKAEEYIVDFAKALELLKK